Protein AF-A0A9P1CIE6-F1 (afdb_monomer_lite)

Organism: NCBI:txid2562237

Sequence (1013 aa):
MASERKTSKAWQVALQLCAAEVCHENHVEEDEKSAVLCNKIPVPSLFGGAGRTTVFGRMLWCAAMLGTGPVIDLYSGIGDSTALLVDGLAHRSSKDRRLVSFERSFERLSFVAARLQGQDAAIHTVDAQTIQQGYWLSFLHKQMDSSQASALLVAGSTAEYLDVVSKGLGEPGLLLLDPDVELPREEFARDWRKLEALKPRAVAIYNTNLPGGAGWVLNRLLALGTYVEAAAGSNDGGQGELDELFQVRAWSFLIRVDSEGPQWPLHNPPSLLVDLQSPGDLPEAQRDESGTVRMVGSEAKEWIQENLKQGWQWQNTTFRAVRGGEVLRIHRTVGEIVPVEVQRPTEDLLTPPTTETNPHRCLAEADPLIEARALRIPCFLNCEGPDFDHRWGEFRRKVLQNAMEGHPAVEELTVEATLMNKGIVESDEILIHGRSRFISRLRHEYTHDGHLEGFCLFGITAAAFLKGRYMLGMEPKELESHGRRFFPHQLGLAEMETAYTMVTDSDSKGGIEFSFLENSGWGVALEDIVSNLERQKSQLGAPFQLYQPKWASLQMRATGLSTRQAGKFHPSWEQLRICGLGDHLTATFDAVLMAENSLRLGLGSLGGEQTLKIHLEFLGRYCPKHAGQGHQCRQRCELLGSCHEDEDTDPVARFLDGVIHPQTLEELPFDLDERRERLREIILGDTRLRSADLLVCSHPTLLCMVLAEASEKPLFVHASSTLLYGLQCLRCAAVSSNLRYFDHSQGSAHSYLQRIRSLLVTKPQMSFLAEGRFLAEQIQYQVGVQVSWVPPLAMYINEGSWYGQGQQGVTQVVVLRSRFFVSLMGELLRSLLREIVALNYQKYPLEVVFLGKDKQFEEQWLSLQQLAGFDAAILWPNDLHQRTFHEVYRMGMPLLMPDADGLYRAQKMSNWGYSSYGARLVTLEEDRKHPFPPWWNSFNATPEIVSYWERFADWQQMPHVQRFSSLPGLVVQTLQLDLRKTSFDMLTFHRQLCKDALDLVSHEILSVMRPTN

Structure (mmCIF, N/CA/C/O backbone):
data_AF-A0A9P1CIE6-F1
#
_entry.id   AF-A0A9P1CIE6-F1
#
loop_
_atom_site.group_PDB
_atom_site.id
_atom_site.type_symbol
_atom_site.label_atom_id
_atom_site.label_alt_id
_atom_site.label_comp_id
_atom_site.label_asym_id
_atom_site.label_entity_id
_atom_site.label_seq_id
_atom_site.pdbx_PDB_ins_code
_atom_site.Cartn_x
_atom_site.Cartn_y
_atom_site.Cartn_z
_atom_site.occupancy
_atom_site.B_iso_or_equiv
_atom_site.auth_seq_id
_atom_site.auth_comp_id
_atom_site.auth_asym_id
_atom_site.auth_atom_id
_atom_site.pdbx_PDB_model_num
ATOM 1 N N . MET A 1 1 ? 29.860 -1.885 38.566 1.00 52.62 1 MET A N 1
ATOM 2 C CA . MET A 1 1 ? 29.087 -2.925 37.842 1.00 52.62 1 MET A CA 1
ATOM 3 C C . MET A 1 1 ? 28.930 -4.264 38.575 1.00 52.62 1 MET A C 1
ATOM 5 O O . MET A 1 1 ? 27.799 -4.716 38.692 1.00 52.62 1 MET A O 1
ATOM 9 N N . ALA A 1 2 ? 29.978 -4.935 39.080 1.00 55.00 2 ALA A N 1
ATOM 10 C CA . ALA A 1 2 ? 29.801 -6.249 39.735 1.00 55.00 2 ALA A CA 1
ATOM 11 C C . ALA A 1 2 ? 29.042 -6.190 41.083 1.00 55.00 2 ALA A C 1
ATOM 13 O O . ALA A 1 2 ? 28.145 -7.000 41.310 1.00 55.00 2 ALA A O 1
ATOM 14 N N . SER A 1 3 ? 29.334 -5.211 41.954 1.00 53.25 3 SER A N 1
ATOM 15 C CA . SER A 1 3 ? 28.553 -5.012 43.193 1.00 53.25 3 SER A CA 1
ATOM 16 C C . SER A 1 3 ? 27.125 -4.531 42.902 1.00 53.25 3 SER A C 1
ATOM 18 O O . SER A 1 3 ? 26.187 -4.974 43.552 1.00 53.25 3 SER A O 1
ATOM 20 N N . GLU A 1 4 ? 26.959 -3.711 41.861 1.00 63.78 4 GLU A N 1
ATOM 21 C CA . GLU A 1 4 ? 25.672 -3.172 41.391 1.00 63.78 4 GLU A CA 1
ATOM 22 C C . GLU A 1 4 ? 24.705 -4.294 40.985 1.00 63.78 4 GLU A C 1
ATOM 24 O O . GLU A 1 4 ? 23.546 -4.317 41.402 1.00 63.78 4 GLU A O 1
ATOM 29 N N . ARG A 1 5 ? 25.203 -5.291 40.235 1.00 69.31 5 ARG A N 1
ATOM 30 C CA . ARG A 1 5 ? 24.429 -6.489 39.868 1.00 69.31 5 ARG A CA 1
ATOM 31 C C . ARG A 1 5 ? 24.063 -7.334 41.090 1.00 69.31 5 ARG A C 1
ATOM 33 O O . ARG A 1 5 ? 23.013 -7.971 41.089 1.00 69.31 5 ARG A O 1
ATOM 40 N N . LYS A 1 6 ? 24.900 -7.334 42.133 1.00 79.69 6 LYS A N 1
ATOM 41 C CA . LYS A 1 6 ? 24.685 -8.137 43.343 1.00 79.69 6 LYS A CA 1
ATOM 42 C C . LYS A 1 6 ? 23.540 -7.586 44.193 1.00 79.69 6 LYS A C 1
ATOM 44 O O . LYS A 1 6 ? 22.676 -8.361 44.590 1.00 79.69 6 LYS A O 1
ATOM 49 N N . THR A 1 7 ? 23.493 -6.271 44.415 1.00 80.38 7 THR A N 1
ATOM 50 C CA . THR A 1 7 ? 22.428 -5.624 45.202 1.00 80.38 7 THR A CA 1
ATOM 51 C C . THR A 1 7 ? 21.068 -5.728 44.515 1.00 80.38 7 THR A C 1
ATOM 53 O O . THR A 1 7 ? 20.097 -6.145 45.140 1.00 80.38 7 THR A O 1
ATOM 56 N N . SER A 1 8 ? 20.993 -5.418 43.216 1.00 81.56 8 SER A N 1
ATOM 57 C CA . SER A 1 8 ? 19.737 -5.493 42.456 1.00 81.56 8 SER A CA 1
ATOM 58 C C . SER A 1 8 ? 19.175 -6.914 42.402 1.00 81.56 8 SER A C 1
ATOM 60 O O . SER A 1 8 ? 17.998 -7.124 42.687 1.00 81.56 8 SER A O 1
ATOM 62 N N . LYS A 1 9 ? 20.033 -7.908 42.135 1.00 84.88 9 LYS A N 1
ATOM 63 C CA . LYS A 1 9 ? 19.639 -9.321 42.128 1.00 84.88 9 LYS A CA 1
ATOM 64 C C . LYS A 1 9 ? 19.220 -9.802 43.519 1.00 84.88 9 LYS A C 1
ATOM 66 O O . LYS A 1 9 ? 18.264 -10.561 43.627 1.00 84.88 9 LYS A O 1
ATOM 71 N N . ALA A 1 10 ? 19.889 -9.344 44.580 1.00 87.19 10 ALA A N 1
ATOM 72 C CA . ALA A 1 10 ? 19.498 -9.662 45.953 1.00 87.19 10 ALA A CA 1
ATOM 73 C C . ALA A 1 10 ? 18.100 -9.122 46.286 1.00 87.19 10 ALA A C 1
ATOM 75 O O . ALA A 1 10 ? 17.286 -9.854 46.842 1.00 87.19 10 ALA A O 1
ATOM 76 N N . TRP A 1 11 ? 17.800 -7.880 45.896 1.00 90.69 11 TRP A N 1
ATOM 77 C CA . TRP A 1 11 ? 16.467 -7.295 46.040 1.00 90.69 11 TRP A CA 1
ATOM 78 C C . TRP A 1 11 ? 15.413 -8.029 45.216 1.00 90.69 11 TRP A C 1
ATOM 80 O O . TRP A 1 11 ? 14.373 -8.386 45.758 1.00 90.69 11 TRP A O 1
ATOM 90 N N . GLN A 1 12 ? 15.689 -8.316 43.944 1.00 90.88 12 GLN A N 1
ATOM 91 C CA . GLN A 1 12 ? 14.776 -9.065 43.080 1.00 90.88 12 GLN A CA 1
ATOM 92 C C . GLN A 1 12 ? 14.418 -10.427 43.686 1.00 90.88 12 GLN A C 1
ATOM 94 O O . GLN A 1 12 ? 13.241 -10.757 43.808 1.00 90.88 12 GLN A O 1
ATOM 99 N N . VAL A 1 13 ? 15.425 -11.196 44.111 1.00 89.50 13 VAL A N 1
ATOM 100 C CA . VAL A 1 13 ? 15.219 -12.514 44.727 1.00 89.50 13 VAL A CA 1
ATOM 101 C C . VAL A 1 13 ? 14.463 -12.382 46.046 1.00 89.50 13 VAL A C 1
ATOM 103 O O . VAL A 1 13 ? 13.517 -13.129 46.279 1.00 89.50 13 VAL A O 1
ATOM 106 N N . ALA A 1 14 ? 14.833 -11.427 46.902 1.00 90.81 14 ALA A N 1
ATOM 107 C CA . ALA A 1 14 ? 14.177 -11.262 48.193 1.00 90.81 14 ALA A CA 1
ATOM 108 C C . ALA A 1 14 ? 12.705 -10.856 48.057 1.00 90.81 14 ALA A C 1
ATOM 110 O O . ALA A 1 14 ? 11.856 -11.402 48.755 1.00 90.81 14 ALA A O 1
ATOM 111 N N . LEU A 1 15 ? 12.397 -9.948 47.128 1.00 91.88 15 LEU A N 1
ATOM 112 C CA . LEU A 1 15 ? 11.031 -9.525 46.837 1.00 91.88 15 LEU A CA 1
ATOM 113 C C . LEU A 1 15 ? 10.200 -10.667 46.249 1.00 91.88 15 LEU A C 1
ATOM 115 O O . LEU A 1 15 ? 9.066 -10.858 46.670 1.00 91.88 15 LEU A O 1
ATOM 119 N N . GLN A 1 16 ? 10.760 -11.461 45.333 1.00 89.88 16 GLN A N 1
ATOM 120 C CA . GLN A 1 16 ? 10.075 -12.627 44.768 1.00 89.88 16 GLN A CA 1
ATOM 121 C C . GLN A 1 16 ? 9.793 -13.702 45.820 1.00 89.88 16 GLN A C 1
ATOM 123 O O . GLN A 1 16 ? 8.680 -14.220 45.864 1.00 89.88 16 GLN A O 1
ATOM 128 N N . LEU A 1 17 ? 10.772 -14.016 46.677 1.00 89.19 17 LEU A N 1
ATOM 129 C CA . LEU A 1 17 ? 10.600 -14.986 47.760 1.00 89.19 17 LEU A CA 1
ATOM 130 C C . LEU A 1 17 ? 9.552 -14.508 48.764 1.00 89.19 17 LEU A C 1
ATOM 132 O O . LEU A 1 17 ? 8.609 -15.236 49.051 1.00 89.19 17 LEU A O 1
ATOM 136 N N . CYS A 1 18 ? 9.669 -13.263 49.226 1.00 90.50 18 CYS A N 1
ATOM 137 C CA . CYS A 1 18 ? 8.697 -12.675 50.139 1.00 90.50 18 CYS A CA 1
ATOM 138 C C . CYS A 1 18 ? 7.289 -12.632 49.519 1.00 90.50 18 CYS A C 1
ATOM 140 O O . CYS A 1 18 ? 6.321 -13.045 50.151 1.00 90.50 18 CYS A O 1
ATOM 142 N N . ALA A 1 19 ? 7.153 -12.203 48.260 1.00 89.44 19 ALA A N 1
ATOM 143 C CA . ALA A 1 19 ? 5.856 -12.145 47.595 1.00 89.44 19 ALA A CA 1
ATOM 144 C C . ALA A 1 19 ? 5.243 -13.539 47.400 1.00 89.44 19 ALA A C 1
ATOM 146 O O . ALA A 1 19 ? 4.030 -13.688 47.519 1.00 89.44 19 ALA A O 1
ATOM 147 N N . ALA A 1 20 ? 6.057 -14.560 47.126 1.00 86.62 20 ALA A N 1
ATOM 148 C CA . ALA A 1 20 ? 5.586 -15.936 47.028 1.00 86.62 20 ALA A CA 1
ATOM 149 C C . ALA A 1 20 ? 5.119 -16.488 48.385 1.00 86.62 20 ALA A C 1
ATOM 151 O O . ALA A 1 20 ? 4.121 -17.198 48.423 1.00 86.62 20 ALA A O 1
ATOM 152 N N . GLU A 1 21 ? 5.794 -16.140 49.486 1.00 86.12 21 GLU A N 1
ATOM 153 C CA . GLU A 1 21 ? 5.380 -16.529 50.843 1.00 86.12 21 GLU A CA 1
ATOM 154 C C . GLU A 1 21 ? 4.077 -15.849 51.284 1.00 86.12 21 GLU A C 1
ATOM 156 O O . GLU A 1 21 ? 3.297 -16.442 52.026 1.00 86.12 21 GLU A O 1
ATOM 161 N N . VAL A 1 22 ? 3.827 -14.619 50.820 1.00 84.00 22 VAL A N 1
ATOM 162 C CA . VAL A 1 22 ? 2.601 -13.874 51.140 1.00 84.00 22 VAL A CA 1
ATOM 163 C C . VAL A 1 22 ? 1.388 -14.449 50.407 1.00 84.00 22 VAL A C 1
ATOM 165 O O . VAL A 1 22 ? 0.367 -14.701 51.039 1.00 84.00 22 VAL A O 1
ATOM 168 N N . CYS A 1 23 ? 1.467 -14.637 49.084 1.00 82.19 23 CYS A N 1
ATOM 169 C CA . CYS A 1 23 ? 0.427 -15.335 48.326 1.00 82.19 23 CYS A CA 1
ATOM 170 C C . CYS A 1 23 ? 0.909 -15.793 46.939 1.00 82.19 23 CYS A C 1
ATOM 172 O O . CYS A 1 23 ? 1.622 -15.071 46.238 1.00 82.19 23 CYS A O 1
ATOM 174 N N . HIS A 1 24 ? 0.456 -16.972 46.503 1.00 78.75 24 HIS A N 1
ATOM 175 C CA . HIS A 1 24 ? 0.737 -17.506 45.165 1.00 78.75 24 HIS A CA 1
ATOM 176 C C . HIS A 1 24 ? -0.252 -17.044 44.086 1.00 78.75 24 HIS A C 1
ATOM 178 O O . HIS A 1 24 ? 0.095 -17.063 42.907 1.00 78.75 24 HIS A O 1
ATOM 184 N N . GLU A 1 25 ? -1.447 -16.596 44.468 1.00 76.12 25 GLU A N 1
ATOM 185 C CA . GLU A 1 25 ? -2.453 -16.097 43.529 1.00 76.12 25 GLU A CA 1
ATOM 186 C C . GLU A 1 25 ? -2.134 -14.666 43.078 1.00 76.12 25 GLU A C 1
ATOM 188 O O . GLU A 1 25 ? -1.568 -13.869 43.829 1.00 76.12 25 GLU A O 1
ATOM 193 N N . ASN A 1 26 ? -2.481 -14.334 41.834 1.00 78.81 26 ASN A N 1
ATOM 194 C CA . ASN A 1 26 ? -2.464 -12.964 41.318 1.00 78.81 26 ASN A CA 1
ATOM 195 C C . ASN A 1 26 ? -3.896 -12.553 40.982 1.00 78.81 26 ASN A C 1
ATOM 197 O O . ASN A 1 26 ? -4.284 -12.537 39.818 1.00 78.81 26 ASN A O 1
ATOM 201 N N . HIS A 1 27 ? -4.685 -12.299 42.018 1.00 73.81 27 HIS A N 1
ATOM 202 C CA . HIS A 1 27 ? -6.094 -11.943 41.899 1.00 73.81 27 HIS A CA 1
ATOM 203 C C . HIS A 1 27 ? -6.275 -10.509 42.375 1.00 73.81 27 HIS A C 1
ATOM 205 O O . HIS A 1 27 ? -5.593 -10.093 43.302 1.00 73.81 27 HIS A O 1
ATOM 211 N N . VAL A 1 28 ? -7.138 -9.723 41.753 1.00 69.81 28 VAL A N 1
ATOM 212 C CA . VAL A 1 28 ? -7.254 -8.296 42.113 1.00 69.81 28 VAL A CA 1
ATOM 213 C C . VAL A 1 28 ? -8.427 -8.065 43.043 1.00 69.81 28 VAL A C 1
ATOM 215 O O . VAL A 1 28 ? -8.393 -7.186 43.899 1.00 69.81 28 VAL A O 1
ATOM 218 N N . GLU A 1 29 ? -9.433 -8.922 42.938 1.00 70.94 29 GLU A N 1
ATOM 219 C CA . GLU A 1 29 ? -10.509 -8.948 43.905 1.00 70.94 29 GLU A CA 1
ATOM 220 C C . GLU A 1 29 ? -10.113 -9.764 45.119 1.00 70.94 29 GLU A C 1
ATOM 222 O O . GLU A 1 29 ? -9.765 -10.941 45.014 1.00 70.94 29 GLU A O 1
ATOM 227 N N . GLU A 1 30 ? -10.212 -9.144 46.281 1.00 70.56 30 GLU A N 1
ATOM 228 C CA . GLU A 1 30 ? -9.937 -9.793 47.554 1.00 70.56 30 GLU A CA 1
ATOM 229 C C . GLU A 1 30 ? -11.218 -10.422 48.118 1.00 70.56 30 GLU A C 1
ATOM 231 O O . GLU A 1 30 ? -11.697 -10.080 49.198 1.00 70.56 30 GLU A O 1
ATOM 236 N N . ASP A 1 31 ? -11.809 -11.320 47.325 1.00 74.44 31 ASP A N 1
ATOM 237 C CA . ASP A 1 31 ? -12.986 -12.115 47.676 1.00 74.44 31 ASP A CA 1
ATOM 238 C C . ASP A 1 31 ? -12.680 -13.223 48.713 1.00 74.44 31 ASP A C 1
ATOM 240 O O . ASP A 1 31 ? -11.531 -13.508 49.060 1.00 74.44 31 ASP A O 1
ATOM 244 N N . GLU A 1 32 ? -13.714 -13.905 49.223 1.00 73.06 32 GLU A N 1
ATOM 245 C CA . GLU A 1 32 ? -13.523 -15.008 50.183 1.00 73.06 32 GLU A CA 1
ATOM 246 C C . GLU A 1 32 ? -12.613 -16.120 49.632 1.00 73.06 32 GLU A C 1
ATOM 248 O O . GLU A 1 32 ? -11.897 -16.778 50.390 1.00 73.06 32 GLU A O 1
ATOM 253 N N . LYS A 1 33 ? -12.603 -16.320 48.310 1.00 75.75 33 LYS A N 1
ATOM 254 C CA . LYS A 1 33 ? -11.797 -17.344 47.645 1.00 75.75 33 LYS A CA 1
ATOM 255 C C . LYS A 1 33 ? -10.307 -17.005 47.708 1.00 75.75 33 LYS A C 1
ATOM 257 O O . LYS A 1 33 ? -9.509 -17.843 48.129 1.00 75.75 33 LYS A O 1
ATOM 262 N N . SER A 1 34 ? -9.928 -15.789 47.338 1.00 71.00 34 SER A N 1
ATOM 263 C CA . SER A 1 34 ? -8.554 -15.293 47.437 1.00 71.00 34 SER A CA 1
ATOM 264 C C . SER A 1 34 ? -8.100 -15.162 48.897 1.00 71.00 34 SER A C 1
ATOM 266 O O . SER A 1 34 ? -6.965 -15.518 49.215 1.00 71.00 34 SER A O 1
ATOM 268 N N . ALA A 1 35 ? -8.996 -14.802 49.824 1.00 71.25 35 ALA A N 1
ATOM 269 C CA . ALA A 1 35 ? -8.706 -14.815 51.257 1.00 71.25 35 ALA A CA 1
ATOM 270 C C . ALA A 1 35 ? -8.369 -16.224 51.781 1.00 71.25 35 ALA A C 1
ATOM 272 O O . ALA A 1 35 ? -7.468 -16.369 52.608 1.00 71.25 35 ALA A O 1
ATOM 273 N N . VAL A 1 36 ? -9.044 -17.272 51.299 1.00 74.56 36 VAL A N 1
ATOM 274 C CA . VAL A 1 36 ? -8.721 -18.668 51.648 1.00 74.56 36 VAL A CA 1
ATOM 275 C C . VAL A 1 36 ? -7.390 -19.106 51.030 1.00 74.56 36 VAL A C 1
ATOM 277 O O . VAL A 1 36 ? -6.581 -19.732 51.715 1.00 74.56 36 VAL A O 1
ATOM 280 N N . LEU A 1 37 ? -7.138 -18.755 49.766 1.00 71.31 37 LEU A N 1
ATOM 281 C CA . LEU A 1 37 ? -5.922 -19.146 49.039 1.00 71.31 37 LEU A CA 1
ATOM 282 C C . LEU A 1 37 ? -4.658 -18.434 49.548 1.00 71.31 37 LEU A C 1
ATOM 284 O O . LEU A 1 37 ? -3.575 -19.014 49.512 1.00 71.31 37 LEU A O 1
ATOM 288 N N . CYS A 1 38 ? -4.794 -17.217 50.077 1.00 74.88 38 CYS A N 1
ATOM 289 C CA . CYS A 1 38 ? -3.692 -16.425 50.624 1.00 74.88 38 CYS A CA 1
ATOM 290 C C . CYS A 1 38 ? -3.554 -16.523 52.160 1.00 74.88 38 CYS A C 1
ATOM 292 O O . CYS A 1 38 ? -2.998 -15.615 52.770 1.00 74.88 38 CYS A O 1
ATOM 294 N N . ASN A 1 39 ? -4.070 -17.579 52.813 1.00 71.62 39 ASN A N 1
ATOM 295 C CA . ASN A 1 39 ? -4.007 -17.755 54.279 1.00 71.62 39 ASN A CA 1
ATOM 296 C C . ASN A 1 39 ? -4.498 -16.526 55.086 1.00 71.62 39 ASN A C 1
ATOM 298 O O . ASN A 1 39 ? -3.935 -16.179 56.124 1.00 71.62 39 ASN A O 1
ATOM 302 N N . LYS A 1 40 ? -5.615 -15.936 54.636 1.00 64.00 40 LYS A N 1
ATOM 303 C CA . LYS A 1 40 ? -6.216 -14.655 55.050 1.00 64.00 40 LYS A CA 1
ATOM 304 C C . LYS A 1 40 ? -5.369 -13.443 54.672 1.00 64.00 40 LYS A C 1
ATOM 306 O O . LYS A 1 40 ? -4.245 -13.272 55.126 1.00 64.00 40 LYS A O 1
ATOM 311 N N . ILE A 1 41 ? -5.979 -12.539 53.915 1.00 62.97 41 ILE A N 1
ATOM 312 C CA . ILE A 1 41 ? -5.397 -11.245 53.570 1.00 62.97 41 ILE A CA 1
ATOM 313 C C . ILE A 1 41 ? -5.591 -10.308 54.774 1.00 62.97 41 ILE A C 1
ATOM 315 O O . ILE A 1 41 ? -6.737 -10.009 55.112 1.00 62.97 41 ILE A O 1
ATOM 319 N N . PRO A 1 42 ? -4.526 -9.850 55.462 1.00 62.00 42 PRO A N 1
ATOM 320 C CA . PRO A 1 42 ? -4.683 -9.041 56.676 1.00 62.00 42 PRO A CA 1
ATOM 321 C C . PRO A 1 42 ? -5.259 -7.650 56.390 1.00 62.00 42 PRO A C 1
ATOM 323 O O . PRO A 1 42 ? -5.907 -7.053 57.245 1.00 62.00 42 PRO A O 1
ATOM 326 N N . VAL A 1 43 ? -5.025 -7.141 55.176 1.00 76.00 43 VAL A N 1
ATOM 327 C CA . VAL A 1 43 ? -5.414 -5.802 54.730 1.00 76.00 43 VAL A CA 1
ATOM 328 C C . VAL A 1 43 ? -6.176 -5.931 53.408 1.00 76.00 43 VAL A C 1
ATOM 330 O O . VAL A 1 43 ? -5.522 -5.963 52.367 1.00 76.00 43 VAL A O 1
ATOM 333 N N . PRO A 1 44 ? -7.520 -6.042 53.440 1.00 74.31 44 PRO A N 1
ATOM 334 C CA . PRO A 1 44 ? -8.311 -6.281 52.239 1.00 74.31 44 PRO A CA 1
ATOM 335 C C . PRO A 1 44 ? -8.431 -5.016 51.371 1.00 74.31 44 PRO A C 1
ATOM 337 O O . PRO A 1 44 ? -8.944 -4.029 51.891 1.00 74.31 44 PRO A O 1
ATOM 340 N N . SER A 1 45 ? -8.022 -4.985 50.102 1.00 77.62 45 SER A N 1
ATOM 341 C CA . SER A 1 45 ? -8.281 -3.863 49.185 1.00 77.62 45 SER A CA 1
ATOM 342 C C . SER A 1 45 ? -9.784 -3.620 49.086 1.00 77.62 45 SER A C 1
ATOM 344 O O . SER A 1 45 ? -10.557 -4.539 48.823 1.00 77.62 45 SER A O 1
ATOM 346 N N . LEU A 1 46 ? -10.208 -2.378 49.326 1.00 70.38 46 LEU A N 1
ATOM 347 C CA . LEU A 1 46 ? -11.632 -2.034 49.333 1.00 70.38 46 LEU A CA 1
ATOM 348 C C . LEU A 1 46 ? -12.179 -1.748 47.930 1.00 70.38 46 LEU A C 1
ATOM 350 O O . LEU A 1 46 ? -13.388 -1.828 47.734 1.00 70.38 46 LEU A O 1
ATOM 354 N N . PHE A 1 47 ? -11.312 -1.421 46.967 1.00 63.81 47 PHE A N 1
ATOM 355 C CA . PHE A 1 47 ? -11.730 -0.971 45.634 1.00 63.81 47 PHE A CA 1
ATOM 356 C C . PHE A 1 47 ? -10.891 -1.577 44.497 1.00 63.81 47 PHE A C 1
ATOM 358 O O . PHE A 1 47 ? -10.744 -0.968 43.442 1.00 63.81 47 PHE A O 1
ATOM 365 N N . GLY A 1 48 ? -10.325 -2.773 44.698 1.00 55.75 48 GLY A N 1
ATOM 366 C CA . GLY A 1 48 ? -9.650 -3.514 43.624 1.00 55.75 48 GLY A CA 1
ATOM 367 C C . GLY A 1 48 ? -8.343 -2.878 43.133 1.00 55.75 48 GLY A C 1
ATOM 368 O O . GLY A 1 48 ? -8.010 -2.978 41.954 1.00 55.75 48 GLY A O 1
ATOM 369 N N . GLY A 1 49 ? -7.627 -2.192 44.029 1.00 65.25 49 GLY A N 1
ATOM 370 C CA . GLY A 1 49 ? -6.328 -1.577 43.762 1.00 65.25 49 GLY A CA 1
ATOM 371 C C . GLY A 1 49 ? -5.148 -2.517 44.045 1.00 65.25 49 GLY A C 1
ATOM 372 O O . GLY A 1 49 ? -5.186 -3.717 43.776 1.00 65.25 49 GLY A O 1
ATOM 373 N N . ALA A 1 50 ? -4.065 -1.969 44.608 1.00 65.94 50 ALA A N 1
ATOM 374 C CA . ALA A 1 50 ? -2.914 -2.744 45.073 1.00 65.94 50 ALA A CA 1
ATOM 375 C C . ALA A 1 50 ? -3.267 -3.525 46.354 1.00 65.94 50 ALA A C 1
ATOM 377 O O . ALA A 1 50 ? -2.949 -3.082 47.449 1.00 65.94 50 ALA A O 1
ATOM 378 N N . GLY A 1 51 ? -3.940 -4.669 46.225 1.00 70.69 51 GLY A N 1
ATOM 379 C CA . GLY A 1 51 ? -4.152 -5.637 47.311 1.00 70.69 51 GLY A CA 1
ATOM 380 C C . GLY A 1 51 ? -2.984 -6.624 47.464 1.00 70.69 51 GLY A C 1
ATOM 381 O O . GLY A 1 51 ? -2.166 -6.761 46.548 1.00 70.69 51 GLY A O 1
ATOM 382 N N . ARG A 1 52 ? -2.882 -7.360 48.584 1.00 66.94 52 ARG A N 1
ATOM 383 C CA . ARG A 1 52 ? -1.863 -8.432 48.744 1.00 66.94 52 ARG A CA 1
ATOM 384 C C . ARG A 1 52 ? -2.118 -9.637 47.850 1.00 66.94 52 ARG A C 1
ATOM 386 O O . ARG A 1 52 ? -1.237 -10.479 47.676 1.00 66.94 52 ARG A O 1
ATOM 393 N N . THR A 1 53 ? -3.293 -9.744 47.266 1.00 74.94 53 THR A N 1
ATOM 394 C CA . THR A 1 53 ? -3.567 -10.743 46.235 1.00 74.94 53 THR A CA 1
ATOM 395 C C . THR A 1 53 ? -2.967 -10.360 44.886 1.00 74.94 53 THR A C 1
ATOM 397 O O . THR A 1 53 ? -2.749 -11.245 44.064 1.00 74.94 53 THR A O 1
ATOM 400 N N . THR A 1 54 ? -2.597 -9.094 44.671 1.00 83.94 54 THR A N 1
ATOM 401 C CA . THR A 1 54 ? -1.874 -8.656 43.468 1.00 83.94 54 THR A CA 1
ATOM 402 C C . THR A 1 54 ? -0.368 -8.818 43.646 1.00 83.94 54 THR A C 1
ATOM 404 O O . THR A 1 54 ? 0.175 -8.561 44.725 1.00 83.94 54 THR A O 1
ATOM 407 N N . VAL A 1 55 ? 0.351 -9.193 42.583 1.00 87.06 55 VAL A N 1
ATOM 408 C CA . VAL A 1 55 ? 1.824 -9.266 42.630 1.00 87.06 55 VAL A CA 1
ATOM 409 C C . VAL A 1 55 ? 2.414 -7.920 43.058 1.00 87.06 55 VAL A C 1
ATOM 411 O O . VAL A 1 55 ? 3.312 -7.894 43.895 1.00 87.06 55 VAL A O 1
ATOM 414 N N . PHE A 1 56 ? 1.890 -6.802 42.552 1.00 90.12 56 PHE A N 1
ATOM 415 C CA . PHE A 1 56 ? 2.394 -5.479 42.910 1.00 90.12 56 PHE A CA 1
ATOM 416 C C . PHE A 1 56 ? 2.209 -5.146 44.390 1.00 90.12 56 PHE A C 1
ATOM 418 O O . PHE A 1 56 ? 3.168 -4.739 45.043 1.00 90.12 56 PHE A O 1
ATOM 425 N N . GLY A 1 57 ? 1.014 -5.363 44.947 1.00 89.94 57 GLY A N 1
ATOM 426 C CA . GLY A 1 57 ? 0.761 -5.107 46.364 1.00 89.94 57 GLY A CA 1
ATOM 427 C C . GLY A 1 57 ? 1.645 -5.961 47.274 1.00 89.94 57 GLY A C 1
ATOM 428 O O . GLY A 1 57 ? 2.155 -5.463 48.278 1.00 89.94 57 GLY A O 1
ATOM 429 N N . ARG A 1 58 ? 1.949 -7.210 46.888 1.00 90.31 58 ARG A N 1
ATOM 430 C CA . ARG A 1 58 ? 2.942 -8.031 47.607 1.00 90.31 58 ARG A CA 1
ATOM 431 C C . ARG A 1 58 ? 4.345 -7.463 47.514 1.00 90.31 58 ARG A C 1
ATOM 433 O O . ARG A 1 58 ? 5.030 -7.401 48.527 1.00 90.31 58 ARG A O 1
ATOM 440 N N . MET A 1 59 ? 4.765 -7.022 46.332 1.00 92.38 59 MET A N 1
ATOM 441 C CA . MET A 1 59 ? 6.076 -6.396 46.147 1.00 92.38 59 MET A CA 1
ATOM 442 C C . MET A 1 59 ? 6.202 -5.122 46.991 1.00 92.38 59 MET A C 1
ATOM 444 O O . MET A 1 59 ? 7.224 -4.938 47.648 1.00 92.38 59 MET A O 1
ATOM 448 N N . LEU A 1 60 ? 5.158 -4.286 47.043 1.00 93.19 60 LEU A N 1
ATOM 449 C CA . LEU A 1 60 ? 5.108 -3.093 47.893 1.00 93.19 60 LEU A CA 1
ATOM 450 C C . LEU A 1 60 ? 5.201 -3.435 49.375 1.00 93.19 60 LEU A C 1
ATOM 452 O O . LEU A 1 60 ? 6.032 -2.867 50.082 1.00 93.19 60 LEU A O 1
ATOM 456 N N . TRP A 1 61 ? 4.384 -4.381 49.839 1.00 93.94 61 TRP A N 1
ATOM 457 C CA . TRP A 1 61 ? 4.405 -4.826 51.227 1.00 93.94 61 TRP A CA 1
ATOM 458 C C . TRP A 1 61 ? 5.775 -5.408 51.604 1.00 93.94 61 TRP A C 1
ATOM 460 O O . TRP A 1 61 ? 6.358 -5.029 52.617 1.00 93.94 61 TRP A O 1
ATOM 470 N N . CYS A 1 62 ? 6.350 -6.252 50.745 1.00 93.94 62 CYS A N 1
ATOM 471 C CA . CYS A 1 62 ? 7.673 -6.840 50.940 1.00 93.94 62 CYS A CA 1
ATOM 472 C C . CYS A 1 62 ? 8.785 -5.791 50.933 1.00 93.94 62 CYS A C 1
ATOM 474 O O . CYS A 1 62 ? 9.693 -5.859 51.755 1.00 93.94 62 CYS A O 1
ATOM 476 N N . ALA A 1 63 ? 8.722 -4.790 50.057 1.00 94.38 63 ALA A N 1
ATOM 477 C CA . ALA A 1 63 ? 9.666 -3.678 50.055 1.00 94.38 63 ALA A CA 1
ATOM 478 C C . ALA A 1 63 ? 9.540 -2.825 51.326 1.00 94.38 63 ALA A C 1
ATOM 480 O O . ALA A 1 63 ? 10.543 -2.450 51.943 1.00 94.38 63 ALA A O 1
ATOM 481 N N . ALA A 1 64 ? 8.307 -2.563 51.762 1.00 94.69 64 ALA A N 1
ATOM 482 C CA . ALA A 1 64 ? 8.029 -1.903 53.027 1.00 94.69 64 ALA A CA 1
ATOM 483 C C . ALA A 1 64 ? 8.490 -2.740 54.224 1.00 94.69 64 ALA A C 1
ATOM 485 O O . ALA A 1 64 ? 8.921 -2.158 55.199 1.00 94.69 64 ALA A O 1
ATOM 486 N N . MET A 1 65 ? 8.512 -4.067 54.160 1.00 93.75 65 MET A N 1
ATOM 487 C CA . MET A 1 65 ? 9.042 -4.910 55.237 1.00 93.75 65 MET A CA 1
ATOM 488 C C . MET A 1 65 ? 10.577 -5.003 55.224 1.00 93.75 65 MET A C 1
ATOM 490 O O . MET A 1 65 ? 11.210 -4.847 56.262 1.00 93.75 65 MET A O 1
ATOM 494 N N . LEU A 1 66 ? 11.178 -5.255 54.059 1.00 93.19 66 LEU A N 1
ATOM 495 C CA . LEU A 1 66 ? 12.606 -5.572 53.902 1.00 93.19 66 LEU A CA 1
ATOM 496 C C . LEU A 1 66 ? 13.509 -4.333 53.816 1.00 93.19 66 LEU A C 1
ATOM 498 O O . LEU A 1 66 ? 14.730 -4.437 53.950 1.00 93.19 66 LEU A O 1
ATOM 502 N N . GLY A 1 67 ? 12.933 -3.170 53.511 1.00 92.00 67 GLY A N 1
ATOM 503 C CA . GLY A 1 67 ? 13.671 -1.917 53.367 1.00 92.00 67 GLY A CA 1
ATOM 504 C C . GLY A 1 67 ? 14.102 -1.292 54.691 1.00 92.00 67 GLY A C 1
ATOM 505 O O . GLY A 1 67 ? 13.710 -1.708 55.776 1.00 92.00 67 GLY A O 1
ATOM 506 N N . THR A 1 68 ? 14.896 -0.233 54.585 1.00 91.25 68 THR A N 1
ATOM 507 C CA . THR A 1 68 ? 15.349 0.609 55.703 1.00 91.25 68 THR A CA 1
ATOM 508 C C . THR A 1 68 ? 15.031 2.064 55.405 1.00 91.25 68 THR A C 1
ATOM 510 O O . THR A 1 68 ? 14.959 2.438 54.238 1.00 91.25 68 THR A O 1
ATOM 513 N N . GLY A 1 69 ? 14.852 2.900 56.430 1.00 91.50 69 GLY A N 1
ATOM 514 C CA . GLY A 1 69 ? 14.489 4.307 56.249 1.00 91.50 69 GLY A CA 1
ATOM 515 C C . GLY A 1 69 ? 12.989 4.547 56.011 1.00 91.50 69 GLY A C 1
ATOM 516 O O . GLY A 1 69 ? 12.209 3.603 55.871 1.00 91.50 69 GLY A O 1
ATOM 517 N N . PRO A 1 70 ? 12.550 5.817 55.999 1.00 92.81 70 PRO A N 1
ATOM 518 C CA . PRO A 1 70 ? 11.139 6.173 55.913 1.00 92.81 70 PRO A CA 1
ATOM 519 C C . PRO A 1 70 ? 10.549 5.851 54.539 1.00 92.81 70 PRO A C 1
ATOM 521 O O . PRO A 1 70 ? 11.236 5.921 53.519 1.00 92.81 70 PRO A O 1
ATOM 524 N N . VAL A 1 71 ? 9.262 5.526 54.521 1.00 95.06 71 VAL A N 1
ATOM 525 C CA . VAL A 1 71 ? 8.484 5.309 53.303 1.00 95.06 71 VAL A CA 1
ATOM 526 C C . VAL A 1 71 ? 7.697 6.573 52.991 1.00 95.06 71 VAL A C 1
ATOM 528 O O . VAL A 1 71 ? 7.143 7.201 53.893 1.00 95.06 71 VAL A O 1
ATOM 531 N N . ILE A 1 72 ? 7.668 6.950 51.719 1.00 93.94 72 ILE A N 1
ATOM 532 C CA . ILE A 1 72 ? 6.853 8.050 51.215 1.00 93.94 72 ILE A CA 1
ATOM 533 C C . ILE A 1 72 ? 5.839 7.470 50.236 1.00 93.94 72 ILE A C 1
ATOM 535 O O . ILE A 1 72 ? 6.221 6.762 49.306 1.00 93.94 72 ILE A O 1
ATOM 539 N N . ASP A 1 73 ? 4.573 7.787 50.459 1.00 93.38 73 ASP A N 1
ATOM 540 C CA . ASP A 1 73 ? 3.452 7.459 49.588 1.00 93.38 73 ASP A CA 1
ATOM 541 C C . ASP A 1 73 ? 2.874 8.758 49.023 1.00 93.38 73 ASP A C 1
ATOM 543 O O . ASP A 1 73 ? 2.677 9.738 49.747 1.00 93.38 73 ASP A O 1
ATOM 547 N N . LEU A 1 74 ? 2.682 8.811 47.713 1.00 89.50 74 LEU A N 1
ATOM 548 C CA . LEU A 1 74 ? 2.155 9.988 47.038 1.00 89.50 74 LEU A CA 1
ATOM 549 C C . LEU A 1 74 ? 0.870 9.603 46.350 1.00 89.50 74 LEU A C 1
ATOM 551 O O . LEU A 1 74 ? 0.910 8.869 45.362 1.00 89.50 74 LEU A O 1
ATOM 555 N N . TYR A 1 75 ? -0.211 10.204 46.847 1.00 83.12 75 TYR A N 1
ATOM 556 C CA . TYR A 1 75 ? -1.556 10.111 46.308 1.00 83.12 75 TYR A CA 1
ATOM 557 C C . TYR A 1 75 ? -2.142 8.707 46.422 1.00 83.12 75 TYR A C 1
ATOM 559 O O . TYR A 1 75 ? -2.615 8.138 45.451 1.00 83.12 75 TYR A O 1
ATOM 567 N N . SER A 1 76 ? -2.193 8.163 47.634 1.00 79.50 76 SER A N 1
ATOM 568 C CA . SER A 1 76 ? -2.750 6.826 47.879 1.00 79.50 76 SER A CA 1
ATOM 569 C C . SER A 1 76 ? -4.238 6.685 47.524 1.00 79.50 76 SER A C 1
ATOM 571 O O . SER A 1 76 ? -4.817 5.595 47.616 1.00 79.50 76 SER A O 1
ATOM 573 N N . GLY A 1 77 ? -4.886 7.800 47.169 1.00 81.06 77 GLY A N 1
ATOM 574 C CA . GLY A 1 77 ? -6.259 7.883 46.711 1.00 81.06 77 GLY A CA 1
ATOM 575 C C . GLY A 1 77 ? -7.215 7.628 47.865 1.00 81.06 77 GLY A C 1
ATOM 576 O O . GLY A 1 77 ? -7.655 8.548 48.549 1.00 81.06 77 GLY A O 1
ATOM 577 N N . ILE A 1 78 ? -7.567 6.364 48.069 1.00 83.25 78 ILE A N 1
ATOM 578 C CA . ILE A 1 78 ? -8.447 5.905 49.157 1.00 83.25 78 ILE A CA 1
ATOM 579 C C . ILE A 1 78 ? -7.683 5.166 50.266 1.00 83.25 78 ILE A C 1
ATOM 581 O O . ILE A 1 78 ? -8.290 4.727 51.242 1.00 83.25 78 ILE A O 1
ATOM 585 N N . GLY A 1 79 ? -6.358 5.041 50.132 1.00 85.50 79 GLY A N 1
ATOM 586 C CA . GLY A 1 79 ? -5.473 4.547 51.185 1.00 85.50 79 GLY A CA 1
ATOM 587 C C . GLY A 1 79 ? -5.143 3.059 51.140 1.00 85.50 79 GLY A C 1
ATOM 588 O O . GLY A 1 79 ? -4.584 2.564 52.113 1.00 85.50 79 GLY A O 1
ATOM 589 N N . ASP A 1 80 ? -5.456 2.331 50.062 1.00 87.44 80 ASP A N 1
ATOM 590 C CA . ASP A 1 80 ? -5.137 0.896 49.958 1.00 87.44 80 ASP A CA 1
ATOM 591 C C . ASP A 1 80 ? -3.618 0.644 49.925 1.00 87.44 80 ASP A C 1
ATOM 593 O O . ASP A 1 80 ? -3.110 -0.194 50.674 1.00 87.44 80 ASP A O 1
ATOM 597 N N . SER A 1 81 ? -2.870 1.421 49.136 1.00 89.94 81 SER A N 1
ATOM 598 C CA . SER A 1 81 ? -1.405 1.365 49.119 1.00 89.94 81 SER A CA 1
ATOM 599 C C . SER A 1 81 ? -0.804 1.782 50.464 1.00 89.94 81 SER A C 1
ATOM 601 O O . SER A 1 81 ? 0.020 1.051 51.016 1.00 89.94 81 SER A O 1
ATOM 603 N N . THR A 1 82 ? -1.265 2.894 51.048 1.00 92.44 82 THR A N 1
ATOM 604 C CA . THR A 1 82 ? -0.835 3.363 52.376 1.00 92.44 82 THR A CA 1
ATOM 605 C C . THR A 1 82 ? -1.049 2.279 53.435 1.00 92.44 82 THR A C 1
ATOM 607 O O . THR A 1 82 ? -0.145 1.983 54.212 1.00 92.44 82 THR A O 1
ATOM 610 N N . ALA A 1 83 ? -2.220 1.644 53.439 1.00 91.31 83 ALA A N 1
ATOM 611 C CA . ALA A 1 83 ? -2.583 0.558 54.342 1.00 91.31 83 ALA A CA 1
ATOM 612 C C . ALA A 1 83 ? -1.670 -0.674 54.188 1.00 91.31 83 ALA A C 1
ATOM 614 O O . ALA A 1 83 ? -1.306 -1.310 55.176 1.00 91.31 83 ALA A O 1
ATOM 615 N N . LEU A 1 84 ? -1.250 -1.017 52.967 1.00 90.81 84 LEU A N 1
ATOM 616 C CA . LEU A 1 84 ? -0.251 -2.070 52.765 1.00 90.81 84 LEU A CA 1
ATOM 617 C C . LEU A 1 84 ? 1.130 -1.676 53.288 1.00 90.81 84 LEU A C 1
ATOM 619 O O . LEU A 1 84 ? 1.806 -2.489 53.920 1.00 90.81 84 LEU A O 1
ATOM 623 N N . LEU A 1 85 ? 1.559 -0.444 53.016 1.00 94.50 85 LEU A N 1
ATOM 624 C CA . LEU A 1 85 ? 2.869 0.050 53.427 1.00 94.50 85 LEU A CA 1
ATOM 625 C C . LEU A 1 85 ? 2.983 0.116 54.956 1.00 94.50 85 LEU A C 1
ATOM 627 O O . LEU A 1 85 ? 3.997 -0.317 55.500 1.00 94.50 85 LEU A O 1
ATOM 631 N N . VAL A 1 86 ? 1.949 0.602 55.654 1.00 94.50 86 VAL A N 1
ATOM 632 C CA . VAL A 1 86 ? 1.895 0.649 57.128 1.00 94.50 86 VAL A CA 1
ATOM 633 C C . VAL A 1 86 ? 2.033 -0.739 57.737 1.00 94.50 86 VAL A C 1
ATOM 635 O O . VAL A 1 86 ? 2.833 -0.925 58.656 1.00 94.50 86 VAL A O 1
ATOM 638 N N . ASP A 1 87 ? 1.301 -1.720 57.218 1.00 92.75 87 ASP A N 1
ATOM 639 C CA . ASP A 1 87 ? 1.391 -3.077 57.741 1.00 92.75 87 ASP A CA 1
ATOM 640 C C . ASP A 1 87 ? 2.781 -3.688 57.495 1.00 92.75 87 ASP A C 1
ATOM 642 O O . ASP A 1 87 ? 3.401 -4.205 58.423 1.00 92.75 87 ASP A O 1
ATOM 646 N N . GLY A 1 88 ? 3.342 -3.537 56.288 1.00 92.56 88 GLY A N 1
ATOM 647 C CA . GLY A 1 88 ? 4.709 -3.990 56.000 1.00 92.56 88 GLY A CA 1
ATOM 648 C C . GLY A 1 88 ? 5.737 -3.359 56.945 1.00 92.56 88 GLY A C 1
ATOM 649 O O . GLY A 1 88 ? 6.638 -4.034 57.448 1.00 92.56 88 GLY A O 1
ATOM 650 N N . LEU A 1 89 ? 5.558 -2.076 57.270 1.00 93.56 89 LEU A N 1
ATOM 651 C CA . LEU A 1 89 ? 6.392 -1.356 58.230 1.00 93.56 89 LEU A CA 1
ATOM 652 C C . LEU A 1 89 ? 6.262 -1.872 59.664 1.00 93.56 89 LEU A C 1
ATOM 654 O O . LEU A 1 89 ? 7.250 -1.837 60.400 1.00 93.56 89 LEU A O 1
ATOM 658 N N . ALA A 1 90 ? 5.100 -2.377 60.079 1.00 92.06 90 ALA A N 1
ATOM 659 C CA . ALA A 1 90 ? 4.906 -2.927 61.422 1.00 92.06 90 ALA A CA 1
ATOM 660 C C . ALA A 1 90 ? 5.838 -4.124 61.709 1.00 92.06 90 ALA A C 1
ATOM 662 O O . ALA A 1 90 ? 6.196 -4.376 62.863 1.00 92.06 90 ALA A O 1
ATOM 663 N N . HIS A 1 91 ? 6.308 -4.804 60.659 1.00 90.50 91 HIS A N 1
ATOM 664 C CA . HIS A 1 91 ? 7.247 -5.923 60.742 1.00 90.50 91 HIS A CA 1
ATOM 665 C C . HIS A 1 91 ? 8.729 -5.513 60.801 1.00 90.50 91 HIS A C 1
ATOM 667 O O . HIS A 1 91 ? 9.584 -6.357 61.075 1.00 90.50 91 HIS A O 1
ATOM 673 N N . ARG A 1 92 ? 9.062 -4.229 60.599 1.00 89.44 92 ARG A N 1
ATOM 674 C CA . ARG A 1 92 ? 10.441 -3.729 60.741 1.00 89.44 92 ARG A CA 1
ATOM 675 C C . ARG A 1 92 ? 10.873 -3.621 62.198 1.00 89.44 92 ARG A C 1
ATOM 677 O O . ARG A 1 92 ? 10.053 -3.649 63.112 1.00 89.44 92 ARG A O 1
ATOM 684 N N . SER A 1 93 ? 12.164 -3.401 62.441 1.00 78.62 93 SER A N 1
ATOM 685 C CA . SER A 1 93 ? 12.629 -2.925 63.752 1.00 78.62 93 SER A CA 1
ATOM 686 C C . SER A 1 93 ? 12.050 -1.532 64.074 1.00 78.62 93 SER A C 1
ATOM 688 O O . SER A 1 93 ? 11.715 -0.773 63.163 1.00 78.62 93 SER A O 1
ATOM 690 N N . SER A 1 94 ? 11.906 -1.182 65.358 1.00 73.69 94 SER A N 1
ATOM 691 C CA . SER A 1 94 ? 11.148 0.007 65.800 1.00 73.69 94 SER A CA 1
ATOM 692 C C . SER A 1 94 ? 11.613 1.344 65.204 1.00 73.69 94 SER A C 1
ATOM 694 O O . SER A 1 94 ? 10.809 2.258 65.077 1.00 73.69 94 SER A O 1
ATOM 696 N N . LYS A 1 95 ? 12.879 1.472 64.786 1.00 75.44 95 LYS A N 1
ATOM 697 C CA . LYS A 1 95 ? 13.450 2.741 64.296 1.00 75.44 95 LYS A CA 1
ATOM 698 C C . LYS A 1 95 ? 13.070 3.098 62.849 1.00 75.44 95 LYS A C 1
ATOM 700 O O . LYS A 1 95 ? 13.222 4.252 62.448 1.00 75.44 95 LYS A O 1
ATOM 705 N N . ASP A 1 96 ? 12.546 2.142 62.080 1.00 80.56 96 ASP A N 1
ATOM 706 C CA . ASP A 1 96 ? 12.285 2.295 60.640 1.00 80.56 96 ASP A CA 1
ATOM 707 C C . ASP A 1 96 ? 10.804 2.171 60.253 1.00 80.56 96 ASP A C 1
ATOM 709 O O . ASP A 1 96 ? 10.489 2.013 59.074 1.00 80.56 96 ASP A O 1
ATOM 713 N N . ARG A 1 97 ? 9.884 2.278 61.222 1.00 90.38 97 ARG A N 1
ATOM 714 C CA . ARG A 1 97 ? 8.430 2.118 61.022 1.00 90.38 97 ARG A CA 1
ATOM 715 C C . ARG A 1 97 ? 7.718 3.430 60.671 1.00 90.38 97 ARG A C 1
ATOM 717 O O . ARG A 1 97 ? 6.738 3.804 61.312 1.00 90.38 97 ARG A O 1
ATOM 724 N N . ARG A 1 98 ? 8.253 4.177 59.702 1.00 90.75 98 ARG A N 1
ATOM 725 C CA . ARG A 1 98 ? 7.800 5.544 59.383 1.00 90.75 98 ARG A CA 1
ATOM 726 C C . ARG A 1 98 ? 7.211 5.620 57.979 1.00 90.75 98 ARG A C 1
ATOM 728 O O . ARG A 1 98 ? 7.918 5.312 57.021 1.00 90.75 98 ARG A O 1
ATOM 735 N N . LEU A 1 99 ? 5.970 6.090 57.872 1.00 93.69 99 LEU A N 1
ATOM 736 C CA . LEU A 1 99 ? 5.295 6.408 56.615 1.00 93.69 99 LEU A CA 1
ATOM 737 C C . LEU A 1 99 ? 4.900 7.886 56.585 1.00 93.69 99 LEU A C 1
ATOM 739 O O . LEU A 1 99 ? 4.373 8.412 57.566 1.00 93.69 99 LEU A O 1
ATOM 743 N N . VAL A 1 100 ? 5.109 8.543 55.448 1.00 92.44 100 VAL A N 1
ATOM 744 C CA . VAL A 1 100 ? 4.489 9.835 55.142 1.00 92.44 100 VAL A CA 1
ATOM 745 C C . VAL A 1 100 ? 3.672 9.689 53.871 1.00 92.44 100 VAL A C 1
ATOM 747 O O . VAL A 1 100 ? 4.232 9.317 52.846 1.00 92.44 100 VAL A O 1
ATOM 750 N N . SER A 1 101 ? 2.375 9.973 53.948 1.00 92.56 101 SER A N 1
ATOM 751 C CA . SER A 1 101 ? 1.473 9.934 52.798 1.00 92.56 101 SER A CA 1
ATOM 752 C C . SER A 1 101 ? 0.945 11.332 52.486 1.00 92.56 101 SER A C 1
ATOM 754 O O . SER A 1 101 ? 0.578 12.079 53.399 1.00 92.56 101 SER A O 1
ATOM 756 N N . PHE A 1 102 ? 0.937 11.700 51.210 1.00 90.81 102 PHE A N 1
ATOM 757 C CA . PHE A 1 102 ? 0.418 12.981 50.738 1.00 90.81 102 PHE A CA 1
ATOM 758 C C . PHE A 1 102 ? -0.842 12.780 49.906 1.00 90.81 102 PHE A C 1
ATOM 760 O O . PHE A 1 102 ? -0.847 11.971 48.983 1.00 90.81 102 PHE A O 1
ATOM 767 N N . GLU A 1 103 ? -1.867 13.587 50.167 1.00 89.62 103 GLU A N 1
ATOM 768 C CA . GLU A 1 103 ? -3.157 13.520 49.486 1.00 89.62 103 GLU A CA 1
ATOM 769 C C . GLU A 1 103 ? -3.581 14.869 48.908 1.00 89.62 103 GLU A C 1
ATOM 771 O O . GLU A 1 103 ? -3.325 15.925 49.487 1.00 89.62 103 GLU A O 1
ATOM 776 N N . ARG A 1 104 ? -4.293 14.843 47.772 1.00 83.56 104 ARG A N 1
ATOM 777 C CA . ARG A 1 104 ? -4.711 16.063 47.049 1.00 83.56 104 ARG A CA 1
ATOM 778 C C . ARG A 1 104 ? -5.659 16.944 47.858 1.00 83.56 104 ARG A C 1
ATOM 780 O O . ARG A 1 104 ? -5.630 18.166 47.735 1.00 83.56 104 ARG A O 1
ATOM 787 N N . SER A 1 105 ? -6.520 16.327 48.661 1.00 85.75 105 SER A N 1
ATOM 788 C CA . SER A 1 105 ? -7.551 17.021 49.424 1.00 85.75 105 SER A CA 1
ATOM 789 C C . SER A 1 105 ? -7.646 16.488 50.846 1.00 85.75 105 SER A C 1
ATOM 791 O O . SER A 1 105 ? -7.282 15.349 51.144 1.00 85.75 105 SER A O 1
ATOM 793 N N . PHE A 1 106 ? -8.182 17.323 51.733 1.00 87.06 106 PHE A N 1
ATOM 794 C CA . PHE A 1 106 ? -8.469 16.932 53.110 1.00 87.06 106 PHE A CA 1
ATOM 795 C C . PHE A 1 106 ? -9.486 15.780 53.190 1.00 87.06 106 PHE A C 1
ATOM 797 O O . PHE A 1 106 ? -9.422 14.942 54.087 1.00 87.06 106 PHE A O 1
ATOM 804 N N . GLU A 1 107 ? -10.406 15.712 52.230 1.00 88.50 107 GLU A N 1
ATOM 805 C CA . GLU A 1 107 ? -11.381 14.629 52.115 1.00 88.50 107 GLU A CA 1
ATOM 806 C C . GLU A 1 107 ? -10.696 13.286 51.825 1.00 88.50 107 GLU A C 1
ATOM 808 O O . GLU A 1 107 ? -10.898 12.327 52.568 1.00 88.50 107 GLU A O 1
ATOM 813 N N . ARG A 1 108 ? -9.806 13.233 50.822 1.00 87.00 108 ARG A N 1
ATOM 814 C CA . ARG A 1 108 ? -8.997 12.039 50.514 1.00 87.00 108 ARG A CA 1
ATOM 815 C C . ARG A 1 108 ? -8.144 11.629 51.711 1.00 87.00 108 ARG A C 1
ATOM 817 O O . ARG A 1 108 ? -8.188 10.478 52.133 1.00 87.00 108 ARG A O 1
ATOM 824 N N . LEU A 1 109 ? -7.482 12.593 52.351 1.00 90.38 109 LEU A N 1
ATOM 825 C CA . LEU A 1 109 ? -6.736 12.362 53.589 1.00 90.38 109 LEU A CA 1
ATOM 826 C C . LEU A 1 109 ? -7.604 11.756 54.701 1.00 90.38 109 LEU A C 1
ATOM 828 O O . LEU A 1 109 ? -7.135 10.889 55.436 1.00 90.38 109 LEU A O 1
ATOM 832 N N . SER A 1 110 ? -8.861 12.184 54.830 1.00 89.94 110 SER A N 1
ATOM 833 C CA . SER A 1 110 ? -9.787 11.646 55.832 1.00 89.94 110 SER A CA 1
ATOM 834 C C . SER A 1 110 ? -10.142 10.183 55.552 1.00 89.94 110 SER A C 1
ATOM 836 O O . SER A 1 110 ? -10.217 9.395 56.496 1.00 89.94 110 SER A O 1
ATOM 838 N N . PHE A 1 111 ? -10.284 9.792 54.280 1.00 88.94 111 PHE A N 1
ATOM 839 C CA . PHE A 1 111 ? -10.459 8.387 53.894 1.00 88.94 111 PHE A CA 1
ATOM 840 C C . PHE A 1 111 ? -9.233 7.544 54.247 1.00 88.94 111 PHE A C 1
ATOM 842 O O . PHE A 1 111 ? -9.377 6.502 54.886 1.00 88.94 111 PHE A O 1
ATOM 849 N N . VAL A 1 112 ? -8.028 8.026 53.928 1.00 90.00 112 VAL A N 1
ATOM 850 C CA . VAL A 1 112 ? -6.771 7.346 54.278 1.00 90.00 112 VAL A CA 1
ATOM 851 C C . VAL A 1 112 ? -6.618 7.219 55.797 1.00 90.00 112 VAL A C 1
ATOM 853 O O . VAL A 1 112 ? -6.282 6.151 56.308 1.00 90.00 112 VAL A O 1
ATOM 856 N N . ALA A 1 113 ? -6.921 8.278 56.551 1.00 92.94 113 ALA A N 1
ATOM 857 C CA . ALA A 1 113 ? -6.875 8.261 58.010 1.00 92.94 113 ALA A CA 1
ATOM 858 C C . ALA A 1 113 ? -7.853 7.234 58.595 1.00 92.94 113 ALA A C 1
ATOM 860 O O . ALA A 1 113 ? -7.460 6.418 59.427 1.00 92.94 113 ALA A O 1
ATOM 861 N N . ALA A 1 114 ? -9.107 7.232 58.138 1.00 90.69 114 ALA A N 1
ATOM 862 C CA . ALA A 1 114 ? -10.108 6.256 58.563 1.00 90.69 114 ALA A CA 1
ATOM 863 C C . ALA A 1 114 ? -9.684 4.822 58.213 1.00 90.69 114 ALA A C 1
ATOM 865 O O . ALA A 1 114 ? -9.861 3.905 59.015 1.00 90.69 114 ALA A O 1
ATOM 866 N N . ARG A 1 115 ? -9.061 4.630 57.045 1.00 88.81 115 ARG A N 1
ATOM 867 C CA . ARG A 1 115 ? -8.544 3.336 56.601 1.00 88.81 115 ARG A CA 1
ATOM 868 C C . ARG A 1 115 ? -7.443 2.808 57.521 1.00 88.81 115 ARG A C 1
ATOM 870 O O . ARG A 1 115 ? -7.466 1.635 57.890 1.00 88.81 115 ARG A O 1
ATOM 877 N N . LEU A 1 116 ? -6.517 3.671 57.931 1.00 91.31 116 LEU A N 1
ATOM 878 C CA . LEU A 1 116 ? -5.422 3.301 58.827 1.00 91.31 116 LEU A CA 1
ATOM 879 C C . LEU A 1 116 ? -5.859 3.086 60.279 1.00 91.31 116 LEU A C 1
ATOM 881 O O . LEU A 1 116 ? -5.190 2.346 60.999 1.00 91.31 116 LEU A O 1
ATOM 885 N N . GLN A 1 117 ? -6.965 3.692 60.733 1.00 89.12 117 GLN A N 1
ATOM 886 C CA . GLN A 1 117 ? -7.459 3.513 62.110 1.00 89.12 117 GLN A CA 1
ATOM 887 C C . GLN A 1 117 ? -7.741 2.038 62.441 1.00 89.12 117 GLN A C 1
ATOM 889 O O . GLN A 1 117 ? -7.683 1.648 63.605 1.00 89.12 117 GLN A O 1
ATOM 894 N N . GLY A 1 118 ? -7.991 1.205 61.425 1.00 81.19 118 GLY A N 1
ATOM 895 C CA . GLY A 1 118 ? -8.152 -0.242 61.567 1.00 81.19 118 GLY A CA 1
ATOM 896 C C . GLY A 1 118 ? -6.854 -1.056 61.694 1.00 81.19 118 GLY A C 1
ATOM 897 O O . GLY A 1 118 ? -6.951 -2.268 61.857 1.00 81.19 118 GLY A O 1
ATOM 898 N N . GLN A 1 119 ? -5.663 -0.445 61.612 1.00 82.62 119 GLN A N 1
ATOM 899 C CA . GLN A 1 119 ? -4.371 -1.149 61.484 1.00 82.62 119 GLN A CA 1
ATOM 900 C C . GLN A 1 119 ? -3.389 -0.962 62.654 1.00 82.62 119 GLN A C 1
ATOM 902 O O . GLN A 1 119 ? -2.193 -1.191 62.494 1.00 82.62 119 GLN A O 1
ATOM 907 N N . ASP A 1 120 ? -3.866 -0.535 63.827 1.00 85.25 120 ASP A N 1
ATOM 908 C CA . ASP A 1 120 ? -3.022 -0.266 65.011 1.00 85.25 120 ASP A CA 1
ATOM 909 C C . ASP A 1 120 ? -1.820 0.664 64.719 1.00 85.25 120 ASP A C 1
ATOM 911 O O . ASP A 1 120 ? -0.728 0.527 65.276 1.00 85.25 120 ASP A O 1
ATOM 915 N N . ALA A 1 121 ? -2.019 1.613 63.800 1.00 89.00 121 ALA A N 1
ATOM 916 C CA . ALA A 1 121 ? -1.020 2.593 63.399 1.00 89.00 121 ALA A CA 1
ATOM 917 C C . ALA A 1 121 ? -1.197 3.910 64.163 1.00 89.00 121 ALA A C 1
ATOM 919 O O . ALA A 1 121 ? -2.315 4.394 64.360 1.00 89.00 121 ALA A O 1
ATOM 920 N N . ALA A 1 122 ? -0.084 4.542 64.536 1.00 91.00 122 ALA A N 1
ATOM 921 C CA . ALA A 1 122 ? -0.092 5.890 65.088 1.00 91.00 122 ALA A CA 1
ATOM 922 C C . ALA A 1 122 ? -0.288 6.899 63.945 1.00 91.00 122 ALA A C 1
ATOM 924 O O . ALA A 1 122 ? 0.646 7.200 63.199 1.00 91.00 122 ALA A O 1
ATOM 925 N N . ILE A 1 123 ? -1.522 7.381 63.778 1.00 92.31 123 ILE A N 1
ATOM 926 C CA . ILE A 1 123 ? -1.909 8.260 62.667 1.00 92.31 123 ILE A CA 1
ATOM 927 C C . ILE A 1 123 ? -1.841 9.713 63.102 1.00 92.31 123 ILE A C 1
ATOM 929 O O . ILE A 1 123 ? -2.395 10.117 64.127 1.00 92.31 123 ILE A O 1
ATOM 933 N N . HIS A 1 124 ? -1.212 10.519 62.262 1.00 89.56 124 HIS A N 1
ATOM 934 C CA . HIS A 1 124 ? -1.058 11.940 62.476 1.00 89.56 124 HIS A CA 1
ATOM 935 C C . HIS A 1 124 ? -1.467 12.683 61.217 1.00 89.56 124 HIS A C 1
ATOM 937 O O . HIS A 1 124 ? -0.787 12.614 60.201 1.00 89.56 124 HIS A O 1
ATOM 943 N N . THR A 1 125 ? -2.586 13.390 61.273 1.00 88.62 125 THR A N 1
ATOM 944 C CA . THR A 1 125 ? -3.076 14.189 60.152 1.00 88.62 125 THR A CA 1
ATOM 945 C C . THR A 1 125 ? -2.596 15.619 60.284 1.00 88.62 125 THR A C 1
ATOM 947 O O . THR A 1 125 ? -2.742 16.229 61.347 1.00 88.62 125 THR A O 1
ATOM 950 N N . VAL A 1 126 ? -2.081 16.172 59.196 1.00 81.56 126 VAL A N 1
ATOM 951 C CA . VAL A 1 126 ? -1.698 17.570 59.122 1.00 81.56 126 VAL A CA 1
ATOM 952 C C . VAL A 1 126 ? -2.459 18.266 58.005 1.00 81.56 126 VAL A C 1
ATOM 954 O O . VAL A 1 126 ? -2.377 17.884 56.838 1.00 81.56 126 VAL A O 1
ATOM 957 N N . ASP A 1 127 ? -3.149 19.337 58.384 1.00 75.12 127 ASP A N 1
ATOM 958 C CA . ASP A 1 127 ? -3.669 20.318 57.446 1.00 75.12 127 ASP A CA 1
ATOM 959 C C . ASP A 1 127 ? -2.569 21.332 57.081 1.00 75.12 127 ASP A C 1
ATOM 961 O O . ASP A 1 127 ? -1.937 21.965 57.933 1.00 75.12 127 ASP A O 1
ATOM 965 N N . ALA A 1 128 ? -2.347 21.466 55.776 1.00 63.88 128 ALA A N 1
ATOM 966 C CA . ALA A 1 128 ? -1.397 22.366 55.141 1.00 63.88 128 ALA A CA 1
ATOM 967 C C . ALA A 1 128 ? -1.544 23.834 55.578 1.00 63.88 128 ALA A C 1
ATOM 969 O O . ALA A 1 128 ? -0.544 24.559 55.619 1.00 63.88 128 ALA A O 1
ATOM 970 N N . GLN A 1 129 ? -2.758 24.280 55.917 1.00 64.25 129 GLN A N 1
ATOM 971 C CA . GLN A 1 129 ? -3.027 25.686 56.234 1.00 64.25 129 GLN A CA 1
ATOM 972 C C . GLN A 1 129 ? -2.659 26.080 57.670 1.00 64.25 129 GLN A C 1
ATOM 974 O O . GLN A 1 129 ? -2.445 27.259 57.952 1.00 64.25 129 GLN A O 1
ATOM 979 N N . THR A 1 130 ? -2.572 25.120 58.593 1.00 63.50 130 THR A N 1
ATOM 980 C CA . THR A 1 130 ? -2.511 25.406 60.035 1.00 63.50 130 THR A CA 1
ATOM 981 C C . THR A 1 130 ? -1.109 25.342 60.645 1.00 63.50 130 THR A C 1
ATOM 983 O O . THR A 1 130 ? -0.948 25.693 61.816 1.00 63.50 130 THR A O 1
ATOM 986 N N . ILE A 1 131 ? -0.072 24.934 59.901 1.00 59.41 131 ILE A N 1
ATOM 987 C CA . ILE A 1 131 ? 1.234 24.627 60.509 1.00 59.41 131 ILE A CA 1
ATOM 988 C C . ILE A 1 131 ? 2.339 25.641 60.179 1.00 59.41 131 ILE A C 1
ATOM 990 O O . ILE A 1 131 ? 2.757 25.809 59.037 1.00 59.41 131 ILE A O 1
ATOM 994 N N . GLN A 1 132 ? 2.917 26.237 61.231 1.00 64.50 132 GLN A N 1
ATOM 995 C CA . GLN A 1 132 ? 4.188 26.967 61.167 1.00 64.50 132 GLN A CA 1
ATOM 996 C C . GLN A 1 132 ? 5.367 25.995 60.957 1.00 64.50 132 GLN A C 1
ATOM 998 O O . GLN A 1 132 ? 5.496 25.011 61.687 1.00 64.50 132 GLN A O 1
ATOM 1003 N N . GLN A 1 133 ? 6.270 26.299 60.014 1.00 62.09 133 GLN A N 1
ATOM 1004 C CA . GLN A 1 133 ? 7.397 25.450 59.568 1.00 62.09 133 GLN A CA 1
ATOM 1005 C C . GLN A 1 133 ? 8.248 24.807 60.692 1.00 62.09 133 GLN A C 1
ATOM 1007 O O . GLN A 1 133 ? 8.828 23.744 60.483 1.00 62.09 133 GLN A O 1
ATOM 1012 N N . GLY A 1 134 ? 8.315 25.398 61.892 1.00 65.50 134 GLY A N 1
ATOM 1013 C CA . GLY A 1 134 ? 9.069 24.853 63.032 1.00 65.50 134 GLY A CA 1
ATOM 1014 C C . GLY A 1 134 ? 8.401 23.684 63.776 1.00 65.50 134 GLY A C 1
ATOM 1015 O O . GLY A 1 134 ? 9.097 22.882 64.398 1.00 65.50 134 GLY A O 1
ATOM 1016 N N . TYR A 1 135 ? 7.072 23.547 63.709 1.00 69.31 135 TYR A N 1
ATOM 1017 C CA . TYR A 1 135 ? 6.345 22.501 64.441 1.00 69.31 135 TYR A CA 1
ATOM 1018 C C . TYR A 1 135 ? 6.570 21.111 63.823 1.00 69.31 135 TYR A C 1
ATOM 1020 O O . TYR A 1 135 ? 6.787 20.147 64.557 1.00 69.31 135 TYR A O 1
ATOM 1028 N N . TRP A 1 136 ? 6.643 21.026 62.489 1.00 69.62 136 TRP A N 1
ATOM 1029 C CA . TRP A 1 136 ? 6.856 19.787 61.725 1.00 69.62 136 TRP A CA 1
ATOM 1030 C C . TRP A 1 136 ? 8.099 18.999 62.138 1.00 69.62 136 TRP A C 1
ATOM 1032 O O . TRP A 1 136 ? 8.010 17.805 62.409 1.00 69.62 136 TRP A O 1
ATOM 1042 N N . LEU A 1 137 ? 9.258 19.659 62.222 1.00 68.50 137 LEU A N 1
ATOM 1043 C CA . LEU A 1 137 ? 10.511 18.995 62.598 1.00 68.50 137 LEU A CA 1
ATOM 1044 C C . LEU A 1 137 ? 10.441 18.463 64.032 1.00 68.50 137 LEU A C 1
ATOM 1046 O O . LEU A 1 137 ? 10.852 17.339 64.308 1.00 68.50 137 LEU A O 1
ATOM 1050 N N . SER A 1 138 ? 9.862 19.248 64.945 1.00 71.62 138 SER A N 1
ATOM 1051 C CA . SER A 1 138 ? 9.681 18.818 66.334 1.00 71.62 138 SER A CA 1
ATOM 1052 C C . SER A 1 138 ? 8.701 17.648 66.463 1.00 71.62 138 SER A C 1
ATOM 1054 O O . SER A 1 138 ? 8.881 16.793 67.329 1.00 71.62 138 SER A O 1
ATOM 1056 N N . PHE A 1 139 ? 7.700 17.591 65.583 1.00 71.25 139 PHE A N 1
ATOM 1057 C CA . PHE A 1 139 ? 6.695 16.541 65.526 1.00 71.25 139 PHE A CA 1
ATOM 1058 C C . PHE A 1 139 ? 7.280 15.223 65.004 1.00 71.25 139 PHE A C 1
ATOM 1060 O O . PHE A 1 139 ? 7.193 14.206 65.693 1.00 71.25 139 PHE A O 1
ATOM 1067 N N . LEU A 1 140 ? 7.969 15.273 63.856 1.00 69.31 140 LEU A N 1
ATOM 1068 C CA . LEU A 1 140 ? 8.689 14.139 63.264 1.00 69.31 140 LEU A CA 1
ATOM 1069 C C . LEU A 1 140 ? 9.697 13.522 64.245 1.00 69.31 140 LEU A C 1
ATOM 1071 O O . LEU A 1 140 ? 9.850 12.305 64.287 1.00 69.31 140 LEU A O 1
ATOM 1075 N N . HIS A 1 141 ? 10.353 14.342 65.073 1.00 72.38 141 HIS A N 1
ATOM 1076 C CA . HIS A 1 141 ? 11.314 13.855 66.063 1.00 72.38 141 HIS A CA 1
ATOM 1077 C C . HIS A 1 141 ? 10.693 13.325 67.370 1.00 72.38 141 HIS A C 1
ATOM 1079 O O . HIS A 1 141 ? 11.304 12.460 67.990 1.00 72.38 141 HIS A O 1
ATOM 1085 N N . LYS A 1 142 ? 9.532 13.825 67.828 1.00 69.06 142 LYS A N 1
ATOM 1086 C CA . LYS A 1 142 ? 8.961 13.466 69.149 1.00 69.06 142 LYS A CA 1
ATOM 1087 C C . LYS A 1 142 ? 7.939 12.327 69.135 1.00 69.06 142 LYS A C 1
ATOM 1089 O O . LYS A 1 142 ? 7.796 11.663 70.153 1.00 69.06 142 LYS A O 1
ATOM 1094 N N . GLN A 1 143 ? 7.195 12.140 68.046 1.00 62.59 143 GLN A N 1
ATOM 1095 C CA . GLN A 1 143 ? 6.060 11.198 68.000 1.00 62.59 143 GLN A CA 1
ATOM 1096 C C . GLN A 1 143 ? 6.415 9.838 67.369 1.00 62.59 143 GLN A C 1
ATOM 1098 O O . GLN A 1 143 ? 5.629 8.903 67.449 1.00 62.59 143 GLN A O 1
ATOM 1103 N N . MET A 1 144 ? 7.614 9.695 66.792 1.00 60.25 144 MET A N 1
ATOM 1104 C CA . MET A 1 144 ? 8.022 8.510 66.018 1.00 60.25 144 MET A CA 1
ATOM 1105 C C . MET A 1 144 ? 8.833 7.462 66.808 1.00 60.25 144 MET A C 1
ATOM 1107 O O . MET A 1 144 ? 9.407 6.564 66.203 1.00 60.25 144 MET A O 1
ATOM 1111 N N . ASP A 1 145 ? 8.866 7.547 68.144 1.00 62.47 145 ASP A N 1
ATOM 1112 C CA . ASP A 1 145 ? 9.516 6.558 69.038 1.00 62.47 145 ASP A CA 1
ATOM 1113 C C . ASP A 1 145 ? 8.515 5.499 69.559 1.00 62.47 145 ASP A C 1
ATOM 1115 O O . ASP A 1 145 ? 8.702 4.873 70.604 1.00 62.47 145 ASP A O 1
ATOM 1119 N N . SER A 1 146 ? 7.391 5.338 68.853 1.00 65.19 146 SER A N 1
ATOM 1120 C CA . SER A 1 146 ? 6.325 4.413 69.231 1.00 65.19 146 SER A CA 1
ATOM 1121 C C . SER A 1 146 ? 6.684 2.969 68.861 1.00 65.19 146 SER A C 1
ATOM 1123 O O . SER A 1 146 ? 7.379 2.709 67.879 1.00 65.19 146 SER A O 1
ATOM 1125 N N . SER A 1 147 ? 6.168 1.996 69.615 1.00 78.50 147 SER A N 1
ATOM 1126 C CA . SER A 1 147 ? 6.261 0.578 69.246 1.00 78.50 147 SER A CA 1
ATOM 1127 C C . SER A 1 147 ? 5.387 0.208 68.040 1.00 78.50 147 SER A C 1
ATOM 1129 O O . SER A 1 147 ? 5.384 -0.953 67.643 1.00 78.50 147 SER A O 1
ATOM 1131 N N . GLN A 1 148 ? 4.645 1.152 67.460 1.00 85.75 148 GLN A N 1
ATOM 1132 C CA . GLN A 1 148 ? 3.735 0.966 66.329 1.00 85.75 148 GLN A CA 1
ATOM 1133 C C . GLN A 1 148 ? 4.292 1.628 65.062 1.00 85.75 148 GLN A C 1
ATOM 1135 O O . GLN A 1 148 ? 5.216 2.440 65.121 1.00 85.75 148 GLN A O 1
ATOM 1140 N N . ALA A 1 149 ? 3.748 1.267 63.898 1.00 88.31 149 ALA A N 1
ATOM 1141 C CA . ALA A 1 149 ? 4.022 2.010 62.673 1.00 88.31 149 ALA A CA 1
ATOM 1142 C C . ALA A 1 149 ? 3.375 3.400 62.761 1.00 88.31 149 ALA A C 1
ATOM 1144 O O . ALA A 1 149 ? 2.196 3.521 63.091 1.00 88.31 149 ALA A O 1
ATOM 1145 N N . SER A 1 150 ? 4.150 4.449 62.490 1.00 90.06 150 SER A N 1
ATOM 1146 C CA . SER A 1 150 ? 3.674 5.834 62.522 1.00 90.06 150 SER A CA 1
ATOM 1147 C C . SER A 1 150 ? 3.434 6.340 61.102 1.00 90.06 150 SER A C 1
ATOM 1149 O O . SER A 1 150 ? 4.352 6.323 60.278 1.00 90.06 150 SER A O 1
ATOM 1151 N N . ALA A 1 151 ? 2.220 6.823 60.833 1.00 92.12 151 ALA A N 1
ATOM 1152 C CA . ALA A 1 151 ? 1.804 7.369 59.546 1.00 92.12 151 ALA A CA 1
ATOM 1153 C C . ALA A 1 151 ? 1.459 8.858 59.676 1.00 92.12 151 ALA A C 1
ATOM 1155 O O . ALA A 1 151 ? 0.551 9.245 60.412 1.00 92.12 151 ALA A O 1
ATOM 1156 N N . LEU A 1 152 ? 2.187 9.697 58.946 1.00 91.12 152 LEU A N 1
ATOM 1157 C CA . LEU A 1 152 ? 1.944 11.131 58.849 1.00 91.12 152 LEU A CA 1
ATOM 1158 C C . LEU A 1 152 ? 1.232 11.434 57.533 1.00 91.12 152 LEU A C 1
ATOM 1160 O O . LEU A 1 152 ? 1.803 11.232 56.466 1.00 91.12 152 LEU A O 1
ATOM 1164 N N . LEU A 1 153 ? -0.004 11.906 57.614 1.00 92.12 153 LEU A N 1
ATOM 1165 C CA . LEU A 1 153 ? -0.858 12.184 56.465 1.00 92.12 153 LEU A CA 1
ATOM 1166 C C . LEU A 1 153 ? -0.907 13.692 56.224 1.00 92.12 153 LEU A C 1
ATOM 1168 O O . LEU A 1 153 ? -1.152 14.455 57.162 1.00 92.12 153 LEU A O 1
ATOM 1172 N N . VAL A 1 154 ? -0.691 14.123 54.984 1.00 88.88 154 VAL A N 1
ATOM 1173 C CA . VAL A 1 154 ? -0.595 15.542 54.608 1.00 88.88 154 VAL A CA 1
ATOM 1174 C C . VAL A 1 154 ? -1.574 15.857 53.480 1.00 88.88 154 VAL A C 1
ATOM 1176 O O . VAL A 1 154 ? -1.525 15.201 52.447 1.00 88.88 154 VAL A O 1
ATOM 1179 N N . ALA A 1 155 ? -2.450 16.852 53.648 1.00 86.25 155 ALA A N 1
ATOM 1180 C CA . ALA A 1 155 ? -3.380 17.284 52.594 1.00 86.25 155 ALA A CA 1
ATOM 1181 C C . ALA A 1 155 ? -2.858 18.516 51.831 1.00 86.25 155 ALA A C 1
ATOM 1183 O O . ALA A 1 155 ? -2.427 19.477 52.464 1.00 86.25 155 ALA A O 1
ATOM 1184 N N . GLY A 1 156 ? -2.977 18.532 50.498 1.00 75.06 156 GLY A N 1
ATOM 1185 C CA . GLY A 1 156 ? -2.742 19.696 49.626 1.00 75.06 156 GLY A CA 1
ATOM 1186 C C . GLY A 1 156 ? -1.562 19.569 48.644 1.00 75.06 156 GLY A C 1
ATOM 1187 O O . GLY A 1 156 ? -0.926 18.525 48.542 1.00 75.06 156 GLY A O 1
ATOM 1188 N N . SER A 1 157 ? -1.274 20.657 47.907 1.00 62.28 157 SER A N 1
ATOM 1189 C CA . SER A 1 157 ? -0.217 20.737 46.872 1.00 62.28 157 SER A CA 1
ATOM 1190 C C . SER A 1 157 ? 1.153 20.338 47.427 1.00 62.28 157 SER A C 1
ATOM 1192 O O . SER A 1 157 ? 1.724 21.060 48.247 1.00 62.28 157 SER A O 1
ATOM 1194 N N . THR A 1 158 ? 1.720 19.229 46.951 1.00 66.19 158 THR A N 1
ATOM 1195 C CA . THR A 1 158 ? 2.808 18.561 47.676 1.00 66.19 158 THR A CA 1
ATOM 1196 C C . THR A 1 158 ? 4.165 19.270 47.564 1.00 66.19 158 THR A C 1
ATOM 1198 O O . THR A 1 158 ? 4.927 19.247 48.526 1.00 66.19 158 THR A O 1
ATOM 1201 N N . ALA A 1 159 ? 4.461 19.997 46.480 1.00 74.50 159 ALA A N 1
ATOM 1202 C CA . ALA A 1 159 ? 5.772 20.623 46.247 1.00 74.50 159 ALA A CA 1
ATOM 1203 C C . ALA A 1 159 ? 6.331 21.502 47.384 1.00 74.50 159 ALA A C 1
ATOM 1205 O O . ALA A 1 159 ? 7.530 21.443 47.668 1.00 74.50 159 ALA A O 1
ATOM 1206 N N . GLU A 1 160 ? 5.504 22.343 48.011 1.00 72.81 160 GLU A N 1
ATOM 1207 C CA . GLU A 1 160 ? 5.959 23.265 49.067 1.00 72.81 160 GLU A CA 1
ATOM 1208 C C . GLU A 1 160 ? 6.242 22.529 50.382 1.00 72.81 160 GLU A C 1
ATOM 1210 O O . GLU A 1 160 ? 7.181 22.859 51.109 1.00 72.81 160 GLU A O 1
ATOM 1215 N N . TYR A 1 161 ? 5.470 21.479 50.661 1.00 76.19 161 TYR A N 1
ATOM 1216 C CA . TYR A 1 161 ? 5.586 20.687 51.884 1.00 76.19 161 TYR A CA 1
ATOM 1217 C C . TYR A 1 161 ? 6.629 19.584 51.760 1.00 76.19 161 TYR A C 1
ATOM 1219 O O . TYR A 1 161 ? 7.317 19.282 52.735 1.00 76.19 161 TYR A O 1
ATOM 1227 N N . LEU A 1 162 ? 6.820 19.042 50.558 1.00 80.38 162 LEU A N 1
ATOM 1228 C CA . LEU A 1 162 ? 7.882 18.095 50.248 1.00 80.38 162 LEU A CA 1
ATOM 1229 C C . LEU A 1 162 ? 9.254 18.669 50.601 1.00 80.38 162 LEU A C 1
ATOM 1231 O O . LEU A 1 162 ? 10.087 17.937 51.122 1.00 80.38 162 LEU A O 1
ATOM 1235 N N . ASP A 1 163 ? 9.484 19.974 50.428 1.00 79.56 163 ASP A N 1
ATOM 1236 C CA . ASP A 1 163 ? 10.729 20.648 50.836 1.00 79.56 163 ASP A CA 1
ATOM 1237 C C . ASP A 1 163 ? 10.951 20.674 52.359 1.00 79.56 163 ASP A C 1
ATOM 1239 O O . ASP A 1 163 ? 12.090 20.712 52.830 1.00 79.56 163 ASP A O 1
ATOM 1243 N N . VAL A 1 164 ? 9.879 20.692 53.149 1.00 78.25 164 VAL A N 1
ATOM 1244 C CA . VAL A 1 164 ? 9.949 20.686 54.618 1.00 78.25 164 VAL A CA 1
ATOM 1245 C C . VAL A 1 164 ? 10.092 19.255 55.128 1.00 78.25 164 VAL A C 1
ATOM 1247 O O . VAL A 1 164 ? 10.951 18.972 55.964 1.00 78.25 164 VAL A O 1
ATOM 1250 N N . VAL A 1 165 ? 9.287 18.343 54.583 1.00 74.88 165 VAL A N 1
ATOM 1251 C CA . VAL A 1 165 ? 9.278 16.920 54.926 1.00 74.88 165 VAL A CA 1
ATOM 1252 C C . VAL A 1 165 ? 10.603 16.255 54.538 1.00 74.88 165 VAL A C 1
ATOM 1254 O O . VAL A 1 165 ? 11.187 15.539 55.350 1.00 74.88 165 VAL A O 1
ATOM 1257 N N . SER A 1 166 ? 11.145 16.566 53.357 1.00 75.56 166 SER A N 1
ATOM 1258 C CA . SER A 1 166 ? 12.453 16.078 52.891 1.00 75.56 166 SER A CA 1
ATOM 1259 C C . SER A 1 166 ? 13.596 16.407 53.848 1.00 75.56 166 SER A C 1
ATOM 1261 O O . SER A 1 166 ? 14.462 15.569 54.096 1.00 75.56 166 SER A O 1
ATOM 1263 N N . LYS A 1 167 ? 13.587 17.609 54.435 1.00 80.94 167 LYS A N 1
ATOM 1264 C CA . LYS A 1 167 ? 14.604 18.040 55.404 1.00 80.94 167 LYS A CA 1
ATOM 1265 C C . LYS A 1 167 ? 14.524 17.277 56.727 1.00 80.94 167 LYS A C 1
ATOM 1267 O O . LYS A 1 167 ? 15.542 17.162 57.403 1.00 80.94 167 LYS A O 1
ATOM 1272 N N . GLY A 1 168 ? 13.342 16.785 57.105 1.00 78.56 168 GLY A N 1
ATOM 1273 C CA . GLY A 1 168 ? 13.115 16.093 58.378 1.00 78.56 168 GLY A CA 1
ATOM 1274 C C . GLY A 1 168 ? 13.195 14.565 58.310 1.00 78.56 168 GLY A C 1
ATOM 1275 O O . GLY A 1 168 ? 13.546 13.933 59.303 1.00 78.56 168 GLY A O 1
ATOM 1276 N N . LEU A 1 169 ? 12.877 13.956 57.163 1.00 77.44 169 LEU A N 1
ATOM 1277 C CA . LEU A 1 169 ? 12.802 12.495 57.033 1.00 77.44 169 LEU A CA 1
ATOM 1278 C C . LEU A 1 169 ? 14.166 11.811 56.886 1.00 77.44 169 LEU A C 1
ATOM 1280 O O . LEU A 1 169 ? 14.316 10.656 57.295 1.00 77.44 169 LEU A O 1
ATOM 1284 N N . GLY A 1 170 ? 15.160 12.521 56.352 1.00 84.12 170 GLY A N 1
ATOM 1285 C CA . GLY A 1 170 ? 16.395 11.908 55.873 1.00 84.12 170 GLY A CA 1
ATOM 1286 C C . GLY A 1 170 ? 16.187 11.216 54.523 1.00 84.12 170 GLY A C 1
ATOM 1287 O O . GLY A 1 170 ? 15.238 11.508 53.800 1.00 84.12 170 GLY A O 1
ATOM 1288 N N . GLU A 1 171 ? 17.098 10.312 54.170 1.00 90.31 171 GLU A N 1
ATOM 1289 C CA . GLU A 1 171 ? 17.049 9.559 52.913 1.00 90.31 171 GLU A CA 1
ATOM 1290 C C . GLU A 1 171 ? 15.879 8.555 52.914 1.00 90.31 171 GLU A C 1
ATOM 1292 O O . GLU A 1 171 ? 15.868 7.662 53.768 1.00 90.31 171 GLU A O 1
ATOM 1297 N N . PRO A 1 172 ? 14.906 8.654 51.986 1.00 92.94 172 PRO A N 1
ATOM 1298 C CA . PRO A 1 172 ? 13.780 7.728 51.945 1.00 92.94 172 PRO A CA 1
ATOM 1299 C C . PRO A 1 172 ? 14.212 6.310 51.579 1.00 92.94 172 PRO A C 1
ATOM 1301 O O . PRO A 1 172 ? 14.991 6.093 50.650 1.00 92.94 172 PRO A O 1
ATOM 1304 N N . GLY A 1 173 ? 13.652 5.335 52.285 1.00 93.38 173 GLY A N 1
ATOM 1305 C CA . GLY A 1 173 ? 13.825 3.917 52.005 1.00 93.38 173 GLY A CA 1
ATOM 1306 C C . GLY A 1 173 ? 13.064 3.452 50.776 1.00 93.38 173 GLY A C 1
ATOM 1307 O O . GLY A 1 173 ? 13.600 2.736 49.936 1.00 93.38 173 GLY A O 1
ATOM 1308 N N . LEU A 1 174 ? 11.811 3.883 50.668 1.00 96.12 174 LEU A N 1
ATOM 1309 C CA . LEU A 1 174 ? 10.912 3.542 49.573 1.00 96.12 174 LEU A CA 1
ATOM 1310 C C . LEU A 1 174 ? 10.053 4.757 49.239 1.00 96.12 174 LEU A C 1
ATOM 1312 O O . LEU A 1 174 ? 9.506 5.399 50.134 1.00 96.12 174 LEU A O 1
ATOM 1316 N N . LEU A 1 175 ? 9.934 5.044 47.952 1.00 95.38 175 LEU A N 1
ATOM 1317 C CA . LEU A 1 175 ? 9.020 6.032 47.404 1.00 95.38 175 LEU A CA 1
ATOM 1318 C C . LEU A 1 175 ? 7.992 5.316 46.529 1.00 95.38 175 LEU A C 1
ATOM 1320 O O . LEU A 1 175 ? 8.384 4.671 45.559 1.00 95.38 175 LEU A O 1
ATOM 1324 N N . LEU A 1 176 ? 6.707 5.428 46.853 1.00 94.62 176 LEU A N 1
ATOM 1325 C CA . LEU A 1 176 ? 5.613 4.989 45.993 1.00 94.62 176 LEU A CA 1
ATOM 1326 C C . LEU A 1 176 ? 5.057 6.189 45.222 1.00 94.62 176 LEU A C 1
ATOM 1328 O O . LEU A 1 176 ? 4.719 7.213 45.811 1.00 94.62 176 LEU A O 1
ATOM 1332 N N . LEU A 1 177 ? 4.985 6.049 43.900 1.00 92.00 177 LEU A N 1
ATOM 1333 C CA . LEU A 1 177 ? 4.322 6.990 43.008 1.00 92.00 177 LEU A CA 1
ATOM 1334 C C . LEU A 1 177 ? 3.020 6.370 42.508 1.00 92.00 177 LEU A C 1
ATOM 1336 O O . LEU A 1 177 ? 3.059 5.505 41.628 1.00 92.00 177 LEU A O 1
ATOM 1340 N N . ASP A 1 178 ? 1.898 6.833 43.049 1.00 87.56 178 ASP A N 1
ATOM 1341 C CA . ASP A 1 178 ? 0.558 6.427 42.626 1.00 87.56 178 ASP A CA 1
ATOM 1342 C C . ASP A 1 178 ? -0.376 7.642 42.424 1.00 87.56 178 ASP A C 1
ATOM 1344 O O . ASP A 1 178 ? -1.469 7.677 42.970 1.00 87.56 178 ASP A O 1
ATOM 1348 N N . PRO A 1 179 ? 0.046 8.696 41.693 1.00 79.88 179 PRO A N 1
ATOM 1349 C CA . PRO A 1 179 ? -0.792 9.872 41.461 1.00 79.88 179 PRO A CA 1
ATOM 1350 C C . PRO A 1 179 ? -2.119 9.512 40.812 1.00 79.88 179 PRO A C 1
ATOM 1352 O O . PRO A 1 179 ? -2.194 8.631 39.971 1.00 79.88 179 PRO A O 1
ATOM 1355 N N . ASP A 1 180 ? -3.152 10.269 41.149 1.00 73.19 180 ASP A N 1
ATOM 1356 C CA . ASP A 1 180 ? -4.403 10.254 40.403 1.00 73.19 180 ASP A CA 1
ATOM 1357 C C . ASP A 1 180 ? -4.132 10.644 38.936 1.00 73.19 180 ASP A C 1
ATOM 1359 O O . ASP A 1 180 ? -3.429 11.629 38.680 1.00 73.19 180 ASP A O 1
ATOM 1363 N N . VAL A 1 181 ? -4.691 9.900 37.974 1.00 66.62 181 VAL A N 1
ATOM 1364 C CA . VAL A 1 181 ? -4.564 10.201 36.535 1.00 66.62 181 VAL A CA 1
ATOM 1365 C C . VAL A 1 181 ? -5.066 11.608 36.195 1.00 66.62 181 VAL A C 1
ATOM 1367 O O . VAL A 1 181 ? -4.626 12.199 35.209 1.00 66.62 181 VAL A O 1
ATOM 1370 N N . GLU A 1 182 ? -5.946 12.165 37.031 1.00 71.94 182 GLU A N 1
ATOM 1371 C CA . GLU A 1 182 ? -6.486 13.519 36.913 1.00 71.94 182 GLU A CA 1
ATOM 1372 C C . GLU A 1 182 ? -5.565 14.616 37.479 1.00 71.94 182 GLU A C 1
ATOM 1374 O O . GLU A 1 182 ? -5.908 15.804 37.447 1.00 71.94 182 GLU A O 1
ATOM 1379 N N . LEU A 1 183 ? -4.413 14.267 38.058 1.00 77.25 183 LEU A N 1
ATOM 1380 C CA . LEU A 1 183 ? -3.456 15.253 38.552 1.00 77.25 183 LEU A CA 1
ATOM 1381 C C . LEU A 1 183 ? -2.794 15.977 37.359 1.00 77.25 183 LEU A C 1
ATOM 1383 O O . LEU A 1 183 ? -2.212 15.318 36.494 1.00 77.25 183 LEU A O 1
ATOM 1387 N N . PRO A 1 184 ? -2.823 17.324 37.286 1.00 84.00 184 PRO A N 1
ATOM 1388 C CA . PRO A 1 184 ? -2.177 18.053 36.199 1.00 84.00 184 PRO A CA 1
ATOM 1389 C C . PRO A 1 184 ? -0.687 17.713 36.081 1.00 84.00 184 PRO A C 1
ATOM 1391 O O . PRO A 1 184 ? 0.042 17.636 37.076 1.00 84.00 184 PRO A O 1
ATOM 1394 N N . ARG A 1 185 ? -0.205 17.545 34.845 1.00 82.56 185 ARG A N 1
ATOM 1395 C CA . ARG A 1 185 ? 1.175 17.119 34.560 1.00 82.56 185 ARG A CA 1
ATOM 1396 C C . ARG A 1 185 ? 2.209 18.064 35.171 1.00 82.56 185 ARG A C 1
ATOM 1398 O O . ARG A 1 185 ? 3.237 17.615 35.676 1.00 82.56 185 ARG A O 1
ATOM 1405 N N . GLU A 1 186 ? 1.952 19.366 35.126 1.00 83.81 186 GLU A N 1
ATOM 1406 C CA . GLU A 1 186 ? 2.833 20.404 35.664 1.00 83.81 186 GLU A CA 1
ATOM 1407 C C . GLU A 1 186 ? 2.932 20.329 37.190 1.00 83.81 186 GLU A C 1
ATOM 1409 O O . GLU A 1 186 ? 4.012 20.537 37.750 1.00 83.81 186 GLU A O 1
ATOM 1414 N N . GLU A 1 187 ? 1.818 20.009 37.852 1.00 84.88 187 GLU A N 1
ATOM 1415 C CA . GLU A 1 187 ? 1.742 19.857 39.303 1.00 84.88 187 GLU A CA 1
ATOM 1416 C C . GLU A 1 187 ? 2.564 18.647 39.752 1.00 84.88 187 GLU A C 1
ATOM 1418 O O . GLU A 1 187 ? 3.514 18.807 40.521 1.00 84.88 187 GLU A O 1
ATOM 1423 N N . PHE A 1 188 ? 2.315 17.472 39.169 1.00 88.56 188 PHE A N 1
ATOM 1424 C CA . PHE A 1 188 ? 3.090 16.274 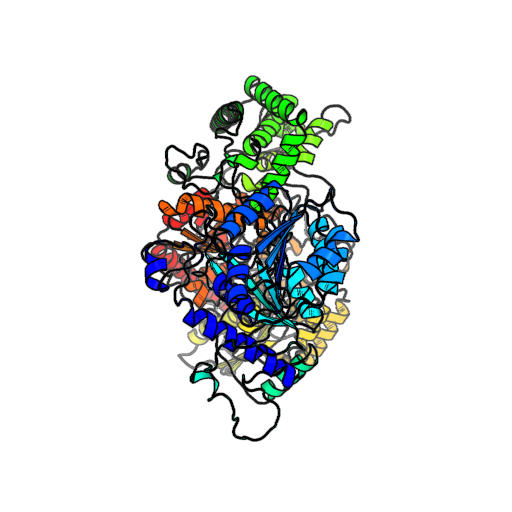39.488 1.00 88.56 188 PHE A CA 1
ATOM 1425 C C . PHE A 1 188 ? 4.577 16.426 39.139 1.00 88.56 188 PHE A C 1
ATOM 1427 O O . PHE A 1 188 ? 5.448 16.009 39.901 1.00 88.56 188 PHE A O 1
ATOM 1434 N N . ALA A 1 189 ? 4.912 17.052 38.005 1.00 85.44 189 ALA A N 1
ATOM 1435 C CA . ALA A 1 189 ? 6.306 17.272 37.621 1.00 85.44 189 ALA A CA 1
ATOM 1436 C C . ALA A 1 189 ? 7.059 18.154 38.633 1.00 85.44 189 ALA A C 1
ATOM 1438 O O . ALA A 1 189 ? 8.260 17.963 38.850 1.00 85.44 189 ALA A O 1
ATOM 1439 N N . ARG A 1 190 ? 6.375 19.121 39.257 1.00 87.31 190 ARG A N 1
ATOM 1440 C CA . ARG A 1 190 ? 6.942 19.963 40.317 1.00 87.31 190 ARG A CA 1
ATOM 1441 C C . ARG A 1 190 ? 7.230 19.143 41.573 1.00 87.31 190 ARG A C 1
ATOM 1443 O O . ARG A 1 190 ? 8.315 19.285 42.137 1.00 87.31 190 ARG A O 1
ATOM 1450 N N . ASP A 1 191 ? 6.311 18.266 41.950 1.00 87.56 191 ASP A N 1
ATOM 1451 C CA . ASP A 1 191 ? 6.443 17.375 43.103 1.00 87.56 191 ASP A CA 1
ATOM 1452 C C . ASP A 1 191 ? 7.568 16.356 42.891 1.00 87.56 191 ASP A C 1
ATOM 1454 O O . ASP A 1 191 ? 8.480 16.231 43.713 1.00 87.56 191 ASP A O 1
ATOM 1458 N N . TRP A 1 192 ? 7.580 15.709 41.721 1.00 89.88 192 TRP A N 1
ATOM 1459 C CA . TRP A 1 192 ? 8.602 14.745 41.323 1.00 89.88 192 TRP A CA 1
ATOM 1460 C C . TRP A 1 192 ? 10.015 15.323 41.418 1.00 89.88 192 TRP A C 1
ATOM 1462 O O . TRP A 1 192 ? 10.906 14.677 41.962 1.00 89.88 192 TRP A O 1
ATOM 1472 N N . ARG A 1 193 ? 10.243 16.562 40.960 1.00 88.25 193 ARG A N 1
ATOM 1473 C CA . ARG A 1 193 ? 11.571 17.202 41.044 1.00 88.25 193 ARG A CA 1
ATOM 1474 C C . ARG A 1 193 ? 12.087 17.314 42.480 1.00 88.25 193 ARG A C 1
ATOM 1476 O O . ARG A 1 193 ? 13.295 17.229 42.694 1.00 88.25 193 ARG A O 1
ATOM 1483 N N . LYS A 1 194 ? 11.200 17.512 43.461 1.00 88.69 194 LYS A N 1
ATOM 1484 C CA . LYS A 1 194 ? 11.576 17.570 44.882 1.00 88.69 194 LYS A CA 1
ATOM 1485 C C . LYS A 1 194 ? 11.952 16.193 45.421 1.00 88.69 194 LYS A C 1
ATOM 1487 O O . LYS A 1 194 ? 12.911 16.063 46.175 1.00 88.69 194 LYS A O 1
ATOM 1492 N N . LEU A 1 195 ? 11.233 15.167 44.988 1.00 88.19 195 LEU A N 1
ATOM 1493 C CA . LEU A 1 195 ? 11.435 13.782 45.405 1.00 88.19 195 LEU A CA 1
ATOM 1494 C C . LEU A 1 195 ? 12.649 13.135 44.737 1.00 88.19 195 LEU A C 1
ATOM 1496 O O . LEU A 1 195 ? 13.407 12.429 45.395 1.00 88.19 195 LEU A O 1
ATOM 1500 N N . GLU A 1 196 ? 12.898 13.421 43.458 1.00 91.00 196 GLU A N 1
ATOM 1501 C CA . GLU A 1 196 ? 14.103 12.980 42.745 1.00 91.00 196 GLU A CA 1
ATOM 1502 C C . GLU A 1 196 ? 15.365 13.462 43.488 1.00 91.00 196 GLU A C 1
ATOM 1504 O O . GLU A 1 196 ? 16.336 12.714 43.631 1.00 91.00 196 GLU A O 1
ATOM 1509 N N . ALA A 1 197 ? 15.324 14.677 44.052 1.00 90.19 197 ALA A N 1
ATOM 1510 C CA . ALA A 1 197 ? 16.417 15.250 44.836 1.00 90.19 197 ALA A CA 1
ATOM 1511 C C . ALA A 1 197 ? 16.679 14.523 46.170 1.00 90.19 197 ALA A C 1
ATOM 1513 O O . ALA A 1 197 ? 17.807 14.566 46.664 1.00 90.19 197 ALA A O 1
ATOM 1514 N N . LEU A 1 198 ? 15.679 13.826 46.726 1.00 90.06 198 LEU A N 1
ATOM 1515 C CA . LEU A 1 198 ? 15.829 13.004 47.932 1.00 90.06 198 LEU A CA 1
ATOM 1516 C C . LEU A 1 198 ? 16.599 11.709 47.692 1.00 90.06 198 LEU A C 1
ATOM 1518 O O . LEU A 1 198 ? 17.078 11.111 48.654 1.00 90.06 198 LEU A O 1
ATOM 1522 N N . LYS A 1 199 ? 16.718 11.283 46.428 1.00 93.12 199 LYS A N 1
ATOM 1523 C CA . LYS A 1 199 ? 17.378 10.036 46.027 1.00 93.12 199 LYS A CA 1
ATOM 1524 C C . LYS A 1 199 ? 16.868 8.835 46.845 1.00 93.12 199 LYS A C 1
ATOM 1526 O O . LYS A 1 199 ? 17.657 8.228 47.559 1.00 93.12 199 LYS A O 1
ATOM 1531 N N . PRO A 1 200 ? 15.579 8.485 46.797 1.00 94.12 200 PRO A N 1
ATOM 1532 C CA . PRO A 1 200 ? 15.072 7.316 47.520 1.00 94.12 200 PRO A CA 1
ATOM 1533 C C . PRO A 1 200 ? 15.879 6.037 47.214 1.00 94.12 200 PRO A C 1
ATOM 1535 O O . PRO A 1 200 ? 16.362 5.847 46.100 1.00 94.12 200 PRO A O 1
ATOM 1538 N N . ARG A 1 201 ? 16.035 5.136 48.192 1.00 95.12 201 ARG A N 1
ATOM 1539 C CA . ARG A 1 201 ? 16.751 3.856 47.996 1.00 95.12 201 ARG A CA 1
ATOM 1540 C C . ARG A 1 201 ? 15.995 2.910 47.061 1.00 95.12 201 ARG A C 1
ATOM 1542 O O . ARG A 1 201 ? 16.626 2.157 46.321 1.00 95.12 201 ARG A O 1
ATOM 1549 N N . ALA A 1 202 ? 14.668 2.974 47.071 1.00 96.12 202 ALA A N 1
ATOM 1550 C CA . ALA A 1 202 ? 13.785 2.244 46.174 1.00 96.12 202 ALA A CA 1
ATOM 1551 C C . ALA A 1 202 ? 12.647 3.145 45.678 1.00 96.12 202 ALA A C 1
ATOM 1553 O O . ALA A 1 202 ? 12.161 3.999 46.421 1.00 96.12 202 ALA A O 1
ATOM 1554 N N . VAL A 1 203 ? 12.201 2.936 44.440 1.00 95.88 203 VAL A N 1
ATOM 1555 C CA . VAL A 1 203 ? 11.046 3.629 43.855 1.00 95.88 203 VAL A CA 1
ATOM 1556 C C . VAL A 1 203 ? 10.095 2.599 43.269 1.00 95.88 203 VAL A C 1
ATOM 1558 O O . VAL A 1 203 ? 10.464 1.870 42.353 1.00 95.88 203 VAL A O 1
ATOM 1561 N N . ALA A 1 204 ? 8.872 2.555 43.777 1.00 95.00 204 ALA A N 1
ATOM 1562 C CA . ALA A 1 204 ? 7.780 1.814 43.175 1.00 95.00 204 ALA A CA 1
ATOM 1563 C C . ALA A 1 204 ? 6.888 2.781 42.395 1.00 95.00 204 ALA A C 1
ATOM 1565 O O . ALA A 1 204 ? 6.534 3.847 42.895 1.00 95.00 204 ALA A O 1
ATOM 1566 N N . ILE A 1 205 ? 6.546 2.419 41.164 1.00 92.31 205 ILE A N 1
ATOM 1567 C CA . ILE A 1 205 ? 5.788 3.271 40.252 1.00 92.31 205 ILE A CA 1
ATOM 1568 C C . ILE A 1 205 ? 4.564 2.501 39.783 1.00 92.31 205 ILE A C 1
ATOM 1570 O O . ILE A 1 205 ? 4.699 1.432 39.182 1.00 92.31 205 ILE A O 1
ATOM 1574 N N . TYR A 1 206 ? 3.385 3.075 40.014 1.00 88.25 206 TYR A N 1
ATOM 1575 C CA . TYR A 1 206 ? 2.166 2.657 39.343 1.00 88.25 206 TYR A CA 1
ATOM 1576 C C . TYR A 1 206 ? 2.157 3.260 37.939 1.00 88.25 206 TYR A C 1
ATOM 1578 O O . TYR A 1 206 ? 1.845 4.435 37.735 1.00 88.25 206 TYR A O 1
ATOM 1586 N N . ASN A 1 207 ? 2.588 2.477 36.949 1.00 83.56 207 ASN A N 1
ATOM 1587 C CA . ASN A 1 207 ? 2.971 3.032 35.658 1.00 83.56 207 ASN A CA 1
ATOM 1588 C C . ASN A 1 207 ? 1.783 3.642 34.887 1.00 83.56 207 ASN A C 1
ATOM 1590 O O . ASN A 1 207 ? 1.947 4.547 34.064 1.00 83.56 207 ASN A O 1
ATOM 1594 N N . THR A 1 208 ? 0.581 3.133 35.138 1.00 79.94 208 THR A N 1
ATOM 1595 C CA . THR A 1 208 ? -0.655 3.599 34.503 1.00 79.94 208 THR A CA 1
ATOM 1596 C C . THR A 1 208 ? -1.206 4.881 35.107 1.00 79.94 208 THR A C 1
ATOM 1598 O O . THR A 1 208 ? -1.973 5.557 34.430 1.00 79.94 208 THR A O 1
ATOM 1601 N N . ASN A 1 209 ? -0.811 5.222 36.336 1.00 78.56 209 ASN A N 1
ATOM 1602 C CA . ASN A 1 209 ? -1.463 6.286 37.097 1.00 78.56 209 ASN A CA 1
ATOM 1603 C C . ASN A 1 209 ? -0.696 7.620 37.002 1.00 78.56 209 ASN A C 1
ATOM 1605 O O . ASN A 1 209 ? -1.254 8.686 37.226 1.00 78.56 209 ASN A O 1
ATOM 1609 N N . LEU A 1 210 ? 0.566 7.596 36.547 1.00 81.94 210 LEU A N 1
ATOM 1610 C CA . LEU A 1 210 ? 1.347 8.812 36.290 1.00 81.94 210 LEU A CA 1
ATOM 1611 C C . LEU A 1 210 ? 0.691 9.722 35.221 1.00 81.94 210 LEU A C 1
ATOM 1613 O O . LEU A 1 210 ? 0.444 9.253 34.106 1.00 81.94 210 LEU A O 1
ATOM 1617 N N . PRO A 1 211 ? 0.514 11.037 35.478 1.00 75.81 211 PRO A N 1
ATOM 1618 C CA . PRO A 1 211 ? 0.079 11.996 34.463 1.00 75.81 211 PRO A CA 1
ATOM 1619 C C . PRO A 1 211 ? 1.007 12.003 33.241 1.00 75.81 211 PRO A C 1
ATOM 1621 O O . PRO A 1 211 ? 2.225 12.191 33.357 1.00 75.81 211 PRO A O 1
ATOM 1624 N N . GLY A 1 212 ? 0.431 11.788 32.053 1.00 70.00 212 GLY A N 1
ATOM 1625 C CA . GLY A 1 212 ? 1.182 11.596 30.803 1.00 70.00 212 GLY A CA 1
ATOM 1626 C C . GLY A 1 212 ? 1.816 10.203 30.642 1.00 70.00 212 GLY A C 1
ATOM 1627 O O . GLY A 1 212 ? 2.652 10.016 29.759 1.00 70.00 212 GLY A O 1
ATOM 1628 N N . GLY A 1 213 ? 1.438 9.235 31.485 1.00 69.69 213 GLY A N 1
ATOM 1629 C CA . GLY A 1 213 ? 1.971 7.872 31.527 1.00 69.69 213 GLY A CA 1
ATOM 1630 C C . GLY A 1 213 ? 3.348 7.778 32.190 1.00 69.69 213 GLY A C 1
ATOM 1631 O O . GLY A 1 213 ? 4.101 8.746 32.266 1.00 69.69 213 GLY A O 1
ATOM 1632 N N . ALA A 1 214 ? 3.729 6.593 32.668 1.00 64.19 214 ALA A N 1
ATOM 1633 C CA . ALA A 1 214 ? 4.960 6.455 33.451 1.00 64.19 214 ALA A CA 1
ATOM 1634 C C . ALA A 1 214 ? 6.275 6.385 32.696 1.00 64.19 214 ALA A C 1
ATOM 1636 O O . ALA A 1 214 ? 7.335 6.421 33.330 1.00 64.19 214 ALA A O 1
ATOM 1637 N N . GLY A 1 215 ? 6.222 6.315 31.363 1.00 73.00 215 GLY A N 1
ATOM 1638 C CA . GLY A 1 215 ? 7.422 6.226 30.539 1.00 73.00 215 GLY A CA 1
ATOM 1639 C C . GLY A 1 215 ? 8.446 7.293 30.924 1.00 73.00 215 GLY A C 1
ATOM 1640 O O . GLY A 1 215 ? 9.626 6.995 31.038 1.00 73.00 215 GLY A O 1
ATOM 1641 N N . TRP A 1 216 ? 8.017 8.515 31.248 1.00 82.62 216 TRP A N 1
ATOM 1642 C CA . TRP A 1 216 ? 8.962 9.591 31.529 1.00 82.62 216 TRP A CA 1
ATOM 1643 C C . TRP A 1 216 ? 9.650 9.502 32.903 1.00 82.62 216 TRP A C 1
ATOM 1645 O O . TRP A 1 216 ? 10.843 9.786 32.954 1.00 82.62 216 TRP A O 1
ATOM 1655 N N . VAL A 1 217 ? 8.985 9.090 33.996 1.00 86.25 217 VAL A N 1
ATOM 1656 C CA . VAL A 1 217 ? 9.647 8.951 35.318 1.00 86.25 217 VAL A CA 1
ATOM 1657 C C . VAL A 1 217 ? 10.573 7.739 35.334 1.00 86.25 217 VAL A C 1
ATOM 1659 O O . VAL A 1 217 ? 11.727 7.850 35.753 1.00 86.25 217 VAL A O 1
ATOM 1662 N N . LEU A 1 218 ? 10.095 6.598 34.830 1.00 89.12 218 LEU A N 1
ATOM 1663 C CA . LEU A 1 218 ? 10.887 5.375 34.723 1.00 89.12 218 LEU A CA 1
ATOM 1664 C C . LEU A 1 218 ? 12.135 5.612 33.864 1.00 89.12 218 LEU A C 1
ATOM 1666 O O . LEU A 1 218 ? 13.258 5.398 34.325 1.00 89.12 218 LEU A O 1
ATOM 1670 N N . ASN A 1 219 ? 11.953 6.132 32.644 1.00 85.88 219 ASN A N 1
ATOM 1671 C CA . ASN A 1 219 ? 13.066 6.403 31.734 1.00 85.88 219 ASN A CA 1
ATOM 1672 C C . ASN A 1 219 ? 14.018 7.441 32.322 1.00 85.88 219 ASN A C 1
ATOM 1674 O O . ASN A 1 219 ? 15.228 7.317 32.159 1.00 85.88 219 ASN A O 1
ATOM 1678 N N . ARG A 1 220 ? 13.500 8.438 33.049 1.00 91.88 220 ARG A N 1
ATOM 1679 C CA . ARG A 1 220 ? 14.321 9.432 33.738 1.00 91.88 220 ARG A CA 1
ATOM 1680 C C . ARG A 1 220 ? 15.225 8.790 34.791 1.00 91.88 220 ARG A C 1
ATOM 1682 O O . ARG A 1 220 ? 16.427 9.043 34.763 1.00 91.88 220 ARG A O 1
ATOM 1689 N N . LEU A 1 221 ? 14.686 7.957 35.681 1.00 91.12 221 LEU A N 1
ATOM 1690 C CA . LEU A 1 221 ? 15.467 7.289 36.729 1.00 91.12 221 LEU A CA 1
ATOM 1691 C C . LEU A 1 221 ? 16.505 6.317 36.159 1.00 91.12 221 LEU A C 1
ATOM 1693 O O . LEU A 1 221 ? 17.638 6.276 36.641 1.00 91.12 221 LEU A O 1
ATOM 1697 N N . LEU A 1 222 ? 16.145 5.577 35.108 1.00 90.19 222 LEU A N 1
ATOM 1698 C CA . LEU A 1 222 ? 17.072 4.684 34.412 1.00 90.19 222 LEU A CA 1
ATOM 1699 C C . LEU A 1 222 ? 18.168 5.468 33.673 1.00 90.19 222 LEU A C 1
ATOM 1701 O O . LEU A 1 222 ? 19.338 5.092 33.734 1.00 90.19 222 LEU A O 1
ATOM 1705 N N . ALA A 1 223 ? 17.825 6.591 33.035 1.00 85.56 223 ALA A N 1
ATOM 1706 C CA . ALA A 1 223 ? 18.778 7.450 32.329 1.00 85.56 223 ALA A CA 1
ATOM 1707 C C . ALA A 1 223 ? 19.775 8.145 33.268 1.00 85.56 223 ALA A C 1
ATOM 1709 O O . ALA A 1 223 ? 20.893 8.450 32.855 1.00 85.56 223 ALA A O 1
ATOM 1710 N N . LEU A 1 224 ? 19.410 8.371 34.536 1.00 87.62 224 LEU A N 1
ATOM 1711 C CA . LEU A 1 224 ? 20.352 8.851 35.551 1.00 87.62 224 LEU A CA 1
ATOM 1712 C C . LEU A 1 224 ? 21.452 7.825 35.868 1.00 87.62 224 LEU A C 1
ATOM 1714 O O . LEU A 1 224 ? 22.471 8.197 36.448 1.00 87.62 224 LEU A O 1
ATOM 1718 N N . GLY A 1 225 ? 21.255 6.543 35.533 1.00 86.88 225 GLY A N 1
ATOM 1719 C CA . GLY A 1 225 ? 22.199 5.456 35.812 1.00 86.88 225 GLY A CA 1
ATOM 1720 C C . GLY A 1 225 ? 22.355 5.118 37.299 1.00 86.88 225 GLY A C 1
ATOM 1721 O O . GLY A 1 225 ? 23.128 4.232 37.653 1.00 86.88 225 GLY A O 1
ATOM 1722 N N . THR A 1 226 ? 21.628 5.809 38.179 1.00 90.81 226 THR A N 1
ATOM 1723 C CA . THR A 1 226 ? 21.645 5.602 39.631 1.00 90.81 226 THR A CA 1
ATOM 1724 C C . THR A 1 226 ? 20.604 4.593 40.097 1.00 90.81 226 THR A C 1
ATOM 1726 O O . THR A 1 226 ? 20.671 4.167 41.246 1.00 90.81 226 THR A O 1
ATOM 1729 N N . TYR A 1 227 ? 19.679 4.186 39.226 1.00 94.44 227 TYR A N 1
ATOM 1730 C CA . TYR A 1 227 ? 18.637 3.203 39.511 1.00 94.44 227 TYR A CA 1
ATOM 1731 C C . TYR A 1 227 ? 18.648 2.067 38.495 1.00 94.44 227 TYR A C 1
ATOM 1733 O O . TYR A 1 227 ? 19.016 2.245 37.334 1.00 94.44 227 TYR A O 1
ATOM 1741 N N . VAL A 1 228 ? 18.194 0.902 38.940 1.00 91.88 228 VAL A N 1
ATOM 1742 C CA . VAL A 1 228 ? 17.986 -0.290 38.118 1.00 91.88 228 VAL A CA 1
ATOM 1743 C C . VAL A 1 228 ? 16.617 -0.882 38.415 1.00 91.88 228 VAL A C 1
ATOM 1745 O O . VAL A 1 228 ? 16.191 -0.925 39.567 1.00 91.88 228 VAL A O 1
ATOM 1748 N N . GLU A 1 229 ? 15.921 -1.339 37.380 1.00 93.56 229 GLU A N 1
ATOM 1749 C CA . GLU A 1 229 ? 14.632 -2.012 37.532 1.00 93.56 229 GLU A CA 1
ATOM 1750 C C . GLU A 1 229 ? 14.854 -3.425 38.093 1.00 93.56 229 GLU A C 1
ATOM 1752 O O . GLU A 1 229 ? 15.477 -4.270 37.450 1.00 93.56 229 GLU A O 1
ATOM 1757 N N . ALA A 1 230 ? 14.388 -3.660 39.321 1.00 90.25 230 ALA A N 1
ATOM 1758 C CA . ALA A 1 230 ? 14.499 -4.947 40.003 1.00 90.25 230 ALA A CA 1
ATOM 1759 C C . ALA A 1 230 ? 13.284 -5.850 39.731 1.00 90.25 230 ALA A C 1
ATOM 1761 O O . ALA A 1 230 ? 13.421 -7.073 39.719 1.00 90.25 230 ALA A O 1
ATOM 1762 N N . ALA A 1 231 ? 12.107 -5.263 39.496 1.00 90.88 231 ALA A N 1
ATOM 1763 C CA . ALA A 1 231 ? 10.900 -5.984 39.107 1.00 90.88 231 ALA A CA 1
ATOM 1764 C C . ALA A 1 231 ? 9.962 -5.084 38.295 1.00 90.88 231 ALA A C 1
ATOM 1766 O O . ALA A 1 231 ? 9.960 -3.867 38.458 1.00 90.88 231 ALA A O 1
ATOM 1767 N N . ALA A 1 232 ? 9.150 -5.703 37.446 1.00 92.06 232 ALA A N 1
ATOM 1768 C CA . ALA A 1 232 ? 8.067 -5.061 36.717 1.00 92.06 232 ALA A CA 1
ATOM 1769 C C . ALA A 1 232 ? 6.984 -6.099 36.430 1.00 92.06 232 ALA A C 1
ATOM 1771 O O . ALA A 1 232 ? 7.261 -7.304 36.406 1.00 92.06 232 ALA A O 1
ATOM 1772 N N . GLY A 1 233 ? 5.766 -5.639 36.185 1.00 87.50 233 GLY A N 1
ATOM 1773 C CA . GLY A 1 233 ? 4.673 -6.528 35.836 1.00 87.50 233 GLY A CA 1
ATOM 1774 C C . GLY A 1 233 ? 3.394 -5.789 35.496 1.00 87.50 233 GLY A C 1
ATOM 1775 O O . GLY A 1 233 ? 3.366 -4.564 35.359 1.00 87.50 233 GLY A O 1
ATOM 1776 N N . SER A 1 234 ? 2.336 -6.577 35.370 1.00 82.00 234 SER A N 1
ATOM 1777 C CA . SER A 1 234 ? 0.967 -6.108 35.246 1.00 82.00 234 SER A CA 1
ATOM 1778 C C . SER A 1 234 ? 0.053 -6.898 36.180 1.00 82.00 234 SER A C 1
ATOM 1780 O O . SER A 1 234 ? 0.284 -8.085 36.419 1.00 82.00 234 SER A O 1
ATOM 1782 N N . ASN A 1 235 ? -0.971 -6.256 36.721 1.00 71.00 235 ASN A N 1
ATOM 1783 C CA . ASN A 1 235 ? -2.092 -6.924 37.378 1.00 71.00 235 ASN A CA 1
ATOM 1784 C C . ASN A 1 235 ? -3.390 -6.445 36.750 1.00 71.00 235 ASN A C 1
ATOM 1786 O O . ASN A 1 235 ? -3.412 -5.363 36.154 1.00 71.00 235 ASN A O 1
ATOM 1790 N N . ASP A 1 236 ? -4.444 -7.246 36.893 1.00 57.06 236 ASP A N 1
ATOM 1791 C CA . ASP A 1 236 ? -5.724 -6.808 36.378 1.00 57.06 236 ASP A CA 1
ATOM 1792 C C . ASP A 1 236 ? -6.248 -5.609 37.218 1.00 57.06 236 ASP A C 1
ATOM 1794 O O . ASP A 1 236 ? -5.795 -5.389 38.346 1.00 57.06 236 ASP A O 1
ATOM 1798 N N . GLY A 1 237 ? -7.122 -4.764 36.687 1.00 57.94 237 GLY A N 1
ATOM 1799 C CA . GLY A 1 237 ? -7.920 -3.829 37.491 1.00 57.94 237 GLY A CA 1
ATOM 1800 C C . GLY A 1 237 ? -9.053 -4.618 38.147 1.00 57.94 237 GLY A C 1
ATOM 1801 O O . GLY A 1 237 ? -9.603 -5.508 37.504 1.00 57.94 237 GLY A O 1
ATOM 1802 N N . GLY A 1 238 ? -9.371 -4.404 39.428 1.00 55.84 238 GLY A N 1
ATOM 1803 C CA . GLY A 1 238 ? -10.429 -5.185 40.097 1.00 55.84 238 GLY A CA 1
ATOM 1804 C C . GLY A 1 238 ? -11.807 -4.957 39.462 1.00 55.84 238 GLY A C 1
ATOM 1805 O O . GLY A 1 238 ? -11.959 -4.030 38.676 1.00 55.84 238 GLY A O 1
ATOM 1806 N N . GLN A 1 239 ? -12.844 -5.733 39.824 1.00 44.38 239 GLN A N 1
ATOM 1807 C CA . GLN A 1 239 ? -14.191 -5.598 39.215 1.00 44.38 239 GLN A CA 1
ATOM 1808 C C . GLN A 1 239 ? -14.859 -4.223 39.413 1.00 44.38 239 GLN A C 1
ATOM 1810 O O . GLN A 1 239 ? -15.897 -3.961 38.813 1.00 44.38 239 GLN A O 1
ATOM 1815 N N . GLY A 1 240 ? -14.284 -3.342 40.239 1.00 47.00 240 GLY A N 1
ATOM 1816 C CA . GLY A 1 240 ? -14.701 -1.942 40.332 1.00 47.00 240 GLY A CA 1
ATOM 1817 C C . GLY A 1 240 ? -14.223 -1.067 39.167 1.00 47.00 240 GLY A C 1
ATOM 1818 O O . GLY A 1 240 ? -14.747 0.026 38.996 1.00 47.00 240 GLY A O 1
ATOM 1819 N N . GLU A 1 241 ? -13.254 -1.521 38.365 1.00 44.53 241 GLU A N 1
ATOM 1820 C CA . GLU A 1 241 ? -12.800 -0.821 37.164 1.00 44.53 241 GLU A CA 1
ATOM 1821 C C . GLU A 1 241 ? -13.571 -1.342 35.956 1.00 44.53 241 GLU A C 1
ATOM 1823 O O . GLU A 1 241 ? -13.263 -2.391 35.390 1.00 44.53 241 GLU A O 1
ATOM 1828 N N . LEU A 1 242 ? -14.599 -0.593 35.562 1.00 39.09 242 LEU A N 1
ATOM 1829 C CA . LEU A 1 242 ? -15.473 -0.971 34.458 1.00 39.09 242 LEU A CA 1
ATOM 1830 C C . LEU A 1 242 ? -14.706 -1.057 33.117 1.00 39.09 242 LEU A C 1
ATOM 1832 O O . LEU A 1 242 ? -15.157 -1.734 32.200 1.00 39.09 242 LEU A O 1
ATOM 1836 N N . ASP A 1 243 ? -13.531 -0.427 32.988 1.00 40.97 243 ASP A N 1
ATOM 1837 C CA . ASP A 1 243 ? -12.843 -0.264 31.706 1.00 40.97 243 ASP A CA 1
ATOM 1838 C C . ASP A 1 243 ? -11.868 -1.392 31.364 1.00 40.97 243 ASP A C 1
ATOM 1840 O O . ASP A 1 243 ? -10.793 -1.474 31.958 1.00 40.97 243 ASP A O 1
ATOM 1844 N N . GLU A 1 244 ? -12.181 -2.220 30.356 1.00 43.03 244 GLU A N 1
ATOM 1845 C CA . GLU A 1 244 ? -11.300 -3.297 29.858 1.00 43.03 244 GLU A CA 1
ATOM 1846 C C . GLU A 1 244 ? -9.896 -2.794 29.467 1.00 43.03 244 GLU A C 1
ATOM 1848 O O . GLU A 1 244 ? -8.924 -3.551 29.497 1.00 43.03 244 GLU A O 1
ATOM 1853 N N . LEU A 1 245 ? -9.743 -1.501 29.149 1.00 37.31 245 LEU A N 1
ATOM 1854 C CA . LEU A 1 245 ? -8.440 -0.895 28.881 1.00 37.31 245 LEU A CA 1
ATOM 1855 C C . LEU A 1 245 ? -7.678 -0.530 30.161 1.00 37.31 245 LEU A C 1
ATOM 1857 O O . LEU A 1 245 ? -6.446 -0.581 30.126 1.00 37.31 245 LEU A O 1
ATOM 1861 N N . PHE A 1 246 ? -8.355 -0.185 31.266 1.00 45.50 246 PHE A N 1
ATOM 1862 C CA . PHE A 1 246 ? -7.764 0.033 32.602 1.00 45.50 246 PHE A CA 1
ATOM 1863 C C . PHE A 1 246 ? -7.600 -1.245 33.416 1.00 45.50 246 PHE A C 1
ATOM 1865 O O . PHE A 1 246 ? -6.758 -1.269 34.311 1.00 45.50 246 PHE A O 1
ATOM 1872 N N . GLN A 1 247 ? -8.264 -2.325 33.004 1.00 50.78 247 GLN A N 1
ATOM 1873 C CA . GLN A 1 247 ? -8.082 -3.652 33.566 1.00 50.78 247 GLN A CA 1
ATOM 1874 C C . GLN A 1 247 ? -6.654 -4.174 33.467 1.00 50.78 247 GLN A C 1
ATOM 1876 O O . GLN A 1 247 ? -6.424 -5.228 34.007 1.00 50.78 247 GLN A O 1
ATOM 1881 N N . VAL A 1 248 ? -5.679 -3.513 32.833 1.00 60.06 248 VAL A N 1
ATOM 1882 C CA . VAL A 1 248 ? -4.267 -3.901 32.968 1.00 60.06 248 VAL A CA 1
ATOM 1883 C C . VAL A 1 248 ? -3.468 -2.737 33.537 1.00 60.06 248 VAL A C 1
ATOM 1885 O O . VAL A 1 248 ? -3.182 -1.737 32.865 1.00 60.06 248 VAL A O 1
ATOM 1888 N N . ARG A 1 249 ? -3.084 -2.899 34.799 1.00 69.50 249 ARG A N 1
ATOM 1889 C CA . ARG A 1 249 ? -2.311 -1.963 35.606 1.00 69.50 249 ARG A CA 1
ATOM 1890 C C . ARG A 1 249 ? -0.839 -2.363 35.582 1.00 69.50 249 ARG A C 1
ATOM 1892 O O . ARG A 1 249 ? -0.436 -3.356 36.183 1.00 69.50 249 ARG A O 1
ATOM 1899 N N . ALA A 1 250 ? -0.031 -1.628 34.819 1.00 83.88 250 ALA A N 1
ATOM 1900 C CA . ALA A 1 250 ? 1.412 -1.853 34.736 1.00 83.88 250 ALA A CA 1
ATOM 1901 C C . ALA A 1 250 ? 2.130 -1.190 35.916 1.00 83.88 250 ALA A C 1
ATOM 1903 O O . ALA A 1 250 ? 1.745 -0.107 36.349 1.00 83.88 250 ALA A O 1
ATOM 1904 N N . TRP A 1 251 ? 3.221 -1.786 36.383 1.00 91.12 251 TRP A N 1
ATOM 1905 C CA . TRP A 1 251 ? 4.017 -1.248 37.485 1.00 91.12 251 TRP A CA 1
ATOM 1906 C C . TRP A 1 251 ? 5.499 -1.590 37.326 1.00 91.12 251 TRP A C 1
ATOM 1908 O O . TRP A 1 251 ? 5.856 -2.593 36.703 1.00 91.12 251 TRP A O 1
ATOM 1918 N N . SER A 1 252 ? 6.356 -0.751 37.907 1.00 93.38 252 SER A N 1
ATOM 1919 C CA . SER A 1 252 ? 7.811 -0.932 37.935 1.00 93.38 252 SER A CA 1
ATOM 1920 C C . SER A 1 252 ? 8.342 -0.709 39.344 1.00 93.38 252 SER A C 1
ATOM 1922 O O . SER A 1 252 ? 7.850 0.138 40.089 1.00 93.38 252 SER A O 1
ATOM 1924 N N . PHE A 1 253 ? 9.374 -1.460 39.708 1.00 94.75 253 PHE A N 1
ATOM 1925 C CA . PHE A 1 253 ? 10.060 -1.357 40.985 1.00 94.75 253 PHE A CA 1
ATOM 1926 C C . PHE A 1 253 ? 11.559 -1.189 40.748 1.00 94.75 253 PHE A C 1
ATOM 1928 O O . PHE A 1 253 ? 12.240 -2.089 40.247 1.00 94.75 253 PHE A O 1
ATOM 1935 N N . LEU A 1 254 ? 12.077 -0.019 41.105 1.00 95.25 254 LEU A N 1
ATOM 1936 C CA . LEU A 1 254 ? 13.462 0.375 40.913 1.00 95.25 254 LEU A CA 1
ATOM 1937 C C . LEU A 1 254 ? 14.221 0.392 42.231 1.00 95.25 254 LEU A C 1
ATOM 1939 O O . LEU A 1 254 ? 13.710 0.834 43.256 1.00 95.25 254 LEU A O 1
ATOM 1943 N N . ILE A 1 255 ? 15.481 -0.020 42.173 1.00 95.06 255 ILE A N 1
ATOM 1944 C CA . ILE A 1 255 ? 16.423 0.012 43.285 1.00 95.06 255 ILE A CA 1
ATOM 1945 C C . ILE A 1 255 ? 17.582 0.927 42.924 1.00 95.06 255 ILE A C 1
ATOM 1947 O O . ILE A 1 255 ? 18.131 0.848 41.822 1.00 95.06 255 ILE A O 1
ATOM 1951 N N . ARG A 1 256 ? 17.977 1.787 43.860 1.00 94.50 256 ARG A N 1
ATOM 1952 C CA . ARG A 1 256 ? 19.162 2.622 43.712 1.00 94.50 256 ARG A CA 1
ATOM 1953 C C . ARG A 1 256 ? 20.414 1.752 43.795 1.00 94.50 256 ARG A C 1
ATOM 1955 O O . ARG A 1 256 ? 20.521 0.874 44.651 1.00 94.50 256 ARG A O 1
ATOM 1962 N N . VAL A 1 257 ? 21.362 1.977 42.898 1.00 89.00 257 VAL A N 1
ATOM 1963 C CA . VAL A 1 257 ? 22.508 1.086 42.663 1.00 89.00 257 VAL A CA 1
ATOM 1964 C C . VAL A 1 257 ? 23.421 0.926 43.888 1.00 89.00 257 VAL A C 1
ATOM 1966 O O . VAL A 1 257 ? 24.006 -0.137 44.090 1.00 89.00 257 VAL A O 1
ATOM 1969 N N . ASP A 1 258 ? 23.525 1.960 44.716 1.00 86.75 258 ASP A N 1
ATOM 1970 C CA . ASP A 1 258 ? 24.326 2.012 45.944 1.00 86.75 258 ASP A CA 1
ATOM 1971 C C . ASP A 1 258 ? 23.524 1.670 47.215 1.00 86.75 258 ASP A C 1
ATOM 1973 O O . ASP A 1 258 ? 24.019 1.861 48.326 1.00 86.75 258 ASP A O 1
ATOM 1977 N N . SER A 1 259 ? 22.284 1.194 47.072 1.00 85.62 259 SER A N 1
ATOM 1978 C CA . SER A 1 259 ? 21.461 0.808 48.217 1.00 85.62 259 SER A CA 1
ATOM 1979 C C . SER A 1 259 ? 22.039 -0.405 48.950 1.00 85.62 259 SER A C 1
ATOM 1981 O O . SER A 1 259 ? 22.716 -1.270 48.386 1.00 85.62 259 SER A O 1
ATOM 1983 N N . GLU A 1 260 ? 21.761 -0.476 50.247 1.00 86.50 260 GLU A N 1
ATOM 1984 C CA . GLU A 1 260 ? 22.012 -1.682 51.025 1.00 86.50 260 GLU A CA 1
ATOM 1985 C C . GLU A 1 260 ? 21.063 -2.802 50.567 1.00 86.50 260 GLU A C 1
ATOM 1987 O O . GLU A 1 260 ? 19.957 -2.556 50.074 1.00 86.50 260 GLU A O 1
ATOM 1992 N N . GLY A 1 261 ? 21.504 -4.053 50.713 1.00 85.88 261 GLY A N 1
ATOM 1993 C CA . GLY A 1 261 ? 20.653 -5.207 50.435 1.00 85.88 261 GLY A CA 1
ATOM 1994 C C . GLY A 1 261 ? 19.427 -5.268 51.364 1.00 85.88 261 GLY A C 1
ATOM 1995 O O . GLY A 1 261 ? 19.412 -4.614 52.409 1.00 85.88 261 GLY A O 1
ATOM 1996 N N . PRO A 1 262 ? 18.411 -6.071 51.008 1.00 87.75 262 PRO A N 1
ATOM 1997 C CA . PRO A 1 262 ? 17.207 -6.237 51.822 1.00 87.75 262 PRO A CA 1
ATOM 1998 C C . PRO A 1 262 ? 17.550 -6.789 53.216 1.00 87.75 262 PRO A C 1
ATOM 2000 O O . PRO A 1 262 ? 18.354 -7.717 53.341 1.00 87.75 262 PRO A O 1
ATOM 2003 N N . GLN A 1 263 ? 16.932 -6.238 54.265 1.00 84.12 263 GLN A N 1
ATOM 2004 C CA . GLN A 1 263 ? 17.090 -6.696 55.647 1.00 84.12 263 GLN A CA 1
ATOM 2005 C C . GLN A 1 263 ? 15.946 -7.637 56.022 1.00 84.12 263 GLN A C 1
ATOM 2007 O O . GLN A 1 263 ? 14.794 -7.226 56.116 1.00 84.12 263 GLN A O 1
ATOM 2012 N N . TRP A 1 264 ? 16.260 -8.910 56.259 1.00 80.19 264 TRP A N 1
ATOM 2013 C CA . TRP A 1 264 ? 15.271 -9.882 56.719 1.00 80.19 264 TRP A CA 1
ATOM 2014 C C . TRP A 1 264 ? 15.062 -9.748 58.234 1.00 80.19 264 TRP A C 1
ATOM 2016 O O . TRP A 1 264 ? 16.023 -9.910 58.989 1.00 80.19 264 TRP A O 1
ATOM 2026 N N . PRO A 1 265 ? 13.831 -9.491 58.709 1.00 64.50 265 PRO A N 1
ATOM 2027 C CA . PRO A 1 265 ? 13.564 -9.274 60.131 1.00 64.50 265 PRO A CA 1
ATOM 2028 C C . PRO A 1 265 ? 13.595 -10.552 60.998 1.00 64.50 265 PRO A C 1
ATOM 2030 O O . PRO A 1 265 ? 13.353 -10.469 62.201 1.00 64.50 265 PRO A O 1
ATOM 2033 N N . LEU A 1 266 ? 13.912 -11.733 60.444 1.00 56.19 266 LEU A N 1
ATOM 2034 C CA . LEU A 1 266 ? 13.878 -13.019 61.157 1.00 56.19 266 LEU A CA 1
ATOM 2035 C C . LEU A 1 266 ? 15.216 -13.773 61.100 1.00 56.19 266 LEU A C 1
ATOM 2037 O O . LEU A 1 266 ? 15.896 -13.802 60.078 1.00 56.19 266 LEU A O 1
ATOM 2041 N N . HIS A 1 267 ? 15.557 -14.452 62.202 1.00 55.78 267 HIS A N 1
ATOM 2042 C CA . HIS A 1 267 ? 16.802 -15.213 62.398 1.00 55.78 267 HIS A CA 1
ATOM 2043 C C . HIS A 1 267 ? 16.995 -16.437 61.479 1.00 55.78 267 HIS A C 1
ATOM 2045 O O . HIS A 1 267 ? 18.035 -17.082 61.571 1.00 55.78 267 HIS A O 1
ATOM 2051 N N . ASN A 1 268 ? 16.049 -16.743 60.588 1.00 54.41 268 ASN A N 1
ATOM 2052 C CA . ASN A 1 268 ? 16.151 -17.826 59.611 1.00 54.41 268 ASN A CA 1
ATOM 2053 C C . ASN A 1 268 ? 15.702 -17.309 58.233 1.00 54.41 268 ASN A C 1
ATOM 2055 O O . ASN A 1 268 ? 14.500 -17.333 57.962 1.00 54.41 268 ASN A O 1
ATOM 2059 N N . PRO A 1 269 ? 16.610 -16.833 57.358 1.00 57.41 269 PRO A N 1
ATOM 2060 C CA . PRO A 1 269 ? 16.265 -16.670 55.949 1.00 57.41 269 PRO A CA 1
ATOM 2061 C C . PRO A 1 269 ? 15.818 -18.032 55.382 1.00 57.41 269 PRO A C 1
ATOM 2063 O O . PRO A 1 269 ? 16.327 -19.065 55.836 1.00 57.41 269 PRO A O 1
ATOM 2066 N N . PRO A 1 270 ? 14.898 -18.069 54.403 1.00 56.84 270 PRO A N 1
ATOM 2067 C CA . PRO A 1 270 ? 14.523 -19.305 53.724 1.00 56.84 270 PRO A CA 1
ATOM 2068 C C . PRO A 1 270 ? 15.777 -20.076 53.299 1.00 56.84 270 PRO A C 1
ATOM 2070 O O . PRO A 1 270 ? 16.692 -19.499 52.707 1.00 56.84 270 PRO A O 1
ATOM 2073 N N . SER A 1 271 ? 15.832 -21.376 53.594 1.00 51.22 271 SER A N 1
ATOM 2074 C CA . SER A 1 271 ? 16.988 -22.251 53.323 1.00 51.22 271 SER A CA 1
ATOM 2075 C C . SER A 1 271 ? 17.454 -22.223 51.855 1.00 51.22 271 SER A C 1
ATOM 2077 O O . SER A 1 271 ? 18.619 -22.485 51.574 1.00 51.22 271 SER A O 1
ATOM 2079 N N . LEU A 1 272 ? 16.580 -21.796 50.939 1.00 49.12 272 LEU A N 1
ATOM 2080 C CA . LEU A 1 272 ? 16.834 -21.533 49.518 1.00 49.12 272 LEU A CA 1
ATOM 2081 C C . LEU A 1 272 ? 17.826 -20.390 49.211 1.00 49.12 272 LEU A C 1
ATOM 2083 O O . LEU A 1 272 ? 18.380 -20.361 48.115 1.00 49.12 272 LEU A O 1
ATOM 2087 N N . LEU A 1 273 ? 18.084 -19.452 50.130 1.00 47.88 273 LEU A N 1
ATOM 2088 C CA . LEU A 1 273 ? 19.018 -18.335 49.891 1.00 47.88 273 LEU A CA 1
ATOM 2089 C C . LEU A 1 273 ? 20.498 -18.703 50.104 1.00 47.88 273 LEU A C 1
ATOM 2091 O O . LEU A 1 273 ? 21.377 -17.954 49.675 1.00 47.88 273 LEU A O 1
ATOM 2095 N N . VAL A 1 274 ? 20.787 -19.838 50.751 1.00 49.31 274 VAL A N 1
ATOM 2096 C CA . VAL A 1 274 ? 22.155 -20.229 51.143 1.00 49.31 274 VAL A CA 1
ATOM 2097 C C . VAL A 1 274 ? 22.931 -20.892 49.990 1.00 49.31 274 VAL A C 1
ATOM 2099 O O . VAL A 1 274 ? 24.146 -20.730 49.914 1.00 49.31 274 VAL A O 1
ATOM 2102 N N . ASP A 1 275 ? 22.251 -21.519 49.024 1.00 42.44 275 ASP A N 1
ATOM 2103 C CA . ASP A 1 275 ? 22.895 -22.252 47.913 1.00 42.44 275 ASP A CA 1
ATOM 2104 C C . ASP A 1 275 ? 23.305 -21.386 46.703 1.00 42.44 275 ASP A C 1
ATOM 2106 O O . ASP A 1 275 ? 23.943 -21.869 45.770 1.00 42.44 275 ASP A O 1
ATOM 2110 N N . LEU A 1 276 ? 23.012 -20.081 46.705 1.00 46.12 276 LEU A N 1
ATOM 2111 C CA . LEU A 1 276 ? 23.409 -19.158 45.625 1.00 46.12 276 LEU A CA 1
ATOM 2112 C C . LEU A 1 276 ? 24.800 -18.524 45.827 1.00 46.12 276 LEU A C 1
ATOM 2114 O O . LEU A 1 276 ? 25.179 -17.606 45.095 1.00 46.12 276 LEU A O 1
ATOM 2118 N N . GLN A 1 277 ? 25.580 -18.997 46.803 1.00 37.56 277 GLN A N 1
ATOM 2119 C CA . GLN A 1 277 ? 26.915 -18.482 47.116 1.00 37.56 277 GLN A CA 1
ATOM 2120 C C . GLN A 1 277 ? 28.029 -19.482 46.776 1.00 37.56 277 GLN A C 1
ATOM 2122 O O . GLN A 1 277 ? 28.691 -19.965 47.684 1.00 37.56 277 GLN A O 1
ATOM 2127 N N . SER A 1 278 ? 28.266 -19.778 45.492 1.00 34.62 278 SER A N 1
ATOM 2128 C CA . SER A 1 278 ? 29.586 -20.182 44.946 1.00 34.62 278 SER A CA 1
ATOM 2129 C C . SER A 1 278 ? 29.530 -20.341 43.417 1.00 34.62 278 SER A C 1
ATOM 2131 O O . SER A 1 278 ? 28.898 -21.283 42.943 1.00 34.62 278 SER A O 1
ATOM 2133 N N . PRO A 1 279 ? 30.198 -19.487 42.618 1.00 37.09 279 PRO A N 1
ATOM 2134 C CA . PRO A 1 279 ? 30.469 -19.782 41.216 1.00 37.09 279 PRO A CA 1
ATOM 2135 C C . PRO A 1 279 ? 31.772 -20.590 41.097 1.00 37.09 279 PRO A C 1
ATOM 2137 O O . PRO A 1 279 ? 32.805 -20.178 41.620 1.00 37.09 279 PRO A O 1
ATOM 2140 N N . GLY A 1 280 ? 31.716 -21.750 40.438 1.00 29.58 280 GLY A N 1
ATOM 2141 C CA . GLY A 1 280 ? 32.893 -22.517 40.022 1.00 29.58 280 GLY A CA 1
ATOM 2142 C C . GLY A 1 280 ? 33.384 -22.071 38.642 1.00 29.58 280 GLY A C 1
ATOM 2143 O O . GLY A 1 280 ? 32.578 -21.888 37.731 1.00 29.58 280 GLY A O 1
ATOM 2144 N N . ASP A 1 281 ? 34.699 -21.898 38.520 1.00 35.09 281 ASP A N 1
ATOM 2145 C CA . ASP A 1 281 ? 35.412 -21.283 37.395 1.00 35.09 281 ASP A CA 1
ATOM 2146 C C . ASP A 1 281 ? 35.355 -22.072 36.067 1.00 35.09 281 ASP A C 1
ATOM 2148 O O . ASP A 1 281 ? 35.651 -23.268 36.016 1.00 35.09 281 ASP A O 1
ATOM 2152 N N . LEU A 1 282 ? 35.096 -21.358 34.963 1.00 26.95 282 LEU A N 1
ATOM 2153 C CA . LEU A 1 282 ? 35.451 -21.723 33.581 1.00 26.95 282 LEU A CA 1
ATOM 2154 C C . LEU A 1 282 ? 35.993 -20.471 32.846 1.00 26.95 282 LEU A C 1
ATOM 2156 O O . LEU A 1 282 ? 35.660 -19.353 33.237 1.00 26.95 282 LEU A O 1
ATOM 2160 N N . PRO A 1 283 ? 36.855 -20.623 31.818 1.00 32.06 283 PRO A N 1
ATOM 2161 C CA . PRO A 1 283 ? 37.836 -19.604 31.448 1.00 32.06 283 PRO A CA 1
ATOM 2162 C C . PRO A 1 283 ? 37.261 -18.401 30.686 1.00 32.06 283 PRO A C 1
ATOM 2164 O O . PRO A 1 283 ? 36.506 -18.540 29.723 1.00 32.06 283 PRO A O 1
ATOM 2167 N N . GLU A 1 284 ? 37.710 -17.219 31.110 1.00 43.72 284 GLU A N 1
ATOM 2168 C CA . GLU A 1 284 ? 37.366 -15.891 30.606 1.00 43.72 284 GLU A CA 1
ATOM 2169 C C . GLU A 1 284 ? 37.891 -15.613 29.187 1.00 43.72 284 GLU A C 1
ATOM 2171 O O . GLU A 1 284 ? 39.094 -15.466 28.974 1.00 43.72 284 GLU A O 1
ATOM 2176 N N . ALA A 1 285 ? 36.963 -15.418 28.243 1.00 33.91 285 ALA A N 1
ATOM 2177 C CA . ALA A 1 285 ? 37.051 -14.383 27.208 1.00 33.91 285 ALA A CA 1
ATOM 2178 C C . ALA A 1 285 ? 35.653 -14.067 26.616 1.00 33.91 285 ALA A C 1
ATOM 2180 O O . ALA A 1 285 ? 35.097 -14.830 25.831 1.00 33.91 285 ALA A O 1
ATOM 2181 N N . GLN A 1 286 ? 35.108 -12.911 27.025 1.00 40.69 286 GLN A N 1
ATOM 2182 C CA . GLN A 1 286 ? 34.013 -12.110 26.436 1.00 40.69 286 GLN A CA 1
ATOM 2183 C C . GLN A 1 286 ? 32.661 -12.770 26.084 1.00 40.69 286 GLN A C 1
ATOM 2185 O O . GLN A 1 286 ? 32.124 -12.581 24.993 1.00 40.69 286 GLN A O 1
ATOM 2190 N N . ARG A 1 287 ? 32.015 -13.413 27.058 1.00 35.91 287 ARG A N 1
ATOM 2191 C CA . ARG A 1 287 ? 30.542 -13.527 27.112 1.00 35.91 287 ARG A CA 1
ATOM 2192 C C . ARG A 1 287 ? 30.083 -13.346 28.556 1.00 35.91 287 ARG A C 1
ATOM 2194 O O . ARG A 1 287 ? 30.795 -13.781 29.456 1.00 35.91 287 ARG A O 1
ATOM 2201 N N . ASP A 1 288 ? 28.931 -12.710 28.785 1.00 40.44 288 ASP A N 1
ATOM 2202 C CA . ASP A 1 288 ? 28.280 -12.783 30.099 1.00 40.44 288 ASP A CA 1
ATOM 2203 C C . ASP A 1 288 ? 27.368 -14.017 30.203 1.00 40.44 288 ASP A C 1
ATOM 2205 O O . ASP A 1 288 ? 27.076 -14.674 29.202 1.00 40.44 288 ASP A O 1
ATOM 2209 N N . GLU A 1 289 ? 26.944 -14.349 31.424 1.00 37.78 289 GLU A N 1
ATOM 2210 C CA . GLU A 1 289 ? 26.216 -15.576 31.799 1.00 37.78 289 GLU A CA 1
ATOM 2211 C C . GLU A 1 289 ? 24.836 -15.752 31.119 1.00 37.78 289 GLU A C 1
ATOM 2213 O O . GLU A 1 289 ? 24.186 -16.777 31.310 1.00 37.78 289 GLU A O 1
ATOM 2218 N N . SER A 1 290 ? 24.392 -14.793 30.293 1.00 34.62 290 SER A N 1
ATOM 2219 C CA . SER A 1 290 ? 23.200 -14.902 29.432 1.00 34.62 290 SER A CA 1
ATOM 2220 C C . SER A 1 290 ? 23.522 -15.174 27.953 1.00 34.62 290 SER A C 1
ATOM 2222 O O . SER A 1 290 ? 22.618 -15.335 27.133 1.00 34.62 290 SER A O 1
ATOM 2224 N N . GLY A 1 291 ? 24.810 -15.218 27.600 1.00 35.34 291 GLY A N 1
ATOM 2225 C CA . GLY A 1 291 ? 25.292 -15.302 26.223 1.00 35.34 291 GLY A CA 1
ATOM 2226 C C . GLY A 1 291 ? 25.266 -13.968 25.466 1.00 35.34 291 GLY A C 1
ATOM 2227 O O . GLY A 1 291 ? 25.355 -13.985 24.238 1.00 35.34 291 GLY A O 1
ATOM 2228 N N . THR A 1 292 ? 25.148 -12.826 26.156 1.00 36.28 292 THR A N 1
ATOM 2229 C CA . THR A 1 292 ? 24.829 -11.533 25.520 1.00 36.28 292 THR A CA 1
ATOM 2230 C C . THR A 1 292 ? 26.035 -10.598 25.449 1.00 36.28 292 THR A C 1
ATOM 2232 O O . THR A 1 292 ? 26.772 -10.424 26.419 1.00 36.28 292 THR A O 1
ATOM 2235 N N . VAL A 1 293 ? 26.227 -9.968 24.286 1.00 37.19 293 VAL A N 1
ATOM 2236 C CA . VAL A 1 293 ? 27.299 -8.998 24.011 1.00 37.19 293 VAL A CA 1
ATOM 2237 C C . VAL A 1 293 ? 26.693 -7.587 24.003 1.00 37.19 293 VAL A C 1
ATOM 2239 O O . VAL A 1 293 ? 25.724 -7.337 23.290 1.00 37.19 293 VAL A O 1
ATOM 2242 N N . ARG A 1 294 ? 27.233 -6.660 24.807 1.00 40.66 294 ARG A N 1
ATOM 2243 C CA . ARG A 1 294 ? 26.837 -5.236 24.816 1.00 40.66 294 ARG A CA 1
ATOM 2244 C C . ARG A 1 294 ? 27.729 -4.451 23.862 1.00 40.66 294 ARG A C 1
ATOM 2246 O O . ARG A 1 294 ? 28.941 -4.488 24.030 1.00 40.66 294 ARG A O 1
ATOM 2253 N N . MET A 1 295 ? 27.139 -3.720 22.919 1.00 39.88 295 MET A N 1
ATOM 2254 C CA . MET A 1 295 ? 27.871 -2.883 21.960 1.00 39.88 295 MET A CA 1
ATOM 2255 C C . MET A 1 295 ? 27.090 -1.597 21.683 1.00 39.88 295 MET A C 1
ATOM 2257 O O . MET A 1 295 ? 25.859 -1.588 21.754 1.00 39.88 295 MET A O 1
ATOM 2261 N N . VAL A 1 296 ? 27.800 -0.515 21.373 1.00 41.94 296 VAL A N 1
ATOM 2262 C CA . VAL A 1 296 ? 27.216 0.769 20.949 1.00 41.94 296 VAL A CA 1
ATOM 2263 C C . VAL A 1 296 ? 27.088 0.785 19.418 1.00 41.94 296 VAL A C 1
ATOM 2265 O O . VAL A 1 296 ? 27.772 0.025 18.738 1.00 41.94 296 VAL A O 1
ATOM 2268 N N . GLY A 1 297 ? 26.198 1.609 18.853 1.00 44.22 297 GLY A N 1
ATOM 2269 C CA . GLY A 1 297 ? 25.676 1.462 17.478 1.00 44.22 297 GLY A CA 1
ATOM 2270 C C . GLY A 1 297 ? 26.685 1.258 16.330 1.00 44.22 297 GLY A C 1
ATOM 2271 O O . GLY A 1 297 ? 26.351 0.588 15.356 1.00 44.22 297 GLY A O 1
ATOM 2272 N N . SER A 1 298 ? 27.918 1.767 16.426 1.00 42.06 298 SER A N 1
ATOM 2273 C CA . SER A 1 298 ? 28.977 1.518 15.433 1.00 42.06 298 SER A CA 1
ATOM 2274 C C . SER A 1 298 ? 29.721 0.190 15.646 1.00 42.06 298 SER A C 1
ATOM 2276 O O . SER A 1 298 ? 30.007 -0.507 14.677 1.00 42.06 298 SER A O 1
ATOM 2278 N N . GLU A 1 299 ? 29.962 -0.210 16.897 1.00 44.47 299 GLU A N 1
ATOM 2279 C CA . GLU A 1 299 ? 30.641 -1.464 17.271 1.00 44.47 299 GLU A CA 1
ATOM 2280 C C . GLU A 1 299 ? 29.780 -2.704 16.982 1.00 44.47 299 GLU A C 1
ATOM 2282 O O . GLU A 1 299 ? 30.282 -3.720 16.503 1.00 44.47 299 GLU A O 1
ATOM 2287 N N . ALA A 1 300 ? 28.462 -2.616 17.204 1.00 50.09 300 ALA A N 1
ATOM 2288 C CA . ALA A 1 300 ? 27.530 -3.715 16.929 1.00 50.09 300 ALA A CA 1
ATOM 2289 C C . ALA A 1 300 ? 27.517 -4.109 15.440 1.00 50.09 300 ALA A C 1
ATOM 2291 O O . ALA A 1 300 ? 27.332 -5.274 15.089 1.00 50.09 300 ALA A O 1
ATOM 2292 N N . LYS A 1 301 ? 27.733 -3.127 14.560 1.00 44.47 301 LYS A N 1
ATOM 2293 C CA . LYS A 1 301 ? 27.685 -3.284 13.106 1.00 44.47 301 LYS A CA 1
ATOM 2294 C C . LYS A 1 301 ? 28.917 -4.010 12.558 1.00 44.47 301 LYS A C 1
ATOM 2296 O O . LYS A 1 301 ? 28.763 -4.911 11.737 1.00 44.47 301 LYS A O 1
ATOM 2301 N N . GLU A 1 302 ? 30.114 -3.661 13.030 1.00 50.44 302 GLU A N 1
ATOM 2302 C CA . GLU A 1 302 ? 31.377 -4.294 12.612 1.00 50.44 302 GLU A CA 1
ATOM 2303 C C . GLU A 1 302 ? 31.467 -5.750 13.095 1.00 50.44 302 GLU A C 1
ATOM 2305 O O . GLU A 1 302 ? 31.836 -6.648 12.338 1.00 50.44 302 GLU A O 1
ATOM 2310 N N . TRP A 1 303 ? 31.013 -6.019 14.321 1.00 57.66 303 TRP A N 1
ATOM 2311 C CA . TRP A 1 303 ? 31.021 -7.363 14.900 1.00 57.66 303 TRP A CA 1
ATOM 2312 C C . TRP A 1 303 ? 30.081 -8.344 14.178 1.00 57.66 303 TRP A C 1
ATOM 2314 O O . TRP A 1 303 ? 30.435 -9.505 13.959 1.00 57.66 303 TRP A O 1
ATOM 2324 N N . ILE A 1 304 ? 28.901 -7.891 13.742 1.00 47.44 304 ILE A N 1
ATOM 2325 C CA . ILE A 1 304 ? 27.959 -8.711 12.959 1.00 47.44 304 ILE A CA 1
ATOM 2326 C C . ILE A 1 304 ? 28.541 -9.056 11.575 1.00 47.44 304 ILE A C 1
ATOM 2328 O O . ILE A 1 304 ? 28.373 -10.179 11.096 1.00 47.44 304 ILE A O 1
ATOM 2332 N N . GLN A 1 305 ? 29.275 -8.130 10.950 1.00 46.50 305 GLN A N 1
ATOM 2333 C CA . GLN A 1 305 ? 29.919 -8.347 9.648 1.00 46.50 305 GLN A CA 1
ATOM 2334 C C . GLN A 1 305 ? 31.083 -9.350 9.718 1.00 46.50 305 GLN A C 1
ATOM 2336 O O . GLN A 1 305 ? 31.253 -10.154 8.799 1.00 46.50 305 GLN A O 1
ATOM 2341 N N . GLU A 1 306 ? 31.845 -9.349 10.812 1.00 52.44 306 GLU A N 1
ATOM 2342 C CA . GLU A 1 306 ? 32.933 -10.303 11.069 1.00 52.44 306 GLU A CA 1
ATOM 2343 C C . GLU A 1 306 ? 32.404 -11.744 11.231 1.00 52.44 306 GLU A C 1
ATOM 2345 O O . GLU A 1 306 ? 32.966 -12.692 10.686 1.00 52.44 306 GLU A O 1
ATOM 2350 N N . ASN A 1 307 ? 31.275 -11.918 11.928 1.00 48.66 307 ASN A N 1
ATOM 2351 C CA . ASN A 1 307 ? 30.704 -13.238 12.224 1.00 48.66 307 ASN A CA 1
ATOM 2352 C C . ASN A 1 307 ? 29.938 -13.851 11.035 1.00 48.66 307 ASN A C 1
ATOM 2354 O O . ASN A 1 307 ? 29.912 -15.073 10.879 1.00 48.66 307 ASN A O 1
ATOM 2358 N N . LEU A 1 308 ? 29.382 -13.026 10.141 1.00 45.31 308 LEU A N 1
ATOM 2359 C CA . LEU A 1 308 ? 28.816 -13.489 8.866 1.00 45.31 308 LEU A CA 1
ATOM 2360 C C . LEU A 1 308 ? 29.904 -14.002 7.908 1.00 45.31 308 LEU A C 1
ATOM 2362 O O . LEU A 1 308 ? 29.709 -15.032 7.263 1.00 45.31 308 LEU A O 1
ATOM 2366 N N . LYS A 1 309 ? 31.089 -13.369 7.889 1.00 48.28 309 LYS A N 1
ATOM 2367 C CA . LYS A 1 309 ? 32.270 -13.864 7.147 1.00 48.28 309 LYS A CA 1
ATOM 2368 C C . LYS A 1 309 ? 32.784 -15.217 7.657 1.00 48.28 309 LYS A C 1
ATOM 2370 O O . LYS A 1 309 ? 33.500 -15.902 6.933 1.00 48.28 309 LYS A O 1
ATOM 2375 N N . GLN A 1 310 ? 32.405 -15.612 8.873 1.00 51.19 310 GLN A N 1
ATOM 2376 C CA . GLN A 1 310 ? 32.771 -16.889 9.492 1.00 51.19 310 GLN A CA 1
ATOM 2377 C C . GLN A 1 310 ? 31.693 -17.986 9.345 1.00 51.19 310 GLN A C 1
ATOM 2379 O O . GLN A 1 310 ? 31.866 -19.073 9.890 1.00 51.19 310 GLN A O 1
ATOM 2384 N N . GLY A 1 311 ? 30.606 -17.749 8.593 1.00 30.61 311 GLY A N 1
ATOM 2385 C CA . GLY A 1 311 ? 29.725 -18.818 8.088 1.00 30.61 311 GLY A CA 1
ATOM 2386 C C . GLY A 1 311 ? 28.540 -19.251 8.970 1.00 30.61 311 GLY A C 1
ATOM 2387 O O . GLY A 1 311 ? 28.135 -20.409 8.909 1.00 30.61 311 GLY A O 1
ATOM 2388 N N . TRP A 1 312 ? 27.960 -18.364 9.785 1.00 39.00 312 TRP A N 1
ATOM 2389 C CA . TRP A 1 312 ? 26.857 -18.700 10.712 1.00 39.00 312 TRP A CA 1
ATOM 2390 C C . TRP A 1 312 ? 25.444 -18.521 10.078 1.00 39.00 312 TRP A C 1
ATOM 2392 O O . TRP A 1 312 ? 25.199 -17.498 9.445 1.00 39.00 312 TRP A O 1
ATOM 2402 N N . GLN A 1 313 ? 24.487 -19.457 10.281 1.00 30.41 313 GLN A N 1
ATOM 2403 C CA . GLN A 1 313 ? 23.086 -19.421 9.755 1.00 30.41 313 GLN A CA 1
ATOM 2404 C C . GLN A 1 313 ? 21.985 -19.569 10.845 1.00 30.41 313 GLN A C 1
ATOM 2406 O O . GLN A 1 313 ? 22.227 -20.213 11.864 1.00 30.41 313 GLN A O 1
ATOM 2411 N N . TRP A 1 314 ? 20.783 -18.977 10.646 1.00 40.34 314 TRP A N 1
ATOM 2412 C CA . TRP A 1 314 ? 19.726 -18.780 11.683 1.00 40.34 314 TRP A CA 1
ATOM 2413 C C . TRP A 1 314 ? 18.252 -18.927 11.159 1.00 40.34 314 TRP A C 1
ATOM 2415 O O . TRP A 1 314 ? 18.021 -18.675 9.981 1.00 40.34 314 TRP A O 1
ATOM 2425 N N . GLN A 1 315 ? 17.253 -19.288 12.015 1.00 28.44 315 GLN A N 1
ATOM 2426 C CA . GLN A 1 315 ? 15.787 -19.471 11.714 1.00 28.44 315 GLN A CA 1
ATOM 2427 C C . GLN A 1 315 ? 14.788 -18.717 12.688 1.00 28.44 315 GLN A C 1
ATOM 2429 O O . GLN A 1 315 ? 15.161 -18.435 13.825 1.00 28.44 315 GLN A O 1
ATOM 2434 N N . ASN A 1 316 ? 13.543 -18.421 12.216 1.00 32.75 316 ASN A N 1
ATOM 2435 C CA . ASN A 1 316 ? 12.421 -17.448 12.544 1.00 32.75 316 ASN A CA 1
ATOM 2436 C C . ASN A 1 316 ? 11.798 -17.188 13.981 1.00 32.75 316 ASN A C 1
ATOM 2438 O O . ASN A 1 316 ? 11.542 -18.160 14.689 1.00 32.75 316 ASN A O 1
ATOM 2442 N N . THR A 1 317 ? 11.389 -15.916 14.339 1.00 34.00 317 THR A N 1
ATOM 2443 C CA . THR A 1 317 ? 10.250 -15.429 15.259 1.00 34.00 317 THR A CA 1
ATOM 2444 C C . THR A 1 317 ? 10.036 -13.846 15.384 1.00 34.00 317 THR A C 1
ATOM 2446 O O . THR A 1 317 ? 10.874 -13.132 14.849 1.00 34.00 317 THR A O 1
ATOM 2449 N N . THR A 1 318 ? 8.941 -13.300 16.026 1.00 28.11 318 THR A N 1
ATOM 2450 C CA . THR A 1 318 ? 8.149 -11.982 15.863 1.00 28.11 318 THR A CA 1
ATOM 2451 C C . THR A 1 318 ? 8.110 -10.860 17.009 1.00 28.11 318 THR A C 1
ATOM 2453 O O . THR A 1 318 ? 8.595 -11.130 18.100 1.00 28.11 318 THR A O 1
ATOM 2456 N N . PHE A 1 319 ? 7.481 -9.635 16.826 1.00 36.28 319 PHE A N 1
ATOM 2457 C CA . PHE A 1 319 ? 7.568 -8.349 17.663 1.00 36.28 319 PHE A CA 1
ATOM 2458 C C . PHE A 1 319 ? 6.268 -7.583 18.182 1.00 36.28 319 PHE A C 1
ATOM 2460 O O . PHE A 1 319 ? 5.232 -7.646 17.520 1.00 36.28 319 PHE A O 1
ATOM 2467 N N . ARG A 1 320 ? 6.356 -6.706 19.247 1.00 29.55 320 ARG A N 1
ATOM 2468 C CA . ARG A 1 320 ? 5.367 -5.649 19.737 1.00 29.55 320 ARG A CA 1
ATOM 2469 C C . ARG A 1 320 ? 6.056 -4.381 20.371 1.00 29.55 320 ARG A C 1
ATOM 2471 O O . ARG A 1 320 ? 7.149 -4.526 20.900 1.00 29.55 320 ARG A O 1
ATOM 2478 N N . ALA A 1 321 ? 5.458 -3.167 20.348 1.00 28.50 321 ALA A N 1
ATOM 2479 C CA . ALA A 1 321 ? 6.086 -1.867 20.744 1.00 28.50 321 ALA A CA 1
ATOM 2480 C C . ALA A 1 321 ? 5.473 -1.162 21.996 1.00 28.50 321 ALA A C 1
ATOM 2482 O O . ALA A 1 321 ? 4.290 -1.349 22.273 1.00 28.50 321 ALA A O 1
ATOM 2483 N N . VAL A 1 322 ? 6.250 -0.306 22.696 1.00 29.56 322 VAL A N 1
ATOM 2484 C CA . VAL A 1 322 ? 5.854 0.575 23.837 1.00 29.56 322 VAL A CA 1
ATOM 2485 C C . VAL A 1 322 ? 6.121 2.056 23.471 1.00 29.56 322 VAL A C 1
ATOM 2487 O O . VAL A 1 322 ? 7.071 2.338 22.744 1.00 29.56 322 VAL A O 1
ATOM 2490 N N . ARG A 1 323 ? 5.298 3.019 23.921 1.00 28.39 323 ARG A N 1
ATOM 2491 C CA . ARG A 1 323 ? 5.351 4.446 23.507 1.00 28.39 323 ARG A CA 1
ATOM 2492 C C . ARG A 1 323 ? 6.418 5.290 24.244 1.00 28.39 323 ARG A C 1
ATOM 2494 O O . ARG A 1 323 ? 6.335 5.431 25.458 1.00 28.39 323 ARG A O 1
ATOM 2501 N N . GLY A 1 324 ? 7.326 5.927 23.477 1.00 29.33 324 GLY A N 1
ATOM 2502 C CA . GLY A 1 324 ? 8.112 7.132 23.842 1.00 29.33 324 GLY A CA 1
ATOM 2503 C C . GLY A 1 324 ? 9.651 7.003 23.995 1.00 29.33 324 GLY A C 1
ATOM 2504 O O . GLY A 1 324 ? 10.119 6.932 25.121 1.00 29.33 324 GLY A O 1
ATOM 2505 N N . GLY A 1 325 ? 10.436 7.085 22.901 1.00 29.55 325 GLY A N 1
ATOM 2506 C CA . GLY A 1 325 ? 11.871 7.497 22.877 1.00 29.55 325 GLY A CA 1
ATOM 2507 C C . GLY A 1 325 ? 12.995 6.487 23.252 1.00 29.55 325 GLY A C 1
ATOM 2508 O O . GLY A 1 325 ? 13.142 6.111 24.404 1.00 29.55 325 GLY A O 1
ATOM 2509 N N . GLU A 1 326 ? 13.810 6.123 22.249 1.00 32.84 326 GLU A N 1
ATOM 2510 C CA . GLU A 1 326 ? 15.126 5.426 22.132 1.00 32.84 326 GLU A CA 1
ATOM 2511 C C . GLU A 1 326 ? 15.937 4.885 23.359 1.00 32.84 326 GLU A C 1
ATOM 2513 O O . GLU A 1 326 ? 16.797 5.576 23.896 1.00 32.84 326 GLU A O 1
ATOM 2518 N N . VAL A 1 327 ? 15.814 3.571 23.653 1.00 27.86 327 VAL A N 1
ATOM 2519 C CA . VAL A 1 327 ? 16.901 2.597 23.984 1.00 27.86 327 VAL A CA 1
ATOM 2520 C C . VAL A 1 327 ? 16.466 1.206 23.469 1.00 27.86 327 VAL A C 1
ATOM 2522 O O . VAL A 1 327 ? 15.394 0.726 23.831 1.00 27.86 327 VAL A O 1
ATOM 2525 N N . LEU A 1 328 ? 17.283 0.526 22.645 1.00 30.03 328 LEU A N 1
ATOM 2526 C CA . LEU A 1 328 ? 17.031 -0.847 22.159 1.00 30.03 328 LEU A CA 1
ATOM 2527 C C . LEU A 1 328 ? 17.525 -1.893 23.173 1.00 30.03 328 LEU A C 1
ATOM 2529 O O . LEU A 1 328 ? 18.729 -2.063 23.372 1.00 30.03 328 LEU A O 1
ATOM 2533 N N . ARG A 1 329 ? 16.610 -2.664 23.770 1.00 29.91 329 ARG A N 1
ATOM 2534 C CA . ARG A 1 329 ? 16.964 -3.933 24.422 1.00 29.91 329 ARG A CA 1
ATOM 2535 C C . ARG A 1 329 ? 17.195 -4.968 23.317 1.00 29.91 329 ARG A C 1
ATOM 2537 O O . ARG A 1 329 ? 16.241 -5.516 22.780 1.00 29.91 329 ARG A O 1
ATOM 2544 N N . ILE A 1 330 ? 18.453 -5.226 22.957 1.00 30.52 330 ILE A N 1
ATOM 2545 C CA . ILE A 1 330 ? 18.794 -6.326 22.045 1.00 30.52 330 ILE A CA 1
ATOM 2546 C C . ILE A 1 330 ? 18.794 -7.628 22.844 1.00 30.52 330 ILE A C 1
ATOM 2548 O O . ILE A 1 330 ? 19.748 -7.954 23.543 1.00 30.52 330 ILE A O 1
ATOM 2552 N N . HIS A 1 331 ? 17.712 -8.381 22.689 1.00 31.66 331 HIS A N 1
ATOM 2553 C CA . HIS A 1 331 ? 17.733 -9.837 22.683 1.00 31.66 331 HIS A CA 1
ATOM 2554 C C . HIS A 1 331 ? 16.950 -10.285 21.455 1.00 31.66 331 HIS A C 1
ATOM 2556 O O . HIS A 1 331 ? 15.803 -9.890 21.305 1.00 31.66 331 HIS A O 1
ATOM 2562 N N . ARG A 1 332 ? 17.622 -11.051 20.579 1.00 30.62 332 ARG A N 1
ATOM 2563 C CA . ARG A 1 332 ? 17.156 -11.551 19.271 1.00 30.62 332 ARG A CA 1
ATOM 2564 C C . ARG A 1 332 ? 16.114 -10.654 18.582 1.00 30.62 332 ARG A C 1
ATOM 2566 O O . ARG A 1 332 ? 14.918 -10.827 18.759 1.00 30.62 332 ARG A O 1
ATOM 2573 N N . THR A 1 333 ? 16.646 -9.843 17.666 1.00 27.39 333 THR A N 1
ATOM 2574 C CA . THR A 1 333 ? 16.007 -9.074 16.579 1.00 27.39 333 THR A CA 1
ATOM 2575 C C . THR A 1 333 ? 15.634 -7.610 16.885 1.00 27.39 333 THR A C 1
ATOM 2577 O O . THR A 1 333 ? 15.163 -7.267 17.960 1.00 27.39 333 THR A O 1
ATOM 2580 N N . VAL A 1 334 ? 15.964 -6.745 15.915 1.00 33.12 334 VAL A N 1
ATOM 2581 C CA . VAL A 1 334 ? 15.943 -5.261 15.853 1.00 33.12 334 VAL A CA 1
ATOM 2582 C C . VAL A 1 334 ? 15.319 -4.901 14.481 1.00 33.12 334 VAL A C 1
ATOM 2584 O O . VAL A 1 334 ? 15.507 -5.701 13.565 1.00 33.12 334 VAL A O 1
ATOM 2587 N N . GLY A 1 335 ? 14.626 -3.785 14.204 1.00 28.56 335 GLY A N 1
ATOM 2588 C CA . GLY A 1 335 ? 14.161 -2.643 15.004 1.00 28.56 335 GLY A CA 1
ATOM 2589 C C . GLY A 1 335 ? 13.871 -1.385 14.147 1.00 28.56 335 GLY A C 1
ATOM 2590 O O . GLY A 1 335 ? 14.466 -1.254 13.090 1.00 28.56 335 GLY A O 1
ATOM 2591 N N . GLU A 1 336 ? 12.989 -0.486 14.613 1.00 26.97 336 GLU A N 1
ATOM 2592 C CA . GLU A 1 336 ? 13.064 1.003 14.598 1.00 26.97 336 GLU A CA 1
ATOM 2593 C C . GLU A 1 336 ? 11.852 1.605 15.380 1.00 26.97 336 GLU A C 1
ATOM 2595 O O . GLU A 1 336 ? 10.833 0.937 15.545 1.00 26.97 336 GLU A O 1
ATOM 2600 N N . ILE A 1 337 ? 11.969 2.820 15.958 1.00 26.06 337 ILE A N 1
ATOM 2601 C CA . ILE A 1 337 ? 11.072 3.410 16.998 1.00 26.06 337 ILE A CA 1
ATOM 2602 C C . ILE A 1 337 ? 10.457 4.753 16.538 1.00 26.06 337 ILE A C 1
ATOM 2604 O O . ILE A 1 337 ? 11.219 5.674 16.269 1.00 26.06 337 ILE A O 1
ATOM 2608 N N . VAL A 1 338 ? 9.117 4.944 16.588 1.00 24.05 338 VAL A N 1
ATOM 2609 C CA . VAL A 1 338 ? 8.439 6.280 16.535 1.00 24.05 338 VAL A CA 1
ATOM 2610 C C . VAL A 1 338 ? 7.104 6.306 17.359 1.00 24.05 338 VAL A C 1
ATOM 2612 O O . VAL A 1 338 ? 6.356 5.331 17.292 1.00 24.05 338 VAL A O 1
ATOM 2615 N N . PRO A 1 339 ? 6.754 7.375 18.132 1.00 27.05 339 PRO A N 1
ATOM 2616 C CA . PRO A 1 339 ? 5.704 7.393 19.180 1.00 27.05 339 PRO A CA 1
ATOM 2617 C C . PRO A 1 339 ? 4.339 8.005 18.763 1.00 27.05 339 PRO A C 1
ATOM 2619 O O . PRO A 1 339 ? 4.254 8.722 17.762 1.00 27.05 339 PRO A O 1
ATOM 2622 N N . VAL A 1 340 ? 3.287 7.770 19.573 1.00 23.56 340 VAL A N 1
ATOM 2623 C CA . VAL A 1 340 ? 1.987 8.508 19.633 1.00 23.56 340 VAL A CA 1
ATOM 2624 C C . VAL A 1 340 ? 1.446 8.431 21.089 1.00 23.56 340 VAL A C 1
ATOM 2626 O O . VAL A 1 340 ? 1.952 7.604 21.827 1.00 23.56 340 VAL A O 1
ATOM 2629 N N . GLU A 1 341 ? 0.482 9.245 21.534 1.00 25.58 341 GLU A N 1
ATOM 2630 C CA . GLU A 1 341 ? -0.250 9.221 22.837 1.00 25.58 341 GLU A CA 1
ATOM 2631 C C . GLU A 1 341 ? -1.730 8.802 22.632 1.00 25.58 341 GLU A C 1
ATOM 2633 O O . GLU A 1 341 ? -2.214 8.890 21.514 1.00 25.58 341 GLU A O 1
ATOM 2638 N N . VAL A 1 342 ? -2.429 8.241 23.637 1.00 26.09 342 VAL A N 1
ATOM 2639 C CA . VAL A 1 342 ? -3.865 7.838 23.630 1.00 26.09 342 VAL A CA 1
ATOM 2640 C C . VAL A 1 342 ? -4.290 7.860 25.098 1.00 26.09 342 VAL A C 1
ATOM 2642 O O . VAL A 1 342 ? -3.717 7.130 25.910 1.00 26.09 342 VAL A O 1
ATOM 2645 N N . GLN A 1 343 ? -5.249 8.726 25.409 1.00 27.41 343 GLN A N 1
ATOM 2646 C CA . GLN A 1 343 ? -6.001 8.766 26.663 1.00 27.41 343 GLN A CA 1
ATOM 2647 C C . GLN A 1 343 ? -7.137 7.732 26.640 1.00 27.41 343 GLN A C 1
ATOM 2649 O O . GLN A 1 343 ? -7.542 7.289 25.568 1.00 27.41 343 GLN A O 1
ATOM 2654 N N . ARG A 1 344 ? -7.619 7.325 27.822 1.00 29.98 344 ARG A N 1
ATOM 2655 C CA . ARG A 1 344 ? -8.591 6.238 27.999 1.00 29.98 344 ARG A CA 1
ATOM 2656 C C . ARG A 1 344 ? -10.038 6.728 28.324 1.00 29.98 344 ARG A C 1
ATOM 2658 O O . ARG A 1 344 ? -10.188 7.874 28.743 1.00 29.98 344 ARG A O 1
ATOM 2665 N N . PRO A 1 345 ? -11.063 5.866 28.140 1.00 28.62 345 PRO A N 1
ATOM 2666 C CA . PRO A 1 345 ? -12.516 6.144 28.267 1.00 28.62 345 PRO A CA 1
ATOM 2667 C C . PRO A 1 345 ? -13.145 6.210 29.695 1.00 28.62 345 PRO A C 1
ATOM 2669 O O . PRO A 1 345 ? -12.537 5.788 30.665 1.00 28.62 345 PRO A O 1
ATOM 2672 N N . THR A 1 346 ? -14.378 6.739 29.824 1.00 31.48 346 THR A N 1
ATOM 2673 C CA . THR A 1 346 ? -15.252 6.867 31.032 1.00 31.48 346 THR A CA 1
ATOM 2674 C C . THR A 1 346 ? -16.328 5.762 31.211 1.00 31.48 346 THR A C 1
ATOM 2676 O O . THR A 1 346 ? -16.749 5.178 30.230 1.00 31.48 346 THR A O 1
ATOM 2679 N N . GLU A 1 347 ? -16.881 5.547 32.420 1.00 31.09 347 GLU A N 1
ATOM 2680 C CA . GLU A 1 347 ? -17.811 4.447 32.830 1.00 31.09 347 GLU A CA 1
ATOM 2681 C C . GLU A 1 347 ? -19.069 4.158 31.974 1.00 31.09 347 GLU A C 1
ATOM 2683 O O . GLU A 1 347 ? -19.494 3.002 31.916 1.00 31.09 347 GLU A O 1
ATOM 2688 N N . ASP A 1 348 ? -19.632 5.121 31.236 1.00 34.56 348 ASP A N 1
ATOM 2689 C CA . ASP A 1 348 ? -20.716 4.836 30.269 1.00 34.56 348 ASP A CA 1
ATOM 2690 C C . ASP A 1 348 ? -20.256 3.892 29.136 1.00 34.56 348 ASP A C 1
ATOM 2692 O O . ASP A 1 348 ? -21.067 3.203 28.513 1.00 34.56 348 ASP A O 1
ATOM 2696 N N . LEU A 1 349 ? -18.937 3.788 28.930 1.00 31.88 349 LEU A N 1
ATOM 2697 C CA . LEU A 1 349 ? -18.287 2.987 27.892 1.00 31.88 349 LEU A CA 1
ATOM 2698 C C . LEU A 1 349 ? -18.315 1.486 28.049 1.00 31.88 349 LEU A C 1
ATOM 2700 O O . LEU A 1 349 ? -17.902 0.758 27.144 1.00 31.88 349 LEU A O 1
ATOM 2704 N N . LEU A 1 350 ? -18.763 1.034 29.207 1.00 31.09 350 LEU A N 1
ATOM 2705 C CA . LEU A 1 350 ? -18.297 -0.226 29.759 1.00 31.09 350 LEU A CA 1
ATOM 2706 C C . LEU A 1 350 ? -19.439 -1.140 30.174 1.00 31.09 350 LEU A C 1
ATOM 2708 O O . LEU A 1 350 ? -19.234 -2.253 30.652 1.00 31.09 350 LEU A O 1
ATOM 2712 N N . THR A 1 351 ? -20.663 -0.709 29.880 1.00 30.70 351 THR A N 1
ATOM 2713 C CA . THR A 1 351 ? -21.839 -1.567 29.941 1.00 30.70 351 THR A CA 1
ATOM 2714 C C . THR A 1 351 ? -22.069 -2.185 28.553 1.00 30.70 351 THR A C 1
ATOM 2716 O O . THR A 1 351 ? -22.237 -1.441 27.583 1.00 30.70 351 THR A O 1
ATOM 2719 N N . PRO A 1 352 ? -22.117 -3.527 28.397 1.00 31.00 352 PRO A N 1
ATOM 2720 C CA . PRO A 1 352 ? -22.370 -4.149 27.103 1.00 31.00 352 PRO A CA 1
ATOM 2721 C C . PRO A 1 352 ? -23.733 -3.703 26.554 1.00 31.00 352 PRO A C 1
ATOM 2723 O O . PRO A 1 352 ? -24.757 -3.876 27.223 1.00 31.00 352 PRO A O 1
ATOM 2726 N N . PRO A 1 353 ? -23.799 -3.147 25.335 1.00 32.12 353 PRO A N 1
ATOM 2727 C CA . PRO A 1 353 ? -25.044 -2.619 24.812 1.00 32.12 353 PRO A CA 1
ATOM 2728 C C . PRO A 1 353 ? -26.040 -3.750 24.521 1.00 32.12 353 PRO A C 1
ATOM 2730 O O . PRO A 1 353 ? -25.857 -4.537 23.583 1.00 32.12 353 PRO A O 1
ATOM 2733 N N . THR A 1 354 ? -27.135 -3.812 25.283 1.00 40.16 354 THR A N 1
ATOM 2734 C CA . THR A 1 354 ? -28.271 -4.697 24.980 1.00 40.16 354 THR A CA 1
ATOM 2735 C C . THR A 1 354 ? -29.000 -4.199 23.721 1.00 40.16 354 THR A C 1
ATOM 2737 O O . THR A 1 354 ? -28.729 -3.111 23.209 1.00 40.16 354 THR A O 1
ATOM 2740 N N . THR A 1 355 ? -29.918 -4.984 23.151 1.00 35.94 355 THR A N 1
ATOM 2741 C CA . THR A 1 355 ? -30.787 -4.507 22.054 1.00 35.94 355 THR A CA 1
ATOM 2742 C C . THR A 1 355 ? -31.699 -3.348 22.460 1.00 35.94 355 THR A C 1
ATOM 2744 O O . THR A 1 355 ? -32.186 -2.656 21.575 1.00 35.94 355 THR A O 1
ATOM 2747 N N . GLU A 1 356 ? -31.890 -3.116 23.761 1.00 38.16 356 GLU A N 1
ATOM 2748 C CA . GLU A 1 356 ? -32.779 -2.087 24.312 1.00 38.16 356 GLU A CA 1
ATOM 2749 C C . GLU A 1 356 ? -32.021 -0.871 24.882 1.00 38.16 356 GLU A C 1
ATOM 2751 O O . GLU A 1 356 ? -32.609 0.199 24.996 1.00 38.16 356 GLU A O 1
ATOM 2756 N N . THR A 1 357 ? -30.721 -0.990 25.194 1.00 40.19 357 THR A N 1
ATOM 2757 C CA . THR A 1 357 ? -29.940 0.063 25.885 1.00 40.19 357 THR A CA 1
ATOM 2758 C C . THR A 1 357 ? -28.902 0.782 25.027 1.00 40.19 357 THR A C 1
ATOM 2760 O O . THR A 1 357 ? -28.215 1.660 25.532 1.00 40.19 357 THR A O 1
ATOM 2763 N N . ASN A 1 358 ? -28.787 0.467 23.733 1.00 44.00 358 ASN A N 1
ATOM 2764 C CA . ASN A 1 358 ? -27.949 1.248 22.821 1.00 44.00 358 ASN A CA 1
ATOM 2765 C C . ASN A 1 358 ? -28.782 1.817 21.667 1.00 44.00 358 ASN A C 1
ATOM 2767 O O . ASN A 1 358 ? -28.851 1.208 20.594 1.00 44.00 358 ASN A O 1
ATOM 2771 N N . PRO A 1 359 ? -29.439 2.968 21.896 1.00 42.62 359 PRO A N 1
ATOM 2772 C CA . PRO A 1 359 ? -30.193 3.687 20.874 1.00 42.62 359 PRO A CA 1
ATOM 2773 C C . PRO A 1 359 ? -29.288 4.330 19.802 1.00 42.62 359 PRO A C 1
ATOM 2775 O O . PRO A 1 359 ? -29.797 4.904 18.844 1.00 42.62 359 PRO A O 1
ATOM 2778 N N . HIS A 1 360 ? -27.963 4.180 19.910 1.00 50.38 360 HIS A N 1
ATOM 2779 C CA . HIS A 1 360 ? -26.963 4.565 18.913 1.00 50.38 360 HIS A CA 1
ATOM 2780 C C . HIS A 1 360 ? -26.594 3.343 18.060 1.00 50.38 360 HIS A C 1
ATOM 2782 O O . HIS A 1 360 ? -25.445 2.900 18.016 1.00 50.38 360 HIS A O 1
ATOM 2788 N N . ARG A 1 361 ? -27.573 2.742 17.377 1.00 58.88 361 ARG A N 1
ATOM 2789 C CA . ARG A 1 361 ? -27.309 1.671 16.405 1.00 58.88 361 ARG A CA 1
ATOM 2790 C C . ARG A 1 361 ? -27.859 2.053 15.049 1.00 58.88 361 ARG A C 1
ATOM 2792 O O . ARG A 1 361 ? -29.020 1.826 14.736 1.00 58.88 361 ARG A O 1
ATOM 2799 N N . CYS A 1 362 ? -26.968 2.608 14.253 1.00 63.94 362 CYS A N 1
ATOM 2800 C CA . CYS A 1 362 ? -27.217 3.032 12.894 1.00 63.94 362 CYS A CA 1
ATOM 2801 C C . CYS A 1 362 ? -27.019 1.874 11.902 1.00 63.94 362 CYS A C 1
ATOM 2803 O O . CYS A 1 362 ? -26.126 1.047 12.083 1.00 63.94 362 CYS A O 1
ATOM 2805 N N . LEU A 1 363 ? -27.860 1.793 10.866 1.00 68.31 363 LEU A N 1
ATOM 2806 C CA . LEU A 1 363 ? -27.829 0.755 9.824 1.00 68.31 363 LEU A CA 1
ATOM 2807 C C . LEU A 1 363 ? -27.297 1.293 8.486 1.00 68.31 363 LEU A C 1
ATOM 2809 O O . LEU A 1 363 ? -27.538 2.447 8.154 1.00 68.31 363 LEU A O 1
ATOM 2813 N N . ALA A 1 364 ? -26.631 0.480 7.664 1.00 63.31 364 ALA A N 1
ATOM 2814 C CA . ALA A 1 364 ? -26.139 0.911 6.343 1.00 63.31 364 ALA A CA 1
ATOM 2815 C C . ALA A 1 364 ? -27.260 1.057 5.282 1.00 63.31 364 ALA A C 1
ATOM 2817 O O . ALA A 1 364 ? -27.209 0.457 4.212 1.00 63.31 364 ALA A O 1
ATOM 2818 N N . GLU A 1 365 ? -28.311 1.826 5.574 1.00 62.94 365 GLU A N 1
ATOM 2819 C CA . GLU A 1 365 ? -29.581 1.843 4.829 1.00 62.94 365 GLU A CA 1
ATOM 2820 C C . GLU A 1 365 ? -29.457 2.196 3.342 1.00 62.94 365 GLU A C 1
ATOM 2822 O O . GLU A 1 365 ? -30.312 1.802 2.549 1.00 62.94 365 GLU A O 1
ATOM 2827 N N . ALA A 1 366 ? -28.405 2.920 2.961 1.00 55.84 366 ALA A N 1
ATOM 2828 C CA . ALA A 1 366 ? -28.196 3.359 1.589 1.00 55.84 366 ALA A CA 1
ATOM 2829 C C . ALA A 1 366 ? -27.562 2.267 0.694 1.00 55.84 366 ALA A C 1
ATOM 2831 O O . ALA A 1 366 ? -27.697 2.328 -0.526 1.00 55.84 366 ALA A O 1
ATOM 2832 N N . ASP A 1 367 ? -26.944 1.227 1.272 1.00 65.38 367 ASP A N 1
ATOM 2833 C CA . ASP A 1 367 ? -26.186 0.220 0.519 1.00 65.38 367 ASP A CA 1
ATOM 2834 C C . ASP A 1 367 ? -27.031 -0.486 -0.563 1.00 65.38 367 ASP A C 1
ATOM 2836 O O . ASP A 1 367 ? -28.180 -0.857 -0.307 1.00 65.38 367 ASP A O 1
ATOM 2840 N N . PRO A 1 368 ? -26.523 -0.702 -1.789 1.00 63.53 368 PRO A N 1
ATOM 2841 C CA . PRO A 1 368 ? -27.269 -1.432 -2.813 1.00 63.53 368 PRO A CA 1
ATOM 2842 C C . PRO A 1 368 ? -27.535 -2.904 -2.445 1.00 63.53 368 PRO A C 1
ATOM 2844 O O . PRO A 1 368 ? -28.525 -3.467 -2.917 1.00 63.53 368 PRO A O 1
ATOM 2847 N N . LEU A 1 369 ? -26.703 -3.528 -1.602 1.00 69.38 369 LEU A N 1
ATOM 2848 C CA . LEU A 1 369 ? -26.888 -4.903 -1.136 1.00 69.38 369 LEU A CA 1
ATOM 2849 C C . LEU A 1 369 ? -27.849 -4.947 0.058 1.00 69.38 369 LEU A C 1
ATOM 2851 O O . LEU A 1 369 ? -27.604 -4.356 1.110 1.00 69.38 369 LEU A O 1
ATOM 2855 N N . ILE A 1 370 ? -28.941 -5.704 -0.077 1.00 81.56 370 ILE A N 1
ATOM 2856 C CA . ILE A 1 370 ? -30.000 -5.803 0.942 1.00 81.56 370 ILE A CA 1
ATOM 2857 C C . ILE A 1 370 ? -29.438 -6.306 2.279 1.00 81.56 370 ILE A C 1
ATOM 2859 O O . ILE A 1 370 ? -29.789 -5.792 3.339 1.00 81.56 370 ILE A O 1
ATOM 2863 N N . GLU A 1 371 ? -28.537 -7.284 2.246 1.00 82.31 371 GLU A N 1
ATOM 2864 C CA . GLU A 1 371 ? -27.908 -7.855 3.436 1.00 82.31 371 GLU A CA 1
ATOM 2865 C C . GLU A 1 371 ? -26.957 -6.869 4.120 1.00 82.31 371 GLU A C 1
ATOM 2867 O O . GLU A 1 371 ? -26.822 -6.899 5.349 1.00 82.31 371 GLU A O 1
ATOM 2872 N N . ALA A 1 372 ? -26.330 -5.981 3.340 1.00 74.94 372 ALA A N 1
ATOM 2873 C CA . ALA A 1 372 ? -25.446 -4.943 3.853 1.00 74.94 372 ALA A CA 1
ATOM 2874 C C . ALA A 1 372 ? -26.236 -3.854 4.580 1.00 74.94 372 ALA A C 1
ATOM 2876 O O . ALA A 1 372 ? -25.781 -3.390 5.617 1.00 74.94 372 ALA A O 1
ATOM 2877 N N . ARG A 1 373 ? -27.472 -3.549 4.158 1.00 76.31 373 ARG A N 1
ATOM 2878 C CA . ARG A 1 373 ? -28.365 -2.626 4.891 1.00 76.31 373 ARG A CA 1
ATOM 2879 C C . ARG A 1 373 ? -28.664 -3.065 6.319 1.00 76.31 373 ARG A C 1
ATOM 2881 O O . ARG A 1 373 ? -29.011 -2.242 7.154 1.00 76.31 373 ARG A O 1
ATOM 2888 N N . ALA A 1 374 ? -28.527 -4.357 6.611 1.00 82.25 374 ALA A N 1
ATOM 2889 C CA . ALA A 1 374 ? -28.700 -4.904 7.951 1.00 82.25 374 ALA A CA 1
ATOM 2890 C C . ALA A 1 374 ? -27.405 -4.909 8.788 1.00 82.25 374 ALA A C 1
ATOM 2892 O O . ALA A 1 374 ? -27.409 -5.472 9.887 1.00 82.25 374 ALA A O 1
ATOM 2893 N N . LEU A 1 375 ? -26.294 -4.371 8.268 1.00 74.06 375 LEU A N 1
ATOM 2894 C CA . LEU A 1 375 ? -25.064 -4.149 9.027 1.00 74.06 375 LEU A CA 1
ATOM 2895 C C . LEU A 1 375 ? -25.183 -2.889 9.876 1.00 74.06 375 LEU A C 1
ATOM 2897 O O . LEU A 1 375 ? -25.698 -1.863 9.431 1.00 74.06 375 LEU A O 1
ATOM 2901 N N . ARG A 1 376 ? -24.649 -2.976 11.093 1.00 78.00 376 ARG A N 1
ATOM 2902 C CA . ARG A 1 376 ? -24.478 -1.829 11.980 1.00 78.00 376 ARG A CA 1
ATOM 2903 C C . ARG A 1 376 ? -23.297 -0.987 11.513 1.00 78.00 376 ARG A C 1
ATOM 2905 O O . ARG A 1 376 ? -22.265 -1.532 11.132 1.00 78.00 376 ARG A O 1
ATOM 2912 N N . ILE A 1 377 ? -23.435 0.327 11.576 1.00 70.19 377 ILE A N 1
ATOM 2913 C CA . ILE A 1 377 ? -22.374 1.291 11.279 1.00 70.19 377 ILE A CA 1
ATOM 2914 C C . ILE A 1 377 ? -22.278 2.324 12.412 1.00 70.19 377 ILE A C 1
ATOM 2916 O O . ILE A 1 377 ? -23.244 2.477 13.166 1.00 70.19 377 ILE A O 1
ATOM 2920 N N . PRO A 1 378 ? -21.140 3.030 12.550 1.00 69.06 378 PRO A N 1
ATOM 2921 C CA . PRO A 1 378 ? -21.012 4.125 13.512 1.00 69.06 378 PRO A CA 1
ATOM 2922 C C . PRO A 1 378 ? -22.081 5.211 13.308 1.00 69.06 378 PRO A C 1
ATOM 2924 O O . PRO A 1 378 ? -22.426 5.544 12.170 1.00 69.06 378 PRO A O 1
ATOM 2927 N N . CYS A 1 379 ? -22.620 5.775 14.391 1.00 67.81 379 CYS A N 1
ATOM 2928 C CA . CYS A 1 379 ? -23.859 6.558 14.326 1.00 67.81 379 CYS A CA 1
ATOM 2929 C C . CYS A 1 379 ? -23.714 7.940 13.719 1.00 67.81 379 CYS A C 1
ATOM 2931 O O . CYS A 1 379 ? -24.637 8.431 13.075 1.00 67.81 379 CYS A O 1
ATOM 2933 N N . PHE A 1 380 ? -22.539 8.541 13.833 1.00 65.44 380 PHE A N 1
ATOM 2934 C CA . PHE A 1 380 ? -22.241 9.826 13.203 1.00 65.44 380 PHE A CA 1
ATOM 2935 C C . PHE A 1 380 ? -22.286 9.794 11.668 1.00 65.44 380 PHE A C 1
ATOM 2937 O O . PHE A 1 380 ? -22.416 10.845 11.042 1.00 65.44 380 PHE A O 1
ATOM 2944 N N . LEU A 1 381 ? -22.215 8.606 11.049 1.00 61.66 381 LEU A N 1
ATOM 2945 C CA . LEU A 1 381 ? -22.410 8.437 9.603 1.00 61.66 381 LEU A CA 1
ATOM 2946 C C . LEU A 1 381 ? -23.888 8.457 9.194 1.00 61.66 381 LEU A C 1
ATOM 2948 O O . LEU A 1 381 ? -24.197 8.674 8.028 1.00 61.66 381 LEU A O 1
ATOM 2952 N N . ASN A 1 382 ? -24.793 8.234 10.141 1.00 63.44 382 ASN A N 1
ATOM 2953 C CA . ASN A 1 382 ? -26.229 8.123 9.901 1.00 63.44 382 ASN A CA 1
ATOM 2954 C C . ASN A 1 382 ? -27.048 9.195 10.611 1.00 63.44 382 ASN A C 1
ATOM 2956 O O . ASN A 1 382 ? -28.216 9.364 10.286 1.00 63.44 382 ASN A O 1
ATOM 2960 N N . CYS A 1 383 ? -26.456 9.918 11.559 1.00 69.56 383 CYS A N 1
ATOM 2961 C CA . CYS A 1 383 ? -27.101 10.994 12.299 1.00 69.56 383 CYS A CA 1
ATOM 2962 C C . CYS A 1 383 ? -28.384 10.597 13.029 1.00 69.56 383 CYS A C 1
ATOM 2964 O O . CYS A 1 383 ? -29.325 11.386 13.140 1.00 69.56 383 CYS A O 1
ATOM 2966 N N . GLU A 1 384 ? -28.426 9.359 13.503 1.00 66.62 384 GLU A N 1
ATOM 2967 C CA . GLU A 1 384 ? -29.539 8.814 14.263 1.00 66.62 384 GLU A CA 1
ATOM 2968 C C . GLU A 1 384 ? -29.028 8.364 15.636 1.00 66.62 384 GLU A C 1
ATOM 2970 O O . GLU A 1 384 ? -27.940 7.801 15.769 1.00 66.62 384 GLU A O 1
ATOM 2975 N N . GLY A 1 385 ? -29.807 8.660 16.674 1.00 70.31 385 GLY A N 1
ATOM 2976 C CA . GLY A 1 385 ? -29.467 8.402 18.074 1.00 70.31 385 GLY A CA 1
ATOM 2977 C C . GLY A 1 385 ? -29.903 9.566 18.971 1.00 70.31 385 GLY A C 1
ATOM 2978 O O . GLY A 1 385 ? -30.180 10.648 18.458 1.00 70.31 385 GLY A O 1
ATOM 2979 N N . PRO A 1 386 ? -29.992 9.369 20.297 1.00 66.75 386 PRO A N 1
ATOM 2980 C CA . PRO A 1 386 ? -30.498 10.383 21.224 1.00 66.75 386 PRO A CA 1
ATOM 2981 C C . PRO A 1 386 ? -29.594 11.616 21.342 1.00 66.75 386 PRO A C 1
ATOM 2983 O O . PRO A 1 386 ? -30.083 12.671 21.734 1.00 66.75 386 PRO A O 1
ATOM 2986 N N . ASP A 1 387 ? -28.320 11.506 20.954 1.00 69.81 387 ASP A N 1
ATOM 2987 C CA . ASP A 1 387 ? -27.379 12.635 20.938 1.00 69.81 387 ASP A CA 1
ATOM 2988 C C . ASP A 1 387 ? -27.501 13.493 19.673 1.00 69.81 387 ASP A C 1
ATOM 2990 O O . ASP A 1 387 ? -26.929 14.578 19.600 1.00 69.81 387 ASP A O 1
ATOM 2994 N N . PHE A 1 388 ? -28.236 13.024 18.661 1.00 69.94 388 PHE A N 1
ATOM 2995 C CA . PHE A 1 388 ? -28.494 13.776 17.440 1.00 69.94 388 PHE A CA 1
ATOM 2996 C C . PHE A 1 388 ? -29.837 14.484 17.544 1.00 69.94 388 PHE A C 1
ATOM 2998 O O . PHE A 1 388 ? -30.840 13.906 17.962 1.00 69.94 388 PHE A O 1
ATOM 3005 N N . ASP A 1 389 ? -29.886 15.736 17.091 1.00 76.12 389 ASP A N 1
ATOM 3006 C CA . ASP A 1 389 ? -31.165 16.399 16.873 1.00 76.12 389 ASP A CA 1
ATOM 3007 C C . ASP A 1 389 ? -32.025 15.533 15.938 1.00 76.12 389 ASP A C 1
ATOM 3009 O O . ASP A 1 389 ? -31.604 15.209 14.829 1.00 76.12 389 ASP A O 1
ATOM 3013 N N . HIS A 1 390 ? -33.234 15.164 16.368 1.00 78.31 390 HIS A N 1
ATOM 3014 C CA . HIS A 1 390 ? -34.187 14.379 15.573 1.00 78.31 390 HIS A CA 1
ATOM 3015 C C . HIS A 1 390 ? -34.414 14.926 14.151 1.00 78.31 390 HIS A C 1
ATOM 3017 O O . HIS A 1 390 ? -34.709 14.153 13.234 1.00 78.31 390 HIS A O 1
ATOM 3023 N N . ARG A 1 391 ? -34.230 16.241 13.954 1.00 79.50 391 ARG A N 1
ATOM 3024 C CA . ARG A 1 391 ? -34.270 16.899 12.646 1.00 79.50 391 ARG A CA 1
ATOM 3025 C C . ARG A 1 391 ? -33.228 16.334 11.686 1.00 79.50 391 ARG A C 1
ATOM 3027 O O . ARG A 1 391 ? -33.495 16.289 10.495 1.00 79.50 391 ARG A O 1
ATOM 3034 N N . TRP A 1 392 ? -32.083 15.850 12.168 1.00 78.38 392 TRP A N 1
ATOM 3035 C CA . TRP A 1 392 ? -31.074 15.203 11.330 1.00 78.38 392 TRP A CA 1
ATOM 3036 C C . TRP A 1 392 ? -31.555 13.889 10.729 1.00 78.38 392 TRP A C 1
ATOM 3038 O O . TRP A 1 392 ? -31.415 13.693 9.523 1.00 78.38 392 TRP A O 1
ATOM 3048 N N . GLY A 1 393 ? -32.159 13.017 11.537 1.00 72.00 393 GLY A N 1
ATOM 3049 C CA . GLY A 1 393 ? -32.726 11.759 11.051 1.00 72.00 393 GLY A CA 1
ATOM 3050 C C . GLY A 1 393 ? -33.901 11.986 10.092 1.00 72.00 393 GLY A C 1
ATOM 3051 O O . GLY A 1 393 ? -34.026 11.306 9.072 1.00 72.00 393 GLY A O 1
ATOM 3052 N N . GLU A 1 394 ? -34.758 12.976 10.366 1.00 81.88 394 GLU A N 1
ATOM 3053 C CA . GLU A 1 394 ? -35.839 13.359 9.449 1.00 81.88 394 GLU A CA 1
ATOM 3054 C C . GLU A 1 394 ? -35.301 13.925 8.128 1.00 81.88 394 GLU A C 1
ATOM 3056 O O . GLU A 1 394 ? -35.680 13.443 7.055 1.00 81.88 394 GLU A O 1
ATOM 3061 N N . PHE A 1 395 ? -34.375 14.880 8.209 1.00 80.62 395 PHE A N 1
ATOM 3062 C CA . PHE A 1 395 ? -33.711 15.484 7.062 1.00 80.62 395 PHE A CA 1
ATOM 3063 C C . PHE A 1 395 ? -33.018 14.424 6.205 1.00 80.62 395 PHE A C 1
ATOM 3065 O O . PHE A 1 395 ? -33.220 14.379 4.993 1.00 80.62 395 PHE A O 1
ATOM 3072 N N . ARG A 1 396 ? -32.283 13.494 6.826 1.00 74.31 396 ARG A N 1
ATOM 3073 C CA . ARG A 1 396 ? -31.635 12.369 6.146 1.00 74.31 396 ARG A CA 1
ATOM 3074 C C . ARG A 1 396 ? -32.616 11.503 5.375 1.00 74.31 396 ARG A C 1
ATOM 3076 O O . ARG A 1 396 ? -32.380 11.244 4.198 1.00 74.31 396 ARG A O 1
ATOM 3083 N N . ARG A 1 397 ? -33.724 11.077 5.987 1.00 77.12 397 ARG A N 1
ATOM 3084 C CA . ARG A 1 397 ? -34.740 10.272 5.286 1.00 77.12 397 ARG A CA 1
ATOM 3085 C C . ARG A 1 397 ? -35.302 11.005 4.071 1.00 77.12 397 ARG A C 1
ATOM 3087 O O . ARG A 1 397 ? -35.449 10.393 3.016 1.00 77.12 397 ARG A O 1
ATOM 3094 N N . LYS A 1 398 ? -35.550 12.314 4.185 1.00 79.94 398 LYS A N 1
ATOM 3095 C CA . LYS A 1 398 ? -35.984 13.146 3.053 1.00 79.94 398 LYS A CA 1
ATOM 3096 C C . LYS A 1 398 ? -34.902 13.264 1.977 1.00 79.94 398 LYS A C 1
ATOM 3098 O O . LYS A 1 398 ? -35.229 13.180 0.799 1.00 79.94 398 LYS A O 1
ATOM 3103 N N . VAL A 1 399 ? -33.628 13.405 2.353 1.00 68.12 399 VAL A N 1
ATOM 3104 C CA . VAL A 1 399 ? -32.492 13.429 1.413 1.00 68.12 399 VAL A CA 1
ATOM 3105 C C . VAL A 1 399 ? -32.350 12.094 0.680 1.00 68.12 399 VAL A C 1
ATOM 3107 O O . VAL A 1 399 ? -32.192 12.089 -0.537 1.00 68.12 399 VAL A O 1
ATOM 3110 N N . LEU A 1 400 ? -32.438 10.963 1.385 1.00 61.91 400 LEU A N 1
ATOM 3111 C CA . LEU A 1 400 ? -32.350 9.628 0.787 1.00 61.91 400 LEU A CA 1
ATOM 3112 C C . LEU A 1 400 ? -33.533 9.345 -0.144 1.00 61.91 400 LEU A C 1
ATOM 3114 O O . LEU A 1 400 ? -33.332 8.859 -1.254 1.00 61.91 400 LEU A O 1
ATOM 3118 N N . GLN A 1 401 ? -34.748 9.717 0.261 1.00 73.81 401 GLN A N 1
ATOM 3119 C CA . GLN A 1 401 ? -35.925 9.641 -0.600 1.00 73.81 401 GLN A CA 1
ATOM 3120 C C . GLN A 1 401 ? -35.757 10.531 -1.843 1.00 73.81 401 GLN A C 1
ATOM 3122 O O . GLN A 1 401 ? -35.971 10.068 -2.962 1.00 73.81 401 GLN A O 1
ATOM 3127 N N . ASN A 1 402 ? -35.278 11.772 -1.668 1.00 71.50 402 ASN A N 1
ATOM 3128 C CA . ASN A 1 402 ? -34.943 12.674 -2.772 1.00 71.50 402 ASN A CA 1
ATOM 3129 C C . ASN A 1 402 ? -33.912 12.033 -3.711 1.00 71.50 402 ASN A C 1
ATOM 3131 O O . ASN A 1 402 ? -34.056 12.139 -4.923 1.00 71.50 402 ASN A O 1
ATOM 3135 N N . ALA A 1 403 ? -32.906 11.334 -3.179 1.00 57.22 403 ALA A N 1
ATOM 3136 C CA . ALA A 1 403 ? -31.896 10.643 -3.974 1.00 57.22 403 ALA A CA 1
ATOM 3137 C C . ALA A 1 403 ? -32.466 9.478 -4.789 1.00 57.22 403 ALA A C 1
ATOM 3139 O O . ALA A 1 403 ? -32.214 9.379 -5.989 1.00 57.22 403 ALA A O 1
ATOM 3140 N N . MET A 1 404 ? -33.296 8.638 -4.167 1.00 58.16 404 MET A N 1
ATOM 3141 C CA . MET A 1 404 ? -33.987 7.534 -4.844 1.00 58.16 404 MET A CA 1
ATOM 3142 C C . MET A 1 404 ? -34.904 8.019 -5.975 1.00 58.16 404 MET A C 1
ATOM 3144 O O . MET A 1 404 ? -35.095 7.313 -6.964 1.00 58.16 404 MET A O 1
ATOM 3148 N N . GLU A 1 405 ? -35.440 9.233 -5.856 1.00 69.25 405 GLU A N 1
ATOM 3149 C CA . GLU A 1 405 ? -36.264 9.892 -6.875 1.00 69.25 405 GLU A CA 1
ATOM 3150 C C . GLU A 1 405 ? -35.447 10.612 -7.965 1.00 69.25 405 GLU A C 1
ATOM 3152 O O . GLU A 1 405 ? -36.019 11.233 -8.860 1.00 69.25 405 GLU A O 1
ATOM 3157 N N . GLY A 1 406 ? -34.113 10.532 -7.926 1.00 57.56 406 GLY A N 1
ATOM 3158 C CA . GLY A 1 406 ? -33.237 11.190 -8.898 1.00 57.56 406 GLY A CA 1
ATOM 3159 C C . GLY A 1 406 ? -32.947 12.663 -8.589 1.00 57.56 406 GLY A C 1
ATOM 3160 O O . GLY A 1 406 ? -32.633 13.430 -9.496 1.00 57.56 406 GLY A O 1
ATOM 3161 N N . HIS A 1 407 ? -33.014 13.048 -7.314 1.00 62.66 407 HIS A N 1
ATOM 3162 C CA . HIS A 1 407 ? -32.652 14.359 -6.765 1.00 62.66 407 HIS A CA 1
ATOM 3163 C C . HIS A 1 407 ? -33.501 15.564 -7.224 1.00 62.66 407 HIS A C 1
ATOM 3165 O O . HIS A 1 407 ? -32.918 16.617 -7.489 1.00 62.66 407 HIS A O 1
ATOM 3171 N N . PRO A 1 408 ? -34.847 15.507 -7.288 1.00 72.25 408 PRO A N 1
ATOM 3172 C CA . PRO A 1 408 ? -35.647 16.656 -7.729 1.00 72.25 408 PRO A CA 1
ATOM 3173 C C . PRO A 1 408 ? -35.404 17.900 -6.857 1.00 72.25 408 PRO A C 1
ATOM 3175 O O . PRO A 1 408 ? -35.172 17.781 -5.649 1.00 72.25 408 PRO A O 1
ATOM 3178 N N . ALA A 1 409 ? -35.433 19.105 -7.439 1.00 70.25 409 ALA A N 1
ATOM 3179 C CA . ALA A 1 409 ? -35.348 20.355 -6.682 1.00 70.25 409 ALA A CA 1
ATOM 3180 C C . ALA A 1 409 ? -36.594 20.513 -5.790 1.00 70.25 409 ALA A C 1
ATOM 3182 O O . ALA A 1 409 ? -37.709 20.645 -6.286 1.00 70.25 409 ALA A O 1
ATOM 3183 N N . VAL A 1 410 ? -36.411 20.469 -4.468 1.00 82.75 410 VAL A N 1
ATOM 3184 C CA . VAL A 1 410 ? -37.502 20.594 -3.493 1.00 82.75 410 VAL A CA 1
ATOM 3185 C C . VAL A 1 410 ? -37.168 21.779 -2.598 1.00 82.75 410 VAL A C 1
ATOM 3187 O O . VAL A 1 410 ? -36.279 21.678 -1.755 1.00 82.75 410 VAL A O 1
ATOM 3190 N N . GLU A 1 411 ? -37.856 22.903 -2.812 1.00 81.31 411 GLU A N 1
ATOM 3191 C CA . GLU A 1 411 ? -37.642 24.155 -2.069 1.00 81.31 411 GLU A CA 1
ATOM 3192 C C . GLU A 1 411 ? -37.709 23.928 -0.555 1.00 81.31 411 GLU A C 1
ATOM 3194 O O . GLU A 1 411 ? -36.827 24.377 0.170 1.00 81.31 411 GLU A O 1
ATOM 3199 N N . GLU A 1 412 ? -38.681 23.144 -0.087 1.00 88.00 412 GLU A N 1
ATOM 3200 C CA . GLU A 1 412 ? -38.839 22.793 1.329 1.00 88.00 412 GLU A CA 1
ATOM 3201 C C . GLU A 1 412 ? -37.601 22.088 1.897 1.00 88.00 412 GLU A C 1
ATOM 3203 O O . GLU A 1 412 ? -37.100 22.474 2.952 1.00 88.00 412 GLU A O 1
ATOM 3208 N N . LEU A 1 413 ? -37.061 21.106 1.167 1.00 82.56 413 LEU A N 1
ATOM 3209 C CA . LEU A 1 413 ? -35.881 20.349 1.582 1.00 82.56 413 LEU A CA 1
ATOM 3210 C C . LEU A 1 413 ? -34.633 21.236 1.619 1.00 82.56 413 LEU A C 1
ATOM 3212 O O . LEU A 1 413 ? -33.737 21.021 2.434 1.00 82.56 413 LEU A O 1
ATOM 3216 N N . THR A 1 414 ? -34.567 22.261 0.770 1.00 78.56 414 THR A N 1
ATOM 3217 C CA . THR A 1 414 ? -33.471 23.220 0.829 1.00 78.56 414 THR A CA 1
ATOM 3218 C C . THR A 1 414 ? -33.655 24.285 1.903 1.00 78.56 414 THR A C 1
ATOM 3220 O O . THR A 1 414 ? -32.679 24.690 2.535 1.00 78.56 414 THR A O 1
ATOM 3223 N N . VAL A 1 415 ? -34.875 24.750 2.154 1.00 82.81 415 VAL A N 1
ATOM 3224 C CA . VAL A 1 415 ? -35.144 25.604 3.315 1.00 82.81 415 VAL A CA 1
ATOM 3225 C C . VAL A 1 415 ? -34.730 24.856 4.582 1.00 82.81 415 VAL A C 1
ATOM 3227 O O . VAL A 1 415 ? -34.002 25.413 5.400 1.00 82.81 415 VAL A O 1
ATOM 3230 N N . GLU A 1 416 ? -35.073 23.571 4.686 1.00 86.81 416 GLU A N 1
ATOM 3231 C CA . GLU A 1 416 ? -34.629 22.683 5.760 1.00 86.81 416 GLU A CA 1
ATOM 3232 C C . GLU A 1 416 ? -33.096 22.582 5.804 1.00 86.81 416 GLU A C 1
ATOM 3234 O O . GLU A 1 416 ? -32.504 22.931 6.819 1.00 86.81 416 GLU A O 1
ATOM 3239 N N . ALA A 1 417 ? -32.426 22.263 4.693 1.00 81.50 417 ALA A N 1
ATOM 3240 C CA . ALA A 1 417 ? -30.961 22.251 4.598 1.00 81.50 417 ALA A CA 1
ATOM 3241 C C . ALA A 1 417 ? -30.306 23.580 5.023 1.00 81.50 417 ALA A C 1
ATOM 3243 O O . ALA A 1 417 ? -29.276 23.602 5.694 1.00 81.50 417 ALA A O 1
ATOM 3244 N N . THR A 1 418 ? -30.905 24.707 4.643 1.00 77.69 418 THR A N 1
ATOM 3245 C CA . THR A 1 418 ? -30.416 26.049 4.970 1.00 77.69 418 THR A CA 1
ATOM 3246 C C . THR A 1 418 ? -30.578 26.340 6.454 1.00 77.69 418 THR A C 1
ATOM 3248 O O . THR A 1 418 ? -29.673 26.912 7.052 1.00 77.69 418 THR A O 1
ATOM 3251 N N . LEU A 1 419 ? -31.692 25.922 7.058 1.00 80.25 419 LEU A N 1
ATOM 3252 C CA . LEU A 1 419 ? -31.930 26.035 8.495 1.00 80.25 419 LEU A CA 1
ATOM 3253 C C . LEU A 1 419 ? -30.985 25.134 9.296 1.00 80.25 419 LEU A C 1
ATOM 3255 O O . LEU A 1 419 ? -30.445 25.589 10.303 1.00 80.25 419 LEU A O 1
ATOM 3259 N N . MET A 1 420 ? -30.735 23.908 8.824 1.00 76.62 420 MET A N 1
ATOM 3260 C CA . MET A 1 420 ? -29.760 22.996 9.429 1.00 76.62 420 MET A CA 1
ATOM 3261 C C . MET A 1 420 ? -28.355 23.616 9.375 1.00 76.62 420 MET A C 1
ATOM 3263 O O . MET A 1 420 ? -27.728 23.790 10.415 1.00 76.62 420 MET A O 1
ATOM 3267 N N . ASN A 1 421 ? -27.907 24.084 8.202 1.00 69.19 421 ASN A N 1
ATOM 3268 C CA . ASN A 1 421 ? -26.614 24.764 8.046 1.00 69.19 421 ASN A CA 1
ATOM 3269 C C . ASN A 1 421 ? -26.504 26.069 8.844 1.00 69.19 421 ASN A C 1
ATOM 3271 O O . ASN A 1 421 ? -25.432 26.390 9.341 1.00 69.19 421 ASN A O 1
ATOM 3275 N N . LYS A 1 422 ? -27.584 26.844 8.969 1.00 68.31 422 LYS A N 1
ATOM 3276 C CA . LYS A 1 422 ? -27.570 28.098 9.729 1.00 68.31 422 LYS A CA 1
ATOM 3277 C C . LYS A 1 422 ? -27.420 27.845 11.230 1.00 68.31 422 LYS A C 1
ATOM 3279 O O . LYS A 1 422 ? -26.612 28.509 11.863 1.00 68.31 422 LYS A O 1
ATOM 3284 N N . GLY A 1 423 ? -28.126 26.850 11.774 1.00 63.88 423 GLY A N 1
ATOM 3285 C CA . GLY A 1 423 ? -27.964 26.443 13.177 1.00 63.88 423 GLY A CA 1
ATOM 3286 C C . GLY A 1 423 ? -26.565 25.900 13.494 1.00 63.88 423 GLY A C 1
ATOM 3287 O O . GLY A 1 423 ? -26.104 26.014 14.623 1.00 63.88 423 GLY A O 1
ATOM 3288 N N . ILE A 1 424 ? -25.891 25.356 12.481 1.00 59.19 424 ILE A N 1
ATOM 3289 C CA . ILE A 1 424 ? -24.509 24.876 12.520 1.00 59.19 424 ILE A CA 1
ATOM 3290 C C . ILE A 1 424 ? -23.522 26.059 12.505 1.00 59.19 424 ILE A C 1
ATOM 3292 O O . ILE A 1 424 ? -22.746 26.212 13.440 1.00 59.19 424 ILE A O 1
ATOM 3296 N N . VAL A 1 425 ? -23.596 26.954 11.512 1.00 51.00 425 VAL A N 1
ATOM 3297 C CA . VAL A 1 425 ? -22.690 28.118 11.371 1.00 51.00 425 VAL A CA 1
ATOM 3298 C C . VAL A 1 425 ? -22.821 29.118 12.528 1.00 51.00 425 VAL A C 1
ATOM 3300 O O . VAL A 1 425 ? -21.855 29.777 12.891 1.00 51.00 425 VAL A O 1
ATOM 3303 N N . GLU A 1 426 ? -23.999 29.237 13.140 1.00 57.59 426 GLU A N 1
ATOM 3304 C CA . GLU A 1 426 ? -24.198 30.092 14.319 1.00 57.59 426 GLU A CA 1
ATOM 3305 C C . GLU A 1 426 ? -23.694 29.438 15.629 1.00 57.59 426 GLU A C 1
ATOM 3307 O O . GLU A 1 426 ? -23.638 30.107 16.661 1.00 57.59 426 GLU A O 1
ATOM 3312 N N . SER A 1 427 ? -23.294 28.158 15.598 1.00 53.94 427 SER A N 1
ATOM 3313 C CA . SER A 1 427 ? -22.802 27.371 16.738 1.00 53.94 427 SER A CA 1
ATOM 3314 C C . SER A 1 427 ? -21.403 26.792 16.457 1.00 53.94 427 SER A C 1
ATOM 3316 O O . SER A 1 427 ? -21.190 25.578 16.487 1.00 53.94 427 SER A O 1
ATOM 3318 N N . ASP A 1 428 ? -20.436 27.681 16.190 1.00 53.34 428 ASP A N 1
ATOM 3319 C CA . ASP A 1 428 ? -19.034 27.352 15.853 1.00 53.34 428 ASP A CA 1
ATOM 3320 C C . ASP A 1 428 ? -18.392 26.305 16.789 1.00 53.34 428 ASP A C 1
ATOM 3322 O O . ASP A 1 428 ? -17.588 25.480 16.350 1.00 53.34 428 ASP A O 1
ATOM 3326 N N . GLU A 1 429 ? -18.766 26.283 18.072 1.00 54.31 429 GLU A N 1
ATOM 3327 C CA . GLU A 1 429 ? -18.237 25.317 19.038 1.00 54.31 429 GLU A CA 1
ATOM 3328 C C . GLU A 1 429 ? -18.594 23.865 18.695 1.00 54.31 429 GLU A C 1
ATOM 3330 O O . GLU A 1 429 ? -17.699 23.026 18.753 1.00 54.31 429 GLU A O 1
ATOM 3335 N N . ILE A 1 430 ? -19.830 23.554 18.289 1.00 56.66 430 ILE A N 1
ATOM 3336 C CA . ILE A 1 430 ? -20.266 22.165 18.037 1.00 56.66 430 ILE A CA 1
ATOM 3337 C C . ILE A 1 430 ? -19.558 21.585 16.808 1.00 56.66 430 ILE A C 1
ATOM 3339 O O . ILE A 1 430 ? -19.200 20.411 16.781 1.00 56.66 430 ILE A O 1
ATOM 3343 N N . LEU A 1 431 ? -19.297 22.404 15.790 1.00 55.09 431 LEU A N 1
ATOM 3344 C CA . LEU A 1 431 ? -18.527 21.989 14.616 1.00 55.09 431 LEU A CA 1
ATOM 3345 C C . LEU A 1 431 ? -17.060 21.778 14.917 1.00 55.09 431 LEU A C 1
ATOM 3347 O O . LEU A 1 431 ? -16.494 20.781 14.483 1.00 55.09 431 LEU A O 1
ATOM 3351 N N . ILE A 1 432 ? -16.429 22.723 15.612 1.00 54.25 432 ILE A N 1
ATOM 3352 C CA . ILE A 1 432 ? -15.000 22.647 15.906 1.00 54.25 432 ILE A CA 1
ATOM 3353 C C . ILE A 1 432 ? -14.741 21.482 16.869 1.00 54.25 432 ILE A C 1
ATOM 3355 O O . ILE A 1 432 ? -13.843 20.673 16.621 1.00 54.25 432 ILE A O 1
ATOM 3359 N N . HIS A 1 433 ? -15.562 21.333 17.914 1.00 56.94 433 HIS A N 1
ATOM 3360 C CA . HIS A 1 433 ? -15.474 20.214 18.852 1.00 56.94 433 HIS A CA 1
ATOM 3361 C C . HIS A 1 433 ? -15.892 18.901 18.199 1.00 56.94 433 HIS A C 1
ATOM 3363 O O . HIS A 1 433 ? -15.154 17.928 18.311 1.00 56.94 433 HIS A O 1
ATOM 3369 N N . GLY A 1 434 ? -16.998 18.869 17.456 1.00 61.00 434 GLY A N 1
ATOM 3370 C CA . GLY A 1 434 ? -17.462 17.698 16.718 1.00 61.00 434 GLY A CA 1
ATOM 3371 C C . GLY A 1 434 ? -16.442 17.198 15.696 1.00 61.00 434 GLY A C 1
ATOM 3372 O O . GLY A 1 434 ? -16.125 16.013 15.690 1.00 61.00 434 GLY A O 1
ATOM 3373 N N . ARG A 1 435 ? -15.837 18.095 14.901 1.00 57.66 435 ARG A N 1
ATOM 3374 C CA . ARG A 1 435 ? -14.754 17.785 13.946 1.00 57.66 435 ARG A CA 1
ATOM 3375 C C . ARG A 1 435 ? -13.502 17.289 14.660 1.00 57.66 435 ARG A C 1
ATOM 3377 O O . ARG A 1 435 ? -12.942 16.269 14.265 1.00 57.66 435 ARG A O 1
ATOM 3384 N N . SER A 1 436 ? -13.062 17.988 15.705 1.00 54.78 436 SER A N 1
ATOM 3385 C CA . SER A 1 436 ? -11.886 17.596 16.490 1.00 54.78 436 SER A CA 1
ATOM 3386 C C . SER A 1 436 ? -12.085 16.211 17.112 1.00 54.78 436 SER A C 1
ATOM 3388 O O . SER A 1 436 ? -11.299 15.297 16.873 1.00 54.78 436 SER A O 1
ATOM 3390 N N . ARG A 1 437 ? -13.214 16.007 17.799 1.00 61.38 437 ARG A N 1
ATOM 3391 C CA . ARG A 1 437 ? -13.578 14.740 18.438 1.00 61.38 437 ARG A CA 1
ATOM 3392 C C . ARG A 1 437 ? -13.842 13.630 17.435 1.00 61.38 437 ARG A C 1
ATOM 3394 O O . ARG A 1 437 ? -13.542 12.484 17.737 1.00 61.38 437 ARG A O 1
ATOM 3401 N N . PHE A 1 438 ? -14.320 13.947 16.238 1.00 61.25 438 PHE A N 1
ATOM 3402 C CA . PHE A 1 438 ? -14.432 13.002 15.134 1.00 61.25 438 PHE A CA 1
ATOM 3403 C C . PHE A 1 438 ? -13.057 12.507 14.667 1.00 61.25 438 PHE A C 1
ATOM 3405 O O . PHE A 1 438 ? -12.833 11.299 14.566 1.00 61.25 438 PHE A O 1
ATOM 3412 N N . ILE A 1 439 ? -12.113 13.423 14.419 1.00 54.25 439 ILE A N 1
ATOM 3413 C CA . ILE A 1 439 ? -10.747 13.061 14.018 1.00 54.25 439 ILE A CA 1
ATOM 3414 C C . ILE A 1 439 ? -10.074 12.249 15.125 1.00 54.25 439 ILE A C 1
ATOM 3416 O O . ILE A 1 439 ? -9.456 11.222 14.848 1.00 54.25 439 ILE A O 1
ATOM 3420 N N . SER A 1 440 ? -10.259 12.654 16.376 1.00 56.44 440 SER A N 1
ATOM 3421 C CA . SER A 1 440 ? -9.803 11.919 17.548 1.00 56.44 440 SER A CA 1
ATOM 3422 C C . SER A 1 440 ? -10.467 10.541 17.673 1.00 56.44 440 SER A C 1
ATOM 3424 O O . SER A 1 440 ? -9.777 9.545 17.876 1.00 56.44 440 SER A O 1
ATOM 3426 N N . ARG A 1 441 ? -11.781 10.417 17.449 1.00 59.09 441 ARG A N 1
ATOM 3427 C CA . ARG A 1 441 ? -12.515 9.139 17.449 1.00 59.09 441 ARG A CA 1
ATOM 3428 C C . ARG A 1 441 ? -11.966 8.185 16.393 1.00 59.09 441 ARG A C 1
ATOM 3430 O O . ARG A 1 441 ? -11.697 7.029 16.706 1.00 59.09 441 ARG A O 1
ATOM 3437 N N . LEU A 1 442 ? -11.715 8.665 15.174 1.00 52.38 442 LEU A N 1
ATOM 3438 C CA . LEU A 1 442 ? -11.095 7.857 14.118 1.00 52.38 442 LEU A CA 1
ATOM 3439 C C . LEU A 1 442 ? -9.618 7.531 14.376 1.00 52.38 442 LEU A C 1
ATOM 3441 O O . LEU A 1 442 ? -9.105 6.540 13.857 1.00 52.38 442 LEU A O 1
ATOM 3445 N N . ARG A 1 443 ? -8.928 8.312 15.207 1.00 53.78 443 ARG A N 1
ATOM 3446 C CA . ARG A 1 443 ? -7.595 7.980 15.734 1.00 53.78 443 ARG A CA 1
ATOM 3447 C C . ARG A 1 443 ? -7.641 7.062 16.958 1.00 53.78 443 ARG A C 1
ATOM 3449 O O . ARG A 1 443 ? -6.587 6.741 17.498 1.00 53.78 443 ARG A O 1
ATOM 3456 N N . HIS A 1 444 ? -8.830 6.598 17.350 1.00 54.03 444 HIS A N 1
ATOM 3457 C CA . HIS A 1 444 ? -9.076 5.825 18.571 1.00 54.03 444 HIS A CA 1
ATOM 3458 C C . HIS A 1 444 ? -8.649 6.568 19.854 1.00 54.03 444 HIS A C 1
ATOM 3460 O O . HIS A 1 444 ? -8.311 5.945 20.854 1.00 54.03 444 HIS A O 1
ATOM 3466 N N . GLU A 1 445 ? -8.649 7.902 19.830 1.00 51.09 445 GLU A N 1
ATOM 3467 C CA . GLU A 1 445 ? -8.463 8.753 21.015 1.00 51.09 445 GLU A CA 1
ATOM 3468 C C . GLU A 1 445 ? -9.760 8.834 21.845 1.00 51.09 445 GLU A C 1
ATOM 3470 O O . GLU A 1 445 ? -9.710 9.111 23.038 1.00 51.09 445 GLU A O 1
ATOM 3475 N N . TYR A 1 446 ? -10.909 8.533 21.223 1.00 49.09 446 TYR A N 1
ATOM 3476 C CA . TYR A 1 446 ? -12.211 8.367 21.870 1.00 49.09 446 TYR A CA 1
ATOM 3477 C C . TYR A 1 446 ? -12.863 7.052 21.432 1.00 49.09 446 TYR A C 1
ATOM 3479 O O . TYR A 1 446 ? -12.559 6.493 20.376 1.00 49.09 446 TYR A O 1
ATOM 3487 N N . THR A 1 447 ? -13.801 6.569 22.230 1.00 45.78 447 THR A N 1
ATOM 3488 C CA . THR A 1 447 ? -14.388 5.219 22.139 1.00 45.78 447 THR A CA 1
ATOM 3489 C C . THR A 1 447 ? -15.918 5.242 22.049 1.00 45.78 447 THR A C 1
ATOM 3491 O O . THR A 1 447 ? -16.537 4.198 21.857 1.00 45.78 447 THR A O 1
ATOM 3494 N N . HIS A 1 448 ? -16.543 6.423 22.123 1.00 53.72 448 HIS A N 1
ATOM 3495 C CA . HIS A 1 448 ? -17.996 6.601 22.059 1.00 53.72 448 HIS A CA 1
ATOM 3496 C C . HIS A 1 448 ? -18.447 7.734 21.146 1.00 53.72 448 HIS A C 1
ATOM 3498 O O . HIS A 1 448 ? -17.831 8.797 21.100 1.00 53.72 448 HIS A O 1
ATOM 3504 N N . ASP A 1 449 ? -19.573 7.500 20.469 1.00 51.38 449 ASP A N 1
ATOM 3505 C CA . ASP A 1 449 ? -20.202 8.460 19.558 1.00 51.38 449 ASP A CA 1
ATOM 3506 C C . ASP A 1 449 ? -20.882 9.618 20.310 1.00 51.38 449 ASP A C 1
ATOM 3508 O O . ASP A 1 449 ? -21.012 10.701 19.745 1.00 51.38 449 ASP A O 1
ATOM 3512 N N . GLY A 1 450 ? -21.238 9.449 21.592 1.00 53.97 450 GLY A N 1
ATOM 3513 C CA . GLY A 1 450 ? -21.856 10.514 22.398 1.00 53.97 450 GLY A CA 1
ATOM 3514 C C . GLY A 1 450 ? -20.942 11.708 22.681 1.00 53.97 450 GLY A C 1
ATOM 3515 O O . GLY A 1 450 ? -21.406 12.814 22.948 1.00 53.97 450 GLY A O 1
ATOM 3516 N N . HIS A 1 451 ? -19.630 11.543 22.494 1.00 55.28 451 HIS A N 1
ATOM 3517 C CA . HIS A 1 451 ? -18.690 12.660 22.533 1.00 55.28 451 HIS A CA 1
ATOM 3518 C C . HIS A 1 451 ? -18.769 13.549 21.296 1.00 55.28 451 HIS A C 1
ATOM 3520 O O . HIS A 1 451 ? -18.201 14.632 21.306 1.00 55.28 451 HIS A O 1
ATOM 3526 N N . LEU A 1 452 ? -19.461 13.149 20.234 1.00 60.34 452 LEU A N 1
ATOM 3527 C CA . LEU A 1 452 ? -19.549 13.958 19.026 1.00 60.34 452 LEU A CA 1
ATOM 3528 C C . LEU A 1 452 ? -20.539 15.124 19.160 1.00 60.34 452 LEU A C 1
ATOM 3530 O O . LEU A 1 452 ? -20.662 15.886 18.213 1.00 60.34 452 LEU A O 1
ATOM 3534 N N . GLU A 1 453 ? -21.209 15.300 20.309 1.00 69.06 453 GLU A N 1
ATOM 3535 C CA . GLU A 1 453 ? -22.115 16.438 20.587 1.00 69.06 453 GLU A CA 1
ATOM 3536 C C . GLU A 1 453 ? -23.185 16.626 19.496 1.00 69.06 453 GLU A C 1
ATOM 3538 O O . GLU A 1 453 ? -23.529 17.740 19.106 1.00 69.06 453 GLU A O 1
ATOM 3543 N N . GLY A 1 454 ? -23.689 15.514 18.950 1.00 67.88 454 GLY A N 1
ATOM 3544 C CA . GLY A 1 454 ? -24.653 15.534 17.850 1.00 67.88 454 GLY A CA 1
ATOM 3545 C C . GLY A 1 454 ? -24.064 15.906 16.484 1.00 67.88 454 GLY A C 1
ATOM 3546 O O . GLY A 1 454 ? -24.825 16.193 15.557 1.00 67.88 454 GLY A O 1
ATOM 3547 N N . PHE A 1 455 ? -22.733 15.886 16.326 1.00 68.88 455 PHE A N 1
ATOM 3548 C CA . PHE A 1 455 ? -22.042 16.127 15.058 1.00 68.88 455 PHE A CA 1
ATOM 3549 C C . PHE A 1 455 ? -22.428 15.084 14.011 1.00 68.88 455 PHE A C 1
ATOM 3551 O O . PHE A 1 455 ? -21.970 13.939 13.997 1.00 68.88 455 PHE A O 1
ATOM 3558 N N . CYS A 1 456 ? -23.300 15.522 13.114 1.00 71.00 456 CYS A N 1
ATOM 3559 C CA . CYS A 1 456 ? -23.886 14.737 12.050 1.00 71.00 456 CYS A CA 1
ATOM 3560 C C . CYS A 1 456 ? -23.128 14.990 10.744 1.00 71.00 456 CYS A C 1
ATOM 3562 O O . CYS A 1 456 ? -23.458 15.909 9.990 1.00 71.00 456 CYS A O 1
ATOM 3564 N N . LEU A 1 457 ? -22.118 14.161 10.457 1.00 66.50 457 LEU A N 1
ATOM 3565 C CA . LEU A 1 457 ? -21.317 14.317 9.241 1.00 66.50 457 LEU A CA 1
ATOM 3566 C C . LEU A 1 457 ? -22.191 14.206 7.984 1.00 66.50 457 LEU A C 1
ATOM 3568 O O . LEU A 1 457 ? -22.102 15.052 7.099 1.00 66.50 457 LEU A O 1
ATOM 3572 N N . PHE A 1 458 ? -23.093 13.215 7.941 1.00 66.94 458 PHE A N 1
ATOM 3573 C CA . PHE A 1 458 ? -24.016 13.038 6.815 1.00 66.94 458 PHE A CA 1
ATOM 3574 C C . PHE A 1 458 ? -24.852 14.290 6.558 1.00 66.94 458 PHE A C 1
ATOM 3576 O O . PHE A 1 458 ? -24.986 14.753 5.428 1.00 66.94 458 PHE A O 1
ATOM 3583 N N . GLY A 1 459 ? -25.431 14.842 7.613 1.00 70.25 459 GLY A N 1
ATOM 3584 C CA . GLY A 1 459 ? -26.395 15.919 7.499 1.00 70.25 459 GLY A CA 1
ATOM 3585 C C . GLY A 1 459 ? -25.749 17.251 7.169 1.00 70.25 459 GLY A C 1
ATOM 3586 O O . GLY A 1 459 ? -26.311 17.978 6.357 1.00 70.25 459 GLY A O 1
ATOM 3587 N N . ILE A 1 460 ? -24.564 17.546 7.711 1.00 68.81 460 ILE A N 1
ATOM 3588 C CA . ILE A 1 460 ? -23.781 18.728 7.321 1.00 68.81 460 ILE A CA 1
ATOM 3589 C C . ILE A 1 460 ? -23.490 18.678 5.820 1.00 68.81 460 ILE A C 1
ATOM 3591 O O . ILE A 1 460 ? -23.778 19.632 5.092 1.00 68.81 460 ILE A O 1
ATOM 3595 N N . THR A 1 461 ? -23.002 17.538 5.331 1.00 62.19 461 THR A N 1
ATOM 3596 C CA . THR A 1 461 ? -22.668 17.390 3.916 1.00 62.19 461 THR A CA 1
ATOM 3597 C C . THR A 1 461 ? -23.907 17.448 3.017 1.00 62.19 461 THR A C 1
ATOM 3599 O O . THR A 1 461 ? -23.926 18.171 2.017 1.00 62.19 461 THR A O 1
ATOM 3602 N N . ALA A 1 462 ? -24.989 16.764 3.399 1.00 65.25 462 ALA A N 1
ATOM 3603 C CA . ALA A 1 462 ? -26.258 16.784 2.675 1.00 65.25 462 ALA A CA 1
ATOM 3604 C C . ALA A 1 462 ? -26.903 18.181 2.655 1.00 65.25 462 ALA A C 1
ATOM 3606 O O . ALA A 1 462 ? -27.457 18.604 1.636 1.00 65.25 462 ALA A O 1
ATOM 3607 N N . ALA A 1 463 ? -26.809 18.922 3.759 1.00 71.00 463 ALA A N 1
ATOM 3608 C CA . ALA A 1 463 ? -27.325 20.277 3.867 1.00 71.00 463 ALA A CA 1
ATOM 3609 C C . ALA A 1 463 ? -26.537 21.250 2.985 1.00 71.00 463 ALA A C 1
ATOM 3611 O O . ALA A 1 463 ? -27.135 22.045 2.254 1.00 71.00 463 ALA A O 1
ATOM 3612 N N . ALA A 1 464 ? -25.204 21.165 2.994 1.00 63.47 464 ALA A N 1
ATOM 3613 C CA . ALA A 1 464 ? -24.347 21.938 2.097 1.00 63.47 464 ALA A CA 1
ATOM 3614 C C . ALA A 1 464 ? -24.677 21.662 0.621 1.00 63.47 464 ALA A C 1
ATOM 3616 O O . ALA A 1 464 ? -24.846 22.606 -0.155 1.00 63.47 464 ALA A O 1
ATOM 3617 N N . PHE A 1 465 ? -24.868 20.391 0.251 1.00 62.75 465 PHE A N 1
ATOM 3618 C CA . PHE A 1 465 ? -25.263 20.007 -1.103 1.00 62.75 465 PHE A CA 1
ATOM 3619 C C . PHE A 1 465 ? -26.602 20.621 -1.528 1.00 62.75 465 PHE A C 1
ATOM 3621 O O . PHE A 1 465 ? -26.686 21.303 -2.553 1.00 62.75 465 PHE A O 1
ATOM 3628 N N . LEU A 1 466 ? -27.656 20.394 -0.743 1.00 67.50 466 LEU A N 1
ATOM 3629 C CA . LEU A 1 466 ? -29.006 20.844 -1.078 1.00 67.50 466 LEU A CA 1
ATOM 3630 C C . LEU A 1 466 ? -29.099 22.371 -1.121 1.00 67.50 466 LEU A C 1
ATOM 3632 O O . LEU A 1 466 ? -29.732 22.907 -2.032 1.00 67.50 466 LEU A O 1
ATOM 3636 N N . LYS A 1 467 ? -28.435 23.067 -0.185 1.00 66.31 467 LYS A N 1
ATOM 3637 C CA . LYS A 1 467 ? -28.326 24.534 -0.160 1.00 66.31 467 LYS A CA 1
ATOM 3638 C C . LYS A 1 467 ? -27.612 25.059 -1.401 1.00 66.31 467 LYS A C 1
ATOM 3640 O O . LYS A 1 467 ? -28.138 25.955 -2.060 1.00 66.31 467 LYS A O 1
ATOM 3645 N N . GLY A 1 468 ? -26.479 24.453 -1.764 1.00 60.16 468 GLY A N 1
ATOM 3646 C CA . GLY A 1 468 ? -25.778 24.748 -3.012 1.00 60.16 468 GLY A CA 1
ATOM 3647 C C . GLY A 1 468 ? -26.699 24.613 -4.225 1.00 60.16 468 GLY A C 1
ATOM 3648 O O . GLY A 1 468 ? -26.765 25.535 -5.036 1.00 60.16 468 GLY A O 1
ATOM 3649 N N . ARG A 1 469 ? -27.488 23.528 -4.297 1.00 62.84 469 ARG A N 1
ATOM 3650 C CA . ARG A 1 469 ? -28.448 23.270 -5.388 1.00 62.84 469 ARG A CA 1
ATOM 3651 C C . ARG A 1 469 ? -29.487 24.372 -5.568 1.00 62.84 469 ARG A C 1
ATOM 3653 O O . ARG A 1 469 ? -29.746 24.822 -6.681 1.00 62.84 469 ARG A O 1
ATOM 3660 N N . TYR A 1 470 ? -30.074 24.820 -4.472 1.00 65.50 470 TYR A N 1
ATOM 3661 C CA . TYR A 1 470 ? -31.169 25.786 -4.505 1.00 65.50 470 TYR A CA 1
ATOM 3662 C C . TYR A 1 470 ? -30.728 27.237 -4.616 1.00 65.50 470 TYR A C 1
ATOM 3664 O O . TYR A 1 470 ? -31.389 28.002 -5.304 1.00 65.50 470 TYR A O 1
ATOM 3672 N N . MET A 1 471 ? -29.626 27.634 -3.965 1.00 57.50 471 MET A N 1
ATOM 3673 C CA . MET A 1 471 ? -29.101 29.007 -4.067 1.00 57.50 471 MET A CA 1
ATOM 3674 C C . MET A 1 471 ? -28.782 29.380 -5.508 1.00 57.50 471 MET A C 1
ATOM 3676 O O . MET A 1 471 ? -28.886 30.530 -5.922 1.00 57.50 471 MET A O 1
ATOM 3680 N N . LEU A 1 472 ? -28.388 28.372 -6.262 1.00 52.12 472 LEU A N 1
ATOM 3681 C CA . LEU A 1 472 ? -28.102 28.477 -7.666 1.00 52.12 472 LEU A CA 1
ATOM 3682 C C . LEU A 1 472 ? -29.415 28.394 -8.497 1.00 52.12 472 LEU A C 1
ATOM 3684 O O . LEU A 1 472 ? -29.481 28.913 -9.604 1.00 52.12 472 LEU A O 1
ATOM 3688 N N . GLY A 1 473 ? -30.531 27.921 -7.938 1.00 50.41 473 GLY A N 1
ATOM 3689 C CA . GLY A 1 473 ? -31.849 27.969 -8.585 1.00 50.41 473 GLY A CA 1
ATOM 3690 C C . GLY A 1 473 ? -31.930 27.015 -9.766 1.00 50.41 473 GLY A C 1
ATOM 3691 O O . GLY A 1 473 ? -32.461 27.356 -10.819 1.00 50.41 473 GLY A O 1
ATOM 3692 N N . MET A 1 474 ? -31.312 25.851 -9.608 1.00 50.50 474 MET A N 1
ATOM 3693 C CA . MET A 1 474 ? -31.020 24.974 -10.719 1.00 50.50 474 MET A CA 1
ATOM 3694 C C . MET A 1 474 ? -31.473 23.548 -10.436 1.00 50.50 474 MET A C 1
ATOM 3696 O O . MET A 1 474 ? -31.205 22.990 -9.369 1.00 50.50 474 MET A O 1
ATOM 3700 N N . GLU A 1 475 ? -32.099 22.930 -11.437 1.00 51.06 475 GLU A N 1
ATOM 3701 C CA . GLU A 1 475 ? -32.264 21.475 -11.493 1.00 51.06 475 GLU A CA 1
ATOM 3702 C C . GLU A 1 475 ? -30.896 20.784 -11.332 1.00 51.06 475 GLU A C 1
ATOM 3704 O O . GLU A 1 475 ? -29.891 21.386 -11.710 1.00 51.06 475 GLU A O 1
ATOM 3709 N N . PRO A 1 476 ? -30.782 19.532 -10.837 1.00 46.16 476 PRO A N 1
ATOM 3710 C CA . PRO A 1 476 ? -29.482 18.866 -10.657 1.00 46.16 476 PRO A CA 1
ATOM 3711 C C . PRO A 1 476 ? -28.561 18.994 -11.877 1.00 46.16 476 PRO A C 1
ATOM 3713 O O . PRO A 1 476 ? -27.385 19.293 -11.721 1.00 46.16 476 PRO A O 1
ATOM 3716 N N . LYS A 1 477 ? -29.138 18.898 -13.085 1.00 42.38 477 LYS A N 1
ATOM 3717 C CA . LYS A 1 477 ? -28.461 19.069 -14.383 1.00 42.38 477 LYS A CA 1
ATOM 3718 C C . LYS A 1 477 ? -28.139 20.524 -14.766 1.00 42.38 477 LYS A C 1
ATOM 3720 O O . LYS A 1 477 ? -27.245 20.766 -15.574 1.00 42.38 477 LYS A O 1
ATOM 3725 N N . GLU A 1 478 ? -28.869 21.506 -14.241 1.00 42.22 478 GLU A N 1
ATOM 3726 C CA . GLU A 1 478 ? -28.591 22.939 -14.417 1.00 42.22 478 GLU A CA 1
ATOM 3727 C C . GLU A 1 478 ? -27.581 23.459 -13.379 1.00 42.22 478 GLU A C 1
ATOM 3729 O O . GLU A 1 478 ? -26.791 24.348 -13.697 1.00 42.22 478 GLU A O 1
ATOM 3734 N N . LEU A 1 479 ? -27.531 22.851 -12.186 1.00 41.31 479 LEU A N 1
ATOM 3735 C CA . LEU A 1 479 ? -26.567 23.143 -11.122 1.00 41.31 479 LEU A CA 1
ATOM 3736 C C . LEU A 1 479 ? -25.174 22.739 -11.581 1.00 41.31 479 LEU A C 1
ATOM 3738 O O . LEU A 1 479 ? -24.219 23.515 -11.545 1.00 41.31 479 LEU A O 1
ATOM 3742 N N . GLU A 1 480 ? -25.149 21.545 -12.162 1.00 39.28 480 GLU A N 1
ATOM 3743 C CA . GLU A 1 480 ? -24.096 20.956 -12.976 1.00 39.28 480 GLU A CA 1
ATOM 3744 C C . GLU A 1 480 ? -23.705 21.833 -14.192 1.00 39.28 480 GLU A C 1
ATOM 3746 O O . GLU A 1 480 ? -22.606 21.702 -14.731 1.00 39.28 480 GLU A O 1
ATOM 3751 N N . SER A 1 481 ? -24.574 22.759 -14.634 1.00 35.78 481 SER A N 1
ATOM 3752 C CA . SER A 1 481 ? -24.388 23.646 -15.798 1.00 35.78 481 SER A CA 1
ATOM 3753 C C . SER A 1 481 ? -23.888 25.056 -15.483 1.00 35.78 481 SER A C 1
ATOM 3755 O O . SER A 1 481 ? -23.126 25.627 -16.264 1.00 35.78 481 SER A O 1
ATOM 3757 N N . HIS A 1 482 ? -24.269 25.644 -14.356 1.00 36.56 482 HIS A N 1
ATOM 3758 C CA . HIS A 1 482 ? -23.982 27.053 -14.079 1.00 36.56 482 HIS A CA 1
ATOM 3759 C C . HIS A 1 482 ? -22.763 27.270 -13.177 1.00 36.56 482 HIS A C 1
ATOM 3761 O O . HIS A 1 482 ? -22.088 28.291 -13.323 1.00 36.56 482 HIS A O 1
ATOM 3767 N N . GLY A 1 483 ? -22.388 26.277 -12.356 1.00 38.31 483 GLY A N 1
ATOM 3768 C CA . GLY A 1 483 ? -21.056 26.231 -11.730 1.00 38.31 483 GLY A CA 1
ATOM 3769 C C . GLY A 1 483 ? -19.913 26.304 -12.761 1.00 38.31 483 GLY A C 1
ATOM 3770 O O . GLY A 1 483 ? -18.780 26.632 -12.426 1.00 38.31 483 GLY A O 1
ATOM 3771 N N . ARG A 1 484 ? -20.225 26.088 -14.052 1.00 34.75 484 ARG A N 1
ATOM 3772 C CA . ARG A 1 484 ? -19.311 26.148 -15.200 1.00 34.75 484 ARG A CA 1
ATOM 3773 C C . ARG A 1 484 ? -18.852 27.554 -15.633 1.00 34.75 484 ARG A C 1
ATOM 3775 O O . ARG A 1 484 ? -17.975 27.612 -16.494 1.00 34.75 484 ARG A O 1
ATOM 3782 N N . ARG A 1 485 ? -19.454 28.675 -15.180 1.00 34.84 485 ARG A N 1
ATOM 3783 C CA . ARG A 1 485 ? -19.282 29.989 -15.868 1.00 34.84 485 ARG A CA 1
ATOM 3784 C C . ARG A 1 485 ? -18.845 31.216 -15.058 1.00 34.84 485 ARG A C 1
ATOM 3786 O O . ARG A 1 485 ? -18.397 32.163 -15.697 1.00 34.84 485 ARG A O 1
ATOM 3793 N N . PHE A 1 486 ? -18.908 31.246 -13.730 1.00 36.91 486 PHE A N 1
ATOM 3794 C CA . PHE A 1 486 ? -18.505 32.435 -12.966 1.00 36.91 486 PHE A CA 1
ATOM 3795 C C . PHE A 1 486 ? -17.971 32.066 -11.575 1.00 36.91 486 PHE A C 1
ATOM 3797 O O . PHE A 1 486 ? -18.654 31.391 -10.816 1.00 36.91 486 PHE A O 1
ATOM 3804 N N . PHE A 1 487 ? -16.807 32.612 -11.213 1.00 34.25 487 PHE A N 1
ATOM 3805 C CA . PHE A 1 487 ? -16.654 33.247 -9.904 1.00 34.25 487 PHE A CA 1
ATOM 3806 C C . PHE A 1 487 ? -17.131 34.696 -10.087 1.00 34.25 487 PHE A C 1
ATOM 3808 O O . PHE A 1 487 ? -16.380 35.493 -10.657 1.00 34.25 487 PHE A O 1
ATOM 3815 N N . PRO A 1 488 ? -18.354 35.090 -9.691 1.00 31.30 488 PRO A N 1
ATOM 3816 C CA . PRO A 1 488 ? -18.633 36.495 -9.490 1.00 31.30 488 PRO A CA 1
ATOM 3817 C C . PRO A 1 488 ? -18.103 36.873 -8.106 1.00 31.30 488 PRO A C 1
ATOM 3819 O O . PRO A 1 488 ? -18.416 36.249 -7.093 1.00 31.30 488 PRO A O 1
ATOM 3822 N N . HIS A 1 489 ? -17.285 37.919 -8.072 1.00 36.09 489 HIS A N 1
ATOM 3823 C CA . HIS A 1 489 ? -17.016 38.650 -6.848 1.00 36.09 489 HIS A CA 1
ATOM 3824 C C . HIS A 1 489 ? -18.352 39.087 -6.225 1.00 36.09 489 HIS A C 1
ATOM 3826 O O . HIS A 1 489 ? -19.135 39.763 -6.884 1.00 36.09 489 HIS A O 1
ATOM 3832 N N . GLN A 1 490 ? -18.518 38.780 -4.936 1.00 36.72 490 GLN A N 1
ATOM 3833 C CA . GLN A 1 490 ? -19.521 39.312 -4.002 1.00 36.72 490 GLN A CA 1
ATOM 3834 C C . GLN A 1 490 ? -20.855 38.542 -3.914 1.00 36.72 490 GLN A C 1
ATOM 3836 O O . GLN A 1 490 ? -21.623 38.459 -4.863 1.00 36.72 490 GLN A O 1
ATOM 3841 N N . LEU A 1 491 ? -21.120 38.080 -2.682 1.00 33.81 491 LEU A N 1
ATOM 3842 C CA . LEU A 1 491 ? -22.296 37.373 -2.148 1.00 33.81 491 LEU A CA 1
ATOM 3843 C C . LEU A 1 491 ? -22.403 35.870 -2.469 1.00 33.81 491 LEU A C 1
ATOM 3845 O O . LEU A 1 491 ? -22.952 35.457 -3.481 1.00 33.81 491 LEU A O 1
ATOM 3849 N N . GLY A 1 492 ? -21.898 35.059 -1.532 1.00 36.25 492 GLY A N 1
ATOM 3850 C CA . GLY A 1 492 ? -21.993 33.590 -1.506 1.00 36.25 492 GLY A CA 1
ATOM 3851 C C . GLY A 1 492 ? -20.710 32.905 -1.018 1.00 36.25 492 GLY A C 1
ATOM 3852 O O . GLY A 1 492 ? -20.766 31.821 -0.446 1.00 36.25 492 GLY A O 1
ATOM 3853 N N . LEU A 1 493 ? -19.565 33.583 -1.173 1.00 36.00 493 LEU A N 1
ATOM 3854 C CA . LEU A 1 493 ? -18.241 33.068 -0.811 1.00 36.00 493 LEU A CA 1
ATOM 3855 C C . LEU A 1 493 ? -18.077 32.793 0.680 1.00 36.00 493 LEU A C 1
ATOM 3857 O O . LEU A 1 493 ? -17.498 31.778 0.982 1.00 36.00 493 LEU A O 1
ATOM 3861 N N . ALA A 1 494 ? -18.631 33.587 1.599 1.00 38.56 494 ALA A N 1
ATOM 3862 C CA . ALA A 1 494 ? -18.400 33.351 3.027 1.00 38.56 494 ALA A CA 1
ATOM 3863 C C . ALA A 1 494 ? -19.017 32.035 3.525 1.00 38.56 494 ALA A C 1
ATOM 3865 O O . ALA A 1 494 ? -18.396 31.346 4.307 1.00 38.56 494 ALA A O 1
ATOM 3866 N N . GLU A 1 495 ? -20.202 31.643 3.050 1.00 39.72 495 GLU A N 1
ATOM 3867 C CA . GLU A 1 495 ? -20.884 30.431 3.532 1.00 39.72 495 GLU A CA 1
ATOM 3868 C C . GLU A 1 495 ? -20.464 29.174 2.759 1.00 39.72 495 GLU A C 1
ATOM 3870 O O . GLU A 1 495 ? -20.435 28.088 3.334 1.00 39.72 495 GLU A O 1
ATOM 3875 N N . MET A 1 496 ? -20.118 29.315 1.471 1.00 38.19 496 MET A N 1
ATOM 3876 C CA . MET A 1 496 ? -19.467 28.243 0.715 1.00 38.19 496 MET A CA 1
ATOM 3877 C C . MET A 1 496 ? -17.998 28.089 1.103 1.00 38.19 496 MET A C 1
ATOM 3879 O O . MET A 1 496 ? -17.576 26.952 1.181 1.00 38.19 496 MET A O 1
ATOM 3883 N N . GLU A 1 497 ? -17.248 29.155 1.415 1.00 39.72 497 GLU A N 1
ATOM 3884 C CA . GLU A 1 497 ? -15.961 29.065 2.123 1.00 39.72 497 GLU A CA 1
ATOM 3885 C C . GLU A 1 497 ? -16.198 28.422 3.470 1.00 39.72 497 GLU A C 1
ATOM 3887 O O . GLU A 1 497 ? -15.567 27.432 3.718 1.00 39.72 497 GLU A O 1
ATOM 3892 N N . THR A 1 498 ? -17.134 28.845 4.318 1.00 41.03 498 THR A N 1
ATOM 3893 C CA . THR A 1 498 ? -17.342 28.163 5.605 1.00 41.03 498 THR A CA 1
ATOM 3894 C C . THR A 1 498 ? -17.641 26.672 5.424 1.00 41.03 498 THR A C 1
ATOM 3896 O O . THR A 1 498 ? -17.007 25.874 6.095 1.00 41.03 498 THR A O 1
ATOM 3899 N N . ALA A 1 499 ? -18.487 26.259 4.472 1.00 40.03 499 ALA A N 1
ATOM 3900 C CA . ALA A 1 499 ? -18.688 24.840 4.155 1.00 40.03 499 ALA A CA 1
ATOM 3901 C C . ALA A 1 499 ? -17.441 24.167 3.542 1.00 40.03 499 ALA A C 1
ATOM 3903 O O . ALA A 1 499 ? -17.202 22.992 3.787 1.00 40.03 499 ALA A O 1
ATOM 3904 N N . TYR A 1 500 ? -16.640 24.901 2.768 1.00 39.81 500 TYR A N 1
ATOM 3905 C CA . TYR A 1 500 ? -15.391 24.447 2.159 1.00 39.81 500 TYR A CA 1
ATOM 3906 C C . TYR A 1 500 ? -14.287 24.374 3.223 1.00 39.81 500 TYR A C 1
ATOM 3908 O O . TYR A 1 500 ? -13.866 23.287 3.542 1.00 39.81 500 TYR A O 1
ATOM 3916 N N . THR A 1 501 ? -13.914 25.454 3.903 1.00 39.41 501 THR A N 1
ATOM 3917 C CA . THR A 1 501 ? -13.038 25.567 5.080 1.00 39.41 501 THR A CA 1
ATOM 3918 C C . THR A 1 501 ? -13.403 24.613 6.232 1.00 39.41 501 THR A C 1
ATOM 3920 O O . THR A 1 501 ? -12.499 24.023 6.820 1.00 39.41 501 THR A O 1
ATOM 3923 N N . MET A 1 502 ? -14.687 24.350 6.521 1.00 40.62 502 MET A N 1
ATOM 3924 C CA . MET A 1 502 ? -15.108 23.294 7.473 1.00 40.62 502 MET A CA 1
ATOM 3925 C C . MET A 1 502 ? -14.702 21.885 7.029 1.00 40.62 502 MET A C 1
ATOM 3927 O O . MET A 1 502 ? -14.529 20.997 7.863 1.00 40.62 502 MET A O 1
ATOM 3931 N N . VAL A 1 503 ? -14.532 21.703 5.723 1.00 38.84 503 VAL A N 1
ATOM 3932 C CA . VAL A 1 503 ? -14.217 20.457 5.022 1.00 38.84 503 VAL A CA 1
ATOM 3933 C C . VAL A 1 503 ? -12.782 20.482 4.445 1.00 38.84 503 VAL A C 1
ATOM 3935 O O . VAL A 1 503 ? -12.310 19.474 3.940 1.00 38.84 503 VAL A O 1
ATOM 3938 N N . THR A 1 504 ? -12.046 21.603 4.481 1.00 39.19 504 THR A N 1
ATOM 3939 C CA . THR A 1 504 ? -10.819 21.770 3.675 1.00 39.19 504 THR A CA 1
ATOM 3940 C C . THR A 1 504 ? -9.749 22.713 4.248 1.00 39.19 504 THR A C 1
ATOM 3942 O O . THR A 1 504 ? -8.928 23.147 3.447 1.00 39.19 504 THR A O 1
ATOM 3945 N N . ASP A 1 505 ? -9.722 23.095 5.535 1.00 37.44 505 ASP A N 1
ATOM 3946 C CA . ASP A 1 505 ? -8.875 24.208 6.050 1.00 37.44 505 ASP A CA 1
ATOM 3947 C C . ASP A 1 505 ? -7.342 24.148 5.750 1.00 37.44 505 ASP A C 1
ATOM 3949 O O . ASP A 1 505 ? -6.518 23.621 6.498 1.00 37.44 505 ASP A O 1
ATOM 3953 N N . SER A 1 506 ? -6.994 24.575 4.536 1.00 35.31 506 SER A N 1
ATOM 3954 C CA . SER A 1 506 ? -6.227 25.728 4.048 1.00 35.31 506 SER A CA 1
ATOM 3955 C C . SER A 1 506 ? -4.804 26.075 4.507 1.00 35.31 506 SER A C 1
ATOM 3957 O O . SER A 1 506 ? -4.184 26.867 3.804 1.00 35.31 506 SER A O 1
ATOM 3959 N N . ASP A 1 507 ? -4.198 25.407 5.494 1.00 37.72 507 ASP A N 1
ATOM 3960 C CA . ASP A 1 507 ? -2.743 25.577 5.762 1.00 37.72 507 ASP A CA 1
ATOM 3961 C C . ASP A 1 507 ? -1.935 24.268 5.780 1.00 37.72 507 ASP A C 1
ATOM 3963 O O . ASP A 1 507 ? -0.699 24.270 5.761 1.00 37.72 507 ASP A O 1
ATOM 3967 N N . SER A 1 508 ? -2.611 23.119 5.731 1.00 36.72 508 SER A N 1
ATOM 3968 C CA . SER A 1 508 ? -1.965 21.835 5.465 1.00 36.72 508 SER A CA 1
ATOM 3969 C C . SER A 1 508 ? -2.128 21.477 3.984 1.00 36.72 508 SER A C 1
ATOM 3971 O O . SER A 1 508 ? -3.126 21.810 3.353 1.00 36.72 508 SER A O 1
ATOM 3973 N N . LYS A 1 509 ? -1.138 20.808 3.389 1.00 36.66 509 LYS A N 1
ATOM 3974 C CA . LYS A 1 509 ? -1.071 20.440 1.958 1.00 36.66 509 LYS A CA 1
ATOM 3975 C C . LYS A 1 509 ? -2.170 19.452 1.481 1.00 36.66 509 LYS A C 1
ATOM 3977 O O . LYS A 1 509 ? -1.924 18.698 0.546 1.00 36.66 509 LYS A O 1
ATOM 3982 N N . GLY A 1 510 ? -3.343 19.409 2.117 1.00 37.28 510 GLY A N 1
ATOM 3983 C CA . GLY A 1 510 ? -4.369 18.376 1.956 1.00 37.28 510 GLY A CA 1
ATOM 3984 C C . GLY A 1 510 ? -5.811 18.887 1.952 1.00 37.28 510 GLY A C 1
ATOM 3985 O O . GLY A 1 510 ? -6.674 18.232 2.522 1.00 37.28 510 GLY A O 1
ATOM 3986 N N . GLY A 1 511 ? -6.097 20.026 1.315 1.00 36.03 511 GLY A N 1
ATOM 3987 C CA . GLY A 1 511 ? -7.479 20.465 1.096 1.00 36.03 511 GLY A CA 1
ATOM 3988 C C . GLY A 1 511 ? -8.246 19.494 0.189 1.00 36.03 511 GLY A C 1
ATOM 3989 O O . GLY A 1 511 ? -8.143 19.630 -1.022 1.00 36.03 511 GLY A O 1
ATOM 3990 N N . ILE A 1 512 ? -8.926 18.516 0.801 1.00 41.00 512 ILE A N 1
ATOM 3991 C CA . ILE A 1 512 ? -10.169 17.781 0.468 1.00 41.00 512 ILE A CA 1
ATOM 3992 C C . ILE A 1 512 ? -10.356 16.835 1.674 1.00 41.00 512 ILE A C 1
ATOM 3994 O O . ILE A 1 512 ? -9.690 15.803 1.750 1.00 41.00 512 ILE A O 1
ATOM 3998 N N . GLU A 1 513 ? -11.198 17.173 2.652 1.00 50.78 513 GLU A N 1
ATOM 3999 C CA . GLU A 1 513 ? -11.491 16.286 3.791 1.00 50.78 513 GLU A CA 1
ATOM 4000 C C . GLU A 1 513 ? -12.937 15.743 3.700 1.00 50.78 513 GLU A C 1
ATOM 4002 O O . GLU A 1 513 ? -13.821 16.359 3.122 1.00 50.78 513 GLU A O 1
ATOM 4007 N N . PHE A 1 514 ? -13.175 14.551 4.254 1.00 42.50 514 PHE A N 1
ATOM 4008 C CA . PHE A 1 514 ? -14.472 13.886 4.520 1.00 4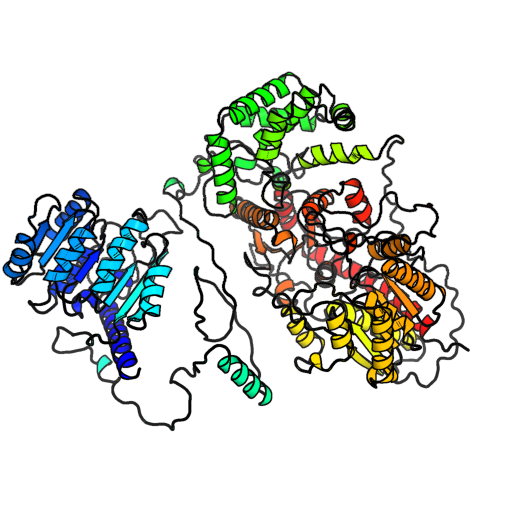2.50 514 PHE A CA 1
ATOM 4009 C C . PHE A 1 514 ? -15.249 13.133 3.418 1.00 42.50 514 PHE A C 1
ATOM 4011 O O . PHE A 1 514 ? -16.002 12.229 3.782 1.00 42.50 514 PHE A O 1
ATOM 4018 N N . SER A 1 515 ? -15.045 13.366 2.120 1.00 44.53 515 SER A N 1
ATOM 4019 C CA . SER A 1 515 ? -15.822 12.700 1.038 1.00 44.53 515 SER A CA 1
ATOM 4020 C C . SER A 1 515 ? -15.758 11.159 1.029 1.00 44.53 515 SER A C 1
ATOM 4022 O O . SER A 1 515 ? -16.678 10.470 0.590 1.00 44.53 515 SER A O 1
ATOM 4024 N N . PHE A 1 516 ? -14.666 10.578 1.530 1.00 38.31 516 PHE A N 1
ATOM 4025 C CA . PHE A 1 516 ? -14.430 9.137 1.455 1.00 38.31 516 PHE A CA 1
ATOM 4026 C C . PHE A 1 516 ? -15.226 8.321 2.498 1.00 38.31 516 PHE A C 1
ATOM 4028 O O . PHE A 1 516 ? -15.493 7.136 2.288 1.00 38.31 516 PHE A O 1
ATOM 4035 N N . LEU A 1 517 ? -15.667 8.941 3.600 1.00 45.47 517 LEU A N 1
ATOM 4036 C CA . LEU A 1 517 ? -16.472 8.288 4.653 1.00 45.47 517 LEU A CA 1
ATOM 4037 C C . LEU A 1 517 ? -17.911 7.981 4.198 1.00 45.47 517 LEU A C 1
ATOM 4039 O O . LEU A 1 517 ? -18.640 7.230 4.847 1.00 45.47 517 LEU A O 1
ATOM 4043 N N . GLU A 1 518 ? -18.290 8.509 3.037 1.00 48.50 518 GLU A N 1
ATOM 4044 C CA . GLU A 1 518 ? -19.578 8.321 2.368 1.00 48.50 518 GLU A CA 1
ATOM 4045 C C . GLU A 1 518 ? -19.664 6.969 1.623 1.00 48.50 518 GLU A C 1
ATOM 4047 O O . GLU A 1 518 ? -20.709 6.598 1.091 1.00 48.50 518 GLU A O 1
ATOM 4052 N N . ASN A 1 519 ? -18.602 6.148 1.663 1.00 42.50 519 ASN A N 1
ATOM 4053 C CA . ASN A 1 519 ? -18.593 4.739 1.225 1.00 42.50 519 ASN A CA 1
ATOM 4054 C C . ASN A 1 519 ? -19.378 3.785 2.162 1.00 42.50 519 ASN A C 1
ATOM 4056 O O . ASN A 1 519 ? -19.076 2.595 2.262 1.00 42.50 519 ASN A O 1
ATOM 4060 N N . SER A 1 520 ? -20.408 4.281 2.851 1.00 45.94 520 SER A N 1
ATOM 4061 C CA . SER A 1 520 ? -21.385 3.478 3.607 1.00 45.94 520 SER A CA 1
ATOM 4062 C C . SER A 1 520 ? -22.613 3.080 2.770 1.00 45.94 520 SER A C 1
ATOM 4064 O O . SER A 1 520 ? -23.557 2.509 3.310 1.00 45.94 520 SER A O 1
ATOM 4066 N N . GLY A 1 521 ? -22.586 3.346 1.454 1.00 44.97 521 GLY A N 1
ATOM 4067 C CA . GLY A 1 521 ? -23.641 2.973 0.507 1.00 44.97 521 GLY A CA 1
ATOM 4068 C C . GLY A 1 521 ? -24.404 4.148 -0.113 1.00 44.97 521 GLY A C 1
ATOM 4069 O O . GLY A 1 521 ? -25.531 3.968 -0.535 1.00 44.97 521 GLY A O 1
ATOM 4070 N N . TRP A 1 522 ? -23.868 5.366 -0.142 1.00 41.44 522 TRP A N 1
ATOM 4071 C CA . TRP A 1 522 ? -24.644 6.549 -0.530 1.00 41.44 522 TRP A CA 1
ATOM 4072 C C . TRP A 1 522 ? -25.000 6.600 -2.023 1.00 41.44 522 TRP A C 1
ATOM 4074 O O . TRP A 1 522 ? -24.219 6.184 -2.872 1.00 41.44 522 TRP A O 1
ATOM 4084 N N . GLY A 1 523 ? -26.167 7.175 -2.341 1.00 35.19 523 GLY A N 1
ATOM 4085 C CA . GLY A 1 523 ? -26.606 7.418 -3.722 1.00 35.19 523 GLY A CA 1
ATOM 4086 C C . GLY A 1 523 ? -25.995 8.662 -4.384 1.00 35.19 523 GLY A C 1
ATOM 4087 O O . GLY A 1 523 ? -25.963 8.715 -5.608 1.00 35.19 523 GLY A O 1
ATOM 4088 N N . VAL A 1 524 ? -25.510 9.637 -3.600 1.00 35.44 524 VAL A N 1
ATOM 4089 C CA . VAL A 1 524 ? -24.769 10.827 -4.067 1.00 35.44 524 VAL A CA 1
ATOM 4090 C C . VAL A 1 524 ? -23.766 11.257 -3.004 1.00 35.44 524 VAL A C 1
ATOM 4092 O O . VAL A 1 524 ? -24.168 11.616 -1.899 1.00 35.44 524 VAL A O 1
ATOM 4095 N N . ALA A 1 525 ? -22.481 11.234 -3.351 1.00 46.50 525 ALA A N 1
ATOM 4096 C CA . ALA A 1 525 ? -21.390 11.743 -2.527 1.00 46.50 525 ALA A CA 1
ATOM 4097 C C . ALA A 1 525 ? -21.113 13.236 -2.781 1.00 46.50 525 ALA A C 1
ATOM 4099 O O . ALA A 1 525 ? -21.353 13.746 -3.879 1.00 46.50 525 ALA A O 1
ATOM 4100 N N . LEU A 1 526 ? -20.508 13.933 -1.813 1.00 42.19 526 LEU A N 1
ATOM 4101 C CA . LEU A 1 526 ? -19.952 15.285 -1.987 1.00 42.19 526 LEU A CA 1
ATOM 4102 C C . LEU A 1 526 ? -18.971 15.339 -3.162 1.00 42.19 526 LEU A C 1
ATOM 4104 O O . LEU A 1 526 ? -18.930 16.302 -3.925 1.00 42.19 526 LEU A O 1
ATOM 4108 N N . GLU A 1 527 ? -18.228 14.255 -3.358 1.00 42.09 527 GLU A N 1
ATOM 4109 C CA . GLU A 1 527 ? -17.369 14.066 -4.516 1.00 42.09 527 GLU A CA 1
ATOM 4110 C C . GLU A 1 527 ? -18.112 13.731 -5.794 1.00 42.09 527 GLU A C 1
ATOM 4112 O O . GLU A 1 527 ? -17.577 14.075 -6.830 1.00 42.09 527 GLU A O 1
ATOM 4117 N N . ASP A 1 528 ? -19.300 13.124 -5.770 1.00 39.03 528 ASP A N 1
ATOM 4118 C CA . ASP A 1 528 ? -20.134 12.948 -6.969 1.00 39.03 528 ASP A CA 1
ATOM 4119 C C . ASP A 1 528 ? -20.744 14.284 -7.399 1.00 39.03 528 ASP A C 1
ATOM 4121 O O . ASP A 1 528 ? -20.984 14.512 -8.579 1.00 39.03 528 ASP A O 1
ATOM 4125 N N . ILE A 1 529 ? -20.936 15.200 -6.450 1.00 38.53 529 ILE A N 1
ATOM 4126 C CA . ILE A 1 529 ? -21.351 16.583 -6.684 1.00 38.53 529 ILE A CA 1
ATOM 4127 C C . ILE A 1 529 ? -20.185 17.358 -7.299 1.00 38.53 529 ILE A C 1
ATOM 4129 O O . ILE A 1 529 ? -20.337 17.897 -8.389 1.00 38.53 529 ILE A O 1
ATOM 4133 N N . VAL A 1 530 ? -18.997 17.333 -6.683 1.00 39.06 530 VAL A N 1
ATOM 4134 C CA . VAL A 1 530 ? -17.759 17.940 -7.222 1.00 39.06 530 VAL A CA 1
ATOM 4135 C C . VAL A 1 530 ? -17.365 17.308 -8.565 1.00 39.06 530 VAL A C 1
ATOM 4137 O O . VAL A 1 530 ? -17.015 18.007 -9.509 1.00 39.06 530 VAL A O 1
ATOM 4140 N N . SER A 1 531 ? -17.501 15.992 -8.692 1.00 37.81 531 SER A N 1
ATOM 4141 C CA . SER A 1 531 ? -17.225 15.219 -9.900 1.00 37.81 531 SER A CA 1
ATOM 4142 C C . SER A 1 531 ? -18.220 15.461 -11.003 1.00 37.81 531 SER A C 1
ATOM 4144 O O . SER A 1 531 ? -17.785 15.583 -12.130 1.00 37.81 531 SER A O 1
ATOM 4146 N N . ASN A 1 532 ? -19.530 15.521 -10.743 1.00 35.66 532 ASN A N 1
ATOM 4147 C CA . ASN A 1 532 ? -20.506 15.869 -11.780 1.00 35.66 532 ASN A CA 1
ATOM 4148 C C . ASN A 1 532 ? -20.323 17.332 -12.219 1.00 35.66 532 ASN A C 1
ATOM 4150 O O . ASN A 1 532 ? -20.386 17.625 -13.416 1.00 35.66 532 ASN A O 1
ATOM 4154 N N . LEU A 1 533 ? -19.974 18.228 -11.283 1.00 34.72 533 LEU A N 1
ATOM 4155 C CA . LEU A 1 533 ? -19.553 19.605 -11.573 1.00 34.72 533 LEU A CA 1
ATOM 4156 C C . LEU A 1 533 ? -18.277 19.653 -12.451 1.00 34.72 533 LEU A C 1
ATOM 4158 O O . LEU A 1 533 ? -18.168 20.516 -13.323 1.00 34.72 533 LEU A O 1
ATOM 4162 N N . GLU A 1 534 ? -17.343 18.706 -12.296 1.00 36.56 534 GLU A N 1
ATOM 4163 C CA . GLU A 1 534 ? -16.135 18.549 -13.128 1.00 36.56 534 GLU A CA 1
ATOM 4164 C C . GLU A 1 534 ? -16.378 17.785 -14.456 1.00 36.56 534 GLU A C 1
ATOM 4166 O O . GLU A 1 534 ? -15.819 18.152 -15.495 1.00 36.56 534 GLU A O 1
ATOM 4171 N N . ARG A 1 535 ? -17.254 16.770 -14.457 1.00 34.97 535 ARG A N 1
ATOM 4172 C CA . ARG A 1 535 ? -17.582 15.814 -15.540 1.00 34.97 535 ARG A CA 1
ATOM 4173 C C . ARG A 1 535 ? -18.169 16.510 -16.753 1.00 34.97 535 ARG A C 1
ATOM 4175 O O . ARG A 1 535 ? -17.839 16.187 -17.898 1.00 34.97 535 ARG A O 1
ATOM 4182 N N . GLN A 1 536 ? -18.961 17.554 -16.529 1.00 37.56 536 GLN A N 1
ATOM 4183 C CA . GLN A 1 536 ? -19.582 18.321 -17.608 1.00 37.56 536 GLN A CA 1
ATOM 4184 C C . GLN A 1 536 ? -18.744 19.516 -18.104 1.00 37.56 536 GLN A C 1
ATOM 4186 O O . GLN A 1 536 ? -19.183 20.242 -19.000 1.00 37.56 536 GLN A O 1
ATOM 4191 N N . LYS A 1 537 ? -17.483 19.652 -17.653 1.00 34.59 537 LYS A N 1
ATOM 4192 C CA . LYS A 1 537 ? -16.459 20.511 -18.288 1.00 34.59 537 LYS A CA 1
ATOM 4193 C C . LYS A 1 537 ? -16.114 20.058 -19.718 1.00 34.59 537 LYS A C 1
ATOM 4195 O O . LYS A 1 537 ? -15.611 20.861 -20.500 1.00 34.59 537 LYS A O 1
ATOM 4200 N N . SER A 1 538 ? -16.380 18.793 -20.073 1.00 36.25 538 SER A N 1
ATOM 4201 C CA . SER A 1 538 ? -15.918 18.174 -21.329 1.00 36.25 538 SER A CA 1
ATOM 4202 C C . SER A 1 538 ? -17.009 17.788 -22.341 1.00 36.25 538 SER A C 1
ATOM 4204 O O . SER A 1 538 ? -16.672 17.360 -23.443 1.00 36.25 538 SER A O 1
ATOM 4206 N N . GLN A 1 539 ? -18.302 17.964 -22.037 1.00 33.00 539 GLN A N 1
ATOM 4207 C CA . GLN A 1 539 ? -19.383 17.504 -22.921 1.00 33.00 539 GLN A CA 1
ATOM 4208 C C . GLN A 1 539 ? -20.385 18.602 -23.292 1.00 33.00 539 GLN A C 1
ATOM 4210 O O . GLN A 1 539 ? -21.519 18.653 -22.823 1.00 33.00 539 GLN A O 1
ATOM 4215 N N . LEU A 1 540 ? -19.975 19.438 -24.248 1.00 30.19 540 LEU A N 1
ATOM 4216 C CA . LEU A 1 540 ? -20.886 19.951 -25.267 1.00 30.19 540 LEU A CA 1
ATOM 4217 C C . LEU A 1 540 ? -20.902 18.948 -26.435 1.00 30.19 540 LEU A C 1
ATOM 4219 O O . LEU A 1 540 ? -20.051 19.010 -27.316 1.00 30.19 540 LEU A O 1
ATOM 4223 N N . GLY A 1 541 ? -21.893 18.045 -26.433 1.00 32.78 541 GLY A N 1
ATOM 4224 C CA . GLY A 1 541 ? -22.445 17.442 -27.655 1.00 32.78 541 GLY A CA 1
ATOM 4225 C C . GLY A 1 541 ? -22.119 15.973 -27.964 1.00 32.78 541 GLY A C 1
ATOM 4226 O O . GLY A 1 541 ? -21.303 15.718 -28.839 1.00 32.78 541 GLY A O 1
ATOM 4227 N N . ALA A 1 542 ? -22.831 15.024 -27.336 1.00 27.58 542 ALA A N 1
ATOM 4228 C CA . ALA A 1 542 ? -23.483 13.849 -27.964 1.00 27.58 542 ALA A CA 1
ATOM 4229 C C . ALA A 1 542 ? -24.021 12.876 -26.884 1.00 27.58 542 ALA A C 1
ATOM 4231 O O . ALA A 1 542 ? -23.400 12.745 -25.831 1.00 27.58 542 ALA A O 1
ATOM 4232 N N . PRO A 1 543 ? -25.155 12.179 -27.110 1.00 28.81 543 PRO A N 1
ATOM 4233 C CA . PRO A 1 543 ? -25.720 11.241 -26.140 1.00 28.81 543 PRO A CA 1
ATOM 4234 C C . PRO A 1 543 ? -24.897 9.946 -26.051 1.00 28.81 543 PRO A C 1
ATOM 4236 O O . PRO A 1 543 ? -24.492 9.375 -27.065 1.00 28.81 543 PRO A O 1
ATOM 4239 N N . PHE A 1 544 ? -24.689 9.468 -24.823 1.00 28.89 544 PHE A N 1
ATOM 4240 C CA . PHE A 1 544 ? -23.999 8.217 -24.518 1.00 28.89 544 PHE A CA 1
ATOM 4241 C C . PHE A 1 544 ? -24.727 6.999 -25.101 1.00 28.89 544 PHE A C 1
ATOM 4243 O O . PHE A 1 544 ? -25.887 6.736 -24.789 1.00 28.89 544 PHE A O 1
ATOM 4250 N N . GLN A 1 545 ? -23.997 6.192 -25.869 1.00 23.73 545 GLN A N 1
ATOM 4251 C CA . GLN A 1 545 ? -24.254 4.759 -25.961 1.00 23.73 545 GLN A CA 1
ATOM 4252 C C . GLN A 1 545 ? -23.399 4.071 -24.896 1.00 23.73 545 GLN A C 1
ATOM 4254 O O . GLN A 1 545 ? -22.172 4.179 -24.921 1.00 23.73 545 GLN A O 1
ATOM 4259 N N . LEU A 1 546 ? -24.042 3.346 -23.979 1.00 24.95 546 LEU A N 1
ATOM 4260 C CA . LEU A 1 546 ? -23.393 2.298 -23.196 1.00 24.95 546 LEU A CA 1
ATOM 4261 C C . LEU A 1 546 ? -22.823 1.285 -24.190 1.00 24.95 546 LEU A C 1
ATOM 4263 O O . LEU A 1 546 ? -23.534 0.423 -24.708 1.00 24.95 546 LEU A O 1
ATOM 4267 N N . TYR A 1 547 ? -21.537 1.422 -24.499 1.00 24.75 547 TYR A N 1
ATOM 4268 C CA . TYR A 1 547 ? -20.806 0.396 -25.216 1.00 24.75 547 TYR A CA 1
ATOM 4269 C C . TYR A 1 547 ? -20.633 -0.747 -24.222 1.00 24.75 547 TYR A C 1
ATOM 4271 O O . TYR A 1 547 ? -19.680 -0.767 -23.450 1.00 24.75 547 TYR A O 1
ATOM 4279 N N . GLN A 1 548 ? -21.582 -1.686 -24.200 1.00 22.94 548 GLN A N 1
ATOM 4280 C CA . GLN A 1 548 ? -21.258 -3.011 -23.699 1.00 22.94 548 GLN A CA 1
ATOM 4281 C C . GLN A 1 548 ? -20.120 -3.500 -24.588 1.00 22.94 548 GLN A C 1
ATOM 4283 O O . GLN A 1 548 ? -20.340 -3.657 -25.798 1.00 22.94 548 GLN A O 1
ATOM 4288 N N . PRO A 1 549 ? -18.898 -3.698 -24.065 1.00 26.23 549 PRO A N 1
ATOM 4289 C CA . PRO A 1 549 ? -17.928 -4.428 -24.838 1.00 26.23 549 PRO A CA 1
ATOM 4290 C C . PRO A 1 549 ? -18.589 -5.784 -25.069 1.00 26.23 549 PRO A C 1
ATOM 4292 O O . PRO A 1 549 ? -18.808 -6.558 -24.137 1.00 26.23 549 PRO A O 1
ATOM 4295 N N . LYS A 1 550 ? -18.953 -6.077 -26.325 1.00 23.95 550 LYS A N 1
ATOM 4296 C CA . LYS A 1 550 ? -18.941 -7.468 -26.750 1.00 23.95 550 LYS A CA 1
ATOM 4297 C C . LYS A 1 550 ? -17.563 -7.923 -26.322 1.00 23.95 550 LYS A C 1
ATOM 4299 O O . LYS A 1 550 ? -16.578 -7.400 -26.845 1.00 23.95 550 LYS A O 1
ATOM 4304 N N . TRP A 1 551 ? -17.523 -8.798 -25.325 1.00 28.06 551 TRP A N 1
ATOM 4305 C CA . TRP A 1 551 ? -16.372 -9.616 -25.035 1.00 28.06 551 TRP A CA 1
ATOM 4306 C C . TRP A 1 551 ? -16.088 -10.322 -26.355 1.00 28.06 551 TRP A C 1
ATOM 4308 O O . TRP A 1 551 ? -16.603 -11.398 -26.646 1.00 28.06 551 TRP A O 1
ATOM 4318 N N . ALA A 1 552 ? -15.314 -9.675 -27.224 1.00 29.94 552 ALA A N 1
ATOM 4319 C CA . ALA A 1 552 ? -14.386 -10.421 -28.013 1.00 29.94 552 ALA A CA 1
ATOM 4320 C C . ALA A 1 552 ? -13.644 -11.176 -26.921 1.00 29.94 552 ALA A C 1
ATOM 4322 O O . ALA A 1 552 ? -12.979 -10.565 -26.083 1.00 29.94 552 ALA A O 1
ATOM 4323 N N . SER A 1 553 ? -13.852 -12.492 -26.878 1.00 33.72 553 SER A N 1
ATOM 4324 C CA . SER A 1 553 ? -12.836 -13.425 -26.414 1.00 33.72 553 SER A CA 1
ATOM 4325 C C . SER A 1 553 ? -11.469 -12.774 -26.586 1.00 33.72 553 SER A C 1
ATOM 4327 O O . SER A 1 553 ? -11.278 -12.097 -27.602 1.00 33.72 553 SER A O 1
ATOM 4329 N N . LEU A 1 554 ? -10.538 -12.992 -25.666 1.00 38.72 554 LEU A N 1
ATOM 4330 C CA . LEU A 1 554 ? -9.103 -12.844 -25.902 1.00 38.72 554 LEU A CA 1
ATOM 4331 C C . LEU A 1 554 ? -8.674 -13.655 -27.153 1.00 38.72 554 LEU A C 1
ATOM 4333 O O . LEU A 1 554 ? -7.875 -14.570 -27.104 1.00 38.72 554 LEU A O 1
ATOM 4337 N N . GLN A 1 555 ? -9.185 -13.313 -28.330 1.00 37.09 555 GLN A N 1
ATOM 4338 C CA . GLN A 1 555 ? -8.474 -13.320 -29.570 1.00 37.09 555 GLN A CA 1
ATOM 4339 C C . GLN A 1 555 ? -7.506 -12.162 -29.383 1.00 37.09 555 GLN A C 1
ATOM 4341 O O . GLN A 1 555 ? -7.678 -11.072 -29.934 1.00 37.09 555 GLN A O 1
ATOM 4346 N N . MET A 1 556 ? -6.438 -12.429 -28.622 1.00 39.75 556 MET A N 1
ATOM 4347 C CA . MET A 1 556 ? -5.129 -12.076 -29.138 1.00 39.75 556 MET A CA 1
ATOM 4348 C C . MET A 1 556 ? -5.221 -12.426 -30.615 1.00 39.75 556 MET A C 1
ATOM 4350 O O . MET A 1 556 ? -5.418 -13.593 -30.961 1.00 39.75 556 MET A O 1
ATOM 4354 N N . ARG A 1 557 ? -5.309 -11.415 -31.483 1.00 35.97 557 ARG A N 1
ATOM 4355 C CA . ARG A 1 557 ? -5.290 -11.652 -32.917 1.00 35.97 557 ARG A CA 1
ATOM 4356 C C . ARG A 1 557 ? -3.902 -12.221 -33.178 1.00 35.97 557 ARG A C 1
ATOM 4358 O O . ARG A 1 557 ? -2.995 -11.487 -33.542 1.00 35.97 557 ARG A O 1
ATOM 4365 N N . ALA A 1 558 ? -3.754 -13.532 -33.007 1.00 36.94 558 ALA A N 1
ATOM 4366 C CA . ALA A 1 558 ? -2.875 -14.350 -33.802 1.00 36.94 558 ALA A CA 1
ATOM 4367 C C . ALA A 1 558 ? -3.403 -14.155 -35.221 1.00 36.94 558 ALA A C 1
ATOM 4369 O O . ALA A 1 558 ? -4.260 -14.889 -35.707 1.00 36.94 558 ALA A O 1
ATOM 4370 N N . THR A 1 559 ? -3.031 -13.032 -35.828 1.00 35.28 559 THR A N 1
ATOM 4371 C CA . THR A 1 559 ? -3.355 -12.685 -37.200 1.00 35.28 559 THR A CA 1
ATOM 4372 C C . THR A 1 559 ? -2.822 -13.818 -38.047 1.00 35.28 559 THR A C 1
ATOM 4374 O O . THR A 1 559 ? -1.621 -13.836 -38.273 1.00 35.28 559 THR A O 1
ATOM 4377 N N . GLY A 1 560 ? -3.686 -14.774 -38.420 1.00 34.69 560 GLY A N 1
ATOM 4378 C CA . GLY A 1 560 ? -3.423 -15.921 -39.293 1.00 34.69 560 GLY A CA 1
ATOM 4379 C C . GLY A 1 560 ? -1.945 -16.157 -39.580 1.00 34.69 560 GLY A C 1
ATOM 4380 O O . GLY A 1 560 ? -1.495 -15.925 -40.702 1.00 34.69 560 GLY A O 1
ATOM 4381 N N . LEU A 1 561 ? -1.175 -16.550 -38.561 1.00 39.22 561 LEU A N 1
ATOM 4382 C CA . LEU A 1 561 ? 0.246 -16.817 -38.723 1.00 39.22 561 LEU A CA 1
ATOM 4383 C C . LEU A 1 561 ? 0.339 -18.196 -39.361 1.00 39.22 561 LEU A C 1
ATOM 4385 O O . LEU A 1 561 ? 0.468 -19.217 -38.694 1.00 39.22 561 LEU A O 1
ATOM 4389 N N . SER A 1 562 ? 0.211 -18.202 -40.690 1.00 38.50 562 SER A N 1
ATOM 4390 C CA . SER A 1 562 ? 0.692 -19.272 -41.553 1.00 38.50 562 SER A CA 1
ATOM 4391 C C . SER A 1 562 ? 2.023 -19.746 -40.989 1.00 38.50 562 SER A C 1
ATOM 4393 O O . SER A 1 562 ? 2.944 -18.935 -40.876 1.00 38.50 562 SER A O 1
ATOM 4395 N N . THR A 1 563 ? 2.112 -21.033 -40.657 1.00 42.66 563 THR A N 1
ATOM 4396 C CA . THR A 1 563 ? 3.329 -21.759 -40.287 1.00 42.66 563 THR A CA 1
ATOM 4397 C C . THR A 1 563 ? 4.412 -21.496 -41.333 1.00 42.66 563 TH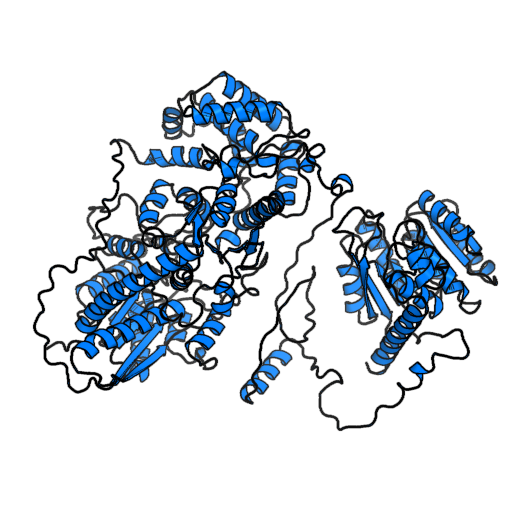R A C 1
ATOM 4399 O O . THR A 1 563 ? 4.562 -22.237 -42.305 1.00 42.66 563 THR A O 1
ATOM 4402 N N . ARG A 1 564 ? 5.133 -20.379 -41.201 1.00 45.12 564 ARG A N 1
ATOM 4403 C CA . ARG A 1 564 ? 6.309 -20.087 -42.012 1.00 45.12 564 ARG A CA 1
ATOM 4404 C C . ARG A 1 564 ? 7.317 -21.162 -41.648 1.00 45.12 564 ARG A C 1
ATOM 4406 O O . ARG A 1 564 ? 7.614 -21.337 -40.469 1.00 45.12 564 ARG A O 1
ATOM 4413 N N . GLN A 1 565 ? 7.761 -21.901 -42.664 1.00 46.62 565 GLN A N 1
ATOM 4414 C CA . GLN A 1 565 ? 8.726 -22.989 -42.549 1.00 46.62 565 GLN A CA 1
ATOM 4415 C C . GLN A 1 565 ? 9.829 -22.604 -41.564 1.00 46.62 565 GLN A C 1
ATOM 4417 O O . GLN A 1 565 ? 10.493 -21.581 -41.746 1.00 46.62 565 GLN A O 1
ATOM 4422 N N . ALA A 1 566 ? 9.975 -23.406 -40.508 1.00 49.62 566 ALA A N 1
ATOM 4423 C CA . ALA A 1 566 ? 11.038 -23.252 -39.534 1.00 49.62 566 ALA A CA 1
ATOM 4424 C C . ALA A 1 566 ? 12.375 -23.288 -40.285 1.00 49.62 566 ALA A C 1
ATOM 4426 O O . ALA A 1 566 ? 12.772 -24.324 -40.822 1.00 49.62 566 ALA A O 1
ATOM 4427 N N . GLY A 1 567 ? 13.040 -22.135 -40.385 1.00 54.12 567 GLY A N 1
ATOM 4428 C CA . GLY A 1 567 ? 14.429 -22.090 -40.823 1.00 54.12 567 GLY A CA 1
ATOM 4429 C C . GLY A 1 567 ? 15.251 -23.007 -39.919 1.00 54.12 567 GLY A C 1
ATOM 4430 O O . GLY A 1 567 ? 14.961 -23.119 -38.728 1.00 54.12 567 GLY A O 1
ATOM 4431 N N . LYS A 1 568 ? 16.242 -23.705 -40.482 1.00 53.00 568 LYS A N 1
ATOM 4432 C CA . LYS A 1 568 ? 17.128 -24.569 -39.694 1.00 53.00 568 LYS A CA 1
ATOM 4433 C C . LYS A 1 568 ? 17.794 -23.728 -38.601 1.00 53.00 568 LYS A C 1
ATOM 4435 O O . LYS A 1 568 ? 18.540 -22.803 -38.915 1.00 53.00 568 LYS A O 1
ATOM 4440 N N . PHE A 1 569 ? 17.495 -24.042 -37.343 1.00 58.62 569 PHE A N 1
ATOM 4441 C CA . PHE A 1 569 ? 18.128 -23.416 -36.187 1.00 58.62 569 PHE A CA 1
ATOM 4442 C C . PHE A 1 569 ? 19.616 -23.773 -36.141 1.00 58.62 569 PHE A C 1
ATOM 4444 O O . PHE A 1 569 ? 20.032 -24.830 -36.624 1.00 58.62 569 PHE A O 1
ATOM 4451 N N . HIS A 1 570 ? 20.423 -22.863 -35.598 1.00 62.09 570 HIS A N 1
ATOM 4452 C CA . HIS A 1 570 ? 21.866 -23.050 -35.527 1.00 62.09 570 HIS A CA 1
ATOM 4453 C C . HIS A 1 570 ? 22.186 -24.213 -34.560 1.00 62.09 570 HIS A C 1
ATOM 4455 O O . HIS A 1 570 ? 21.691 -24.200 -33.433 1.00 62.09 570 HIS A O 1
ATOM 4461 N N . PRO A 1 571 ? 23.025 -25.198 -34.936 1.00 55.41 571 PRO A N 1
ATOM 4462 C CA . PRO A 1 571 ? 23.358 -26.359 -34.095 1.00 55.41 571 PRO A CA 1
ATOM 4463 C C . PRO A 1 571 ? 23.994 -26.033 -32.732 1.00 55.41 571 PRO A C 1
ATOM 4465 O O . PRO A 1 571 ? 24.166 -26.922 -31.912 1.00 55.41 571 PRO A O 1
ATOM 4468 N N . SER A 1 572 ? 24.369 -24.775 -32.479 1.00 66.44 572 SER A N 1
ATOM 4469 C CA . SER A 1 572 ? 25.055 -24.344 -31.251 1.00 66.44 572 SER A CA 1
ATOM 4470 C C . SER A 1 572 ? 24.127 -23.988 -30.086 1.00 66.44 572 SER A C 1
ATOM 4472 O O . SER A 1 572 ? 24.611 -23.486 -29.079 1.00 66.44 572 SER A O 1
ATOM 4474 N N . TRP A 1 573 ? 22.812 -24.180 -30.212 1.00 74.31 573 TRP A N 1
ATOM 4475 C CA . TRP A 1 573 ? 21.841 -23.750 -29.195 1.00 74.31 573 TRP A CA 1
ATOM 4476 C C . TRP A 1 573 ? 21.678 -24.758 -28.048 1.00 74.31 573 TRP A C 1
ATOM 4478 O O . TRP A 1 573 ? 20.735 -24.650 -27.278 1.00 74.31 573 TRP A O 1
ATOM 4488 N N . GLU A 1 574 ? 22.578 -25.735 -27.892 1.00 82.44 574 GLU A N 1
ATOM 4489 C CA . GLU A 1 574 ? 22.543 -26.678 -26.758 1.00 82.44 574 GLU A CA 1
ATOM 4490 C C . GLU A 1 574 ? 22.656 -25.965 -25.397 1.00 82.44 574 GLU A C 1
ATOM 4492 O O . GLU A 1 574 ? 22.146 -26.452 -24.382 1.00 82.44 574 GLU A O 1
ATOM 4497 N N . GLN A 1 575 ? 23.297 -24.794 -25.388 1.00 90.75 575 GLN A N 1
ATOM 4498 C CA . GLN A 1 575 ? 23.479 -23.949 -24.220 1.00 90.75 575 GLN A CA 1
ATOM 4499 C C . GLN A 1 575 ? 23.159 -22.494 -24.579 1.00 90.75 575 GLN A C 1
ATOM 4501 O O . GLN A 1 575 ? 23.714 -21.968 -25.539 1.00 90.75 575 GLN A O 1
ATOM 4506 N N . LEU A 1 576 ? 22.288 -21.851 -23.800 1.00 94.19 576 LEU A N 1
ATOM 4507 C CA . LEU A 1 576 ? 21.950 -20.432 -23.930 1.00 94.19 576 LEU A CA 1
ATOM 4508 C C . LEU A 1 576 ? 22.271 -19.689 -22.637 1.00 94.19 576 LEU A C 1
ATOM 4510 O O . LEU A 1 576 ? 22.064 -20.215 -21.543 1.00 94.19 576 LEU A O 1
ATOM 4514 N N . ARG A 1 577 ? 22.742 -18.452 -22.758 1.00 96.31 577 ARG A N 1
ATOM 4515 C CA . ARG A 1 577 ? 22.987 -17.524 -21.652 1.00 96.31 577 ARG A CA 1
ATOM 4516 C C . ARG A 1 577 ? 22.015 -16.356 -21.737 1.00 96.31 577 ARG A C 1
ATOM 4518 O O . ARG A 1 577 ? 22.060 -15.579 -22.691 1.00 96.31 577 ARG A O 1
ATOM 4525 N N . ILE A 1 578 ? 21.161 -16.225 -20.730 1.00 97.38 578 ILE A N 1
ATOM 4526 C CA . ILE A 1 578 ? 20.225 -15.112 -20.585 1.00 97.38 578 ILE A CA 1
ATOM 4527 C C . ILE A 1 578 ? 20.725 -14.223 -19.456 1.00 97.38 578 ILE A C 1
ATOM 4529 O O . ILE A 1 578 ? 20.943 -14.699 -18.344 1.00 97.38 578 ILE A O 1
ATOM 4533 N N . CYS A 1 579 ? 20.881 -12.933 -19.734 1.00 97.69 579 CYS A N 1
ATOM 4534 C CA . CYS A 1 579 ? 21.230 -11.946 -18.720 1.00 97.69 579 CYS A CA 1
ATOM 4535 C C . CYS A 1 579 ? 20.037 -11.016 -18.484 1.00 97.69 579 CYS A C 1
ATOM 4537 O O . CYS A 1 579 ? 19.628 -10.295 -19.394 1.00 97.69 579 CYS A O 1
ATOM 4539 N N . GLY A 1 580 ? 19.463 -11.065 -17.282 1.00 97.00 580 GLY A N 1
ATOM 4540 C CA . GLY A 1 580 ? 18.407 -10.178 -16.807 1.00 97.00 580 GLY A CA 1
ATOM 4541 C C . GLY A 1 580 ? 18.970 -8.890 -16.217 1.00 97.00 580 GLY A C 1
ATOM 4542 O O . GLY A 1 580 ? 19.917 -8.935 -15.436 1.00 97.00 580 GLY A O 1
ATOM 4543 N N . LEU A 1 581 ? 18.388 -7.745 -16.568 1.00 96.94 581 LEU A N 1
ATOM 4544 C CA . LEU A 1 581 ? 18.808 -6.428 -16.103 1.00 96.94 581 LEU A CA 1
ATOM 4545 C C . LEU A 1 581 ? 17.648 -5.643 -15.480 1.00 96.94 581 LEU A C 1
ATOM 4547 O O . LEU A 1 581 ? 16.579 -5.523 -16.087 1.00 96.94 581 LEU A O 1
ATOM 4551 N N . GLY A 1 582 ? 17.888 -5.052 -14.308 1.00 95.00 582 GLY A N 1
ATOM 4552 C CA . GLY A 1 582 ? 16.995 -4.054 -13.720 1.00 95.00 582 GLY A CA 1
ATOM 4553 C C . GLY A 1 582 ? 17.235 -3.736 -12.245 1.00 95.00 582 GLY A C 1
ATOM 4554 O O . GLY A 1 582 ? 18.174 -4.221 -11.625 1.00 95.00 582 GLY A O 1
ATOM 4555 N N . ASP A 1 583 ? 16.393 -2.883 -11.675 1.00 90.56 583 ASP A N 1
ATOM 4556 C CA . ASP A 1 583 ? 16.361 -2.500 -10.248 1.00 90.56 583 ASP A CA 1
ATOM 4557 C C . ASP A 1 583 ? 15.130 -3.051 -9.501 1.00 90.56 583 ASP A C 1
ATOM 4559 O O . ASP A 1 583 ? 15.114 -3.110 -8.277 1.00 90.56 583 ASP A O 1
ATOM 4563 N N . HIS A 1 584 ? 14.086 -3.490 -10.206 1.00 89.12 584 HIS A N 1
ATOM 4564 C CA . HIS A 1 584 ? 12.897 -4.063 -9.579 1.00 89.12 584 HIS A CA 1
ATOM 4565 C C . HIS A 1 584 ? 12.915 -5.591 -9.686 1.00 89.12 584 HIS A C 1
ATOM 4567 O O . HIS A 1 584 ? 12.555 -6.149 -10.724 1.00 89.12 584 HIS A O 1
ATOM 4573 N N . LEU A 1 585 ? 13.283 -6.278 -8.595 1.00 88.88 585 LEU A N 1
ATOM 4574 C CA . LEU A 1 585 ? 13.490 -7.736 -8.555 1.00 88.88 585 LEU A CA 1
ATOM 4575 C C . LEU A 1 585 ? 12.371 -8.524 -9.235 1.00 88.88 585 LEU A C 1
ATOM 4577 O O . LEU A 1 585 ? 12.615 -9.219 -10.215 1.00 88.88 585 LEU A O 1
ATOM 4581 N N . THR A 1 586 ? 11.135 -8.402 -8.752 1.00 90.50 586 THR A N 1
ATOM 4582 C CA . THR A 1 586 ? 10.024 -9.197 -9.292 1.00 90.50 586 THR A CA 1
ATOM 4583 C C . THR A 1 586 ? 9.701 -8.855 -10.739 1.00 90.50 586 THR A C 1
ATOM 4585 O O . THR A 1 586 ? 9.144 -9.691 -11.443 1.00 90.50 586 THR A O 1
ATOM 4588 N N . ALA A 1 587 ? 10.087 -7.666 -11.212 1.00 93.19 587 ALA A N 1
ATOM 4589 C CA . ALA A 1 587 ? 9.911 -7.298 -12.605 1.00 93.19 587 ALA A CA 1
ATOM 4590 C C . ALA A 1 587 ? 10.893 -7.995 -13.516 1.00 93.19 587 ALA A C 1
ATOM 4592 O O . ALA A 1 587 ? 10.495 -8.623 -14.497 1.00 93.19 587 ALA A O 1
ATOM 4593 N N . THR A 1 588 ? 12.166 -7.932 -13.151 1.00 94.44 588 THR A N 1
ATOM 4594 C CA . THR A 1 588 ? 13.216 -8.557 -13.940 1.00 94.44 588 THR A CA 1
ATOM 4595 C C . THR A 1 588 ? 13.110 -10.074 -13.885 1.00 94.44 588 THR A C 1
ATOM 4597 O O . THR A 1 588 ? 13.281 -10.733 -14.906 1.00 94.44 588 THR A O 1
ATOM 4600 N N . PHE A 1 589 ? 12.757 -10.637 -12.728 1.00 92.88 589 PHE A N 1
ATOM 4601 C CA . PHE A 1 589 ? 12.598 -12.081 -12.559 1.00 92.88 589 PHE A CA 1
ATOM 4602 C C . PHE A 1 589 ? 11.488 -12.636 -13.420 1.00 92.88 589 PHE A C 1
ATOM 4604 O O . PHE A 1 589 ? 11.697 -13.611 -14.135 1.00 92.88 589 PHE A O 1
ATOM 4611 N N . ASP A 1 590 ? 10.321 -12.004 -13.376 1.00 94.94 590 ASP A N 1
ATOM 4612 C CA . ASP A 1 590 ? 9.188 -12.467 -14.156 1.00 94.94 590 ASP A CA 1
ATOM 4613 C C . ASP A 1 590 ? 9.488 -12.403 -15.656 1.00 94.94 590 ASP A C 1
ATOM 4615 O O . ASP A 1 590 ? 9.272 -13.382 -16.362 1.00 94.94 590 ASP A O 1
ATOM 4619 N N . ALA A 1 591 ? 10.102 -11.315 -16.133 1.00 96.81 591 ALA A N 1
ATOM 4620 C CA . ALA A 1 591 ? 10.509 -11.181 -17.529 1.00 96.81 591 ALA A CA 1
ATOM 4621 C C . ALA A 1 591 ? 11.539 -12.245 -17.960 1.00 96.81 591 ALA A C 1
ATOM 4623 O O . ALA A 1 591 ? 11.426 -12.818 -19.046 1.00 96.81 591 ALA A O 1
ATOM 4624 N N . VAL A 1 592 ? 12.537 -12.539 -17.116 1.00 97.00 592 VAL A N 1
ATOM 4625 C CA . VAL A 1 592 ? 13.552 -13.572 -17.388 1.00 97.00 592 VAL A CA 1
ATOM 4626 C C . VAL A 1 592 ? 12.929 -14.965 -17.400 1.00 97.00 592 VAL A C 1
ATOM 4628 O O . VAL A 1 592 ? 13.220 -15.747 -18.303 1.00 97.00 592 VAL A O 1
ATOM 4631 N N . LEU A 1 593 ? 12.040 -15.272 -16.453 1.00 96.06 593 LEU A N 1
ATOM 4632 C CA . LEU A 1 593 ? 11.343 -16.557 -16.405 1.00 96.06 593 LEU A CA 1
ATOM 4633 C C . LEU A 1 593 ? 10.370 -16.717 -17.575 1.00 96.06 593 LEU A C 1
ATOM 4635 O O . LEU A 1 593 ? 10.286 -17.808 -18.140 1.00 96.06 593 LEU A O 1
ATOM 4639 N N . MET A 1 594 ? 9.689 -15.648 -17.999 1.00 96.81 594 MET A N 1
ATOM 4640 C CA . MET A 1 594 ? 8.904 -15.653 -19.235 1.00 96.81 594 MET A CA 1
ATOM 4641 C C . MET A 1 594 ? 9.788 -15.994 -20.431 1.00 96.81 594 MET A C 1
ATOM 4643 O O . MET A 1 594 ? 9.427 -16.865 -21.222 1.00 96.81 594 MET A O 1
ATOM 4647 N N . ALA A 1 595 ? 10.957 -15.358 -20.548 1.00 97.19 595 ALA A N 1
ATOM 4648 C CA . ALA A 1 595 ? 11.892 -15.618 -21.634 1.00 97.19 595 ALA A CA 1
ATOM 4649 C C . ALA A 1 595 ? 12.419 -17.060 -21.620 1.00 97.19 595 ALA A C 1
ATOM 4651 O O . ALA A 1 595 ? 12.389 -17.739 -22.647 1.00 97.19 595 ALA A O 1
ATOM 4652 N N . GLU A 1 596 ? 12.837 -17.555 -20.454 1.00 96.19 596 GLU A N 1
ATOM 4653 C CA . GLU A 1 596 ? 13.315 -18.924 -20.276 1.00 96.19 596 GLU A CA 1
ATOM 4654 C C . GLU A 1 596 ? 12.247 -19.946 -20.688 1.00 96.19 596 GLU A C 1
ATOM 4656 O O . GLU A 1 596 ? 12.498 -20.810 -21.533 1.00 96.19 596 GLU A O 1
ATOM 4661 N N . ASN A 1 597 ? 11.042 -19.843 -20.120 1.00 95.06 597 ASN A N 1
ATOM 4662 C CA . ASN A 1 597 ? 9.959 -20.787 -20.391 1.00 95.06 597 ASN A CA 1
ATOM 4663 C C . ASN A 1 597 ? 9.520 -20.727 -21.857 1.00 95.06 597 ASN A C 1
ATOM 4665 O O . ASN A 1 597 ? 9.312 -21.764 -22.484 1.00 95.06 597 ASN A O 1
ATOM 4669 N N . SER A 1 598 ? 9.467 -19.531 -22.439 1.00 95.38 598 SER A N 1
ATOM 4670 C CA . SER A 1 598 ? 9.126 -19.331 -23.848 1.00 95.38 598 SER A CA 1
ATOM 4671 C C . SER A 1 598 ? 10.152 -19.941 -24.804 1.00 95.38 598 SER A C 1
ATOM 4673 O O . SER A 1 598 ? 9.777 -20.515 -25.830 1.00 95.38 598 SER A O 1
ATOM 4675 N N . LEU A 1 599 ? 11.444 -19.866 -24.468 1.00 93.50 599 LEU A N 1
ATOM 4676 C CA . LEU A 1 599 ? 12.513 -20.514 -25.229 1.00 93.50 599 LEU A CA 1
ATOM 4677 C C . LEU A 1 599 ? 12.443 -22.036 -25.116 1.00 93.50 599 LEU A C 1
ATOM 4679 O O . LEU A 1 599 ? 12.569 -22.724 -26.129 1.00 93.50 599 LEU A O 1
ATOM 4683 N N . ARG A 1 600 ? 12.182 -22.569 -23.916 1.00 92.06 600 ARG A N 1
ATOM 4684 C CA . ARG A 1 600 ? 11.987 -24.013 -23.711 1.00 92.06 600 ARG A CA 1
ATOM 4685 C C . ARG A 1 600 ? 10.797 -24.540 -24.515 1.00 92.06 600 ARG A C 1
ATOM 4687 O O . ARG A 1 600 ? 10.932 -25.569 -25.169 1.00 92.06 600 ARG A O 1
ATOM 4694 N N . LEU A 1 601 ? 9.671 -23.824 -24.517 1.00 89.12 601 LEU A N 1
ATOM 4695 C CA . LEU A 1 601 ? 8.481 -24.184 -25.296 1.00 89.12 601 LEU A CA 1
ATOM 4696 C C . LEU A 1 601 ? 8.741 -24.106 -26.807 1.00 89.12 601 LEU A C 1
ATOM 4698 O O . LEU A 1 601 ? 8.483 -25.064 -27.539 1.00 89.12 601 LEU A O 1
ATOM 4702 N N . GLY A 1 602 ? 9.302 -22.987 -27.269 1.00 86.69 602 GLY A N 1
ATOM 4703 C CA . GLY A 1 602 ? 9.544 -22.738 -28.687 1.00 86.69 602 GLY A CA 1
ATOM 4704 C C . GLY A 1 602 ? 10.553 -23.710 -29.300 1.00 86.69 602 GLY A C 1
ATOM 4705 O O . GLY A 1 602 ? 10.299 -24.275 -30.363 1.00 86.69 602 GLY A O 1
ATOM 4706 N N . LEU A 1 603 ? 11.672 -23.959 -28.613 1.00 84.12 603 LEU A N 1
ATOM 4707 C CA . LEU A 1 603 ? 12.748 -24.827 -29.102 1.00 84.12 603 LEU A CA 1
ATOM 4708 C C . LEU A 1 603 ? 12.487 -26.312 -28.821 1.00 84.12 603 LEU A C 1
ATOM 4710 O O . LEU A 1 603 ? 12.831 -27.152 -29.650 1.00 84.12 603 LEU A O 1
ATOM 4714 N N . GLY A 1 604 ? 11.830 -26.647 -27.705 1.00 74.44 604 GLY A N 1
ATOM 4715 C CA . GLY A 1 604 ? 11.483 -28.030 -27.357 1.00 74.44 604 GLY A CA 1
ATOM 4716 C C . GLY A 1 604 ? 10.504 -28.674 -28.341 1.00 74.44 604 GLY A C 1
ATOM 4717 O O . GLY A 1 604 ? 10.549 -29.882 -28.562 1.00 74.44 604 GLY A O 1
ATOM 4718 N N . SER A 1 605 ? 9.670 -27.871 -29.011 1.00 71.12 605 SER A N 1
ATOM 4719 C CA . SER A 1 605 ? 8.784 -28.350 -30.080 1.00 71.12 605 SER A CA 1
ATOM 4720 C C . SER A 1 605 ? 9.520 -28.793 -31.360 1.00 71.12 605 SER A C 1
ATOM 4722 O O . SER A 1 605 ? 8.935 -29.482 -32.195 1.00 71.12 605 SER A O 1
ATOM 4724 N N . LEU A 1 606 ? 10.800 -28.424 -31.523 1.00 67.94 606 LEU A N 1
ATOM 4725 C CA . LEU A 1 606 ? 11.569 -28.586 -32.765 1.00 67.94 606 LEU A CA 1
ATOM 4726 C C . LEU A 1 606 ? 12.605 -29.723 -32.734 1.00 67.94 606 LEU A C 1
ATOM 4728 O O . LEU A 1 606 ? 13.089 -30.126 -33.792 1.00 67.94 606 LEU A O 1
ATOM 4732 N N . GLY A 1 607 ? 12.939 -30.263 -31.562 1.00 55.56 607 GLY A N 1
ATOM 4733 C CA . GLY A 1 607 ? 13.896 -31.360 -31.408 1.00 55.56 607 GLY A CA 1
ATOM 4734 C C . GLY A 1 607 ? 13.614 -32.121 -30.119 1.00 55.56 607 GLY A C 1
ATOM 4735 O O . GLY A 1 607 ? 13.673 -31.538 -29.043 1.00 55.56 607 GLY A O 1
ATOM 4736 N N . GLY A 1 608 ? 13.248 -33.402 -30.231 1.00 56.06 608 GLY A N 1
ATOM 4737 C CA . GLY A 1 608 ? 12.724 -34.191 -29.111 1.00 56.06 608 GLY A CA 1
ATOM 4738 C C . GLY A 1 608 ? 13.621 -34.165 -27.874 1.00 56.06 608 GLY A C 1
ATOM 4739 O O . GLY A 1 608 ? 14.802 -34.454 -28.005 1.00 56.06 608 GLY A O 1
ATOM 4740 N N . GLU A 1 609 ? 13.038 -33.811 -26.720 1.00 53.59 609 GLU A N 1
ATOM 4741 C CA . GLU A 1 609 ? 13.521 -33.928 -25.323 1.00 53.59 609 GLU A CA 1
ATOM 4742 C C . GLU A 1 609 ? 15.018 -33.696 -25.013 1.00 53.59 609 GLU A C 1
ATOM 4744 O O . GLU A 1 609 ? 15.470 -33.965 -23.899 1.00 53.59 609 GLU A O 1
ATOM 4749 N N . GLN A 1 610 ? 15.816 -33.147 -25.930 1.00 57.38 610 GLN A N 1
ATOM 4750 C CA . GLN A 1 610 ? 17.172 -32.727 -25.616 1.00 57.38 610 GLN A CA 1
ATOM 4751 C C . GLN A 1 610 ? 17.094 -31.515 -24.687 1.00 57.38 610 GLN A C 1
ATOM 4753 O O . GLN A 1 610 ? 16.500 -30.483 -24.997 1.00 57.38 610 GLN A O 1
ATOM 4758 N N . THR A 1 611 ? 17.674 -31.683 -23.501 1.00 75.62 611 THR A N 1
ATOM 4759 C CA . THR A 1 611 ? 17.647 -30.737 -22.387 1.00 75.62 611 THR A CA 1
ATOM 4760 C C . THR A 1 611 ? 18.412 -29.459 -22.736 1.00 75.62 611 THR A C 1
ATOM 4762 O O . THR A 1 611 ? 19.599 -29.353 -22.425 1.00 75.62 611 THR A O 1
ATOM 4765 N N . LEU A 1 612 ? 17.751 -28.491 -23.376 1.00 86.38 612 LEU A N 1
ATOM 4766 C CA . LEU A 1 612 ? 18.266 -27.131 -23.551 1.00 86.38 612 LEU A CA 1
ATOM 4767 C C . LEU A 1 612 ? 18.756 -26.592 -22.197 1.00 86.38 612 LEU A C 1
ATOM 4769 O O . LEU A 1 612 ? 17.968 -26.456 -21.249 1.00 86.38 612 LEU A O 1
ATOM 4773 N N . LYS A 1 613 ? 20.057 -26.297 -22.097 1.00 91.56 613 LYS A N 1
ATOM 4774 C CA . LYS A 1 613 ? 20.661 -25.738 -20.883 1.00 91.56 613 LYS A CA 1
ATOM 4775 C C . LYS A 1 613 ? 20.623 -24.220 -20.958 1.00 91.56 613 LYS A C 1
ATOM 4777 O O . LYS A 1 613 ? 21.373 -23.617 -21.717 1.00 91.56 613 LYS A O 1
ATOM 4782 N N . ILE A 1 614 ? 19.758 -23.607 -20.160 1.00 93.81 614 ILE A N 1
ATOM 4783 C CA . ILE A 1 614 ? 19.686 -22.152 -20.039 1.00 93.81 614 ILE A CA 1
ATOM 4784 C C . ILE A 1 614 ? 20.425 -21.742 -18.766 1.00 93.81 614 ILE A C 1
ATOM 4786 O O . ILE A 1 614 ? 20.122 -22.234 -17.682 1.00 93.81 614 ILE A O 1
ATOM 4790 N N . HIS A 1 615 ? 21.409 -20.863 -18.916 1.00 94.94 615 HIS A N 1
ATOM 4791 C CA . HIS A 1 615 ? 22.126 -20.218 -17.827 1.00 94.94 615 HIS A CA 1
ATOM 4792 C C . HIS A 1 615 ? 21.545 -18.828 -17.626 1.00 94.94 615 HIS A C 1
ATOM 4794 O O . HIS A 1 615 ? 21.507 -18.039 -18.570 1.00 94.94 615 HIS A O 1
ATOM 4800 N N . LEU A 1 616 ? 21.094 -18.550 -16.407 1.00 94.31 616 LEU A N 1
ATOM 4801 C CA . LEU A 1 616 ? 20.534 -17.261 -16.033 1.00 94.31 616 LEU A CA 1
ATOM 4802 C C . LEU A 1 616 ? 21.569 -16.469 -15.244 1.00 94.31 616 LEU A C 1
ATOM 4804 O O . LEU A 1 616 ? 22.154 -16.976 -14.287 1.00 94.31 616 LEU A O 1
ATOM 4808 N N . GLU A 1 617 ? 21.763 -15.221 -15.636 1.00 94.12 617 GLU A N 1
ATOM 4809 C CA . GLU A 1 617 ? 22.538 -14.235 -14.896 1.00 94.12 617 GLU A CA 1
ATOM 4810 C C . GLU A 1 617 ? 21.669 -13.003 -14.659 1.00 94.12 617 GLU A C 1
ATOM 4812 O O . GLU A 1 617 ? 20.802 -12.686 -15.470 1.00 94.12 617 GLU A O 1
ATOM 4817 N N . PHE A 1 618 ? 21.897 -12.298 -13.555 1.00 93.00 618 PHE A N 1
ATOM 4818 C CA . PHE A 1 618 ? 21.113 -11.125 -13.178 1.00 93.00 618 PHE A CA 1
ATOM 4819 C C . PHE A 1 618 ? 22.049 -9.984 -12.802 1.00 93.00 618 PHE A C 1
ATOM 4821 O O . PHE A 1 618 ? 22.947 -10.182 -11.985 1.00 93.00 618 PHE A O 1
ATOM 4828 N N . LEU A 1 619 ? 21.823 -8.805 -13.385 1.00 93.56 619 LEU A N 1
ATOM 4829 C CA . LEU A 1 619 ? 22.575 -7.581 -13.118 1.00 93.56 619 LEU A CA 1
ATOM 4830 C C . LEU A 1 619 ? 21.659 -6.424 -12.734 1.00 93.56 619 LEU A C 1
ATOM 4832 O O . LEU A 1 619 ? 20.606 -6.243 -13.341 1.00 93.56 619 LEU A O 1
ATOM 4836 N N . GLY A 1 620 ? 22.078 -5.616 -11.771 1.00 90.44 620 GLY A N 1
ATOM 4837 C CA . GLY A 1 620 ? 21.386 -4.410 -11.335 1.00 90.44 620 GLY A CA 1
ATOM 4838 C C . GLY A 1 620 ? 21.120 -4.361 -9.830 1.00 90.44 620 GLY A C 1
ATOM 4839 O O . GLY A 1 620 ? 21.829 -4.974 -9.034 1.00 90.44 620 GLY A O 1
ATOM 4840 N N . ARG A 1 621 ? 20.142 -3.549 -9.423 1.00 85.94 621 ARG A N 1
ATOM 4841 C CA . ARG A 1 621 ? 19.939 -3.126 -8.025 1.00 85.94 621 ARG A CA 1
ATOM 4842 C C . ARG A 1 621 ? 18.705 -3.792 -7.418 1.00 85.94 621 ARG A C 1
ATOM 4844 O O . ARG A 1 621 ? 17.704 -3.135 -7.184 1.00 85.94 621 ARG A O 1
ATOM 4851 N N . TYR A 1 622 ? 18.766 -5.092 -7.161 1.00 81.62 622 TYR A N 1
ATOM 4852 C CA . TYR A 1 622 ? 17.610 -5.862 -6.678 1.00 81.62 622 TYR A CA 1
ATOM 4853 C C . TYR A 1 622 ? 17.372 -5.771 -5.163 1.00 81.62 622 TYR A C 1
ATOM 4855 O O . TYR A 1 622 ? 16.321 -6.188 -4.674 1.00 81.62 622 TYR A O 1
ATOM 4863 N N . CYS A 1 623 ? 18.347 -5.250 -4.418 1.00 82.94 623 CYS A N 1
ATOM 4864 C CA . CYS A 1 623 ? 18.253 -4.932 -3.003 1.00 82.94 623 CYS A CA 1
ATOM 4865 C C . CYS A 1 623 ? 18.416 -3.413 -2.814 1.00 82.94 623 CYS A C 1
ATOM 4867 O O . CYS A 1 623 ? 19.541 -2.904 -2.744 1.00 82.94 623 CYS A O 1
ATOM 4869 N N . PRO A 1 624 ? 17.307 -2.656 -2.757 1.00 75.19 624 PRO A N 1
ATOM 4870 C CA . PRO A 1 624 ? 17.363 -1.213 -2.567 1.00 75.19 624 PRO A CA 1
ATOM 4871 C C . PRO A 1 624 ? 18.004 -0.864 -1.223 1.00 75.19 624 PRO A C 1
ATOM 4873 O O . PRO A 1 624 ? 17.793 -1.550 -0.222 1.00 75.19 624 PRO A O 1
ATOM 4876 N N . LYS A 1 625 ? 18.730 0.258 -1.167 1.00 80.88 625 LYS A N 1
ATOM 4877 C CA . LYS A 1 625 ? 19.291 0.786 0.093 1.00 80.88 625 LYS A CA 1
ATOM 4878 C C . LYS A 1 625 ? 18.233 1.511 0.940 1.00 80.88 625 LYS A C 1
ATOM 4880 O O . LYS A 1 625 ? 18.540 1.973 2.036 1.00 80.88 625 LYS A O 1
ATOM 4885 N N . HIS A 1 626 ? 17.005 1.625 0.436 1.00 77.69 626 HIS A N 1
ATOM 4886 C CA . HIS A 1 626 ? 15.860 2.205 1.128 1.00 77.69 626 HIS A CA 1
ATOM 4887 C C . HIS A 1 626 ? 15.367 1.266 2.244 1.00 77.69 626 HIS A C 1
ATOM 4889 O O . HIS A 1 626 ? 14.970 0.132 1.975 1.00 77.69 626 HIS A O 1
ATOM 4895 N N . ALA A 1 627 ? 15.302 1.756 3.486 1.00 70.56 627 ALA A N 1
ATOM 4896 C CA . ALA A 1 627 ? 14.936 0.961 4.669 1.00 70.56 627 ALA A CA 1
ATOM 4897 C C . ALA A 1 627 ? 13.559 0.262 4.525 1.00 70.56 627 ALA A C 1
ATOM 4899 O O . ALA A 1 627 ? 13.453 -0.961 4.644 1.00 70.56 627 ALA A O 1
ATOM 4900 N N . GLY A 1 628 ? 12.545 0.993 4.043 1.00 67.62 628 GLY A N 1
ATOM 4901 C CA . GLY A 1 628 ? 11.216 0.467 3.677 1.00 67.62 628 GLY A CA 1
ATOM 4902 C C . GLY A 1 628 ? 11.161 -0.646 2.610 1.00 67.62 628 GLY A C 1
ATOM 4903 O O . GLY A 1 628 ? 10.113 -1.274 2.434 1.00 67.62 628 GLY A O 1
ATOM 4904 N N . GLN A 1 629 ? 12.255 -0.926 1.894 1.00 74.00 629 GLN A N 1
ATOM 4905 C CA . GLN A 1 629 ? 12.314 -1.939 0.832 1.00 74.00 629 GLN A CA 1
ATOM 4906 C C . GLN A 1 629 ? 13.210 -3.140 1.161 1.00 74.00 629 GLN A C 1
ATOM 4908 O O . GLN A 1 629 ? 13.389 -4.008 0.310 1.00 74.00 629 GLN A O 1
ATOM 4913 N N . GLY A 1 630 ? 13.670 -3.291 2.411 1.00 73.50 630 GLY A N 1
ATOM 4914 C CA . GLY A 1 630 ? 14.484 -4.447 2.827 1.00 73.50 630 GLY A CA 1
ATOM 4915 C C . GLY A 1 630 ? 13.835 -5.821 2.573 1.00 73.50 630 GLY A C 1
ATOM 4916 O O . GLY A 1 630 ? 14.517 -6.841 2.489 1.00 73.50 630 GLY A O 1
ATOM 4917 N N . HIS A 1 631 ? 12.514 -5.868 2.380 1.00 75.81 631 HIS A N 1
ATOM 4918 C CA . HIS A 1 631 ? 11.806 -7.077 1.960 1.00 75.81 631 HIS A CA 1
ATOM 4919 C C . HIS A 1 631 ? 12.172 -7.556 0.546 1.00 75.81 631 HIS A C 1
ATOM 4921 O O . HIS A 1 631 ? 12.171 -8.760 0.319 1.00 75.81 631 HIS A O 1
ATOM 4927 N N . GLN A 1 632 ? 12.528 -6.659 -0.379 1.00 79.88 632 GLN A N 1
ATOM 4928 C CA . GLN A 1 632 ? 12.973 -7.042 -1.724 1.00 79.88 632 GLN A CA 1
ATOM 4929 C C . GLN A 1 632 ? 14.306 -7.796 -1.666 1.00 79.88 632 GLN A C 1
ATOM 4931 O O . GLN A 1 632 ? 14.490 -8.775 -2.378 1.00 79.88 632 GLN A O 1
ATOM 4936 N N . CYS A 1 633 ? 15.191 -7.435 -0.731 1.00 81.44 633 CYS A N 1
ATOM 4937 C CA . CYS A 1 633 ? 16.432 -8.168 -0.478 1.00 81.44 633 CYS A CA 1
ATOM 4938 C C . CYS A 1 633 ? 16.166 -9.592 0.040 1.00 81.44 633 CYS A C 1
ATOM 4940 O O . CYS A 1 633 ? 16.814 -10.542 -0.395 1.00 81.44 633 CYS A O 1
ATOM 4942 N N . ARG A 1 634 ? 15.184 -9.759 0.941 1.00 80.81 634 ARG A N 1
ATOM 4943 C CA . ARG A 1 634 ? 14.748 -11.088 1.411 1.00 80.81 634 ARG A CA 1
ATOM 4944 C C . ARG A 1 634 ? 14.121 -11.910 0.287 1.00 80.81 634 ARG A C 1
ATOM 4946 O O . ARG A 1 634 ? 14.454 -13.075 0.125 1.00 80.81 634 ARG A O 1
ATOM 4953 N N . GLN A 1 635 ? 13.283 -11.291 -0.537 1.00 79.81 635 GLN A N 1
ATOM 4954 C CA . GLN A 1 635 ? 12.706 -11.962 -1.697 1.00 79.81 635 GLN A CA 1
ATOM 4955 C C . GLN A 1 635 ? 13.792 -12.355 -2.711 1.00 79.81 635 GLN A C 1
ATOM 4957 O O . GLN A 1 635 ? 13.745 -13.443 -3.270 1.00 79.81 635 GLN A O 1
ATOM 4962 N N . ARG A 1 636 ? 14.824 -11.523 -2.907 1.00 82.81 636 ARG A N 1
ATOM 4963 C CA . ARG A 1 636 ? 15.985 -11.855 -3.746 1.00 82.81 636 ARG A CA 1
ATOM 4964 C C . ARG A 1 636 ? 16.702 -13.087 -3.209 1.00 82.81 636 ARG A C 1
ATOM 4966 O O . ARG A 1 636 ? 16.960 -14.004 -3.977 1.00 82.81 636 ARG A O 1
ATOM 4973 N N . CYS A 1 637 ? 17.007 -13.104 -1.912 1.00 81.75 637 CYS A N 1
ATOM 4974 C CA . CYS A 1 637 ? 17.581 -14.262 -1.226 1.00 81.75 637 CYS A CA 1
ATOM 4975 C C . CYS A 1 637 ? 16.797 -15.546 -1.519 1.00 81.75 637 CYS A C 1
ATOM 4977 O O . CYS A 1 637 ? 17.389 -16.554 -1.891 1.00 81.75 637 CYS A O 1
ATOM 4979 N N . GLU A 1 638 ? 15.474 -15.493 -1.355 1.00 77.69 638 GLU A N 1
ATOM 4980 C CA . GLU A 1 638 ? 14.579 -16.635 -1.558 1.00 77.69 638 GLU A CA 1
ATOM 4981 C C . GLU A 1 638 ? 14.544 -17.088 -3.021 1.00 77.69 638 GLU A C 1
ATOM 4983 O O . GLU A 1 638 ? 14.623 -18.283 -3.293 1.00 77.69 638 GLU A O 1
ATOM 4988 N N . LEU A 1 639 ? 14.471 -16.147 -3.968 1.00 80.38 639 LEU A N 1
ATOM 4989 C CA . LEU A 1 639 ? 14.343 -16.455 -5.393 1.00 80.38 639 LEU A CA 1
ATOM 4990 C C . LEU A 1 639 ? 15.666 -16.860 -6.059 1.00 80.38 639 LEU A C 1
ATOM 4992 O O . LEU A 1 639 ? 15.654 -17.676 -6.977 1.00 80.38 639 LEU A O 1
ATOM 4996 N N . LEU A 1 640 ? 16.799 -16.297 -5.629 1.00 77.19 640 LEU A N 1
ATOM 4997 C CA . LEU A 1 640 ? 18.120 -16.571 -6.212 1.00 77.19 640 LEU A CA 1
ATOM 4998 C C . LEU A 1 640 ? 18.950 -17.593 -5.447 1.00 77.19 640 LEU A C 1
ATOM 5000 O O . LEU A 1 640 ? 19.960 -18.061 -5.968 1.00 77.19 640 LEU A O 1
ATOM 5004 N N . GLY A 1 641 ? 18.615 -17.869 -4.187 1.00 77.31 641 GLY A N 1
ATOM 5005 C CA . GLY A 1 641 ? 19.486 -18.625 -3.286 1.00 77.31 641 GLY A CA 1
ATOM 5006 C C . GLY A 1 641 ? 20.800 -17.906 -2.931 1.00 77.31 641 GLY A C 1
ATOM 5007 O O . GLY A 1 641 ? 21.602 -18.454 -2.178 1.00 77.31 641 GLY A O 1
ATOM 5008 N N . SER A 1 642 ? 21.033 -16.684 -3.433 1.00 74.31 642 SER A N 1
ATOM 5009 C CA . SER A 1 642 ? 22.211 -15.860 -3.141 1.00 74.31 642 SER A CA 1
ATOM 5010 C C . SER A 1 642 ? 21.819 -14.639 -2.300 1.00 74.31 642 SER A C 1
ATOM 5012 O O . SER A 1 642 ? 21.299 -13.649 -2.821 1.00 74.31 642 SER A O 1
ATOM 5014 N N . CYS A 1 643 ? 22.079 -14.700 -0.993 1.00 70.19 643 CYS A N 1
ATOM 5015 C CA . CYS A 1 643 ? 21.864 -13.578 -0.068 1.00 70.19 643 CYS A CA 1
ATOM 5016 C C . CYS A 1 643 ? 23.020 -12.584 0.003 1.00 70.19 643 CYS A C 1
ATOM 5018 O O . CYS A 1 643 ? 22.848 -11.450 0.446 1.00 70.19 643 CYS A O 1
ATOM 5020 N N . HIS A 1 644 ? 24.200 -13.023 -0.412 1.00 61.41 644 HIS A N 1
ATOM 5021 C CA . HIS A 1 644 ? 25.390 -12.204 -0.484 1.00 61.41 644 HIS A CA 1
ATOM 5022 C C . HIS A 1 644 ? 25.828 -12.129 -1.933 1.00 61.41 644 HIS A C 1
ATOM 5024 O O . HIS A 1 644 ? 25.887 -13.152 -2.603 1.00 61.41 644 HIS A O 1
ATOM 5030 N N . GLU A 1 645 ? 26.089 -10.908 -2.385 1.00 58.12 645 GLU A N 1
ATOM 5031 C CA . GLU A 1 645 ? 27.289 -10.520 -3.124 1.00 58.12 645 GLU A CA 1
ATOM 5032 C C . GLU A 1 645 ? 27.118 -9.058 -3.526 1.00 58.12 645 GLU A C 1
ATOM 5034 O O . GLU A 1 645 ? 26.086 -8.684 -4.082 1.00 58.12 645 GLU A O 1
ATOM 5039 N N . ASP A 1 646 ? 28.098 -8.259 -3.108 1.00 69.12 646 ASP A N 1
ATOM 5040 C CA . ASP A 1 646 ? 28.546 -6.955 -3.595 1.00 69.12 646 ASP A CA 1
ATOM 5041 C C . ASP A 1 646 ? 27.760 -6.381 -4.803 1.00 69.12 646 ASP A C 1
ATOM 5043 O O . ASP A 1 646 ? 28.318 -6.150 -5.870 1.00 69.12 646 ASP A O 1
ATOM 5047 N N . GLU A 1 647 ? 26.459 -6.087 -4.671 1.00 72.00 647 GLU A N 1
ATOM 5048 C CA . GLU A 1 647 ? 25.714 -5.322 -5.691 1.00 72.00 647 GLU A CA 1
ATOM 5049 C C . GLU A 1 647 ? 26.372 -3.948 -5.892 1.00 72.00 647 GLU A C 1
ATOM 5051 O O . GLU A 1 647 ? 26.287 -3.349 -6.954 1.00 72.00 647 GLU A O 1
ATOM 5056 N N . ASP A 1 648 ? 27.107 -3.468 -4.887 1.00 76.69 648 ASP A N 1
ATOM 5057 C CA . ASP A 1 648 ? 27.963 -2.292 -5.004 1.00 76.69 648 ASP A CA 1
ATOM 5058 C C . ASP A 1 648 ? 29.150 -2.501 -5.967 1.00 76.69 648 ASP A C 1
ATOM 5060 O O . ASP A 1 648 ? 29.803 -1.532 -6.356 1.00 76.69 648 ASP A O 1
ATOM 5064 N N . THR A 1 649 ? 29.432 -3.731 -6.400 1.00 85.69 649 THR A N 1
ATOM 5065 C CA . THR A 1 649 ? 30.340 -4.068 -7.512 1.00 85.69 649 THR A CA 1
ATOM 5066 C C . THR A 1 649 ? 29.631 -4.304 -8.833 1.00 85.69 649 THR A C 1
ATOM 5068 O O . THR A 1 649 ? 30.297 -4.270 -9.869 1.00 85.69 649 THR A O 1
ATOM 5071 N N . ASP A 1 650 ? 28.308 -4.469 -8.826 1.00 91.94 650 ASP A N 1
ATOM 5072 C CA . ASP A 1 650 ? 27.537 -4.619 -10.047 1.00 91.94 650 ASP A CA 1
ATOM 5073 C C . ASP A 1 650 ? 27.578 -3.299 -10.841 1.00 91.94 650 ASP A C 1
ATOM 5075 O O . ASP A 1 650 ? 27.107 -2.253 -10.372 1.00 91.94 650 ASP A O 1
ATOM 5079 N N . PRO A 1 651 ? 28.163 -3.303 -12.050 1.00 94.62 651 PRO A N 1
ATOM 5080 C CA . PRO A 1 651 ? 28.307 -2.082 -12.824 1.00 94.62 651 PRO A CA 1
ATOM 5081 C C . PRO A 1 651 ? 26.956 -1.496 -13.263 1.00 94.62 651 PRO A C 1
ATOM 5083 O O . PRO A 1 651 ? 26.840 -0.273 -13.367 1.00 94.62 651 PRO A O 1
ATOM 5086 N N . VAL A 1 652 ? 25.930 -2.328 -13.470 1.00 95.81 652 VAL A N 1
ATOM 5087 C CA . VAL A 1 652 ? 24.568 -1.893 -13.814 1.00 95.81 652 VAL A CA 1
ATOM 5088 C C . VAL A 1 652 ? 23.886 -1.282 -12.591 1.00 95.81 652 VAL A C 1
ATOM 5090 O O . VAL A 1 652 ? 23.239 -0.245 -12.718 1.00 95.81 652 VAL A O 1
ATOM 5093 N N . ALA A 1 653 ? 24.088 -1.841 -11.394 1.00 93.62 653 ALA A N 1
ATOM 5094 C CA . ALA A 1 653 ? 23.590 -1.228 -10.159 1.00 93.62 653 ALA A CA 1
ATOM 5095 C C . ALA A 1 653 ? 24.194 0.168 -9.939 1.00 93.62 653 ALA A C 1
ATOM 5097 O O . ALA A 1 653 ? 23.471 1.113 -9.649 1.00 93.62 653 ALA A O 1
ATOM 5098 N N . ARG A 1 654 ? 25.504 0.341 -10.169 1.00 93.62 654 ARG A N 1
ATOM 5099 C CA . ARG A 1 654 ? 26.160 1.663 -10.100 1.00 93.62 654 ARG A CA 1
ATOM 5100 C C . ARG A 1 654 ? 25.650 2.644 -11.151 1.00 93.62 654 ARG A C 1
ATOM 5102 O O . ARG A 1 654 ? 25.612 3.847 -10.902 1.00 93.62 654 ARG A O 1
ATOM 5109 N N . PHE A 1 655 ? 25.311 2.151 -12.342 1.00 95.75 655 PHE A N 1
ATOM 5110 C CA . PHE A 1 655 ? 24.652 2.968 -13.355 1.00 95.75 655 PHE A CA 1
ATOM 5111 C C . PHE A 1 655 ? 23.298 3.470 -12.834 1.00 95.75 655 PHE A C 1
ATOM 5113 O O . PHE A 1 655 ? 23.036 4.670 -12.904 1.00 95.75 655 PHE A O 1
ATOM 5120 N N . LEU A 1 656 ? 22.491 2.573 -12.258 1.00 95.00 656 LEU A N 1
ATOM 5121 C CA . LEU A 1 656 ? 21.173 2.872 -11.695 1.00 95.00 656 LEU A CA 1
ATOM 5122 C C . LEU A 1 656 ? 21.241 3.824 -10.496 1.00 95.00 656 LEU A C 1
ATOM 5124 O O . LEU A 1 656 ? 20.453 4.762 -10.456 1.00 95.00 656 LEU A O 1
ATOM 5128 N N . ASP A 1 657 ? 22.223 3.673 -9.602 1.00 93.38 657 ASP A N 1
ATOM 5129 C CA . ASP A 1 657 ? 22.466 4.582 -8.465 1.00 93.38 657 ASP A CA 1
ATOM 5130 C C . ASP A 1 657 ? 22.712 6.038 -8.922 1.00 93.38 657 ASP A C 1
ATOM 5132 O O . ASP A 1 657 ? 22.552 6.981 -8.151 1.00 93.38 657 ASP A O 1
ATOM 5136 N N . GLY A 1 658 ? 23.116 6.235 -10.182 1.00 93.81 658 GLY A N 1
ATOM 5137 C CA . GLY A 1 658 ? 23.293 7.546 -10.801 1.00 93.81 658 GLY A CA 1
ATOM 5138 C C . GLY A 1 658 ? 22.062 8.097 -11.537 1.00 93.81 658 GLY A C 1
ATOM 5139 O O . GLY A 1 658 ? 22.111 9.220 -12.043 1.00 93.81 658 GLY A O 1
ATOM 5140 N N . VAL A 1 659 ? 20.993 7.309 -11.632 1.00 94.00 659 VAL A N 1
ATOM 5141 C CA . VAL A 1 659 ? 19.710 7.656 -12.264 1.00 94.00 659 VAL A CA 1
ATOM 5142 C C . VAL A 1 659 ? 18.625 7.798 -11.197 1.00 94.00 659 VAL A C 1
ATOM 5144 O O . VAL A 1 659 ? 17.827 8.730 -11.247 1.00 94.00 659 VAL A O 1
ATOM 5147 N N . ILE A 1 660 ? 18.616 6.902 -10.210 1.00 92.25 660 ILE A N 1
ATOM 5148 C CA . ILE A 1 660 ? 17.661 6.852 -9.106 1.00 92.25 660 ILE A CA 1
ATOM 5149 C C . ILE A 1 660 ? 18.456 6.759 -7.806 1.00 92.25 660 ILE A C 1
ATOM 5151 O O . ILE A 1 660 ? 19.314 5.893 -7.646 1.00 92.25 660 ILE A O 1
ATOM 5155 N N . HIS A 1 661 ? 18.165 7.643 -6.858 1.00 90.75 661 HIS A N 1
ATOM 5156 C CA . HIS A 1 661 ? 18.843 7.666 -5.575 1.00 90.75 661 HIS A CA 1
ATOM 5157 C C . HIS A 1 661 ? 18.503 6.398 -4.768 1.00 90.75 661 HIS A C 1
ATOM 5159 O O . HIS A 1 661 ? 17.329 6.161 -4.468 1.00 90.75 661 HIS A O 1
ATOM 5165 N N . PRO A 1 662 ? 19.488 5.585 -4.354 1.00 84.25 662 PRO A N 1
ATOM 5166 C CA . PRO A 1 662 ? 19.221 4.233 -3.864 1.00 84.25 662 PRO A CA 1
ATOM 5167 C C . PRO A 1 662 ? 18.546 4.181 -2.486 1.00 84.25 662 PRO A C 1
ATOM 5169 O O . PRO A 1 662 ? 17.985 3.145 -2.130 1.00 84.25 662 PRO A O 1
ATOM 5172 N N . GLN A 1 663 ? 18.591 5.268 -1.703 1.00 84.62 663 GLN A N 1
ATOM 5173 C CA . GLN A 1 663 ? 17.894 5.359 -0.412 1.00 84.62 663 GLN A CA 1
ATOM 5174 C C . GLN A 1 663 ? 16.548 6.080 -0.473 1.00 84.62 663 GLN A C 1
ATOM 5176 O O . GLN A 1 663 ? 15.700 5.789 0.357 1.00 84.62 663 GLN A O 1
ATOM 5181 N N . THR A 1 664 ? 16.348 7.029 -1.394 1.00 83.75 664 THR A N 1
ATOM 5182 C CA . THR A 1 664 ? 15.129 7.873 -1.428 1.00 83.75 664 THR A CA 1
ATOM 5183 C C . THR A 1 664 ? 14.225 7.548 -2.610 1.00 83.75 664 THR A C 1
ATOM 5185 O O . THR A 1 664 ? 13.069 7.960 -2.624 1.00 83.75 664 THR A O 1
ATOM 5188 N N . LEU A 1 665 ? 14.733 6.786 -3.586 1.00 84.75 665 LEU A N 1
ATOM 5189 C CA . LEU A 1 665 ? 14.072 6.455 -4.850 1.00 84.75 665 LEU A CA 1
ATOM 5190 C C . LEU A 1 665 ? 13.731 7.691 -5.700 1.00 84.75 665 LEU A C 1
ATOM 5192 O O . LEU A 1 665 ? 12.885 7.631 -6.593 1.00 84.75 665 LEU A O 1
ATOM 5196 N N . GLU A 1 666 ? 14.377 8.823 -5.420 1.00 87.12 666 GLU A N 1
ATOM 5197 C CA . GLU A 1 666 ? 14.229 10.050 -6.194 1.00 87.12 666 GLU A CA 1
ATOM 5198 C C . GLU A 1 666 ? 15.039 9.973 -7.491 1.00 87.12 666 GLU A C 1
ATOM 5200 O O . GLU A 1 666 ? 16.151 9.453 -7.517 1.00 87.12 666 GLU A O 1
ATOM 5205 N N . GLU A 1 667 ? 14.493 10.519 -8.574 1.00 89.12 667 GLU A N 1
ATOM 5206 C CA . GLU A 1 667 ? 15.179 10.598 -9.867 1.00 89.12 667 GLU A CA 1
ATOM 5207 C C . GLU A 1 667 ? 16.259 11.686 -9.804 1.00 89.12 667 GLU A C 1
ATOM 5209 O O . GLU A 1 667 ? 15.978 12.841 -9.470 1.00 89.12 667 GLU A O 1
ATOM 5214 N N . LEU A 1 668 ? 17.499 11.320 -10.119 1.00 91.06 668 LEU A N 1
ATOM 5215 C CA . LEU A 1 668 ? 18.661 12.195 -10.008 1.00 91.06 668 LEU A CA 1
ATOM 5216 C C . LEU A 1 668 ? 18.903 12.994 -11.298 1.00 91.06 668 LEU A C 1
ATOM 5218 O O . LEU A 1 668 ? 18.616 12.502 -12.389 1.00 91.06 668 LEU A O 1
ATOM 5222 N N . PRO A 1 669 ? 19.477 14.211 -11.211 1.00 89.62 669 PRO A N 1
ATOM 5223 C CA . PRO A 1 669 ? 20.027 14.895 -12.377 1.00 89.62 669 PRO A CA 1
ATOM 5224 C C . PRO A 1 669 ? 21.174 14.094 -12.993 1.00 89.62 669 PRO A C 1
ATOM 5226 O O . PRO A 1 669 ? 22.130 13.742 -12.303 1.00 89.62 669 PRO A O 1
ATOM 5229 N N . PHE A 1 670 ? 21.124 13.876 -14.305 1.00 92.50 670 PHE A N 1
ATOM 5230 C CA . PHE A 1 670 ? 22.242 13.334 -15.075 1.00 92.50 670 PHE A CA 1
ATOM 5231 C C . PHE A 1 670 ? 22.199 13.810 -16.527 1.00 92.50 670 PHE A C 1
ATOM 5233 O O . PHE A 1 670 ? 21.148 14.201 -17.042 1.00 92.50 670 PHE A O 1
ATOM 5240 N N . ASP A 1 671 ? 23.345 13.730 -17.199 1.00 92.75 671 ASP A N 1
ATOM 5241 C CA . ASP A 1 671 ? 23.430 13.882 -18.646 1.00 92.75 671 ASP A CA 1
ATOM 5242 C C . ASP A 1 671 ? 23.143 12.540 -19.341 1.00 92.75 671 ASP A C 1
ATOM 5244 O O . ASP A 1 671 ? 23.735 11.503 -19.028 1.00 92.75 671 ASP A O 1
ATOM 5248 N N . LEU A 1 672 ? 22.177 12.536 -20.260 1.00 91.56 672 LEU A N 1
ATOM 5249 C CA . LEU A 1 672 ? 21.717 11.309 -20.908 1.00 91.56 672 LEU A CA 1
ATOM 5250 C C . LEU A 1 672 ? 22.766 10.730 -21.872 1.00 91.56 672 LEU A C 1
ATOM 5252 O O . LEU A 1 672 ? 22.824 9.511 -22.030 1.00 91.56 672 LEU A O 1
ATOM 5256 N N . ASP A 1 673 ? 23.591 11.569 -22.502 1.00 92.81 673 ASP A N 1
ATOM 5257 C CA . ASP A 1 673 ? 24.665 11.121 -23.392 1.00 92.81 673 ASP A CA 1
ATOM 5258 C C . ASP A 1 673 ? 25.828 10.515 -22.594 1.00 92.81 673 ASP A C 1
ATOM 5260 O O . ASP A 1 673 ? 26.320 9.443 -22.952 1.00 92.81 673 ASP A O 1
ATOM 5264 N N . GLU A 1 674 ? 26.188 11.112 -21.456 1.00 94.81 674 GLU A N 1
ATOM 5265 C CA . GLU A 1 674 ? 27.145 10.533 -20.506 1.00 94.81 674 GLU A CA 1
ATOM 5266 C C . GLU A 1 674 ? 26.669 9.163 -20.005 1.00 94.81 674 GLU A C 1
ATOM 5268 O O . GLU A 1 674 ? 27.428 8.191 -20.009 1.00 94.81 674 GLU A O 1
ATOM 5273 N N . ARG A 1 675 ? 25.387 9.040 -19.626 1.00 93.69 675 ARG A N 1
ATOM 5274 C CA . ARG A 1 675 ? 24.811 7.756 -19.195 1.00 93.69 675 ARG A CA 1
ATOM 5275 C C . ARG A 1 675 ? 24.849 6.707 -20.307 1.00 93.69 675 ARG A C 1
ATOM 5277 O O . ARG A 1 675 ? 25.203 5.561 -20.032 1.00 93.69 675 ARG A O 1
ATOM 5284 N N . ARG A 1 676 ? 24.544 7.074 -21.555 1.00 94.62 676 ARG A N 1
ATOM 5285 C CA . ARG A 1 676 ? 24.669 6.160 -22.706 1.00 94.62 676 ARG A CA 1
ATOM 5286 C C . ARG A 1 676 ? 26.085 5.628 -22.858 1.00 94.62 676 ARG A C 1
ATOM 5288 O O . ARG A 1 676 ? 26.260 4.416 -22.980 1.00 94.62 676 ARG A O 1
ATOM 5295 N N . GLU A 1 677 ? 27.077 6.516 -22.847 1.00 96.25 677 GLU A N 1
ATOM 5296 C CA . GLU A 1 677 ? 28.473 6.108 -22.997 1.00 96.25 677 GLU A CA 1
ATOM 5297 C C . GLU A 1 677 ? 28.909 5.229 -21.829 1.00 96.25 677 GLU A C 1
ATOM 5299 O O . GLU A 1 677 ? 29.487 4.163 -22.032 1.00 96.25 677 GLU A O 1
ATOM 5304 N N . ARG A 1 678 ? 28.507 5.588 -20.607 1.00 96.75 678 ARG A N 1
ATOM 5305 C CA . ARG A 1 678 ? 28.801 4.775 -19.432 1.00 96.75 678 ARG A CA 1
ATOM 5306 C C . ARG A 1 678 ? 28.209 3.370 -19.529 1.00 96.75 678 ARG A C 1
ATOM 5308 O O . ARG A 1 678 ? 28.886 2.406 -19.182 1.00 96.75 678 ARG A O 1
ATOM 5315 N N . LEU A 1 679 ? 26.969 3.220 -20.000 1.00 96.81 679 LEU A N 1
ATOM 5316 C CA . LEU A 1 679 ? 26.379 1.891 -20.175 1.00 96.81 679 LEU A CA 1
ATOM 5317 C C . LEU A 1 679 ? 27.072 1.105 -21.299 1.00 96.81 679 LEU A C 1
ATOM 5319 O O . LEU A 1 679 ? 27.272 -0.100 -21.157 1.00 96.81 679 LEU A O 1
ATOM 5323 N N . ARG A 1 680 ? 27.506 1.773 -22.376 1.00 97.19 680 ARG A N 1
ATOM 5324 C CA . ARG A 1 680 ? 28.321 1.160 -23.437 1.00 97.19 680 ARG A CA 1
ATOM 5325 C C . ARG A 1 680 ? 29.642 0.619 -22.888 1.00 97.19 680 ARG A C 1
ATOM 5327 O O . ARG A 1 680 ? 29.972 -0.535 -23.158 1.00 97.19 680 ARG A O 1
ATOM 5334 N N . GLU A 1 681 ? 30.357 1.394 -22.074 1.00 97.81 681 GLU A N 1
ATOM 5335 C CA . GLU A 1 681 ? 31.570 0.934 -21.383 1.00 97.81 681 GLU A CA 1
ATOM 5336 C C . GLU A 1 681 ? 31.297 -0.293 -20.505 1.00 97.81 681 GLU A C 1
ATOM 5338 O O . GLU A 1 681 ? 32.079 -1.241 -20.509 1.00 97.81 681 GLU A O 1
ATOM 5343 N N . ILE A 1 682 ? 30.176 -0.301 -19.777 1.00 97.50 682 ILE A N 1
ATOM 5344 C CA . ILE A 1 682 ? 29.774 -1.424 -18.921 1.00 97.50 682 ILE A CA 1
ATOM 5345 C C . ILE A 1 682 ? 29.530 -2.686 -19.755 1.00 97.50 682 ILE A C 1
ATOM 5347 O O . ILE A 1 682 ? 30.068 -3.740 -19.424 1.00 97.50 682 ILE A O 1
ATOM 5351 N N . ILE A 1 683 ? 28.783 -2.589 -20.857 1.00 97.06 683 ILE A N 1
ATOM 5352 C CA . ILE A 1 683 ? 28.516 -3.721 -21.760 1.00 97.06 683 ILE A CA 1
ATOM 5353 C C . ILE A 1 683 ? 29.820 -4.252 -22.361 1.00 97.06 683 ILE A C 1
ATOM 5355 O O . ILE A 1 683 ? 30.022 -5.463 -22.435 1.00 97.06 683 ILE A O 1
ATOM 5359 N N . LEU A 1 684 ? 30.723 -3.358 -22.771 1.00 96.19 684 LEU A N 1
ATOM 5360 C CA . LEU A 1 684 ? 32.024 -3.728 -23.324 1.00 96.19 684 LEU A CA 1
ATOM 5361 C C . LEU A 1 684 ? 32.992 -4.257 -22.267 1.00 96.19 684 LEU A C 1
ATOM 5363 O O . LEU A 1 684 ? 33.890 -5.011 -22.627 1.00 96.19 684 LEU A O 1
ATOM 5367 N N . GLY A 1 685 ? 32.837 -3.890 -20.995 1.00 96.88 685 GLY A N 1
ATOM 5368 C CA . GLY A 1 685 ? 33.707 -4.281 -19.885 1.00 96.88 685 GLY A CA 1
ATOM 5369 C C . GLY A 1 685 ? 33.276 -5.568 -19.179 1.00 96.88 685 GLY A C 1
ATOM 5370 O O . GLY A 1 685 ? 34.134 -6.379 -18.821 1.00 96.88 685 GLY A O 1
ATOM 5371 N N . ASP A 1 686 ? 31.972 -5.816 -19.057 1.00 97.12 686 ASP A N 1
ATOM 5372 C CA . ASP A 1 686 ? 31.422 -6.952 -18.317 1.00 97.12 686 ASP A CA 1
ATOM 5373 C C . ASP A 1 686 ? 31.279 -8.208 -19.196 1.00 97.12 686 ASP A C 1
ATOM 5375 O O . ASP A 1 686 ? 30.534 -8.257 -20.177 1.00 97.12 686 ASP A O 1
ATOM 5379 N N . THR A 1 687 ? 31.998 -9.270 -18.827 1.00 96.69 687 THR A N 1
ATOM 5380 C CA . THR A 1 687 ? 31.982 -10.572 -19.512 1.00 96.69 687 THR A CA 1
ATOM 5381 C C . THR A 1 687 ? 30.594 -11.201 -19.596 1.00 96.69 687 THR A C 1
ATOM 5383 O O . THR A 1 687 ? 30.310 -11.901 -20.569 1.00 96.69 687 THR A O 1
ATOM 5386 N N . ARG A 1 688 ? 29.737 -10.956 -18.601 1.00 95.44 688 ARG A N 1
ATOM 5387 C CA . ARG A 1 688 ? 28.379 -11.504 -18.503 1.00 95.44 688 ARG A CA 1
ATOM 5388 C C . ARG A 1 688 ? 27.519 -10.972 -19.640 1.00 95.44 688 ARG A C 1
ATOM 5390 O O . ARG A 1 688 ? 27.047 -11.737 -20.478 1.00 95.44 688 ARG A O 1
ATOM 5397 N N . LEU A 1 689 ? 27.498 -9.646 -19.788 1.00 96.94 689 LEU A N 1
ATOM 5398 C CA . LEU A 1 689 ? 26.811 -8.940 -20.872 1.00 96.94 689 LEU A CA 1
ATOM 5399 C C . LEU A 1 689 ? 27.369 -9.285 -22.256 1.00 96.94 689 LEU A C 1
ATOM 5401 O O . LEU A 1 689 ? 26.601 -9.533 -23.186 1.00 96.94 689 LEU A O 1
ATOM 5405 N N . ARG A 1 690 ? 28.700 -9.357 -22.409 1.00 96.38 690 ARG A N 1
ATOM 5406 C CA . ARG A 1 690 ? 29.316 -9.733 -23.696 1.00 96.38 690 ARG A CA 1
ATOM 5407 C C . ARG A 1 690 ? 28.993 -11.166 -24.111 1.00 96.38 690 ARG A C 1
ATOM 5409 O O . ARG A 1 690 ? 28.844 -11.433 -25.305 1.00 96.38 690 ARG A O 1
ATOM 5416 N N . SER A 1 691 ? 28.935 -12.087 -23.150 1.00 96.06 691 SER A N 1
ATOM 5417 C CA . SER A 1 691 ? 28.715 -13.513 -23.417 1.00 96.06 691 SER A CA 1
ATOM 5418 C C . SER A 1 691 ? 27.244 -13.923 -23.459 1.00 96.06 691 SER A C 1
ATOM 5420 O O . SER A 1 691 ? 26.968 -15.045 -23.864 1.00 96.06 691 SER A O 1
ATOM 5422 N N . ALA A 1 692 ? 26.317 -13.036 -23.091 1.00 97.12 692 ALA A N 1
ATOM 5423 C CA . ALA A 1 692 ? 24.888 -13.296 -23.193 1.00 97.12 692 ALA A CA 1
ATOM 5424 C C . ALA A 1 692 ? 24.455 -13.521 -24.654 1.00 97.12 692 ALA A C 1
ATOM 5426 O O . ALA A 1 692 ? 24.894 -12.812 -25.572 1.00 97.12 692 ALA A O 1
ATOM 5427 N N . ASP A 1 693 ? 23.570 -14.497 -24.845 1.00 96.38 693 ASP A N 1
ATOM 5428 C CA . ASP A 1 693 ? 22.881 -14.780 -26.109 1.00 96.38 693 ASP A CA 1
ATOM 5429 C C . ASP A 1 693 ? 21.586 -13.966 -26.220 1.00 96.38 693 ASP A C 1
ATOM 5431 O O . ASP A 1 693 ? 21.166 -13.598 -27.317 1.00 96.38 693 ASP A O 1
ATOM 5435 N N . LEU A 1 694 ? 20.981 -13.654 -25.071 1.00 97.81 694 LEU A N 1
ATOM 5436 C CA . LEU A 1 694 ? 19.799 -12.813 -24.942 1.00 97.81 694 LEU A CA 1
ATOM 5437 C C . LEU A 1 694 ? 19.938 -11.911 -23.713 1.00 97.81 694 LEU A C 1
ATOM 5439 O O . LEU A 1 694 ? 20.215 -12.378 -22.607 1.00 97.81 694 LEU A O 1
ATOM 5443 N N . LEU A 1 695 ? 19.706 -10.617 -23.906 1.00 98.38 695 LEU A N 1
ATOM 5444 C CA . LEU A 1 695 ? 19.512 -9.670 -22.815 1.00 98.38 695 LEU A CA 1
ATOM 5445 C C . LEU A 1 695 ? 18.014 -9.540 -22.536 1.00 98.38 695 LEU A C 1
ATOM 5447 O O . LEU A 1 695 ? 17.219 -9.429 -23.468 1.00 98.38 695 LEU A O 1
ATOM 5451 N N . VAL A 1 696 ? 17.627 -9.531 -21.264 1.00 98.38 696 VAL A N 1
ATOM 5452 C CA . VAL A 1 696 ? 16.245 -9.319 -20.820 1.00 98.38 696 VAL A CA 1
ATOM 5453 C C . VAL A 1 696 ? 16.216 -8.113 -19.894 1.00 98.38 696 VAL A C 1
ATOM 5455 O O . VAL A 1 696 ? 16.972 -8.067 -18.933 1.00 98.38 696 VAL A O 1
ATOM 5458 N N . CYS A 1 697 ? 15.362 -7.131 -20.163 1.00 98.25 697 CYS A N 1
ATOM 5459 C CA . CYS A 1 697 ? 15.255 -5.927 -19.339 1.00 98.25 697 CYS A CA 1
ATOM 5460 C C . CYS A 1 697 ? 13.793 -5.557 -19.084 1.00 98.25 697 CYS A C 1
ATOM 5462 O O . CYS A 1 697 ? 12.959 -5.691 -19.979 1.00 98.25 697 CYS A O 1
ATOM 5464 N N . SER A 1 698 ? 13.484 -5.073 -17.881 1.00 96.06 698 SER A N 1
ATOM 5465 C CA . SER A 1 698 ? 12.111 -4.704 -17.503 1.00 96.06 698 SER A CA 1
ATOM 5466 C C . SER A 1 698 ? 11.977 -3.333 -16.836 1.00 96.06 698 SER A C 1
ATOM 5468 O O . SER A 1 698 ? 11.119 -2.549 -17.241 1.00 96.06 698 SER A O 1
ATOM 5470 N N . HIS A 1 699 ? 12.830 -3.017 -15.853 1.00 94.69 699 HIS A N 1
ATOM 5471 C CA . HIS A 1 699 ? 12.773 -1.780 -15.067 1.00 94.69 699 HIS A CA 1
ATOM 5472 C C . HIS A 1 699 ? 14.170 -1.190 -14.819 1.00 94.69 699 HIS A C 1
ATOM 5474 O O . HIS A 1 699 ? 15.105 -1.958 -14.596 1.00 94.69 699 HIS A O 1
ATOM 5480 N N . PRO A 1 700 ? 14.321 0.143 -14.792 1.00 95.12 700 PRO A N 1
ATOM 5481 C CA . PRO A 1 700 ? 13.393 1.116 -15.355 1.00 95.12 700 PRO A CA 1
ATOM 5482 C C . PRO A 1 700 ? 13.410 1.034 -16.889 1.00 95.12 700 PRO A C 1
ATOM 5484 O O . PRO A 1 700 ? 14.435 0.692 -17.482 1.00 95.12 700 PRO A O 1
ATOM 5487 N N . THR A 1 701 ? 12.319 1.406 -17.564 1.00 95.62 701 THR A N 1
ATOM 5488 C CA . THR A 1 701 ? 12.289 1.403 -19.041 1.00 95.62 701 THR A CA 1
ATOM 5489 C C . THR A 1 701 ? 13.400 2.276 -19.645 1.00 95.62 701 THR A C 1
ATOM 5491 O O . THR A 1 701 ? 13.939 1.945 -20.704 1.00 95.62 701 THR A O 1
ATOM 5494 N N . LEU A 1 702 ? 13.846 3.317 -18.928 1.00 96.06 702 LEU A N 1
ATOM 5495 C CA . LEU A 1 702 ? 15.038 4.094 -19.268 1.00 96.06 702 LEU A CA 1
ATOM 5496 C C . LEU A 1 702 ? 16.294 3.233 -19.461 1.00 96.06 702 LEU A C 1
ATOM 5498 O O . LEU A 1 702 ? 16.946 3.357 -20.499 1.00 96.06 702 LEU A O 1
ATOM 5502 N N . LEU A 1 703 ? 16.607 2.338 -18.517 1.00 97.31 703 LEU A N 1
ATOM 5503 C CA . LEU A 1 703 ? 17.743 1.418 -18.631 1.00 97.31 703 LEU A CA 1
ATOM 5504 C C . LEU A 1 703 ? 17.602 0.557 -19.888 1.00 97.31 703 LEU A C 1
ATOM 5506 O O . LEU A 1 703 ? 18.553 0.441 -20.656 1.00 97.31 703 LEU A O 1
ATOM 5510 N N . CYS A 1 704 ? 16.413 0.005 -20.132 1.00 97.94 704 CYS A N 1
ATOM 5511 C CA . CYS A 1 704 ? 16.175 -0.888 -21.264 1.00 97.94 704 CYS A CA 1
ATOM 5512 C C . CYS A 1 704 ? 16.374 -0.190 -22.613 1.00 97.94 704 CYS A C 1
ATOM 5514 O O . CYS A 1 704 ? 16.930 -0.777 -23.540 1.00 97.94 704 CYS A O 1
ATOM 5516 N N . MET A 1 705 ? 15.963 1.075 -22.729 1.00 97.50 705 MET A N 1
ATOM 5517 C CA . MET A 1 705 ? 16.130 1.852 -23.961 1.00 97.50 705 MET A CA 1
ATOM 5518 C C . MET A 1 705 ? 17.580 2.279 -24.180 1.00 97.50 705 MET A C 1
ATOM 5520 O O . MET A 1 705 ? 18.079 2.174 -25.297 1.00 97.50 705 MET A O 1
ATOM 5524 N N . VAL A 1 706 ? 18.298 2.677 -23.126 1.00 96.62 706 VAL A N 1
ATOM 5525 C CA . VAL A 1 706 ? 19.737 2.972 -23.230 1.00 96.62 706 VAL A CA 1
ATOM 5526 C C . VAL A 1 706 ? 20.528 1.696 -23.556 1.00 96.62 706 VAL A C 1
ATOM 5528 O O . VAL A 1 706 ? 21.440 1.729 -24.381 1.00 96.62 706 VAL A O 1
ATOM 5531 N N . LEU A 1 707 ? 20.137 0.547 -22.995 1.00 97.06 707 LEU A N 1
ATOM 5532 C CA . LEU A 1 707 ? 20.710 -0.763 -23.314 1.00 97.06 707 LEU A CA 1
ATOM 5533 C C . LEU A 1 707 ? 20.481 -1.136 -24.785 1.00 97.06 707 LEU A C 1
ATOM 5535 O O . LEU A 1 707 ? 21.398 -1.620 -25.446 1.00 97.06 707 LEU A O 1
ATOM 5539 N N . ALA A 1 708 ? 19.286 -0.866 -25.316 1.00 97.06 708 ALA A N 1
ATOM 5540 C CA . ALA A 1 708 ? 18.973 -1.067 -26.726 1.00 97.06 708 ALA A CA 1
ATOM 5541 C C . ALA A 1 708 ? 19.833 -0.189 -27.651 1.00 97.06 708 ALA A C 1
ATOM 5543 O O . ALA A 1 708 ? 20.166 -0.610 -28.754 1.00 97.06 708 ALA A O 1
ATOM 5544 N N . GLU A 1 709 ? 20.225 1.014 -27.237 1.00 95.62 709 GLU A N 1
ATOM 5545 C CA . GLU A 1 709 ? 21.144 1.857 -28.017 1.00 95.62 709 GLU A CA 1
ATOM 5546 C C . GLU A 1 709 ? 22.600 1.383 -27.922 1.00 95.62 709 GLU A C 1
ATOM 5548 O O . GLU A 1 709 ? 23.360 1.506 -28.884 1.00 95.62 709 GLU A O 1
ATOM 5553 N N . ALA A 1 710 ? 23.001 0.863 -26.761 1.00 95.31 710 ALA A N 1
ATOM 5554 C CA . ALA A 1 710 ? 24.389 0.534 -26.460 1.00 95.31 710 ALA A CA 1
ATOM 5555 C C . ALA A 1 710 ? 24.790 -0.910 -26.819 1.00 95.31 710 ALA A C 1
ATOM 5557 O O . ALA A 1 710 ? 25.983 -1.195 -26.909 1.00 95.31 710 ALA A O 1
ATOM 5558 N N . SER A 1 711 ? 23.823 -1.810 -27.034 1.00 95.12 711 SER A N 1
ATOM 5559 C CA . SER A 1 711 ? 24.056 -3.232 -27.310 1.00 95.12 711 SER A CA 1
ATOM 5560 C C . SER A 1 711 ? 23.561 -3.668 -28.692 1.00 95.12 711 SER A C 1
ATOM 5562 O O . SER A 1 711 ? 22.456 -3.325 -29.120 1.00 95.12 711 SER A O 1
ATOM 5564 N N . GLU A 1 712 ? 24.351 -4.506 -29.362 1.00 94.69 712 GLU A N 1
ATOM 5565 C CA . GLU A 1 712 ? 23.967 -5.251 -30.574 1.00 94.69 712 GLU A CA 1
ATOM 5566 C C . GLU A 1 712 ? 23.438 -6.660 -30.255 1.00 94.69 712 GLU A C 1
ATOM 5568 O O . GLU A 1 712 ? 23.139 -7.444 -31.150 1.00 94.69 712 GLU A O 1
ATOM 5573 N N . LYS A 1 713 ? 23.345 -7.028 -28.973 1.00 95.88 713 LYS A N 1
ATOM 5574 C CA . LYS A 1 713 ? 22.780 -8.321 -28.585 1.00 95.88 713 LYS A CA 1
ATOM 5575 C C . LYS A 1 713 ? 21.264 -8.334 -28.794 1.00 95.88 713 LYS A C 1
ATOM 5577 O O . LYS A 1 713 ? 20.630 -7.289 -28.608 1.00 95.88 713 LYS A O 1
ATOM 5582 N N . PRO A 1 714 ? 20.673 -9.506 -29.099 1.00 97.56 714 PRO A N 1
ATOM 5583 C CA . PRO A 1 714 ? 19.235 -9.691 -28.999 1.00 97.56 714 PRO A CA 1
ATOM 5584 C C . PRO A 1 714 ? 18.739 -9.218 -27.633 1.00 97.56 714 PRO A C 1
ATOM 5586 O O . PRO A 1 714 ? 19.298 -9.587 -26.596 1.00 97.56 714 PRO A O 1
ATOM 5589 N N . LEU A 1 715 ? 17.711 -8.378 -27.647 1.00 98.19 715 LEU A N 1
ATOM 5590 C CA . LEU A 1 715 ? 17.151 -7.760 -26.456 1.00 98.19 715 LEU A CA 1
ATOM 5591 C C . LEU A 1 715 ? 15.649 -8.024 -26.395 1.00 98.19 715 LEU A C 1
ATOM 5593 O O . LEU A 1 715 ? 14.904 -7.680 -27.311 1.00 98.19 715 LEU A O 1
ATOM 5597 N N . PHE A 1 716 ? 15.205 -8.586 -25.281 1.00 98.44 716 PHE A N 1
ATOM 5598 C CA . PHE A 1 716 ? 13.802 -8.704 -24.925 1.00 98.44 716 PHE A CA 1
ATOM 5599 C C . PHE A 1 716 ? 13.477 -7.698 -23.817 1.00 98.44 716 PHE A C 1
ATOM 5601 O O . PHE A 1 716 ? 14.066 -7.733 -22.737 1.00 98.44 716 PHE A O 1
ATOM 5608 N N . VAL A 1 717 ? 12.554 -6.780 -24.093 1.00 98.44 717 VAL A N 1
ATOM 5609 C CA . VAL A 1 717 ? 12.084 -5.777 -23.138 1.00 98.44 717 VAL A CA 1
ATOM 5610 C C . VAL A 1 717 ? 10.663 -6.118 -22.709 1.00 98.44 717 VAL A C 1
ATOM 5612 O O . VAL A 1 717 ? 9.766 -6.158 -23.548 1.00 98.44 717 VAL A O 1
ATOM 5615 N N . HIS A 1 718 ? 10.455 -6.318 -21.408 1.00 97.88 718 HIS A N 1
ATOM 5616 C CA . HIS A 1 718 ? 9.134 -6.409 -20.774 1.00 97.88 718 HIS A CA 1
ATOM 5617 C C . HIS A 1 718 ? 8.957 -5.194 -19.863 1.00 97.88 718 HIS A C 1
ATOM 5619 O O . HIS A 1 718 ? 9.259 -5.238 -18.675 1.00 97.88 718 HIS A O 1
ATOM 5625 N N . ALA A 1 719 ? 8.585 -4.065 -20.460 1.00 97.25 719 ALA A N 1
ATOM 5626 C CA . ALA A 1 719 ? 8.619 -2.761 -19.813 1.00 97.25 719 ALA A CA 1
ATOM 5627 C C . ALA A 1 719 ? 7.643 -2.693 -18.635 1.00 97.25 719 ALA A C 1
ATOM 5629 O O . ALA A 1 719 ? 6.431 -2.754 -18.835 1.00 97.25 719 ALA A O 1
ATOM 5630 N N . SER A 1 720 ? 8.186 -2.508 -17.433 1.00 95.00 720 SER A N 1
ATOM 5631 C CA . SER A 1 720 ? 7.456 -2.467 -16.161 1.00 95.00 720 SER A CA 1
ATOM 5632 C C . SER A 1 720 ? 7.433 -1.078 -15.521 1.00 95.00 720 SER A C 1
ATOM 5634 O O . SER A 1 720 ? 7.248 -0.946 -14.311 1.00 95.00 720 SER A O 1
ATOM 5636 N N . SER A 1 721 ? 7.714 -0.037 -16.303 1.00 94.56 721 SER A N 1
ATOM 5637 C CA . SER A 1 721 ? 7.510 1.365 -15.934 1.00 94.56 721 SER A CA 1
ATOM 5638 C C . SER A 1 721 ? 7.279 2.234 -17.162 1.00 94.56 721 SER A C 1
ATOM 5640 O O . SER A 1 721 ? 7.513 1.816 -18.301 1.00 94.56 721 SER A O 1
ATOM 5642 N N . THR A 1 722 ? 6.796 3.458 -16.941 1.00 94.69 722 THR A N 1
ATOM 5643 C CA . THR A 1 722 ? 6.592 4.438 -18.017 1.00 94.69 722 THR A CA 1
ATOM 5644 C C . THR A 1 722 ? 7.905 4.712 -18.752 1.00 94.69 722 THR A C 1
ATOM 5646 O O . THR A 1 722 ? 8.989 4.564 -18.186 1.00 94.69 722 THR A O 1
ATOM 5649 N N . LEU A 1 723 ? 7.827 5.170 -20.006 1.00 95.88 723 LEU A N 1
ATOM 5650 C CA . LEU A 1 723 ? 9.028 5.538 -20.768 1.00 95.88 723 LEU A CA 1
ATOM 5651 C C . LEU A 1 723 ? 9.873 6.593 -20.042 1.00 95.88 723 LEU A C 1
ATOM 5653 O O . LEU A 1 723 ? 11.081 6.630 -20.214 1.00 95.88 723 LEU A O 1
ATOM 5657 N N . LEU A 1 724 ? 9.242 7.451 -19.243 1.00 94.50 724 LEU A N 1
ATOM 5658 C CA . LEU A 1 724 ? 9.875 8.613 -18.626 1.00 94.50 724 LEU A CA 1
ATOM 5659 C C . LEU A 1 724 ? 10.378 8.339 -17.203 1.00 94.50 724 LEU A C 1
ATOM 5661 O O . LEU A 1 724 ? 11.037 9.202 -16.630 1.00 94.50 724 LEU A O 1
ATOM 5665 N N . TYR A 1 725 ? 10.071 7.173 -16.629 1.00 92.62 725 TYR A N 1
ATOM 5666 C CA . TYR A 1 725 ? 10.523 6.824 -15.288 1.00 92.62 725 TYR A CA 1
ATOM 5667 C C . TYR A 1 725 ? 12.054 6.717 -15.252 1.00 92.62 725 TYR A C 1
ATOM 5669 O O . TYR A 1 725 ? 12.661 5.993 -16.047 1.00 92.62 725 TYR A O 1
ATOM 5677 N N . GLY A 1 726 ? 12.675 7.451 -14.328 1.00 89.69 726 GLY A N 1
ATOM 5678 C CA . GLY A 1 726 ? 14.125 7.611 -14.247 1.00 89.69 726 GLY A CA 1
ATOM 5679 C C . GLY A 1 726 ? 14.659 8.865 -14.943 1.00 89.69 726 GLY A C 1
ATOM 5680 O O . GLY A 1 726 ? 15.833 9.165 -14.783 1.00 89.69 726 GLY A O 1
ATOM 5681 N N . LEU A 1 727 ? 13.850 9.627 -15.690 1.00 91.25 727 LEU A N 1
ATOM 5682 C CA . LEU A 1 727 ? 14.269 10.936 -16.202 1.00 91.25 727 LEU A CA 1
ATOM 5683 C C . LEU A 1 727 ? 13.978 12.034 -15.187 1.00 91.25 727 LEU A C 1
ATOM 5685 O O . LEU A 1 727 ? 12.839 12.220 -14.769 1.00 91.25 727 LEU A O 1
ATOM 5689 N N . GLN A 1 728 ? 14.981 12.851 -14.876 1.00 85.44 728 GLN A N 1
ATOM 5690 C CA . GLN A 1 728 ? 14.766 14.001 -14.012 1.00 85.44 728 GLN A CA 1
ATOM 5691 C C . GLN A 1 728 ? 13.816 15.016 -14.658 1.00 85.44 728 GLN A C 1
ATOM 5693 O O . GLN A 1 728 ? 14.079 15.526 -15.749 1.00 85.44 728 GLN A O 1
ATOM 5698 N N . CYS A 1 729 ? 12.767 15.405 -13.931 1.00 84.94 729 CYS A N 1
ATOM 5699 C CA . CYS A 1 729 ? 11.959 16.553 -14.317 1.00 84.94 729 CYS A CA 1
ATOM 5700 C C . CYS A 1 729 ? 12.333 17.830 -13.546 1.00 84.94 729 CYS A C 1
ATOM 5702 O O . CYS A 1 729 ? 11.835 18.093 -12.451 1.00 84.94 729 CYS A O 1
ATOM 5704 N N . LEU A 1 730 ? 13.151 18.682 -14.173 1.00 76.88 730 LEU A N 1
ATOM 5705 C CA . LEU A 1 730 ? 13.697 19.919 -13.590 1.00 76.88 730 LEU A CA 1
ATOM 5706 C C . LEU A 1 730 ? 12.645 20.968 -13.184 1.00 76.88 730 LEU A C 1
ATOM 5708 O O . LEU A 1 730 ? 12.929 21.834 -12.361 1.00 76.88 730 LEU A O 1
ATOM 5712 N N . ARG A 1 731 ? 11.443 20.925 -13.774 1.00 76.00 731 ARG A N 1
ATOM 5713 C CA . ARG A 1 731 ? 10.361 21.904 -13.540 1.00 76.00 731 ARG A CA 1
ATOM 5714 C C . ARG A 1 731 ? 9.053 21.282 -13.047 1.00 76.00 731 ARG A C 1
ATOM 5716 O O . ARG A 1 731 ? 8.054 21.984 -12.948 1.00 76.00 731 ARG A O 1
ATOM 5723 N N . CYS A 1 732 ? 9.049 19.988 -12.728 1.00 70.06 732 CYS A N 1
ATOM 5724 C CA . CYS A 1 732 ? 7.845 19.303 -12.248 1.00 70.06 732 CYS A CA 1
ATOM 5725 C C . CYS A 1 732 ? 7.657 19.370 -10.733 1.00 70.06 732 CYS A C 1
ATOM 5727 O O . CYS A 1 732 ? 6.622 18.937 -10.239 1.00 70.06 732 CYS A O 1
ATOM 5729 N N . ALA A 1 733 ? 8.631 19.900 -9.989 1.00 57.78 733 ALA A N 1
ATOM 5730 C CA . ALA A 1 733 ? 8.538 20.082 -8.544 1.00 57.78 733 ALA A CA 1
ATOM 5731 C C . ALA A 1 733 ? 7.627 21.275 -8.186 1.00 57.78 733 ALA A C 1
ATOM 5733 O O . ALA A 1 733 ? 8.038 22.211 -7.506 1.00 57.78 733 ALA A O 1
ATOM 5734 N N . ALA A 1 734 ? 6.387 21.280 -8.678 1.00 54.84 734 ALA A N 1
ATOM 5735 C CA . ALA A 1 734 ? 5.357 22.153 -8.138 1.00 54.84 734 ALA A CA 1
ATOM 5736 C C . ALA A 1 734 ? 4.845 21.523 -6.838 1.00 54.84 734 ALA A C 1
ATOM 5738 O O . ALA A 1 734 ? 4.439 20.365 -6.824 1.00 54.84 734 ALA A O 1
ATOM 5739 N N . VAL A 1 735 ? 4.844 22.292 -5.745 1.00 53.94 735 VAL A N 1
ATOM 5740 C CA . VAL A 1 735 ? 4.462 21.834 -4.391 1.00 53.94 735 VAL A CA 1
ATOM 5741 C C . VAL A 1 735 ? 3.024 21.273 -4.331 1.00 53.94 735 VAL A C 1
ATOM 5743 O O . VAL A 1 735 ? 2.682 20.583 -3.376 1.00 53.94 735 VAL A O 1
ATOM 5746 N N . SER A 1 736 ? 2.203 21.532 -5.356 1.00 58.62 736 SER A N 1
ATOM 5747 C CA . SER A 1 736 ? 0.770 21.218 -5.442 1.00 58.62 736 SER A CA 1
ATOM 5748 C C . SER A 1 736 ? 0.382 20.174 -6.505 1.00 58.62 736 SER A C 1
ATOM 5750 O O . SER A 1 736 ? -0.802 20.016 -6.800 1.00 58.62 736 SER A O 1
ATOM 5752 N N . SER A 1 737 ? 1.337 19.476 -7.130 1.00 66.94 737 SER A N 1
ATOM 5753 C CA . SER A 1 737 ? 1.031 18.488 -8.176 1.00 66.94 737 SER A CA 1
ATOM 5754 C C . SER A 1 737 ? 1.897 17.246 -8.050 1.00 66.94 737 SER A C 1
ATOM 5756 O O . SER A 1 737 ? 3.109 17.333 -7.878 1.00 66.94 737 SER A O 1
ATOM 5758 N N . ASN A 1 738 ? 1.276 16.079 -8.205 1.00 74.62 738 ASN A N 1
ATOM 5759 C CA . ASN A 1 738 ? 1.999 14.821 -8.357 1.00 74.62 738 ASN A CA 1
ATOM 5760 C C . ASN A 1 738 ? 2.379 14.510 -9.814 1.00 74.62 738 ASN A C 1
ATOM 5762 O O . ASN A 1 738 ? 3.208 13.636 -10.060 1.00 74.62 738 ASN A O 1
ATOM 5766 N N . LEU A 1 739 ? 1.822 15.260 -10.771 1.00 83.94 739 LEU A N 1
ATOM 5767 C CA . LEU A 1 739 ? 2.102 15.113 -12.192 1.00 83.94 739 LEU A CA 1
ATOM 5768 C C . LEU A 1 739 ? 3.506 15.627 -12.541 1.00 83.94 739 LEU A C 1
ATOM 5770 O O . LEU A 1 739 ? 3.791 16.823 -12.457 1.00 83.94 739 LEU A O 1
ATOM 5774 N N . ARG A 1 740 ? 4.345 14.720 -13.038 1.00 87.31 740 ARG A N 1
ATOM 5775 C CA . ARG A 1 740 ? 5.624 14.975 -13.701 1.00 87.31 740 ARG A CA 1
ATOM 5776 C C . ARG A 1 740 ? 5.405 15.177 -15.201 1.00 87.31 740 ARG A C 1
ATOM 5778 O O . ARG A 1 740 ? 5.544 14.252 -16.002 1.00 87.31 740 ARG A O 1
ATOM 5785 N N . TYR A 1 741 ? 5.019 16.396 -15.577 1.00 88.12 741 TYR A N 1
ATOM 5786 C CA . TYR A 1 741 ? 4.838 16.784 -16.975 1.00 88.12 741 TYR A CA 1
ATOM 5787 C C . TYR A 1 741 ? 6.104 17.404 -17.592 1.00 88.12 741 TYR A C 1
ATOM 5789 O O . TYR A 1 741 ? 6.535 18.494 -17.213 1.00 88.12 741 TYR A O 1
ATOM 5797 N N . PHE A 1 742 ? 6.676 16.735 -18.592 1.00 88.06 742 PHE A N 1
ATOM 5798 C CA . PHE A 1 742 ? 7.824 17.209 -19.359 1.00 88.06 742 PHE A CA 1
ATOM 5799 C C . PHE A 1 742 ? 7.322 18.016 -20.560 1.00 88.06 742 PHE A C 1
ATOM 5801 O O . PHE A 1 742 ? 7.024 17.475 -21.628 1.00 88.06 742 PHE A O 1
ATOM 5808 N N . ASP A 1 743 ? 7.189 19.328 -20.365 1.00 83.00 743 ASP A N 1
ATOM 5809 C CA . ASP A 1 743 ? 6.753 20.252 -21.412 1.00 83.00 743 ASP A CA 1
ATOM 5810 C C . ASP A 1 743 ? 7.748 20.351 -22.591 1.00 83.00 743 ASP A C 1
ATOM 5812 O O . ASP A 1 743 ? 8.875 19.852 -22.549 1.00 83.00 743 ASP A O 1
ATOM 5816 N N . HIS A 1 744 ? 7.340 21.034 -23.665 1.00 78.25 744 HIS A N 1
ATOM 5817 C CA . HIS A 1 744 ? 8.161 21.221 -24.870 1.00 78.25 744 HIS A CA 1
ATOM 5818 C C . HIS A 1 744 ? 9.461 22.004 -24.639 1.00 78.25 744 HIS A C 1
ATOM 5820 O O . HIS A 1 744 ? 10.352 21.955 -25.484 1.00 78.25 744 HIS A O 1
ATOM 5826 N N . SER A 1 745 ? 9.599 22.713 -23.512 1.00 75.75 745 SER A N 1
ATOM 5827 C CA . SER A 1 745 ? 10.849 23.392 -23.158 1.00 75.75 745 SER A CA 1
ATOM 5828 C C . SER A 1 745 ? 11.915 22.413 -22.652 1.00 75.75 745 SER A C 1
ATOM 5830 O O . SER A 1 745 ? 13.106 22.721 -22.697 1.00 75.75 745 SER A O 1
ATOM 5832 N N . GLN A 1 746 ? 11.517 21.203 -22.243 1.00 80.62 746 GLN A N 1
ATOM 5833 C CA . GLN A 1 746 ? 12.419 20.118 -21.861 1.00 80.62 746 GLN A CA 1
ATOM 5834 C C . GLN A 1 746 ? 12.844 19.305 -23.093 1.00 80.62 746 GLN A C 1
ATOM 5836 O O . GLN A 1 746 ? 12.356 18.199 -23.359 1.00 80.62 746 GLN A O 1
ATOM 5841 N N . GLY A 1 747 ? 13.781 19.871 -23.860 1.00 83.81 747 GLY A N 1
ATOM 5842 C CA . GLY A 1 747 ? 14.306 19.263 -25.087 1.00 83.81 747 GLY A CA 1
ATOM 5843 C C . GLY A 1 747 ? 14.934 17.876 -24.887 1.00 83.81 747 GLY A C 1
ATOM 5844 O O . GLY A 1 747 ? 14.877 17.048 -25.796 1.00 83.81 747 GLY A O 1
ATOM 5845 N N . SER A 1 748 ? 15.467 17.578 -23.697 1.00 86.50 748 SER A N 1
ATOM 5846 C CA . SER A 1 748 ? 16.048 16.270 -23.357 1.00 86.50 748 SER A CA 1
ATOM 5847 C C . SER A 1 748 ? 15.008 15.145 -23.361 1.00 86.50 748 SER A C 1
ATOM 5849 O O . SER A 1 748 ? 15.228 14.123 -24.010 1.00 86.50 748 SER A O 1
ATOM 5851 N N . ALA A 1 749 ? 13.848 15.345 -22.724 1.00 90.31 749 ALA A N 1
ATOM 5852 C CA . ALA A 1 749 ? 12.763 14.362 -22.696 1.00 90.31 749 ALA A CA 1
ATOM 5853 C C . ALA A 1 749 ? 12.185 14.105 -24.098 1.00 90.31 749 ALA A C 1
ATOM 5855 O O . ALA A 1 749 ? 11.961 12.959 -24.484 1.00 90.31 749 ALA A O 1
ATOM 5856 N N . HIS A 1 750 ? 12.012 15.157 -24.904 1.00 91.31 750 HIS A N 1
ATOM 5857 C CA . HIS A 1 750 ? 11.527 15.031 -26.282 1.00 91.31 750 HIS A CA 1
ATOM 5858 C C . HIS A 1 750 ? 12.533 14.307 -27.188 1.00 91.31 750 HIS A C 1
ATOM 5860 O O . HIS A 1 750 ? 12.152 13.401 -27.929 1.00 91.31 750 HIS A O 1
ATOM 5866 N N . SER A 1 751 ? 13.821 14.659 -27.091 1.00 91.94 751 SER A N 1
ATOM 5867 C CA . SER A 1 751 ? 14.911 13.973 -27.800 1.00 91.94 751 SER A CA 1
ATOM 5868 C C . SER A 1 751 ? 14.974 12.490 -27.425 1.00 91.94 751 SER A C 1
ATOM 5870 O O . SER A 1 751 ? 15.112 11.625 -28.291 1.00 91.94 751 SER A O 1
ATOM 5872 N N . TYR A 1 752 ? 14.799 12.179 -26.141 1.00 94.69 752 TYR A N 1
ATOM 5873 C CA . TYR A 1 752 ? 14.741 10.810 -25.650 1.00 94.69 752 TYR A CA 1
ATOM 5874 C C . TYR A 1 752 ? 13.541 10.028 -26.211 1.00 94.69 752 TYR A C 1
ATOM 5876 O O . TYR A 1 752 ? 13.734 8.961 -26.795 1.00 94.69 752 TYR A O 1
ATOM 5884 N N . LEU A 1 753 ? 12.322 10.574 -26.146 1.00 95.81 753 LEU A N 1
ATOM 5885 C CA . LEU A 1 753 ? 11.134 9.936 -26.729 1.00 95.81 753 LEU A CA 1
ATOM 5886 C C . LEU A 1 753 ? 11.263 9.716 -28.245 1.00 95.81 753 LEU A C 1
ATOM 5888 O O . LEU A 1 753 ? 10.798 8.703 -28.770 1.00 95.81 753 LEU A O 1
ATOM 5892 N N . GLN A 1 754 ? 11.915 10.637 -28.961 1.00 95.75 754 GLN A N 1
ATOM 5893 C CA . GLN A 1 754 ? 12.127 10.512 -30.403 1.00 95.75 754 GLN A CA 1
ATOM 5894 C C . GLN A 1 754 ? 13.085 9.362 -30.729 1.00 95.75 754 GLN A C 1
ATOM 5896 O O . GLN A 1 754 ? 12.871 8.632 -31.700 1.00 95.75 754 GLN A O 1
ATOM 5901 N N . ARG A 1 755 ? 14.105 9.154 -29.893 1.00 95.19 755 ARG A N 1
ATOM 5902 C CA . ARG A 1 755 ? 15.007 8.004 -30.006 1.00 95.19 755 ARG A CA 1
ATOM 5903 C C . ARG A 1 755 ? 14.299 6.696 -29.682 1.00 95.19 755 ARG A C 1
ATOM 5905 O O . ARG A 1 755 ? 14.435 5.760 -30.462 1.00 95.19 755 ARG A O 1
ATOM 5912 N N . ILE A 1 756 ? 13.463 6.650 -28.640 1.00 96.88 756 ILE A N 1
ATOM 5913 C CA . ILE A 1 756 ? 12.634 5.468 -28.349 1.00 96.88 756 ILE A CA 1
ATOM 5914 C C . ILE A 1 756 ? 11.758 5.110 -29.548 1.00 96.88 756 ILE A C 1
ATOM 5916 O O . ILE A 1 756 ? 11.760 3.961 -29.980 1.00 96.88 756 ILE A O 1
ATOM 5920 N N . ARG A 1 757 ? 11.057 6.091 -30.136 1.00 97.06 757 ARG A N 1
ATOM 5921 C CA . ARG A 1 757 ? 10.272 5.872 -31.361 1.00 97.06 757 ARG A CA 1
ATOM 5922 C C . ARG A 1 757 ? 11.127 5.237 -32.458 1.00 97.06 757 ARG A C 1
ATOM 5924 O O . ARG A 1 757 ? 10.684 4.288 -33.096 1.00 97.06 757 ARG A O 1
ATOM 5931 N N . SER A 1 758 ? 12.342 5.747 -32.668 1.00 96.75 758 SER A N 1
ATOM 5932 C CA . SER A 1 758 ? 13.275 5.187 -33.648 1.00 96.75 758 SER A CA 1
ATOM 5933 C C . SER A 1 758 ? 13.632 3.739 -33.319 1.00 96.75 758 SER A C 1
ATOM 5935 O O . SER A 1 758 ? 13.544 2.890 -34.200 1.00 96.75 758 SER A O 1
ATOM 5937 N N . LEU A 1 759 ? 13.991 3.428 -32.072 1.00 97.00 759 LEU A N 1
ATOM 5938 C CA . LEU A 1 759 ? 14.365 2.074 -31.648 1.00 97.00 759 LEU A CA 1
ATOM 5939 C C . LEU A 1 759 ? 13.219 1.081 -31.848 1.00 97.00 759 LEU A C 1
ATOM 5941 O O . LEU A 1 759 ? 13.431 0.041 -32.464 1.00 97.00 759 LEU A O 1
ATOM 5945 N N . LEU A 1 760 ? 12.009 1.432 -31.403 1.00 96.81 760 LEU A N 1
ATOM 5946 C CA . LEU A 1 760 ? 10.816 0.586 -31.525 1.00 96.81 760 LEU A CA 1
ATOM 5947 C C . LEU A 1 760 ? 10.452 0.265 -32.983 1.00 96.81 760 LEU A C 1
ATOM 5949 O O . LEU A 1 760 ? 9.847 -0.767 -33.244 1.00 96.81 760 LEU A O 1
ATOM 5953 N N . VAL A 1 761 ? 10.800 1.141 -33.931 1.00 96.12 761 VAL A N 1
ATOM 5954 C CA . VAL A 1 761 ? 10.498 0.949 -35.360 1.00 96.12 761 VAL A CA 1
ATOM 5955 C C . VAL A 1 761 ? 11.648 0.284 -36.115 1.00 96.12 761 VAL A C 1
ATOM 5957 O O . VAL A 1 761 ? 11.409 -0.475 -37.051 1.00 96.12 761 VAL A O 1
ATOM 5960 N N . THR A 1 762 ? 12.894 0.604 -35.764 1.00 94.62 762 THR A N 1
ATOM 5961 C CA . THR A 1 762 ? 14.053 0.324 -36.628 1.00 94.62 762 THR A CA 1
ATOM 5962 C C . THR A 1 762 ? 15.025 -0.707 -36.078 1.00 94.62 762 THR A C 1
ATOM 5964 O O . THR A 1 762 ? 15.871 -1.150 -36.847 1.00 94.62 762 THR A O 1
ATOM 5967 N N . LYS A 1 763 ? 14.947 -1.107 -34.798 1.00 94.69 763 LYS A N 1
ATOM 5968 C CA . LYS A 1 763 ? 15.897 -2.064 -34.209 1.00 94.69 763 LYS A CA 1
ATOM 5969 C C . LYS A 1 763 ? 15.383 -3.507 -34.363 1.00 94.69 763 LYS A C 1
ATOM 5971 O O . LYS A 1 763 ? 14.566 -3.934 -33.553 1.00 94.69 763 LYS A O 1
ATOM 5976 N N . PRO A 1 764 ? 15.875 -4.297 -35.341 1.00 90.56 764 PRO A N 1
ATOM 5977 C CA . PRO A 1 764 ? 15.339 -5.634 -35.625 1.00 90.56 764 PRO A CA 1
ATOM 5978 C C . PRO A 1 764 ? 15.661 -6.676 -34.542 1.00 90.56 764 PRO A C 1
ATOM 5980 O O . PRO A 1 764 ? 14.978 -7.685 -34.443 1.00 90.56 764 PRO A O 1
ATOM 5983 N N . GLN A 1 765 ? 16.700 -6.445 -33.737 1.00 94.56 765 GLN A N 1
ATOM 5984 C CA . GLN A 1 765 ? 17.139 -7.340 -32.657 1.00 94.56 765 GLN A CA 1
ATOM 5985 C C . GLN A 1 765 ? 16.535 -6.962 -31.297 1.00 94.56 765 GLN A C 1
ATOM 5987 O O . GLN A 1 765 ? 17.083 -7.311 -30.254 1.00 94.56 765 GLN A O 1
ATOM 5992 N N . MET A 1 766 ? 15.439 -6.203 -31.287 1.00 97.00 766 MET A N 1
ATOM 5993 C CA . MET A 1 766 ? 14.745 -5.818 -30.065 1.00 97.00 766 MET A CA 1
ATOM 5994 C C . MET A 1 766 ? 13.274 -6.202 -30.151 1.00 97.00 766 MET A C 1
ATOM 5996 O O . MET A 1 766 ? 12.577 -5.814 -31.081 1.00 97.00 766 MET A O 1
ATOM 6000 N N . SER A 1 767 ? 12.813 -6.927 -29.139 1.00 97.44 767 SER A N 1
ATOM 6001 C CA . SER A 1 767 ? 11.405 -7.208 -28.903 1.00 97.44 767 SER A CA 1
ATOM 6002 C C . SER A 1 767 ? 10.973 -6.350 -27.730 1.00 97.44 767 SER A C 1
ATOM 6004 O O . SER A 1 767 ? 11.629 -6.370 -26.690 1.00 97.44 767 SER A O 1
ATOM 6006 N N . PHE A 1 768 ? 9.869 -5.627 -27.877 1.00 98.12 768 PHE A N 1
ATOM 6007 C CA . PHE A 1 768 ? 9.353 -4.754 -26.833 1.00 98.12 768 PHE A CA 1
ATOM 6008 C C . PHE A 1 768 ? 7.901 -5.097 -26.522 1.00 98.12 768 PHE A C 1
ATOM 6010 O O . PHE A 1 768 ? 7.019 -4.932 -27.365 1.00 98.12 768 PHE A O 1
ATOM 6017 N N . LEU A 1 769 ? 7.659 -5.509 -25.282 1.00 98.31 769 LEU A N 1
ATOM 6018 C CA . LEU A 1 769 ? 6.343 -5.756 -24.718 1.00 98.31 769 LEU A CA 1
ATOM 6019 C C . LEU A 1 769 ? 6.115 -4.818 -23.536 1.00 98.31 769 LEU A C 1
ATOM 6021 O O . LEU A 1 769 ? 6.982 -4.669 -22.679 1.00 98.31 769 LEU A O 1
ATOM 6025 N N . ALA A 1 770 ? 4.940 -4.202 -23.469 1.00 97.75 770 ALA A N 1
ATOM 6026 C CA . ALA A 1 770 ? 4.499 -3.516 -22.261 1.00 97.75 770 ALA A CA 1
ATOM 6027 C C . ALA A 1 770 ? 3.991 -4.532 -21.223 1.00 97.75 770 ALA A C 1
ATOM 6029 O O . ALA A 1 770 ? 3.365 -5.528 -21.586 1.00 97.75 770 ALA A O 1
ATOM 6030 N N . GLU A 1 771 ? 4.203 -4.255 -19.937 1.00 95.31 771 GLU A N 1
ATOM 6031 C CA . GLU A 1 771 ? 3.677 -5.076 -18.839 1.00 95.31 771 GLU A CA 1
ATOM 6032 C C . GLU A 1 771 ? 2.145 -5.108 -18.799 1.00 95.31 771 GLU A C 1
ATOM 6034 O O . GLU A 1 771 ? 1.559 -6.049 -18.292 1.00 95.31 771 GLU A O 1
ATOM 6039 N N . GLY A 1 772 ? 1.454 -4.122 -19.358 1.00 95.06 772 GLY A N 1
ATOM 6040 C CA . GLY A 1 772 ? 0.001 -4.114 -19.319 1.00 95.06 772 GLY A CA 1
ATOM 6041 C C . GLY A 1 772 ? -0.619 -3.221 -20.373 1.00 95.06 772 GLY A C 1
ATOM 6042 O O . GLY A 1 772 ? 0.059 -2.467 -21.083 1.00 95.06 772 GLY A O 1
ATOM 6043 N N . ARG A 1 773 ? -1.944 -3.327 -20.498 1.00 95.56 773 ARG A N 1
ATOM 6044 C CA . ARG A 1 773 ? -2.674 -2.628 -21.554 1.00 95.56 773 ARG A CA 1
ATOM 6045 C C . ARG A 1 773 ? -2.596 -1.111 -21.415 1.00 95.56 773 ARG A C 1
ATOM 6047 O O . ARG A 1 773 ? -2.392 -0.446 -22.428 1.00 95.56 773 ARG A O 1
ATOM 6054 N N . PHE A 1 774 ? -2.748 -0.562 -20.208 1.00 95.31 774 PHE A N 1
ATOM 6055 C CA . PHE A 1 774 ? -2.641 0.883 -20.008 1.00 95.31 774 PHE A CA 1
ATOM 6056 C C . PHE A 1 774 ? -1.250 1.402 -20.405 1.00 95.31 774 PHE A C 1
ATOM 6058 O O . PHE A 1 774 ? -1.177 2.363 -21.169 1.00 95.31 774 PHE A O 1
ATOM 6065 N N . LEU A 1 775 ? -0.161 0.729 -20.015 1.00 95.75 775 LEU A N 1
ATOM 6066 C CA . LEU A 1 775 ? 1.193 1.110 -20.435 1.00 95.75 775 LEU A CA 1
ATOM 6067 C C . LEU A 1 775 ? 1.375 1.047 -21.963 1.00 95.75 775 LEU A C 1
ATOM 6069 O O . LEU A 1 775 ? 1.980 1.947 -22.543 1.00 95.75 775 LEU A O 1
ATOM 6073 N N . ALA A 1 776 ? 0.818 0.040 -22.642 1.00 96.56 776 ALA A N 1
ATOM 6074 C CA . ALA A 1 776 ? 0.872 -0.038 -24.106 1.00 96.56 776 ALA A CA 1
ATOM 6075 C C . ALA A 1 776 ? 0.166 1.148 -24.787 1.00 96.56 776 ALA A C 1
ATOM 6077 O O . ALA A 1 776 ? 0.689 1.724 -25.744 1.00 96.56 776 ALA A O 1
ATOM 6078 N N . GLU A 1 777 ? -1.009 1.539 -24.284 1.00 95.56 777 GLU A N 1
ATOM 6079 C CA . GLU A 1 777 ? -1.739 2.713 -24.782 1.00 95.56 777 GLU A CA 1
ATOM 6080 C C . GLU A 1 777 ? -1.009 4.017 -24.425 1.00 95.56 777 GLU A C 1
ATOM 6082 O O . GLU A 1 777 ? -0.977 4.946 -25.233 1.00 95.56 777 GLU A O 1
ATOM 6087 N N . GLN A 1 778 ? -0.360 4.078 -23.257 1.00 94.94 778 GLN A N 1
ATOM 6088 C CA . GLN A 1 778 ? 0.489 5.201 -22.867 1.00 94.94 778 GLN A CA 1
ATOM 6089 C C . GLN A 1 778 ? 1.668 5.359 -23.834 1.00 94.94 778 GLN A C 1
ATOM 6091 O O . GLN A 1 778 ? 1.886 6.456 -24.344 1.00 94.94 778 GLN A O 1
ATOM 6096 N N . ILE A 1 779 ? 2.370 4.276 -24.172 1.00 95.75 779 ILE A N 1
ATOM 6097 C CA . ILE A 1 779 ? 3.459 4.281 -25.161 1.00 95.75 779 ILE A CA 1
ATOM 6098 C C . ILE A 1 779 ? 2.942 4.727 -26.531 1.00 95.75 779 ILE A C 1
ATOM 6100 O O . ILE A 1 779 ? 3.532 5.617 -27.151 1.00 95.75 779 ILE A O 1
ATOM 6104 N N . GLN A 1 780 ? 1.805 4.185 -26.985 1.00 95.12 780 GLN A N 1
ATOM 6105 C CA . GLN A 1 780 ? 1.190 4.619 -28.240 1.00 95.12 780 GLN A CA 1
ATOM 6106 C C . GLN A 1 780 ? 0.900 6.127 -28.218 1.00 95.12 780 GLN A C 1
ATOM 6108 O O . GLN A 1 780 ? 1.161 6.812 -29.205 1.00 95.12 780 GLN A O 1
ATOM 6113 N N . TYR A 1 781 ? 0.408 6.660 -27.103 1.00 93.69 781 TYR A N 1
ATOM 6114 C CA . TYR A 1 781 ? 0.118 8.083 -26.962 1.00 93.69 781 TYR A CA 1
ATOM 6115 C C . TYR A 1 781 ? 1.389 8.952 -26.928 1.00 93.69 781 TYR A C 1
ATOM 6117 O O . TYR A 1 781 ? 1.409 10.035 -27.515 1.00 93.69 781 TYR A O 1
ATOM 6125 N N . GLN A 1 782 ? 2.453 8.497 -26.257 1.00 93.69 782 GLN A N 1
ATOM 6126 C CA . GLN A 1 782 ? 3.697 9.254 -26.069 1.00 93.69 782 GLN A CA 1
ATOM 6127 C C . GLN A 1 782 ? 4.557 9.298 -27.338 1.00 93.69 782 GLN A C 1
ATOM 6129 O O . GLN A 1 782 ? 5.049 10.368 -27.713 1.00 93.69 782 GLN A O 1
ATOM 6134 N N . VAL A 1 783 ? 4.736 8.145 -27.998 1.00 95.69 783 VAL A N 1
ATOM 6135 C CA . VAL A 1 783 ? 5.679 7.988 -29.118 1.00 95.69 783 VAL A CA 1
ATOM 6136 C C . VAL A 1 783 ? 5.034 7.541 -30.425 1.00 95.69 783 VAL A C 1
ATOM 6138 O O . VAL A 1 783 ? 5.734 7.450 -31.430 1.00 95.69 783 VAL A O 1
ATOM 6141 N N . GLY A 1 784 ? 3.722 7.293 -30.464 1.00 94.31 784 GLY A N 1
ATOM 6142 C CA . GLY A 1 784 ? 2.987 6.969 -31.691 1.00 94.31 784 GLY A CA 1
ATOM 6143 C C . GLY A 1 784 ? 3.314 5.596 -32.281 1.00 94.31 784 GLY A C 1
ATOM 6144 O O . GLY A 1 784 ? 3.170 5.423 -33.490 1.00 94.31 784 GLY A O 1
ATOM 6145 N N . VAL A 1 785 ? 3.801 4.658 -31.464 1.00 94.44 785 VAL A N 1
ATOM 6146 C CA . VAL A 1 785 ? 4.114 3.272 -31.850 1.00 94.44 785 VAL A CA 1
ATOM 6147 C C . VAL A 1 785 ? 3.221 2.344 -31.035 1.00 94.44 785 VAL A C 1
ATOM 6149 O O . VAL A 1 785 ? 3.156 2.464 -29.815 1.00 94.44 785 VAL A O 1
ATOM 6152 N N . GLN A 1 786 ? 2.505 1.443 -31.706 1.00 95.38 786 GLN A N 1
ATOM 6153 C CA . GLN A 1 786 ? 1.767 0.380 -31.029 1.00 95.38 786 GLN A CA 1
ATOM 6154 C C . GLN A 1 786 ? 2.736 -0.723 -30.624 1.00 95.38 786 GLN A C 1
ATOM 6156 O O . GLN A 1 786 ? 3.488 -1.215 -31.461 1.00 95.38 786 GLN A O 1
ATOM 6161 N N . VAL A 1 787 ? 2.681 -1.114 -29.357 1.00 96.06 787 VAL A N 1
ATOM 6162 C CA . VAL A 1 787 ? 3.444 -2.240 -28.820 1.00 96.06 787 VAL A CA 1
ATOM 6163 C C . VAL A 1 787 ? 2.485 -3.312 -28.317 1.00 96.06 787 VAL A C 1
ATOM 6165 O O . VAL A 1 787 ? 1.377 -3.012 -27.857 1.00 96.06 787 VAL A O 1
ATOM 6168 N N . SER A 1 788 ? 2.906 -4.568 -28.428 1.00 97.06 788 SER A N 1
ATOM 6169 C CA . SER A 1 788 ? 2.225 -5.688 -27.783 1.00 97.06 788 SER A CA 1
ATOM 6170 C C . SER A 1 788 ? 2.387 -5.586 -26.262 1.00 97.06 788 SER A C 1
ATOM 6172 O O . SER A 1 788 ? 3.253 -4.867 -25.758 1.00 97.06 788 SER A O 1
ATOM 6174 N N . TRP A 1 789 ? 1.539 -6.283 -25.512 1.00 97.00 789 TRP A N 1
ATOM 6175 C CA . TRP A 1 789 ? 1.609 -6.298 -24.054 1.00 97.00 789 TRP A CA 1
ATOM 6176 C C . TRP A 1 789 ? 1.335 -7.696 -23.518 1.00 97.00 789 TRP A C 1
ATOM 6178 O O . TRP A 1 789 ? 0.596 -8.465 -24.134 1.00 97.00 789 TRP A O 1
ATOM 6188 N N . VAL A 1 790 ? 1.950 -8.001 -22.381 1.00 96.62 790 VAL A N 1
ATOM 6189 C CA . VAL A 1 790 ? 1.806 -9.263 -21.652 1.00 96.62 790 VAL A CA 1
ATOM 6190 C C . VAL A 1 790 ? 1.781 -8.925 -20.162 1.00 96.62 790 VAL A C 1
ATOM 6192 O O . VAL A 1 790 ? 2.736 -8.292 -19.708 1.00 96.62 790 VAL A O 1
ATOM 6195 N N . PRO A 1 791 ? 0.736 -9.321 -19.408 1.00 96.38 791 PRO A N 1
ATOM 6196 C CA . PRO A 1 791 ? 0.687 -9.082 -17.969 1.00 96.38 791 PRO A CA 1
ATOM 6197 C C . PRO A 1 791 ? 1.828 -9.819 -17.262 1.00 96.38 791 PRO A C 1
ATOM 6199 O O . PRO A 1 791 ? 2.276 -10.856 -17.763 1.00 96.38 791 PRO A O 1
ATOM 6202 N 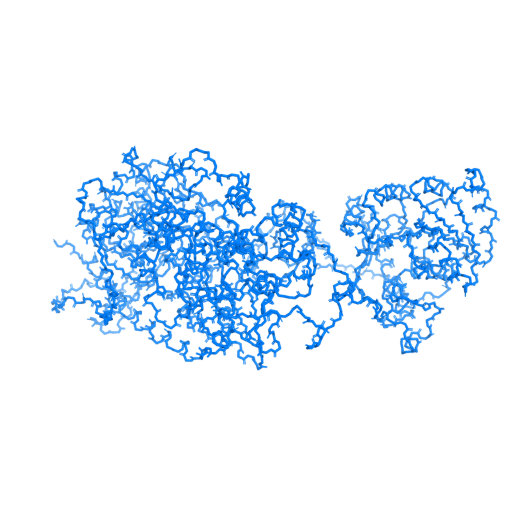N . PRO A 1 792 ? 2.285 -9.347 -16.092 1.00 96.38 792 PRO A N 1
ATOM 6203 C CA . PRO A 1 792 ? 3.089 -10.160 -15.200 1.00 96.38 792 PRO A CA 1
ATOM 6204 C C . PRO A 1 792 ? 2.430 -11.521 -14.987 1.00 96.38 792 PRO A C 1
ATOM 6206 O O . PRO A 1 792 ? 1.228 -11.622 -14.745 1.00 96.38 792 PRO A O 1
ATOM 6209 N N . LEU A 1 793 ? 3.227 -12.575 -15.079 1.00 95.44 793 LEU A N 1
ATOM 6210 C CA . LEU A 1 793 ? 2.777 -13.944 -14.862 1.00 95.44 793 LEU A CA 1
ATOM 6211 C C . LEU A 1 793 ? 3.135 -14.441 -13.457 1.00 95.44 793 LEU A C 1
ATOM 6213 O O . LEU A 1 793 ? 2.691 -15.518 -13.066 1.00 95.44 793 LEU A O 1
ATOM 6217 N N . ALA A 1 794 ? 3.933 -13.667 -12.712 1.00 94.31 794 ALA A N 1
ATOM 6218 C CA . ALA A 1 794 ? 4.453 -14.009 -11.391 1.00 94.31 794 ALA A CA 1
ATOM 6219 C C . ALA A 1 794 ? 5.014 -15.447 -11.341 1.00 94.31 794 ALA A C 1
ATOM 6221 O O . ALA A 1 794 ? 4.768 -16.205 -10.400 1.00 94.31 794 ALA A O 1
ATOM 6222 N N . MET A 1 795 ? 5.769 -15.846 -12.375 1.00 89.31 795 MET A N 1
ATOM 6223 C CA . MET A 1 795 ? 6.237 -17.232 -12.553 1.00 89.31 795 MET A CA 1
ATOM 6224 C C . MET A 1 795 ? 7.223 -17.682 -11.473 1.00 89.31 795 MET A C 1
ATOM 6226 O O . MET A 1 795 ? 7.443 -18.876 -11.302 1.00 89.31 795 MET A O 1
ATOM 6230 N N . TYR A 1 796 ? 7.802 -16.736 -10.735 1.00 88.75 796 TYR A N 1
ATOM 6231 C CA . TYR A 1 796 ? 8.676 -17.002 -9.595 1.00 88.75 796 TYR A CA 1
ATOM 6232 C C . TYR A 1 796 ? 7.918 -17.532 -8.364 1.00 88.75 796 TYR A C 1
ATOM 6234 O O . TYR A 1 796 ? 8.541 -18.006 -7.417 1.00 88.75 796 TYR A O 1
ATOM 6242 N N . ILE A 1 797 ? 6.581 -17.485 -8.364 1.00 88.44 797 ILE A N 1
ATOM 6243 C CA . ILE A 1 797 ? 5.743 -18.096 -7.328 1.00 88.44 797 ILE A CA 1
ATOM 6244 C C . ILE A 1 797 ? 5.573 -19.588 -7.649 1.00 88.44 797 ILE A C 1
ATOM 6246 O O . ILE A 1 797 ? 4.623 -20.007 -8.318 1.00 88.44 797 ILE A O 1
ATOM 6250 N N . ASN A 1 798 ? 6.535 -20.384 -7.177 1.00 69.25 798 ASN A N 1
ATOM 6251 C CA . ASN A 1 798 ? 6.530 -21.847 -7.293 1.00 69.25 798 ASN A CA 1
ATOM 6252 C C . ASN A 1 798 ? 5.755 -22.530 -6.148 1.00 69.25 798 ASN A C 1
ATOM 6254 O O . ASN A 1 798 ? 5.154 -23.584 -6.349 1.00 69.25 798 ASN A O 1
ATOM 6258 N N . GLU A 1 799 ? 5.735 -21.910 -4.965 1.00 56.69 799 GLU A N 1
ATOM 6259 C CA . GLU A 1 799 ? 5.084 -22.380 -3.735 1.00 56.69 799 GLU A CA 1
ATOM 6260 C C . GLU A 1 799 ? 4.099 -21.312 -3.224 1.00 56.69 799 GLU A C 1
ATOM 6262 O O . GLU A 1 799 ? 4.298 -20.122 -3.461 1.00 56.69 799 GLU A O 1
ATOM 6267 N N . GLY A 1 800 ? 3.028 -21.715 -2.528 1.00 59.59 800 GLY A N 1
ATOM 6268 C CA . GLY A 1 800 ? 2.031 -20.772 -1.989 1.00 59.59 800 GLY A CA 1
ATOM 6269 C C . GLY A 1 800 ? 0.738 -20.659 -2.799 1.00 59.59 800 GLY A C 1
ATOM 6270 O O . GLY A 1 800 ? 0.135 -19.590 -2.849 1.00 59.59 800 GLY A O 1
ATOM 6271 N N . SER A 1 801 ? 0.278 -21.758 -3.412 1.00 81.06 801 SER A N 1
ATOM 6272 C CA . SER A 1 801 ? -1.135 -21.831 -3.810 1.00 81.06 801 SER A CA 1
ATOM 6273 C C . SER A 1 801 ? -1.995 -21.549 -2.583 1.00 81.06 801 SER A C 1
ATOM 6275 O O . SER A 1 801 ? -1.736 -22.104 -1.513 1.00 81.06 801 SER A O 1
ATOM 6277 N N . TRP A 1 802 ? -2.973 -20.664 -2.739 1.00 92.31 802 TRP A N 1
ATOM 6278 C CA . TRP A 1 802 ? -3.911 -20.311 -1.690 1.00 92.31 802 TRP A CA 1
ATOM 6279 C C . TRP A 1 802 ? -4.514 -21.583 -1.090 1.00 92.31 802 TRP A C 1
ATOM 6281 O O . TRP A 1 802 ? -5.044 -22.432 -1.812 1.00 92.31 802 TRP A O 1
ATOM 6291 N N . TYR A 1 803 ? -4.378 -21.731 0.225 1.00 89.88 803 TYR A N 1
ATOM 6292 C CA . TYR A 1 803 ? -4.987 -22.829 0.973 1.00 89.88 803 TYR A CA 1
ATOM 6293 C C . TYR A 1 803 ? -6.084 -22.323 1.909 1.00 89.88 803 TYR A C 1
ATOM 6295 O O . TYR A 1 803 ? -7.006 -23.085 2.205 1.00 89.88 803 TYR A O 1
ATOM 6303 N N . GLY A 1 804 ? -6.020 -21.045 2.307 1.00 85.81 804 GLY A N 1
ATOM 6304 C CA . GLY A 1 804 ? -6.911 -20.457 3.301 1.00 85.81 804 GLY A CA 1
ATOM 6305 C C . GLY A 1 804 ? -6.744 -21.121 4.670 1.00 85.81 804 GLY A C 1
ATOM 6306 O O . GLY A 1 804 ? -6.292 -22.260 4.794 1.00 85.81 804 GLY A O 1
ATOM 6307 N N . GLN A 1 805 ? -7.105 -20.423 5.738 1.00 78.19 805 GLN A N 1
ATOM 6308 C CA . GLN A 1 805 ? -7.062 -21.014 7.072 1.00 78.19 805 GLN A CA 1
ATOM 6309 C C . GLN A 1 805 ? -8.270 -21.926 7.270 1.00 78.19 805 GLN A C 1
ATOM 6311 O O . GLN A 1 805 ? -8.162 -22.921 7.988 1.00 78.19 805 GLN A O 1
ATOM 6316 N N . GLY A 1 806 ? -9.404 -21.633 6.613 1.00 61.25 806 GLY A N 1
ATOM 6317 C CA . GLY A 1 806 ? -10.608 -22.462 6.680 1.00 61.25 806 GLY A CA 1
ATOM 6318 C C . GLY A 1 806 ? -11.043 -22.768 8.116 1.00 61.25 806 GLY A C 1
ATOM 6319 O O . GLY A 1 806 ? -11.684 -23.798 8.352 1.00 61.25 806 GLY A O 1
ATOM 6320 N N . GLN A 1 807 ? -10.642 -21.927 9.080 1.00 57.94 807 GLN A N 1
ATOM 6321 C CA . GLN A 1 807 ? -10.908 -22.160 10.488 1.00 57.94 807 GLN A CA 1
ATOM 6322 C C . GLN A 1 807 ? -12.417 -22.149 10.704 1.00 57.94 807 GLN A C 1
ATOM 6324 O O . GLN A 1 807 ? -13.144 -21.321 10.152 1.00 57.94 807 GLN A O 1
ATOM 6329 N N . GLN A 1 808 ? -12.901 -23.113 11.489 1.00 64.56 808 GLN A N 1
ATOM 6330 C CA . GLN A 1 808 ? -14.320 -23.255 11.783 1.00 64.56 808 GLN A CA 1
ATOM 6331 C C . GLN A 1 808 ? -14.793 -22.069 12.628 1.00 64.56 808 GLN A C 1
ATOM 6333 O O . GLN A 1 808 ? -14.758 -22.118 13.852 1.00 64.56 808 GLN A O 1
ATOM 6338 N N . GLY A 1 809 ? -15.245 -21.010 11.958 1.00 79.06 809 GLY A N 1
ATOM 6339 C CA . GLY A 1 809 ? -16.053 -19.957 12.560 1.00 79.06 809 GLY A CA 1
ATOM 6340 C C . GLY A 1 809 ? -15.581 -18.524 12.346 1.00 79.06 809 GLY A C 1
ATOM 6341 O O . GLY A 1 809 ? -16.390 -17.648 12.608 1.00 79.06 809 GLY A O 1
ATOM 6342 N N . VAL A 1 810 ? -14.357 -18.260 11.867 1.00 90.12 810 VAL A N 1
ATOM 6343 C CA . VAL A 1 810 ? -13.869 -16.885 11.625 1.00 90.12 810 VAL A CA 1
ATOM 6344 C C . VAL A 1 810 ? -13.181 -16.798 10.268 1.00 90.12 810 VAL A C 1
ATOM 6346 O O . VAL A 1 810 ? -12.271 -17.574 9.989 1.00 90.12 810 VAL A O 1
ATOM 6349 N N . THR A 1 811 ? -13.609 -15.852 9.433 1.00 93.00 811 THR A N 1
ATOM 6350 C CA . THR A 1 811 ? -12.961 -15.543 8.153 1.00 93.00 811 THR A CA 1
ATOM 6351 C C . THR A 1 811 ? -11.855 -14.519 8.379 1.00 93.00 811 THR A C 1
ATOM 6353 O O . THR A 1 811 ? -12.126 -13.432 8.883 1.00 93.00 811 THR A O 1
ATOM 6356 N N . GLN A 1 812 ? -10.619 -14.833 7.994 1.00 93.56 812 GLN A N 1
ATOM 6357 C CA . GLN A 1 812 ? -9.483 -13.915 8.100 1.00 93.56 812 GLN A CA 1
ATOM 6358 C C . GLN A 1 812 ? -9.150 -13.288 6.751 1.00 93.56 812 GLN A C 1
ATOM 6360 O O . GLN A 1 812 ? -8.814 -13.977 5.786 1.00 93.56 812 GLN A O 1
ATOM 6365 N N . VAL A 1 813 ? -9.175 -11.961 6.696 1.00 94.56 813 VAL A N 1
ATOM 6366 C CA . VAL A 1 813 ? -8.898 -11.193 5.485 1.00 94.56 813 VAL A CA 1
ATOM 6367 C C . VAL A 1 813 ? -7.695 -10.302 5.679 1.00 94.56 813 VAL A C 1
ATOM 6369 O O . VAL A 1 813 ? -7.613 -9.539 6.638 1.00 94.56 813 VAL A O 1
ATOM 6372 N N . VAL A 1 814 ? -6.771 -10.357 4.728 1.00 94.62 814 VAL A N 1
ATOM 6373 C CA . VAL A 1 814 ? -5.580 -9.513 4.738 1.00 94.62 814 VAL A CA 1
ATOM 6374 C C . VAL A 1 814 ? -5.760 -8.297 3.836 1.00 94.62 814 VAL A C 1
ATOM 6376 O O . VAL A 1 814 ? -6.096 -8.418 2.663 1.00 94.62 814 VAL A O 1
ATOM 6379 N N . VAL A 1 815 ? -5.500 -7.102 4.353 1.00 93.00 815 VAL A N 1
ATOM 6380 C CA . VAL A 1 815 ? -5.432 -5.873 3.559 1.00 93.00 815 VAL A CA 1
ATOM 6381 C C . VAL A 1 815 ? -3.994 -5.674 3.108 1.00 93.00 815 VAL A C 1
ATOM 6383 O O . VAL A 1 815 ? -3.089 -5.466 3.921 1.00 93.00 815 VAL A O 1
ATOM 6386 N N . LEU A 1 816 ? -3.781 -5.760 1.799 1.00 92.00 816 LEU A N 1
ATOM 6387 C CA . LEU A 1 816 ? -2.466 -5.667 1.181 1.00 92.00 816 LEU A CA 1
ATOM 6388 C C . LEU A 1 816 ? -1.908 -4.242 1.257 1.00 92.00 816 LEU A C 1
ATOM 6390 O O . LEU A 1 816 ? -2.636 -3.253 1.355 1.00 92.00 816 LEU A O 1
ATOM 6394 N N . ARG A 1 817 ? -0.579 -4.142 1.172 1.00 85.81 817 ARG A N 1
ATOM 6395 C CA . ARG A 1 817 ? 0.142 -2.869 1.268 1.00 85.81 817 ARG A CA 1
ATOM 6396 C C . ARG A 1 817 ? -0.277 -1.908 0.156 1.00 85.81 817 ARG A C 1
ATOM 6398 O O . ARG A 1 817 ? -0.202 -2.233 -1.029 1.00 85.81 817 ARG A O 1
ATOM 6405 N N . SER A 1 818 ? -0.605 -0.685 0.553 1.00 85.75 818 SER A N 1
ATOM 6406 C CA . SER A 1 818 ? -0.910 0.419 -0.351 1.00 85.75 818 SER A CA 1
ATOM 6407 C C . SER A 1 818 ? -0.353 1.726 0.204 1.00 85.75 818 SER A C 1
ATOM 6409 O O . SER A 1 818 ? -0.432 1.973 1.405 1.00 85.75 818 SER A O 1
ATOM 6411 N N . ARG A 1 819 ? 0.183 2.582 -0.668 1.00 77.94 819 ARG A N 1
ATOM 6412 C CA . ARG A 1 819 ? 0.521 3.979 -0.373 1.00 77.94 819 ARG A CA 1
ATOM 6413 C C . ARG A 1 819 ? -0.712 4.767 0.049 1.00 77.94 819 ARG A C 1
ATOM 6415 O O . ARG A 1 819 ? -0.586 5.692 0.841 1.00 77.94 819 ARG A O 1
ATOM 6422 N N . PHE A 1 820 ? -1.900 4.357 -0.393 1.00 81.06 820 PHE A N 1
ATOM 6423 C CA . PHE A 1 820 ? -3.145 4.916 0.114 1.00 81.06 820 PHE A CA 1
ATOM 6424 C C . PHE A 1 820 ? -3.208 4.841 1.645 1.00 81.06 820 PHE A C 1
ATOM 6426 O O . PHE A 1 820 ? -3.515 5.842 2.287 1.00 81.06 820 PHE A O 1
ATOM 6433 N N . PHE A 1 821 ? -2.813 3.710 2.241 1.00 79.19 821 PHE A N 1
ATOM 6434 C CA . PHE A 1 821 ? -2.868 3.503 3.689 1.00 79.19 821 PHE A CA 1
ATOM 6435 C C . PHE A 1 821 ? -1.872 4.327 4.500 1.00 79.19 821 PHE A C 1
ATOM 6437 O O . PHE A 1 821 ? -2.061 4.423 5.705 1.00 79.19 821 PHE A O 1
ATOM 6444 N N . VAL A 1 822 ? -0.867 4.946 3.873 1.00 70.62 822 VAL A N 1
ATOM 6445 C CA . VAL A 1 822 ? 0.029 5.884 4.573 1.00 70.62 822 VAL A CA 1
ATOM 6446 C C . VAL A 1 822 ? -0.463 7.327 4.538 1.00 70.62 822 VAL A C 1
ATOM 6448 O O . VAL A 1 822 ? 0.110 8.189 5.201 1.00 70.62 822 VAL A O 1
ATOM 6451 N N . SER A 1 823 ? -1.506 7.610 3.756 1.00 67.62 823 SER A N 1
ATOM 6452 C CA . SER A 1 823 ? -2.192 8.898 3.810 1.00 67.62 823 SER A CA 1
ATOM 6453 C C . SER A 1 823 ? -3.075 8.972 5.057 1.00 67.62 823 SER A C 1
ATOM 6455 O O . SER A 1 823 ? -3.519 7.945 5.575 1.00 67.62 823 SER A O 1
ATOM 6457 N N . LEU A 1 824 ? -3.400 10.191 5.498 1.00 61.75 824 LEU A N 1
ATOM 6458 C CA . LEU A 1 824 ? -4.378 10.396 6.568 1.00 61.75 824 LEU A CA 1
ATOM 6459 C C . LEU A 1 824 ? -5.697 9.672 6.255 1.00 61.75 824 LEU A C 1
ATOM 6461 O O . LEU A 1 824 ? -6.222 8.975 7.110 1.00 61.75 824 LEU A O 1
ATOM 6465 N N . MET A 1 825 ? -6.196 9.762 5.019 1.00 66.25 825 MET A N 1
ATOM 6466 C CA . MET A 1 825 ? -7.446 9.103 4.620 1.00 66.25 825 MET A CA 1
ATOM 6467 C C . MET A 1 825 ? -7.366 7.581 4.690 1.00 66.25 825 MET A C 1
ATOM 6469 O O . MET A 1 825 ? -8.325 6.925 5.088 1.00 66.25 825 MET A O 1
ATOM 6473 N N . GLY A 1 826 ? -6.219 7.009 4.338 1.00 73.50 826 GLY A N 1
ATOM 6474 C CA . GLY A 1 826 ? -6.003 5.578 4.469 1.00 73.50 826 GLY A CA 1
ATOM 6475 C C . GLY A 1 826 ? -5.993 5.104 5.919 1.00 73.50 826 GLY A C 1
ATOM 6476 O O . GLY A 1 826 ? -6.567 4.058 6.219 1.00 73.50 826 GLY A O 1
ATOM 6477 N N . GLU A 1 827 ? -5.404 5.882 6.825 1.00 69.38 827 GLU A N 1
ATOM 6478 C CA . GLU A 1 827 ? -5.489 5.637 8.270 1.00 69.38 827 GLU A CA 1
ATOM 6479 C C . GLU A 1 827 ? -6.940 5.707 8.767 1.00 69.38 827 GLU A C 1
ATOM 6481 O O . GLU A 1 827 ? -7.415 4.781 9.423 1.00 69.38 827 GLU A O 1
ATOM 6486 N N . LEU A 1 828 ? -7.690 6.745 8.379 1.00 67.00 828 LEU A N 1
ATOM 6487 C CA . LEU A 1 828 ? -9.110 6.872 8.731 1.00 67.00 828 LEU A CA 1
ATOM 6488 C C . LEU A 1 828 ? -9.935 5.690 8.200 1.00 67.00 828 LEU A C 1
ATOM 6490 O O . LEU A 1 828 ? -10.776 5.150 8.920 1.00 67.00 828 LEU A O 1
ATOM 6494 N N . LEU A 1 829 ? -9.670 5.247 6.967 1.00 76.56 829 LEU A N 1
ATOM 6495 C CA . LEU A 1 829 ? -10.335 4.083 6.389 1.00 76.56 829 LEU A CA 1
ATOM 6496 C C . LEU A 1 829 ? -10.034 2.809 7.175 1.00 76.56 829 LEU A C 1
ATOM 6498 O O . LEU A 1 829 ? -10.933 2.002 7.410 1.00 76.56 829 LEU A O 1
ATOM 6502 N N . ARG A 1 830 ? -8.772 2.614 7.560 1.00 78.12 830 ARG A N 1
ATOM 6503 C CA . ARG A 1 830 ? -8.350 1.463 8.360 1.00 78.12 830 ARG A CA 1
ATOM 6504 C C . ARG A 1 830 ? -9.128 1.405 9.668 1.00 78.12 830 ARG A C 1
ATOM 6506 O O . ARG A 1 830 ? -9.658 0.345 9.999 1.00 78.12 830 ARG A O 1
ATOM 6513 N N . SER A 1 831 ? -9.219 2.530 10.374 1.00 71.38 831 SER A N 1
ATOM 6514 C CA . SER A 1 831 ? -9.993 2.647 11.610 1.00 71.38 831 SER A CA 1
ATOM 6515 C C . SER A 1 831 ? -11.471 2.349 11.384 1.00 71.38 831 SER A C 1
ATOM 6517 O O . SER A 1 831 ? -12.045 1.524 12.088 1.00 71.38 831 SER A O 1
ATOM 6519 N N . LEU A 1 832 ? -12.075 2.950 10.356 1.00 73.69 832 LEU A N 1
ATOM 6520 C CA . LEU A 1 832 ? -13.491 2.750 10.059 1.00 73.69 832 LEU A CA 1
ATOM 6521 C C . LEU A 1 832 ? -13.811 1.291 9.704 1.00 73.69 832 LEU A C 1
ATOM 6523 O O . LEU A 1 832 ? -14.802 0.746 10.186 1.00 73.69 832 LEU A O 1
ATOM 6527 N N . LEU A 1 833 ? -12.978 0.638 8.889 1.00 81.75 833 LEU A N 1
ATOM 6528 C CA . LEU A 1 833 ? -13.177 -0.767 8.538 1.00 81.75 833 LEU A CA 1
ATOM 6529 C C . LEU A 1 833 ? -13.056 -1.672 9.774 1.00 81.75 833 LEU A C 1
ATOM 6531 O O . LEU A 1 833 ? -13.882 -2.565 9.940 1.00 81.75 833 LEU A O 1
ATOM 6535 N N . ARG A 1 834 ? -12.082 -1.424 10.663 1.00 80.56 834 ARG A N 1
ATOM 6536 C CA . ARG A 1 834 ? -11.959 -2.159 11.936 1.00 80.56 834 ARG A CA 1
ATOM 6537 C C . ARG A 1 834 ? -13.210 -2.003 12.799 1.00 80.56 834 ARG A C 1
ATOM 6539 O O . ARG A 1 834 ? -13.718 -3.003 13.297 1.00 80.56 834 ARG A O 1
ATOM 6546 N N . GLU A 1 835 ? -13.729 -0.785 12.917 1.00 74.12 835 GLU A N 1
ATOM 6547 C CA . GLU A 1 835 ? -14.925 -0.494 13.710 1.00 74.12 835 GLU A CA 1
ATOM 6548 C C . GLU A 1 835 ? -16.170 -1.194 13.143 1.00 74.12 835 GLU A C 1
ATOM 6550 O O . GLU A 1 835 ? -16.890 -1.873 13.873 1.00 74.12 835 GLU A O 1
ATOM 6555 N N . ILE A 1 836 ? -16.405 -1.095 11.827 1.00 78.00 836 ILE A N 1
ATOM 6556 C CA . ILE A 1 836 ? -17.534 -1.769 11.163 1.00 78.00 836 ILE A CA 1
ATOM 6557 C C . ILE A 1 836 ? -17.450 -3.281 11.380 1.00 78.00 836 ILE A C 1
ATOM 6559 O O . ILE A 1 836 ? -18.459 -3.917 11.684 1.00 78.00 836 ILE A O 1
ATOM 6563 N N . VAL A 1 837 ? -16.263 -3.871 11.253 1.00 84.94 837 VAL A N 1
ATOM 6564 C CA . VAL A 1 837 ? -16.070 -5.307 11.475 1.00 84.94 837 VAL A CA 1
ATOM 6565 C C . VAL A 1 837 ? -16.336 -5.682 12.935 1.00 84.94 837 VAL A C 1
ATOM 6567 O O . VAL A 1 837 ? -17.096 -6.616 13.187 1.00 84.94 837 VAL A O 1
ATOM 6570 N N . ALA A 1 838 ? -15.812 -4.917 13.894 1.00 81.38 838 ALA A N 1
ATOM 6571 C CA . ALA A 1 838 ? -16.024 -5.153 15.322 1.00 81.38 838 ALA A CA 1
ATOM 6572 C C . ALA A 1 838 ? -17.512 -5.074 15.715 1.00 81.38 838 ALA A C 1
ATOM 6574 O O . ALA A 1 838 ? -18.032 -5.986 16.362 1.00 81.38 838 ALA A O 1
ATOM 6575 N N . LEU A 1 839 ? -18.234 -4.045 15.252 1.00 76.00 839 LEU A N 1
ATOM 6576 C CA . LEU A 1 839 ? -19.667 -3.848 15.528 1.00 76.00 839 LEU A CA 1
ATOM 6577 C C . LEU A 1 839 ? -20.554 -4.988 15.011 1.00 76.00 839 LEU A C 1
ATOM 6579 O O . LEU A 1 839 ? -21.662 -5.201 15.517 1.00 76.00 839 LEU A O 1
ATOM 6583 N N . ASN A 1 840 ? -20.087 -5.700 13.987 1.00 84.25 840 ASN A N 1
ATOM 6584 C CA . ASN A 1 840 ? -20.842 -6.735 13.293 1.00 84.25 840 ASN A CA 1
ATOM 6585 C C . ASN A 1 840 ? -20.321 -8.155 13.544 1.00 84.25 840 ASN A C 1
ATOM 6587 O O . ASN A 1 840 ? -20.932 -9.104 13.048 1.00 84.25 840 ASN A O 1
ATOM 6591 N N . TYR A 1 841 ? -19.270 -8.321 14.353 1.00 86.31 841 TYR A N 1
ATOM 6592 C CA . TYR A 1 841 ? -18.567 -9.591 14.550 1.00 86.31 841 TYR A CA 1
ATOM 6593 C C . TYR A 1 841 ? -19.486 -10.753 14.964 1.00 86.31 841 TYR A C 1
ATOM 6595 O O . TYR A 1 841 ? -19.355 -11.863 14.459 1.00 86.31 841 TYR A O 1
ATOM 6603 N N . GLN A 1 842 ? -20.485 -10.497 15.820 1.00 84.75 842 GLN A N 1
ATOM 6604 C CA . GLN A 1 842 ? -21.447 -11.524 16.258 1.00 84.75 842 GLN A CA 1
ATOM 6605 C C . GLN A 1 842 ? -22.265 -12.129 15.107 1.00 84.75 842 GLN A C 1
ATOM 6607 O O . GLN A 1 842 ? -22.642 -13.297 15.164 1.00 84.75 842 GLN A O 1
ATOM 6612 N N . LYS A 1 843 ? -22.580 -11.328 14.083 1.00 84.88 843 LYS A N 1
ATOM 6613 C CA . LYS A 1 843 ? -23.355 -11.757 12.908 1.00 84.88 843 LYS A CA 1
ATOM 6614 C C . LYS A 1 843 ? -22.442 -12.220 11.771 1.00 84.88 843 LYS A C 1
ATOM 6616 O O . LYS A 1 843 ? -22.825 -13.077 10.981 1.00 84.88 843 LYS A O 1
ATOM 6621 N N . TYR A 1 844 ? -21.257 -11.631 11.698 1.00 87.31 844 TYR A N 1
ATOM 6622 C CA . TYR A 1 844 ? -20.314 -11.734 10.601 1.00 87.31 844 TYR A CA 1
ATOM 6623 C C . TYR A 1 844 ? -18.905 -11.869 11.195 1.00 87.31 844 TYR A C 1
ATOM 6625 O O . TYR A 1 844 ? -18.220 -10.857 11.351 1.00 87.31 844 TYR A O 1
ATOM 6633 N N . PRO A 1 845 ? -18.489 -13.089 11.586 1.00 89.94 845 PRO A N 1
ATOM 6634 C CA . PRO A 1 845 ? -17.225 -13.322 12.279 1.00 89.94 845 PRO A CA 1
ATOM 6635 C C . PRO A 1 845 ? -16.056 -13.175 11.301 1.00 89.94 845 PRO A C 1
ATOM 6637 O O . PRO A 1 845 ? -15.566 -14.134 10.706 1.00 89.94 845 PRO A O 1
ATOM 6640 N N . LEU A 1 846 ? -15.660 -11.926 11.095 1.00 91.56 846 LEU A N 1
ATOM 6641 C CA . LEU A 1 846 ? -14.643 -11.490 10.156 1.00 91.56 846 LEU A CA 1
ATOM 6642 C C . LEU A 1 846 ? -13.503 -10.842 10.942 1.00 91.56 846 LEU A C 1
ATOM 6644 O O . LEU A 1 846 ? -13.738 -10.027 11.830 1.00 91.56 846 LEU A O 1
ATOM 6648 N N . GLU A 1 847 ? -12.269 -11.171 10.589 1.00 91.94 847 GLU A N 1
ATOM 6649 C CA . GLU A 1 847 ? -11.065 -10.525 11.098 1.00 91.94 847 GLU A CA 1
ATOM 6650 C C . GLU A 1 847 ? -10.329 -9.861 9.933 1.00 91.94 847 GLU A C 1
ATOM 6652 O O . GLU A 1 847 ? -10.116 -10.482 8.892 1.00 91.94 847 GLU A O 1
ATOM 6657 N N . VAL A 1 848 ? -9.935 -8.596 10.098 1.00 90.38 848 VAL A N 1
ATOM 6658 C CA . VAL A 1 848 ? -9.224 -7.835 9.063 1.00 90.38 848 VAL A CA 1
ATOM 6659 C C . VAL A 1 848 ? -7.820 -7.477 9.541 1.00 90.38 848 VAL A C 1
ATOM 6661 O O . VAL A 1 848 ? -7.639 -6.700 10.481 1.00 90.38 848 VAL A O 1
ATOM 6664 N N . VAL A 1 849 ? -6.816 -8.009 8.849 1.00 90.50 849 VAL A N 1
ATOM 6665 C CA . VAL A 1 849 ? -5.394 -7.844 9.162 1.00 90.50 849 VAL A CA 1
ATOM 6666 C C . VAL A 1 849 ? -4.744 -6.928 8.135 1.00 90.50 849 VAL A C 1
ATOM 6668 O O . VAL A 1 849 ? -4.627 -7.271 6.965 1.00 90.50 849 VAL A O 1
ATOM 6671 N N . PHE A 1 850 ? -4.282 -5.756 8.559 1.00 87.06 850 PHE A N 1
ATOM 6672 C CA . PHE A 1 850 ? -3.599 -4.809 7.675 1.00 87.06 850 PHE A CA 1
ATOM 6673 C C . PHE A 1 850 ? -2.103 -5.108 7.606 1.00 87.06 850 PHE A C 1
ATOM 6675 O O . PHE A 1 850 ? -1.458 -5.258 8.642 1.00 87.06 850 PHE A O 1
ATOM 6682 N N . LEU A 1 851 ? -1.543 -5.167 6.395 1.00 81.31 851 LEU A N 1
ATOM 6683 C CA . LEU A 1 851 ? -0.100 -5.290 6.203 1.00 81.31 851 LEU A CA 1
ATOM 66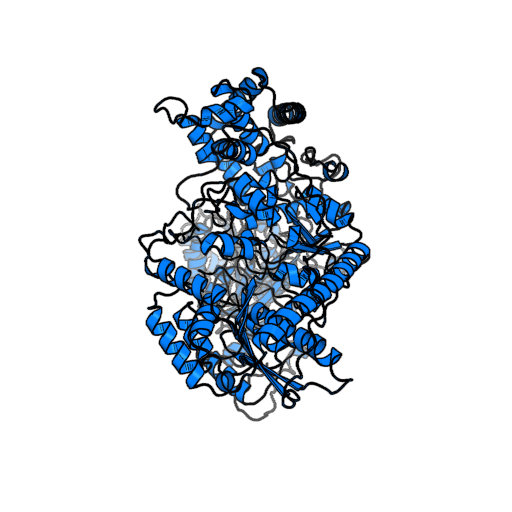84 C C . LEU A 1 851 ? 0.571 -3.919 6.260 1.00 81.31 851 LEU A C 1
ATOM 6686 O O . LEU A 1 851 ? 0.461 -3.123 5.328 1.00 81.31 851 LEU A O 1
ATOM 6690 N N . GLY A 1 852 ? 1.328 -3.694 7.332 1.00 65.00 852 GLY A N 1
ATOM 6691 C CA . GLY A 1 852 ? 1.998 -2.429 7.628 1.00 65.00 852 GLY A CA 1
ATOM 6692 C C . GLY A 1 852 ? 1.474 -1.867 8.947 1.00 65.00 852 GLY A C 1
ATOM 6693 O O . GLY A 1 852 ? 0.268 -1.718 9.121 1.00 65.00 852 GLY A O 1
ATOM 6694 N N . LYS A 1 853 ? 2.375 -1.589 9.897 1.00 54.56 853 LYS A N 1
ATOM 6695 C CA . LYS A 1 853 ? 2.002 -0.954 11.172 1.00 54.56 853 LYS A CA 1
ATOM 6696 C C . LYS A 1 853 ? 1.643 0.512 10.949 1.00 54.56 853 LYS A C 1
ATOM 6698 O O . LYS A 1 853 ? 2.142 1.119 10.004 1.00 54.56 853 LYS A O 1
ATOM 6703 N N . ASP A 1 854 ? 0.918 1.077 11.917 1.00 52.59 854 ASP A N 1
ATOM 6704 C CA . ASP A 1 854 ? 0.361 2.440 11.953 1.00 52.59 854 ASP A CA 1
ATOM 6705 C C . ASP A 1 854 ? 1.346 3.606 11.718 1.00 52.59 854 ASP A C 1
ATOM 6707 O O . ASP A 1 854 ? 0.914 4.751 11.777 1.00 52.59 854 ASP A O 1
ATOM 6711 N N . LYS A 1 855 ? 2.639 3.359 11.429 1.00 38.59 855 LYS A N 1
ATOM 6712 C CA . LYS A 1 855 ? 3.598 4.367 10.933 1.00 38.59 855 LYS A CA 1
ATOM 6713 C C . LYS A 1 855 ? 4.740 3.891 10.009 1.00 38.59 855 LYS A C 1
ATOM 6715 O O . LYS A 1 855 ? 5.466 4.766 9.556 1.00 38.59 855 LYS A O 1
ATOM 6720 N N . GLN A 1 856 ? 4.962 2.606 9.683 1.00 48.66 856 GLN A N 1
ATOM 6721 C CA . GLN A 1 856 ? 6.119 2.205 8.840 1.00 48.66 856 GLN A CA 1
ATOM 6722 C C . GLN A 1 856 ? 5.912 0.876 8.075 1.00 48.66 856 GLN A C 1
ATOM 6724 O O . GLN A 1 856 ? 5.414 -0.114 8.614 1.00 48.66 856 GLN A O 1
ATOM 6729 N N . PHE A 1 857 ? 6.379 0.834 6.817 1.00 49.38 857 PHE A N 1
ATOM 6730 C CA . PHE A 1 857 ? 6.403 -0.340 5.919 1.00 49.38 857 PHE A CA 1
ATOM 6731 C C . PHE A 1 857 ? 7.388 -1.457 6.344 1.00 49.38 857 PHE A C 1
ATOM 6733 O O . PHE A 1 857 ? 7.497 -2.480 5.659 1.00 49.38 857 PHE A O 1
ATOM 6740 N N . GLU A 1 858 ? 8.118 -1.279 7.446 1.00 47.53 858 GLU A N 1
ATOM 6741 C CA . GLU A 1 858 ? 9.352 -2.026 7.722 1.00 47.53 858 GLU A CA 1
ATOM 6742 C C . GLU A 1 858 ? 9.154 -3.359 8.463 1.00 47.53 858 GLU A C 1
ATOM 6744 O O . GLU A 1 858 ? 9.911 -4.300 8.218 1.00 47.53 858 GLU A O 1
ATOM 6749 N N . GLU A 1 859 ? 8.099 -3.529 9.270 1.00 50.44 859 GLU A N 1
ATOM 6750 C CA . GLU A 1 859 ? 8.056 -4.655 10.228 1.00 50.44 859 GLU A CA 1
ATOM 6751 C C . GLU A 1 859 ? 7.084 -5.808 9.915 1.00 50.44 859 GLU A C 1
ATOM 6753 O O . GLU A 1 859 ? 7.202 -6.874 10.515 1.00 50.44 859 GLU A O 1
ATOM 6758 N N . GLN A 1 860 ? 6.138 -5.666 8.981 1.00 63.84 860 GLN A N 1
ATOM 6759 C CA . GLN A 1 860 ? 5.151 -6.725 8.688 1.00 63.84 860 GLN A CA 1
ATOM 6760 C C . GLN A 1 860 ? 5.234 -7.182 7.236 1.00 63.84 860 GLN A C 1
ATOM 6762 O O . GLN A 1 860 ? 4.390 -6.845 6.403 1.00 63.84 860 GLN A O 1
ATOM 6767 N N . TRP A 1 861 ? 6.314 -7.883 6.894 1.00 70.19 861 TRP A N 1
ATOM 6768 C CA . TRP A 1 861 ? 6.385 -8.638 5.644 1.00 70.19 861 TRP A CA 1
ATOM 6769 C C . TRP A 1 861 ? 5.875 -10.051 5.899 1.00 70.19 861 TRP A C 1
ATOM 6771 O O . TRP A 1 861 ? 6.371 -10.721 6.802 1.00 70.19 861 TRP A O 1
ATOM 6781 N N . LEU A 1 862 ? 4.888 -10.472 5.114 1.00 80.19 862 LEU A N 1
ATOM 6782 C CA . LEU A 1 862 ? 4.456 -11.859 5.065 1.00 80.19 862 LEU A CA 1
ATOM 6783 C C . LEU A 1 862 ? 5.153 -12.542 3.897 1.00 80.19 862 LEU A C 1
ATOM 6785 O O . LEU A 1 862 ? 5.188 -11.984 2.798 1.00 80.19 862 LEU A O 1
ATOM 6789 N N . SER A 1 863 ? 5.655 -13.754 4.120 1.00 81.12 863 SER A N 1
ATOM 6790 C CA . SER A 1 863 ? 6.041 -14.619 3.010 1.00 81.12 863 SER A CA 1
ATOM 6791 C C . SER A 1 863 ? 4.812 -14.976 2.174 1.00 81.12 863 SER A C 1
ATOM 6793 O O . SER A 1 863 ? 3.678 -14.950 2.665 1.00 81.12 863 SER A O 1
ATOM 6795 N N . LEU A 1 864 ? 5.021 -15.369 0.916 1.00 83.50 864 LEU A N 1
ATOM 6796 C CA . LEU A 1 864 ? 3.928 -15.831 0.051 1.00 83.50 864 LEU A CA 1
ATOM 6797 C C . LEU A 1 864 ? 3.156 -16.999 0.691 1.00 83.50 864 LEU A C 1
ATOM 6799 O O . LEU A 1 864 ? 1.936 -17.068 0.595 1.00 83.50 864 LEU A O 1
ATOM 6803 N N . GLN A 1 865 ? 3.840 -17.872 1.438 1.00 84.00 865 GLN A N 1
ATOM 6804 C CA . GLN A 1 865 ? 3.207 -18.975 2.164 1.00 84.00 865 GLN A CA 1
ATOM 6805 C C . GLN A 1 865 ? 2.334 -18.508 3.338 1.00 84.00 865 GLN A C 1
ATOM 6807 O O . GLN A 1 865 ? 1.274 -19.087 3.579 1.00 84.00 865 GLN A O 1
ATOM 6812 N N . GLN A 1 866 ? 2.758 -17.475 4.072 1.00 87.00 866 GLN A N 1
ATOM 6813 C CA . GLN A 1 866 ? 1.944 -16.873 5.132 1.00 87.00 866 GLN A CA 1
ATOM 6814 C C . GLN A 1 866 ? 0.730 -16.157 4.541 1.00 87.00 866 GLN A C 1
ATOM 6816 O O . GLN A 1 866 ? -0.376 -16.293 5.058 1.00 87.00 866 GLN A O 1
ATOM 6821 N N . LEU A 1 867 ? 0.925 -15.438 3.433 1.00 89.94 867 LEU A N 1
ATOM 6822 C CA . LEU A 1 867 ? -0.148 -14.748 2.729 1.00 89.94 867 LEU A CA 1
ATOM 6823 C C . LEU A 1 867 ? -1.208 -15.732 2.204 1.00 89.94 867 LEU A C 1
ATOM 6825 O O . LEU A 1 867 ? -2.398 -15.487 2.368 1.00 89.94 867 LEU A O 1
ATOM 6829 N N . ALA A 1 868 ? -0.782 -16.884 1.672 1.00 91.31 868 ALA A N 1
ATOM 6830 C CA . ALA A 1 868 ? -1.663 -17.965 1.215 1.00 91.31 868 ALA A CA 1
ATOM 6831 C C . ALA A 1 868 ? -2.547 -18.575 2.320 1.00 91.31 868 ALA A C 1
ATOM 6833 O O . ALA A 1 868 ? -3.500 -19.293 2.002 1.00 91.31 868 ALA A O 1
ATOM 6834 N N . GLY A 1 869 ? -2.223 -18.313 3.591 1.00 92.06 869 GLY A N 1
ATOM 6835 C CA . GLY A 1 869 ? -3.010 -18.750 4.737 1.00 92.06 869 GLY A CA 1
ATOM 6836 C C . GLY A 1 869 ? -4.238 -17.891 5.011 1.00 92.06 869 GLY A C 1
ATOM 6837 O O . GLY A 1 869 ? -5.150 -18.370 5.659 1.00 92.06 869 GLY A O 1
ATOM 6838 N N . PHE A 1 870 ? -4.325 -16.660 4.515 1.00 94.69 870 PHE A N 1
ATOM 6839 C CA . PHE A 1 870 ? -5.537 -15.857 4.700 1.00 94.69 870 PHE A CA 1
ATOM 6840 C C . PHE A 1 870 ? -6.661 -16.333 3.772 1.00 94.69 870 PHE A C 1
ATOM 6842 O O . PHE A 1 870 ? -6.413 -16.819 2.667 1.00 94.69 870 PHE A O 1
ATOM 6849 N N . ASP A 1 871 ? -7.911 -16.181 4.204 1.00 95.69 871 ASP A N 1
ATOM 6850 C CA . ASP A 1 871 ? -9.078 -16.655 3.456 1.00 95.69 871 ASP A CA 1
ATOM 6851 C C . ASP A 1 871 ? -9.351 -15.789 2.217 1.00 95.69 871 ASP A C 1
ATOM 6853 O O . ASP A 1 871 ? -9.705 -16.313 1.161 1.00 95.69 871 ASP A O 1
ATOM 6857 N N . ALA A 1 872 ? -9.120 -14.478 2.318 1.00 96.56 872 ALA A N 1
ATOM 6858 C CA . ALA A 1 872 ? -9.179 -13.544 1.196 1.00 96.56 872 ALA A CA 1
ATOM 6859 C C . ALA A 1 872 ? -8.216 -12.364 1.394 1.00 96.56 872 ALA A C 1
ATOM 6861 O O . ALA A 1 872 ? -7.706 -12.128 2.492 1.00 96.56 872 ALA A O 1
ATOM 6862 N N . ALA A 1 873 ? -7.966 -11.612 0.323 1.00 96.81 873 ALA A N 1
ATOM 6863 C CA . ALA A 1 873 ? -7.186 -10.381 0.338 1.00 96.81 873 ALA A CA 1
ATOM 6864 C C . ALA A 1 873 ? -8.029 -9.183 -0.105 1.00 96.81 873 ALA A C 1
ATOM 6866 O O . ALA A 1 873 ? -8.882 -9.302 -0.983 1.00 96.81 873 ALA A O 1
ATOM 6867 N N . ILE A 1 874 ? -7.731 -8.008 0.446 1.00 95.88 874 ILE A N 1
ATOM 6868 C CA . ILE A 1 874 ? -8.249 -6.728 -0.034 1.00 95.88 874 ILE A CA 1
ATOM 6869 C C . ILE A 1 874 ? -7.091 -5.898 -0.579 1.00 95.88 874 ILE A C 1
ATOM 6871 O O . ILE A 1 874 ? -6.078 -5.714 0.101 1.00 95.88 874 ILE A O 1
ATOM 6875 N N . LEU A 1 875 ? -7.244 -5.368 -1.792 1.00 94.19 875 LEU A N 1
ATOM 6876 C CA . LEU A 1 875 ? -6.240 -4.528 -2.440 1.00 94.19 875 LEU A CA 1
ATOM 6877 C C . LEU A 1 875 ? -6.801 -3.147 -2.786 1.00 94.19 875 LEU A C 1
ATOM 6879 O O . LEU A 1 875 ? -7.673 -3.020 -3.642 1.00 94.19 875 LEU A O 1
ATOM 6883 N N . TRP A 1 876 ? -6.215 -2.108 -2.184 1.00 90.62 876 TRP A N 1
ATOM 6884 C CA . TRP A 1 876 ? -6.303 -0.733 -2.686 1.00 90.62 876 TRP A CA 1
ATOM 6885 C C . TRP A 1 876 ? -5.115 -0.466 -3.603 1.00 90.62 876 TRP A C 1
ATOM 6887 O O . TRP A 1 876 ? -3.989 -0.344 -3.107 1.00 90.62 876 TRP A O 1
ATOM 6897 N N . PRO A 1 877 ? -5.315 -0.408 -4.926 1.00 89.69 877 PRO A N 1
ATOM 6898 C CA . PRO A 1 877 ? -4.199 -0.341 -5.838 1.00 89.69 877 PRO A CA 1
ATOM 6899 C C . PRO A 1 877 ? -3.497 1.016 -5.760 1.00 89.69 877 PRO A C 1
ATOM 6901 O O . PRO A 1 877 ? -4.121 2.063 -5.592 1.00 89.69 877 PRO A O 1
ATOM 6904 N N . ASN A 1 878 ? -2.175 0.979 -5.895 1.00 84.06 878 ASN A N 1
ATOM 6905 C CA . ASN A 1 878 ? -1.341 2.181 -5.974 1.00 84.06 878 ASN A CA 1
ATOM 6906 C C . ASN A 1 878 ? -1.349 2.813 -7.364 1.00 84.06 878 ASN A C 1
ATOM 6908 O O . ASN A 1 878 ? -0.830 3.911 -7.534 1.00 84.06 878 ASN A O 1
ATOM 6912 N N . ASP A 1 879 ? -1.835 2.069 -8.352 1.00 87.81 879 ASP A N 1
ATOM 6913 C CA . ASP A 1 879 ? -1.759 2.405 -9.760 1.00 87.81 879 ASP A CA 1
ATOM 6914 C C . ASP A 1 879 ? -2.600 1.452 -10.598 1.00 87.81 879 ASP A C 1
ATOM 6916 O O . ASP A 1 879 ? -2.956 0.387 -10.108 1.00 87.81 879 ASP A O 1
ATOM 6920 N N . LEU A 1 880 ? -2.802 1.765 -11.879 1.00 89.62 880 LEU A N 1
ATOM 6921 C CA . LEU A 1 880 ? -3.498 0.910 -12.853 1.00 89.62 880 LEU A CA 1
ATOM 6922 C C . LEU A 1 880 ? -2.793 -0.425 -13.145 1.00 89.62 880 LEU A C 1
ATOM 6924 O O . LEU A 1 880 ? -3.428 -1.369 -13.622 1.00 89.62 880 LEU A O 1
ATOM 6928 N N . HIS A 1 881 ? -1.498 -0.496 -12.839 1.00 87.00 881 HIS A N 1
ATOM 6929 C CA . HIS A 1 881 ? -0.669 -1.690 -12.942 1.00 87.00 881 HIS A CA 1
ATOM 6930 C C . HIS A 1 881 ? 0.035 -1.938 -11.617 1.00 87.00 881 HIS A C 1
ATOM 6932 O O . HIS A 1 881 ? 0.771 -1.082 -11.122 1.00 87.00 881 HIS A O 1
ATOM 6938 N N . GLN A 1 882 ? -0.167 -3.117 -11.032 1.00 88.44 882 GLN A N 1
ATOM 6939 C CA . GLN A 1 882 ? 0.455 -3.451 -9.757 1.00 88.44 882 GLN A CA 1
ATOM 6940 C C . GLN A 1 882 ? 0.886 -4.910 -9.712 1.00 88.44 882 GLN A C 1
ATOM 6942 O O . GLN A 1 882 ? 0.069 -5.817 -9.786 1.00 88.44 882 GLN A O 1
ATOM 6947 N N . ARG A 1 883 ? 2.175 -5.157 -9.480 1.00 90.25 883 ARG A N 1
ATOM 6948 C CA . ARG A 1 883 ? 2.713 -6.525 -9.406 1.00 90.25 883 ARG A CA 1
ATOM 6949 C C . ARG A 1 883 ? 2.101 -7.354 -8.285 1.00 90.25 883 ARG A C 1
ATOM 6951 O O . ARG A 1 883 ? 1.764 -8.507 -8.514 1.00 90.25 883 ARG A O 1
ATOM 6958 N N . THR A 1 884 ? 1.831 -6.742 -7.132 1.00 90.81 884 THR A N 1
ATOM 6959 C CA . THR A 1 884 ? 1.132 -7.403 -6.016 1.00 90.81 884 THR A CA 1
ATOM 6960 C C . THR A 1 884 ? -0.233 -7.963 -6.418 1.00 90.81 884 THR A C 1
ATOM 6962 O O . THR A 1 884 ? -0.634 -9.002 -5.905 1.00 90.81 884 THR A O 1
ATOM 6965 N N . PHE A 1 885 ? -0.941 -7.316 -7.353 1.00 95.25 885 PHE A N 1
ATOM 6966 C CA . PHE A 1 885 ? -2.190 -7.855 -7.890 1.00 95.25 885 PHE A CA 1
ATOM 6967 C C . PHE A 1 885 ? -1.943 -9.193 -8.601 1.00 95.25 885 PHE A C 1
ATOM 6969 O O . PHE A 1 885 ? -2.587 -10.185 -8.273 1.00 95.25 885 PHE A O 1
ATOM 6976 N N . HIS A 1 886 ? -0.966 -9.240 -9.511 1.00 95.38 886 HIS A N 1
ATOM 6977 C CA . HIS A 1 886 ? -0.618 -10.452 -10.260 1.00 95.38 886 HIS A CA 1
ATOM 6978 C C . HIS A 1 886 ? -0.075 -11.565 -9.366 1.00 95.38 886 HIS A C 1
ATOM 6980 O O . HIS A 1 886 ? -0.412 -12.723 -9.579 1.00 95.38 886 HIS A O 1
ATOM 6986 N N . GLU A 1 887 ? 0.703 -11.227 -8.337 1.00 93.50 887 GLU A N 1
ATOM 6987 C CA . GLU A 1 887 ? 1.205 -12.191 -7.349 1.00 93.50 887 GLU A CA 1
ATOM 6988 C C . GLU A 1 887 ? 0.054 -12.887 -6.610 1.00 93.50 887 GLU A C 1
ATOM 6990 O O . GLU A 1 887 ? -0.031 -14.115 -6.585 1.00 93.50 887 GLU A O 1
ATOM 6995 N N . VAL A 1 888 ? -0.883 -12.109 -6.066 1.00 95.00 888 VAL A N 1
ATOM 6996 C CA . VAL A 1 888 ? -2.036 -12.635 -5.318 1.00 95.00 888 VAL A CA 1
ATOM 6997 C C . VAL A 1 888 ? -3.011 -13.369 -6.242 1.00 95.00 888 VAL A C 1
ATOM 6999 O O . VAL A 1 888 ? -3.549 -14.418 -5.876 1.00 95.00 888 VAL A O 1
ATOM 7002 N N . TYR A 1 889 ? -3.172 -12.891 -7.478 1.00 96.25 889 TYR A N 1
ATOM 7003 C CA . TYR A 1 889 ? -3.967 -13.580 -8.490 1.00 96.25 889 TYR A CA 1
ATOM 7004 C C . TYR A 1 889 ? -3.350 -14.931 -8.880 1.00 96.25 889 TYR A C 1
ATOM 7006 O O . TYR A 1 889 ? -4.055 -15.940 -8.938 1.00 96.25 889 TYR A O 1
ATOM 7014 N N . ARG A 1 890 ? -2.026 -14.981 -9.088 1.00 95.38 890 ARG A N 1
ATOM 7015 C CA . ARG A 1 890 ? -1.253 -16.198 -9.393 1.00 95.38 890 ARG A CA 1
ATOM 7016 C C . ARG A 1 890 ? -1.385 -17.256 -8.307 1.00 95.38 890 ARG A C 1
ATOM 7018 O O . ARG A 1 890 ? -1.427 -18.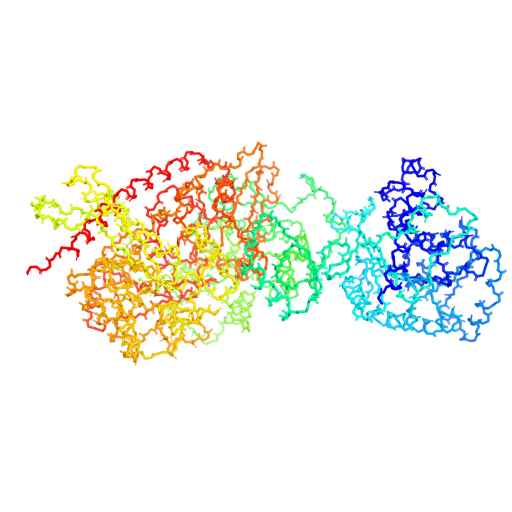448 -8.633 1.00 95.38 890 ARG A O 1
ATOM 7025 N N . MET A 1 891 ? -1.439 -16.827 -7.047 1.00 95.31 891 MET A N 1
ATOM 7026 C CA . MET A 1 891 ? -1.667 -17.696 -5.890 1.00 95.31 891 MET A CA 1
ATOM 7027 C C . MET A 1 891 ? -3.092 -18.264 -5.855 1.00 95.31 891 MET A C 1
ATOM 7029 O O . MET A 1 891 ? -3.330 -19.253 -5.166 1.00 95.31 891 MET A O 1
ATOM 7033 N N . GLY A 1 892 ? -4.036 -17.680 -6.601 1.00 96.25 892 GLY A N 1
ATOM 7034 C CA . GLY A 1 892 ? -5.449 -18.043 -6.542 1.00 96.25 892 GLY A CA 1
ATOM 7035 C C . GLY A 1 892 ? -6.120 -17.554 -5.265 1.00 96.25 892 GLY A C 1
ATOM 7036 O O . GLY A 1 892 ? -7.061 -18.182 -4.800 1.00 96.25 892 GLY A O 1
ATOM 7037 N N . MET A 1 893 ? -5.615 -16.493 -4.646 1.00 96.25 893 MET A N 1
ATOM 7038 C CA . MET A 1 893 ? -6.192 -15.970 -3.415 1.00 96.25 893 MET A CA 1
ATOM 7039 C C . MET A 1 893 ? -7.404 -15.091 -3.746 1.00 96.25 893 MET A C 1
ATOM 7041 O O . MET A 1 893 ? -7.237 -14.126 -4.496 1.00 96.25 893 MET A O 1
ATOM 7045 N N . PRO A 1 894 ? -8.606 -15.383 -3.209 1.00 97.25 894 PRO A N 1
ATOM 7046 C CA . PRO A 1 894 ? -9.789 -14.562 -3.443 1.00 97.25 894 PRO A CA 1
ATOM 7047 C C . PRO A 1 894 ? -9.508 -13.096 -3.124 1.00 97.25 894 PRO A C 1
ATOM 7049 O O . PRO A 1 894 ? -9.022 -12.770 -2.041 1.00 97.25 894 PRO A O 1
ATOM 7052 N N . LEU A 1 895 ? -9.783 -12.221 -4.088 1.00 97.31 895 LEU A N 1
ATOM 7053 C CA . LEU A 1 895 ? -9.342 -10.833 -4.054 1.00 97.31 895 LEU A CA 1
ATOM 7054 C C . LEU A 1 895 ? -10.528 -9.881 -4.170 1.00 97.31 895 LEU A C 1
ATOM 7056 O O . LEU A 1 895 ? -11.301 -9.959 -5.127 1.00 97.31 895 LEU A O 1
ATOM 7060 N N . LEU A 1 896 ? -10.627 -8.960 -3.215 1.00 97.06 896 LEU A N 1
ATOM 7061 C CA . LEU A 1 896 ? -11.599 -7.876 -3.196 1.00 97.06 896 LEU A CA 1
ATOM 7062 C C . LEU A 1 896 ? -10.895 -6.546 -3.472 1.00 97.06 896 LEU A C 1
ATOM 7064 O O . LEU A 1 896 ? -9.824 -6.260 -2.934 1.00 97.06 896 LEU A O 1
ATOM 7068 N N . MET A 1 897 ? -11.500 -5.721 -4.315 1.00 94.56 897 MET A N 1
ATOM 7069 C CA . MET A 1 897 ? -10.992 -4.400 -4.673 1.00 94.56 897 MET A CA 1
ATOM 7070 C C . MET A 1 897 ? -12.131 -3.381 -4.682 1.00 94.56 897 MET A C 1
ATOM 7072 O O . MET A 1 897 ? -13.271 -3.758 -4.966 1.00 94.56 897 MET A O 1
ATOM 7076 N N . PRO A 1 898 ? -11.840 -2.093 -4.437 1.00 89.69 898 PRO A N 1
ATOM 7077 C CA . PRO A 1 898 ? -12.814 -1.046 -4.696 1.00 89.69 898 PRO A CA 1
ATOM 7078 C C . PRO A 1 898 ? -13.275 -1.082 -6.161 1.00 89.69 898 PRO A C 1
ATOM 7080 O O . PRO A 1 898 ? -12.532 -1.502 -7.065 1.00 89.69 898 PRO A O 1
ATOM 7083 N N . ASP A 1 899 ? -14.512 -0.663 -6.392 1.00 83.31 899 ASP A N 1
ATOM 7084 C CA . ASP A 1 899 ? -15.026 -0.371 -7.727 1.00 83.31 899 ASP A CA 1
ATOM 7085 C C . ASP A 1 899 ? -14.430 0.926 -8.310 1.00 83.31 899 ASP A C 1
ATOM 7087 O O . ASP A 1 899 ? -13.559 1.559 -7.710 1.00 83.31 899 ASP A O 1
ATOM 7091 N N . ALA A 1 900 ? -14.869 1.304 -9.513 1.00 78.69 900 ALA A N 1
ATOM 7092 C CA . ALA A 1 900 ? -14.348 2.465 -10.235 1.00 78.69 900 ALA A CA 1
ATOM 7093 C C . ALA A 1 900 ? -14.432 3.762 -9.412 1.00 78.69 900 ALA A C 1
ATOM 7095 O O . ALA A 1 900 ? -13.477 4.544 -9.387 1.00 78.69 900 ALA A O 1
ATOM 7096 N N . ASP A 1 901 ? -15.539 3.958 -8.695 1.00 71.88 901 ASP A N 1
ATOM 7097 C CA . ASP A 1 901 ? -15.757 5.141 -7.870 1.00 71.88 901 ASP A CA 1
ATOM 7098 C C . ASP A 1 901 ? -14.857 5.096 -6.630 1.00 71.88 901 ASP A C 1
ATOM 7100 O O . ASP A 1 901 ? -14.135 6.054 -6.353 1.00 71.88 901 ASP A O 1
ATOM 7104 N N . GLY A 1 902 ? -14.775 3.960 -5.932 1.00 75.12 902 GLY A N 1
ATOM 7105 C CA . GLY A 1 902 ? -13.852 3.788 -4.810 1.00 75.12 902 GLY A CA 1
ATOM 7106 C C . GLY A 1 902 ? -12.381 4.006 -5.196 1.00 75.12 902 GLY A C 1
ATOM 7107 O O . GLY A 1 902 ? -11.619 4.607 -4.433 1.00 75.12 902 GLY A O 1
ATOM 7108 N N . LEU A 1 903 ? -11.983 3.577 -6.397 1.00 80.12 903 LEU A N 1
ATOM 7109 C CA . LEU A 1 903 ? -10.648 3.808 -6.957 1.00 80.12 903 LEU A CA 1
ATOM 7110 C C . LEU A 1 903 ? -10.408 5.279 -7.306 1.00 80.12 903 LEU A C 1
ATOM 7112 O O . LEU A 1 903 ? -9.342 5.815 -6.993 1.00 80.12 903 LEU A O 1
ATOM 7116 N N . TYR A 1 904 ? -11.400 5.942 -7.906 1.00 78.62 904 TYR A N 1
ATOM 7117 C CA . TYR A 1 904 ? -11.373 7.377 -8.172 1.00 78.62 904 TYR A CA 1
ATOM 7118 C C . TYR A 1 904 ? -11.167 8.204 -6.899 1.00 78.62 904 TYR A C 1
ATOM 7120 O O . TYR A 1 904 ? -10.423 9.184 -6.911 1.00 78.62 904 TYR A O 1
ATOM 7128 N N . ARG A 1 905 ? -11.774 7.800 -5.784 1.00 73.38 905 ARG A N 1
ATOM 7129 C CA . ARG A 1 905 ? -11.579 8.488 -4.501 1.00 73.38 905 ARG A CA 1
ATOM 7130 C C . ARG A 1 905 ? -10.205 8.184 -3.912 1.00 73.38 905 ARG A C 1
ATOM 7132 O O . ARG A 1 905 ? -9.492 9.091 -3.488 1.00 73.38 905 ARG A O 1
ATOM 7139 N N . ALA A 1 906 ? -9.779 6.921 -3.958 1.00 75.62 906 ALA A N 1
ATOM 7140 C CA . ALA A 1 906 ? -8.470 6.514 -3.450 1.00 75.62 906 ALA A CA 1
ATOM 7141 C C . ALA A 1 906 ? -7.309 7.238 -4.158 1.00 75.62 906 ALA A C 1
ATOM 7143 O O . ALA A 1 906 ? -6.342 7.637 -3.507 1.00 75.62 906 ALA A O 1
ATOM 7144 N N . GLN A 1 907 ? -7.407 7.456 -5.473 1.00 77.31 907 GLN A N 1
ATOM 7145 C CA . GLN A 1 907 ? -6.354 8.128 -6.242 1.00 77.31 907 GLN A CA 1
ATOM 7146 C C . GLN A 1 907 ? -6.239 9.630 -5.949 1.00 77.31 907 GLN A C 1
ATOM 7148 O O . GLN A 1 907 ? -5.140 10.169 -6.016 1.00 77.31 907 GLN A O 1
ATOM 7153 N N . LYS A 1 908 ? -7.320 10.314 -5.543 1.00 71.88 908 LYS A N 1
ATOM 7154 C CA . LYS A 1 908 ? -7.225 11.718 -5.099 1.00 71.88 908 LYS A CA 1
ATOM 7155 C C . LYS A 1 908 ? -6.340 11.881 -3.864 1.00 71.88 908 LYS A C 1
ATOM 7157 O O . LYS A 1 908 ? -5.757 12.939 -3.661 1.00 71.88 908 LYS A O 1
ATOM 7162 N N . MET A 1 909 ? -6.211 10.817 -3.075 1.00 68.56 909 MET A N 1
ATOM 7163 C CA . MET A 1 909 ? -5.510 10.816 -1.790 1.00 68.56 909 MET A CA 1
ATOM 7164 C C . MET A 1 909 ? -4.097 10.227 -1.872 1.00 68.56 909 MET A C 1
ATOM 7166 O O . MET A 1 909 ? -3.311 10.357 -0.934 1.00 68.56 909 MET A O 1
ATOM 7170 N N . SER A 1 910 ? -3.762 9.562 -2.980 1.00 70.38 910 SER A N 1
ATOM 7171 C CA . SER A 1 910 ? -2.480 8.891 -3.184 1.00 70.38 910 SER A CA 1
ATOM 7172 C C . SER A 1 910 ? -2.049 8.963 -4.640 1.00 70.38 910 SER A C 1
ATOM 7174 O O . SER A 1 910 ? -2.787 8.583 -5.543 1.00 70.38 910 SER A O 1
ATOM 7176 N N . ASN A 1 911 ? -0.795 9.348 -4.864 1.00 69.94 911 ASN A N 1
ATOM 7177 C CA . ASN A 1 911 ? -0.231 9.455 -6.204 1.00 69.94 911 ASN A CA 1
ATOM 7178 C C . ASN A 1 911 ? -0.206 8.102 -6.918 1.00 69.94 911 ASN A C 1
ATOM 7180 O O . ASN A 1 911 ? 0.409 7.154 -6.421 1.00 69.94 911 ASN A O 1
ATOM 7184 N N . TRP A 1 912 ? -0.797 8.057 -8.112 1.00 77.94 912 TRP A N 1
ATOM 7185 C CA . TRP A 1 912 ? -0.664 6.938 -9.041 1.00 77.94 912 TRP A CA 1
ATOM 7186 C C . TRP A 1 912 ? 0.592 7.128 -9.888 1.00 77.94 912 TRP A C 1
ATOM 7188 O O . TRP A 1 912 ? 0.705 8.084 -10.653 1.00 77.94 912 TRP A O 1
ATOM 7198 N N . GLY A 1 913 ? 1.576 6.254 -9.702 1.00 75.00 913 GLY A N 1
ATOM 7199 C CA . GLY A 1 913 ? 2.909 6.351 -10.295 1.00 75.00 913 GLY A CA 1
ATOM 7200 C C . GLY A 1 913 ? 2.923 6.468 -11.823 1.00 75.00 913 GLY A C 1
ATOM 7201 O O . GLY A 1 913 ? 3.462 7.436 -12.340 1.00 75.00 913 GLY A O 1
ATOM 7202 N N . TYR A 1 914 ? 2.329 5.536 -12.564 1.00 77.94 914 TYR A N 1
ATOM 7203 C CA . TYR A 1 914 ? 2.334 5.465 -14.021 1.00 77.94 914 TYR A CA 1
ATOM 7204 C C . TYR A 1 914 ? 1.572 6.621 -14.667 1.00 77.94 914 TYR A C 1
ATOM 7206 O O . TYR A 1 914 ? 2.029 7.168 -15.674 1.00 77.94 914 TYR A O 1
ATOM 7214 N N . SER A 1 915 ? 0.437 7.029 -14.096 1.00 83.31 915 SER A N 1
ATOM 7215 C CA . SER A 1 915 ? -0.317 8.188 -14.586 1.00 83.31 915 SER A CA 1
ATOM 7216 C C . SER A 1 915 ? 0.310 9.528 -14.182 1.00 83.31 915 SER A C 1
ATOM 7218 O O . SER A 1 915 ? -0.095 10.572 -14.689 1.00 83.31 915 SER A O 1
ATOM 7220 N N . SER A 1 916 ? 1.347 9.521 -13.340 1.00 86.62 916 SER A N 1
ATOM 7221 C CA . SER A 1 916 ? 2.074 10.734 -12.961 1.00 86.62 916 SER A CA 1
ATOM 7222 C C . SER A 1 916 ? 3.132 11.164 -13.984 1.00 86.62 916 SER A C 1
ATOM 7224 O O . SER A 1 916 ? 3.716 12.220 -13.792 1.00 86.62 916 SER A O 1
ATOM 7226 N N . TYR A 1 917 ? 3.404 10.427 -15.069 1.00 88.88 917 TYR A N 1
ATOM 7227 C CA . TYR A 1 917 ? 4.449 10.797 -16.043 1.00 88.88 917 TYR A CA 1
ATOM 7228 C C . TYR A 1 917 ? 3.866 11.193 -17.398 1.00 88.88 917 TYR A C 1
ATOM 7230 O O . TYR A 1 917 ? 3.332 10.358 -18.128 1.00 88.88 917 TYR A O 1
ATOM 7238 N N . GLY A 1 918 ? 4.023 12.465 -17.772 1.00 88.94 918 GLY A N 1
ATOM 7239 C CA . GLY A 1 918 ? 3.426 13.004 -18.990 1.00 88.94 918 GLY A CA 1
ATOM 7240 C C . GLY A 1 918 ? 4.408 13.700 -19.919 1.00 88.94 918 GLY A C 1
ATOM 7241 O O . GLY A 1 918 ? 5.074 14.646 -19.523 1.00 88.94 918 GLY A O 1
ATOM 7242 N N . ALA A 1 919 ? 4.450 13.271 -21.178 1.00 89.69 919 ALA A N 1
ATOM 7243 C CA . ALA A 1 919 ? 5.107 13.967 -22.283 1.00 89.69 919 ALA A CA 1
ATOM 7244 C C . ALA A 1 919 ? 4.575 13.407 -23.608 1.00 89.69 919 ALA A C 1
ATOM 7246 O O . ALA A 1 919 ? 4.107 12.272 -23.655 1.00 89.69 919 ALA A O 1
ATOM 7247 N N . ARG A 1 920 ? 4.651 14.164 -24.703 1.00 88.56 920 ARG A N 1
ATOM 7248 C CA . ARG A 1 920 ? 4.245 13.682 -26.033 1.00 88.56 920 ARG A CA 1
ATOM 7249 C C . ARG A 1 920 ? 5.156 14.255 -27.104 1.00 88.56 920 ARG A C 1
ATOM 7251 O O . ARG A 1 920 ? 5.478 15.439 -27.067 1.00 88.56 920 ARG A O 1
ATOM 7258 N N . LEU A 1 921 ? 5.513 13.442 -28.099 1.00 87.06 921 LEU A N 1
ATOM 7259 C CA . LEU A 1 921 ? 6.198 13.945 -29.287 1.00 87.06 921 LEU A CA 1
ATOM 7260 C C . LEU A 1 921 ? 5.313 14.936 -30.057 1.00 87.06 921 LEU A C 1
ATOM 7262 O O . LEU A 1 921 ? 4.212 14.597 -30.488 1.00 87.06 921 LEU A O 1
ATOM 7266 N N . VAL A 1 922 ? 5.841 16.145 -30.275 1.00 79.00 922 VAL A N 1
ATOM 7267 C CA . VAL A 1 922 ? 5.171 17.255 -30.986 1.00 79.00 922 VAL A CA 1
ATOM 7268 C C . VAL A 1 922 ? 4.757 16.870 -32.408 1.00 79.00 922 VAL A C 1
ATOM 7270 O O . VAL A 1 922 ? 3.771 17.372 -32.929 1.00 79.00 922 VAL A O 1
ATOM 7273 N N . THR A 1 923 ? 5.500 15.960 -33.039 1.00 78.88 923 THR A N 1
ATOM 7274 C CA . THR A 1 923 ? 5.309 15.551 -34.437 1.00 78.88 923 THR A CA 1
ATOM 7275 C C . THR A 1 923 ? 4.156 14.571 -34.659 1.00 78.88 923 THR A C 1
ATOM 7277 O O . THR A 1 923 ? 3.880 14.218 -35.802 1.00 78.88 923 THR A O 1
ATOM 7280 N N . LEU A 1 924 ? 3.492 14.101 -33.601 1.00 79.12 924 LEU A N 1
ATOM 7281 C CA . LEU A 1 924 ? 2.349 13.198 -33.719 1.00 79.12 924 LEU A CA 1
ATOM 7282 C C . LEU A 1 924 ? 1.074 14.016 -33.938 1.00 79.12 924 LEU A C 1
ATOM 7284 O O . LEU A 1 924 ? 0.646 14.707 -33.011 1.00 79.12 924 LEU A O 1
ATOM 7288 N N . GLU A 1 925 ? 0.466 13.900 -35.123 1.00 72.81 925 GLU A N 1
ATOM 7289 C CA . GLU A 1 925 ? -0.805 14.548 -35.487 1.00 72.81 925 GLU A CA 1
ATOM 7290 C C . GLU A 1 925 ? -1.903 14.349 -34.424 1.00 72.81 925 GLU A C 1
ATOM 7292 O O . GLU A 1 925 ? -1.899 13.384 -33.653 1.00 72.81 925 GLU A O 1
ATOM 7297 N N . GLU A 1 926 ? -2.863 15.276 -34.364 1.00 62.09 926 GLU A N 1
ATOM 7298 C CA . GLU A 1 926 ? -3.946 15.304 -33.370 1.00 62.09 926 GLU A CA 1
ATOM 7299 C C . GLU A 1 926 ? -4.993 14.181 -33.504 1.00 62.09 926 GLU A C 1
ATOM 7301 O O . GLU A 1 926 ? -6.046 14.278 -32.877 1.00 62.09 926 GLU A O 1
ATOM 7306 N N . ASP A 1 927 ? -4.713 13.090 -34.222 1.00 60.47 927 ASP A N 1
ATOM 7307 C CA . ASP A 1 927 ? -5.561 11.891 -34.265 1.00 60.47 927 ASP A CA 1
ATOM 7308 C C . ASP A 1 927 ? -5.556 11.183 -32.898 1.00 60.47 927 ASP A C 1
ATOM 7310 O O . ASP A 1 927 ? -4.907 10.164 -32.639 1.00 60.47 927 ASP A O 1
ATOM 7314 N N . ARG A 1 928 ? -6.273 11.792 -31.953 1.00 63.94 928 ARG A N 1
ATOM 7315 C CA . ARG A 1 928 ? -6.411 11.350 -30.574 1.00 63.94 928 ARG A CA 1
ATOM 7316 C C . ARG A 1 928 ? -7.330 10.137 -30.554 1.00 63.94 928 ARG A C 1
ATOM 7318 O O . ARG A 1 928 ? -8.544 10.252 -30.431 1.00 63.94 928 ARG A O 1
ATOM 7325 N N . LYS A 1 929 ? -6.724 8.949 -30.603 1.00 80.31 929 LYS A N 1
ATOM 7326 C CA . LYS A 1 929 ? -7.406 7.669 -30.339 1.00 80.31 929 LYS A CA 1
ATOM 7327 C C . LYS A 1 929 ? -8.065 7.634 -28.947 1.00 80.31 929 LYS A C 1
ATOM 7329 O O . LYS A 1 929 ? -9.040 6.915 -28.752 1.00 80.31 929 LYS A O 1
ATOM 7334 N N . HIS A 1 930 ? -7.535 8.404 -27.990 1.00 88.56 930 HIS A N 1
ATOM 7335 C CA . HIS A 1 930 ? -8.048 8.513 -26.623 1.00 88.56 930 HIS A CA 1
ATOM 7336 C C . HIS A 1 930 ? -8.545 9.946 -26.361 1.00 88.56 930 HIS A C 1
ATOM 7338 O O . HIS A 1 930 ? -7.823 10.889 -26.687 1.00 88.56 930 HIS A O 1
ATOM 7344 N N . PRO A 1 931 ? -9.729 10.132 -25.748 1.00 90.25 931 PRO A N 1
ATOM 7345 C CA . PRO A 1 931 ? -10.275 11.448 -25.418 1.00 90.25 931 PRO A CA 1
ATOM 7346 C C . PRO A 1 931 ? -9.478 12.168 -24.320 1.00 90.25 931 PRO A C 1
ATOM 7348 O O . PRO A 1 931 ? -9.506 13.394 -24.249 1.00 90.25 931 PRO A O 1
ATOM 7351 N N . PHE A 1 932 ? -8.737 11.423 -23.495 1.00 90.88 932 PHE A N 1
ATOM 7352 C CA . PHE A 1 932 ? -7.934 11.943 -22.390 1.00 90.88 932 PHE A CA 1
ATOM 7353 C C . PHE A 1 932 ? -6.465 11.528 -22.545 1.00 90.88 932 PHE A C 1
ATOM 7355 O O . PHE A 1 932 ? -6.203 10.476 -23.131 1.00 90.88 932 PHE A O 1
ATOM 7362 N N . PRO A 1 933 ? -5.496 12.313 -22.038 1.00 91.44 933 PRO A N 1
ATOM 7363 C CA . PRO A 1 933 ? -4.109 11.870 -21.932 1.00 91.44 933 PRO A CA 1
ATOM 7364 C C . PRO A 1 933 ? -3.963 10.753 -20.876 1.00 91.44 933 PRO A C 1
ATOM 7366 O O . PRO A 1 933 ? -4.675 10.784 -19.872 1.00 91.44 933 PRO A O 1
ATOM 7369 N N . PRO A 1 934 ? -3.034 9.793 -21.052 1.00 92.38 934 PRO A N 1
ATOM 7370 C CA . PRO A 1 934 ? -2.736 8.715 -20.093 1.00 92.38 934 PRO A CA 1
ATOM 7371 C C . PRO A 1 934 ? -1.875 9.186 -18.913 1.00 92.38 934 PRO A C 1
ATOM 7373 O O . PRO A 1 934 ? -1.101 8.422 -18.344 1.00 92.38 934 PRO A O 1
ATOM 7376 N N . TRP A 1 935 ? -1.963 10.468 -18.581 1.00 90.94 935 TRP A N 1
ATOM 7377 C CA . TRP A 1 935 ? -1.364 11.056 -17.398 1.00 90.94 935 TRP A CA 1
ATOM 7378 C C . TRP A 1 935 ? -2.258 12.175 -16.898 1.00 90.94 935 TRP A C 1
ATOM 7380 O O . TRP A 1 935 ? -2.875 12.897 -17.686 1.00 90.94 935 TRP A O 1
ATOM 7390 N N . TRP A 1 936 ? -2.328 12.325 -15.587 1.00 87.31 936 TRP A N 1
ATOM 7391 C CA . TRP A 1 936 ? -3.149 13.339 -14.950 1.00 87.31 936 TRP A CA 1
ATOM 7392 C C . TRP A 1 936 ? -2.603 13.655 -13.564 1.00 87.31 936 TRP A C 1
ATOM 7394 O O . TRP A 1 936 ? -1.925 12.841 -12.945 1.00 87.31 936 TRP A O 1
ATOM 7404 N N . ASN A 1 937 ? -2.899 14.858 -13.080 1.00 80.56 937 ASN A N 1
ATOM 7405 C CA . ASN A 1 937 ? -2.684 15.184 -11.678 1.00 80.56 937 ASN A CA 1
ATOM 7406 C C . ASN A 1 937 ? -3.789 14.495 -10.871 1.00 80.56 937 ASN A C 1
ATOM 7408 O O . ASN A 1 937 ? -4.958 14.820 -11.079 1.00 80.56 937 ASN A O 1
ATOM 7412 N N . SER A 1 938 ? -3.446 13.559 -9.983 1.00 74.69 938 SER A N 1
ATOM 7413 C CA . SER A 1 938 ? -4.457 12.785 -9.244 1.00 74.69 938 SER A CA 1
ATOM 7414 C C . SER A 1 938 ? -5.343 13.662 -8.361 1.00 74.69 938 SER A C 1
ATOM 7416 O O . SER A 1 938 ? -6.507 13.325 -8.177 1.00 74.69 938 SER A O 1
ATOM 7418 N N . PHE A 1 939 ? -4.849 14.820 -7.909 1.00 68.88 939 PHE A N 1
ATOM 7419 C CA . PHE A 1 939 ? -5.634 15.767 -7.110 1.00 68.88 939 PHE A CA 1
ATOM 7420 C C . PHE A 1 939 ? -6.762 16.440 -7.909 1.00 68.88 939 PHE A C 1
ATOM 7422 O O . PHE A 1 939 ? -7.841 16.669 -7.373 1.00 68.88 939 PHE A O 1
ATOM 7429 N N . ASN A 1 940 ? -6.539 16.709 -9.203 1.00 67.69 940 ASN A N 1
ATOM 7430 C CA . ASN A 1 940 ? -7.457 17.488 -10.051 1.00 67.69 940 ASN A CA 1
ATOM 7431 C C . ASN A 1 940 ? -8.044 16.666 -11.211 1.00 67.69 940 ASN A C 1
ATOM 7433 O O . ASN A 1 940 ? -8.558 17.226 -12.183 1.00 67.69 940 ASN A O 1
ATOM 7437 N N . ALA A 1 941 ? -7.884 15.343 -11.178 1.00 71.31 941 ALA A N 1
ATOM 7438 C CA . ALA A 1 941 ? -8.433 14.473 -12.201 1.00 71.31 941 ALA A CA 1
ATOM 7439 C C . ALA A 1 941 ? -9.933 14.296 -12.003 1.00 71.31 941 ALA A C 1
ATOM 7441 O O . ALA A 1 941 ? -10.407 14.050 -10.894 1.00 71.31 941 ALA A O 1
ATOM 7442 N N . THR A 1 942 ? -10.664 14.374 -13.110 1.00 75.75 942 THR A N 1
ATOM 7443 C CA . THR A 1 942 ? -12.100 14.114 -13.132 1.00 75.75 942 THR A CA 1
ATOM 7444 C C . THR A 1 942 ? -12.352 12.600 -13.155 1.00 75.75 942 THR A C 1
ATOM 7446 O O . THR A 1 942 ? -11.477 11.839 -13.600 1.00 75.75 942 THR A O 1
ATOM 7449 N N . PRO A 1 943 ? -13.523 12.111 -12.716 1.00 71.94 943 PRO A N 1
ATOM 7450 C CA . PRO A 1 943 ? -13.797 10.676 -12.746 1.00 71.94 943 PRO A CA 1
ATOM 7451 C C . PRO A 1 943 ? -13.799 10.092 -14.147 1.00 71.94 943 PRO A C 1
ATOM 7453 O O . PRO A 1 943 ? -13.548 8.905 -14.297 1.00 71.94 943 PRO A O 1
ATOM 7456 N N . GLU A 1 944 ? -14.099 10.880 -15.179 1.00 77.25 944 GLU A N 1
ATOM 7457 C CA . GLU A 1 944 ? -14.159 10.392 -16.563 1.00 77.25 944 GLU A CA 1
ATOM 7458 C C . GLU A 1 944 ? -12.770 10.003 -17.024 1.00 77.25 944 GLU A C 1
ATOM 7460 O O . GLU A 1 944 ? -12.626 8.969 -17.665 1.00 77.25 944 GLU A O 1
ATOM 7465 N N . ILE A 1 945 ? -11.753 10.803 -16.682 1.00 81.81 945 ILE A N 1
ATOM 7466 C CA . ILE A 1 945 ? -10.357 10.487 -16.994 1.00 81.81 945 ILE A CA 1
ATOM 7467 C C . ILE A 1 945 ? -9.989 9.163 -16.330 1.00 81.81 945 ILE A C 1
ATOM 7469 O O . ILE A 1 945 ? -9.439 8.272 -16.977 1.00 81.81 945 ILE A O 1
ATOM 7473 N N . VAL A 1 946 ? -10.334 9.022 -15.053 1.00 82.12 946 VAL A N 1
ATOM 7474 C CA . VAL A 1 946 ? -9.934 7.874 -14.239 1.00 82.12 946 VAL A CA 1
ATOM 7475 C C . VAL A 1 946 ? -10.685 6.626 -14.672 1.00 82.12 946 VAL A C 1
ATOM 7477 O O . VAL A 1 946 ? -10.040 5.662 -15.052 1.00 82.12 946 VAL A O 1
ATOM 7480 N N . SER A 1 947 ? -12.014 6.671 -14.759 1.00 83.75 947 SER A N 1
ATOM 7481 C CA . SER A 1 947 ? -12.863 5.573 -15.251 1.00 83.75 947 SER A CA 1
ATOM 7482 C C . SER A 1 947 ? -12.497 5.164 -16.681 1.00 83.75 947 SER A C 1
ATOM 7484 O O . SER A 1 947 ? -12.480 3.981 -17.024 1.00 83.75 947 SER A O 1
ATOM 7486 N N . TYR A 1 948 ? -12.166 6.135 -17.543 1.00 89.06 948 TYR A N 1
ATOM 7487 C CA . TYR A 1 948 ? -11.725 5.850 -18.907 1.00 89.06 948 TYR A CA 1
ATOM 7488 C C . TYR A 1 948 ? -10.428 5.047 -18.932 1.00 89.06 948 TYR A C 1
ATOM 7490 O O . TYR A 1 948 ? -10.295 4.144 -19.758 1.00 89.06 948 TYR A O 1
ATOM 7498 N N . TRP A 1 949 ? -9.460 5.383 -18.079 1.00 91.69 949 TRP A N 1
ATOM 7499 C CA . TRP A 1 949 ? -8.185 4.675 -18.037 1.00 91.69 949 TRP A CA 1
ATOM 7500 C C . TRP A 1 949 ? -8.231 3.399 -17.192 1.00 91.69 949 TRP A C 1
ATOM 7502 O O . TRP A 1 949 ? -7.539 2.437 -17.516 1.00 91.69 949 TRP A O 1
ATOM 7512 N N . GLU A 1 950 ? -9.107 3.341 -16.193 1.00 90.25 950 GLU A N 1
ATOM 7513 C CA . GLU A 1 950 ? -9.321 2.195 -15.309 1.00 90.25 950 GLU A CA 1
ATOM 7514 C C . GLU A 1 950 ? -9.772 0.948 -16.070 1.00 90.25 950 GLU A C 1
ATOM 7516 O O . GLU A 1 950 ? -9.323 -0.150 -15.759 1.00 90.25 950 GLU A O 1
ATOM 7521 N N . ARG A 1 951 ? -10.526 1.099 -17.166 1.00 91.25 951 ARG A N 1
ATOM 7522 C CA . ARG A 1 951 ? -10.881 -0.023 -18.060 1.00 91.25 951 ARG A CA 1
ATOM 7523 C C . ARG A 1 951 ? -9.674 -0.760 -18.664 1.00 91.25 951 ARG A C 1
ATOM 7525 O O . ARG A 1 951 ? -9.838 -1.835 -19.231 1.00 91.25 951 ARG A O 1
ATOM 7532 N N . PHE A 1 952 ? -8.486 -0.155 -18.620 1.00 94.00 952 PHE A N 1
ATOM 7533 C CA . PHE A 1 952 ? -7.228 -0.742 -19.083 1.00 94.00 952 PHE A CA 1
ATOM 7534 C C . PHE A 1 952 ? -6.346 -1.255 -17.935 1.00 94.00 952 PHE A C 1
ATOM 7536 O O . PHE A 1 952 ? -5.232 -1.716 -18.195 1.00 94.00 952 PHE A O 1
ATOM 7543 N N . ALA A 1 953 ? -6.820 -1.172 -16.689 1.00 93.00 953 ALA A N 1
ATOM 7544 C CA . ALA A 1 953 ? -6.155 -1.753 -15.534 1.00 93.00 953 ALA A CA 1
ATOM 7545 C C . ALA A 1 953 ? -6.124 -3.280 -15.630 1.00 93.00 953 ALA A C 1
ATOM 7547 O O . ALA A 1 953 ? -6.986 -3.907 -16.256 1.00 93.00 953 ALA A O 1
ATOM 7548 N N . ASP A 1 954 ? -5.160 -3.900 -14.962 1.00 90.56 954 ASP A N 1
ATOM 7549 C CA . ASP A 1 954 ? -4.999 -5.358 -15.008 1.00 90.56 954 ASP A CA 1
ATOM 7550 C C . ASP A 1 954 ? -6.198 -6.086 -14.389 1.00 90.56 954 ASP A C 1
ATOM 7552 O O . ASP A 1 954 ? -6.701 -7.077 -14.916 1.00 90.56 954 ASP A O 1
ATOM 7556 N N . TRP A 1 955 ? -6.743 -5.520 -13.317 1.00 92.94 955 TRP A N 1
ATOM 7557 C CA . TRP A 1 955 ? -7.880 -6.075 -12.594 1.00 92.94 955 TRP A CA 1
ATOM 7558 C C . TRP A 1 955 ? -9.223 -5.953 -13.315 1.00 92.94 955 TRP A C 1
ATOM 7560 O O . TRP A 1 955 ? -10.196 -6.566 -12.879 1.00 92.94 955 TRP A O 1
ATOM 7570 N N . GLN A 1 956 ? -9.303 -5.146 -14.377 1.00 93.12 956 GLN A N 1
ATOM 7571 C CA . GLN A 1 956 ? -10.468 -5.114 -15.268 1.00 93.12 956 GLN A CA 1
ATOM 7572 C C . GLN A 1 956 ? -10.376 -6.201 -16.347 1.00 93.12 956 GLN A C 1
ATOM 7574 O O . GLN A 1 956 ? -11.383 -6.600 -16.926 1.00 93.12 956 GLN A O 1
ATOM 7579 N N . GLN A 1 957 ? -9.167 -6.698 -16.615 1.00 90.31 957 GLN A N 1
ATOM 7580 C CA . GLN A 1 957 ? -8.898 -7.693 -17.652 1.00 90.31 957 GLN A CA 1
ATOM 7581 C C . GLN A 1 957 ? -8.885 -9.125 -17.107 1.00 90.31 957 GLN A C 1
ATOM 7583 O O . GLN A 1 957 ? -9.030 -10.076 -17.874 1.00 90.31 957 GLN A O 1
ATOM 7588 N N . MET A 1 958 ? -8.722 -9.286 -15.793 1.00 94.25 958 MET A N 1
ATOM 7589 C CA . MET A 1 958 ? -8.641 -10.582 -15.128 1.00 94.25 958 MET A CA 1
ATOM 7590 C C . MET A 1 958 ? -9.932 -10.848 -14.330 1.00 94.25 958 MET A C 1
ATOM 7592 O O . MET A 1 958 ? -10.273 -10.064 -13.443 1.00 94.25 958 MET A O 1
ATOM 7596 N N . PRO A 1 959 ? -10.684 -11.924 -14.639 1.00 96.00 959 PRO A N 1
ATOM 7597 C CA . PRO A 1 959 ? -11.984 -12.200 -14.031 1.00 96.00 959 PRO A CA 1
ATOM 7598 C C . PRO A 1 959 ? -11.859 -12.668 -12.576 1.00 96.00 959 PRO A C 1
ATOM 7600 O O . PRO A 1 959 ? -10.764 -12.922 -12.082 1.00 96.00 959 PRO A O 1
ATOM 7603 N N . HIS A 1 960 ? -13.000 -12.838 -11.903 1.00 96.69 960 HIS A N 1
ATOM 7604 C CA . HIS A 1 960 ? -13.121 -13.373 -10.533 1.00 96.69 960 HIS A CA 1
ATOM 7605 C C . HIS A 1 960 ? -12.601 -12.462 -9.405 1.00 96.69 960 HIS A C 1
ATOM 7607 O O . HIS A 1 960 ? -12.720 -12.823 -8.235 1.00 96.69 960 HIS A O 1
ATOM 7613 N N . VAL A 1 961 ? -12.122 -11.257 -9.730 1.00 96.38 961 VAL A N 1
ATOM 7614 C CA . VAL A 1 961 ? -11.876 -10.182 -8.756 1.00 96.38 961 VAL A CA 1
ATOM 7615 C C . VAL A 1 961 ? -13.216 -9.611 -8.292 1.00 96.38 961 VAL A C 1
ATOM 7617 O O . VAL A 1 961 ? -14.025 -9.187 -9.120 1.00 96.38 961 VAL A O 1
ATOM 7620 N N . GLN A 1 962 ? -13.456 -9.587 -6.982 1.00 96.50 962 GLN A N 1
ATOM 7621 C CA . GLN A 1 962 ? -14.686 -9.036 -6.413 1.00 96.50 962 GLN A CA 1
ATOM 7622 C C . GLN A 1 962 ? -14.586 -7.522 -6.254 1.00 96.50 962 GLN A C 1
ATOM 7624 O O . GLN A 1 962 ? -13.527 -6.988 -5.917 1.00 96.50 962 GLN A O 1
ATOM 7629 N N . ARG A 1 963 ? -15.703 -6.833 -6.497 1.00 92.25 963 ARG A N 1
ATOM 7630 C CA . ARG A 1 963 ? -15.803 -5.374 -6.429 1.00 92.25 963 ARG A CA 1
ATOM 7631 C C . ARG A 1 963 ? -16.798 -4.958 -5.378 1.00 92.25 963 ARG A C 1
ATOM 7633 O O . ARG A 1 963 ? -17.954 -5.369 -5.437 1.00 92.25 963 ARG A O 1
ATOM 7640 N N . PHE A 1 964 ? -16.368 -4.079 -4.487 1.00 87.31 964 PHE A N 1
ATOM 7641 C CA . PHE A 1 964 ? -17.247 -3.458 -3.511 1.00 87.31 964 PHE A CA 1
ATOM 7642 C C . PHE A 1 964 ? -17.328 -1.951 -3.748 1.00 87.31 964 PHE A C 1
ATOM 7644 O O . PHE A 1 964 ? -16.324 -1.295 -4.024 1.00 87.31 964 PHE A O 1
ATOM 7651 N N . SER A 1 965 ? -18.540 -1.426 -3.604 1.00 76.06 965 SER A N 1
ATOM 7652 C CA . SER A 1 965 ? -18.856 0.003 -3.665 1.00 76.06 965 SER A CA 1
ATOM 7653 C C . SER A 1 965 ? -18.887 0.654 -2.277 1.00 76.06 965 SER A C 1
ATOM 7655 O O . SER A 1 965 ? -19.070 1.859 -2.147 1.00 76.06 965 SER A O 1
ATOM 7657 N N . SER A 1 966 ? -18.769 -0.144 -1.211 1.00 76.06 966 SER A N 1
ATOM 7658 C CA . SER A 1 966 ? -18.929 0.301 0.173 1.00 76.06 966 SER A CA 1
ATOM 7659 C C . SER A 1 966 ? -18.211 -0.635 1.156 1.00 76.06 966 SER A C 1
ATOM 7661 O O . SER A 1 966 ? -17.935 -1.796 0.842 1.00 76.06 966 SER A O 1
ATOM 7663 N N . LEU A 1 967 ? -17.922 -0.160 2.372 1.00 82.75 967 LEU A N 1
ATOM 7664 C CA . LEU A 1 967 ? -17.347 -1.008 3.430 1.00 82.75 967 LEU A CA 1
ATOM 7665 C C . LEU A 1 967 ? -18.332 -2.052 3.980 1.00 82.75 967 LEU A C 1
ATOM 7667 O O . LEU A 1 967 ? -17.918 -3.194 4.184 1.00 82.75 967 LEU A O 1
ATOM 7671 N N . PRO A 1 968 ? -19.626 -1.737 4.187 1.00 80.56 968 PRO A N 1
ATOM 7672 C CA . PRO A 1 968 ? -20.616 -2.759 4.512 1.00 80.56 968 PRO A CA 1
ATOM 7673 C C . PRO A 1 968 ? -20.723 -3.830 3.415 1.00 80.56 968 PRO A C 1
ATOM 7675 O O . PRO A 1 968 ? -20.692 -5.027 3.705 1.00 80.56 968 PRO A O 1
ATOM 7678 N N . GLY A 1 969 ? -20.753 -3.409 2.148 1.00 82.69 969 GLY A N 1
ATOM 7679 C CA . GLY A 1 969 ? -20.747 -4.305 0.998 1.00 82.69 969 GLY A CA 1
ATOM 7680 C C . GLY A 1 969 ? -19.497 -5.181 0.947 1.00 82.69 969 GLY A C 1
ATOM 7681 O O . GLY A 1 969 ? -19.615 -6.379 0.714 1.00 82.69 969 GLY A O 1
ATOM 7682 N N . LEU A 1 970 ? -18.317 -4.634 1.259 1.00 89.12 970 LEU A N 1
ATOM 7683 C CA . LEU A 1 970 ? -17.073 -5.400 1.398 1.00 89.12 970 LEU A CA 1
ATOM 7684 C C . LEU A 1 970 ? -17.203 -6.530 2.434 1.00 89.12 970 LEU A C 1
ATOM 7686 O O . LEU A 1 970 ? -16.833 -7.668 2.140 1.00 89.12 970 LEU A O 1
ATOM 7690 N N . VAL A 1 971 ? -17.736 -6.240 3.627 1.00 89.00 971 VAL A N 1
ATOM 7691 C CA . VAL A 1 971 ? -17.916 -7.238 4.701 1.00 89.00 971 VAL A CA 1
ATOM 7692 C C . VAL A 1 971 ? -18.873 -8.348 4.262 1.00 89.00 971 VAL A C 1
ATOM 7694 O O . VAL A 1 971 ? -18.550 -9.528 4.398 1.00 89.00 971 VAL A O 1
ATOM 7697 N N . VAL A 1 972 ? -20.026 -7.986 3.689 1.00 89.38 972 VAL A N 1
ATOM 7698 C CA . VAL A 1 972 ? -21.013 -8.964 3.202 1.00 89.38 972 VAL A CA 1
ATOM 7699 C C . VAL A 1 972 ? -20.443 -9.815 2.073 1.00 89.38 972 VAL A C 1
ATOM 7701 O O . VAL A 1 972 ? -20.513 -11.042 2.143 1.00 89.38 972 VAL A O 1
ATOM 7704 N N . GLN A 1 973 ? -19.856 -9.187 1.052 1.00 91.94 973 GLN A N 1
ATOM 7705 C CA . GLN A 1 973 ? -19.306 -9.894 -0.103 1.00 91.94 973 GLN A CA 1
ATOM 7706 C C . GLN A 1 973 ? -18.221 -10.882 0.307 1.00 91.94 973 GLN A C 1
ATOM 7708 O O . GLN A 1 973 ? -18.222 -12.009 -0.174 1.00 91.94 973 GLN A O 1
ATOM 7713 N N . THR A 1 974 ? -17.336 -10.490 1.226 1.00 92.31 974 THR A N 1
ATOM 7714 C CA . THR A 1 974 ? -16.280 -11.367 1.747 1.00 92.31 974 THR A CA 1
ATOM 7715 C C . THR A 1 974 ? -16.848 -12.681 2.286 1.00 92.31 974 THR A C 1
ATOM 7717 O O . THR A 1 974 ? -16.306 -13.747 2.011 1.00 92.31 974 THR A O 1
ATOM 7720 N N . LEU A 1 975 ? -17.950 -12.611 3.036 1.00 90.81 975 LEU A N 1
ATOM 7721 C CA . LEU A 1 975 ? -18.546 -13.767 3.711 1.00 90.81 975 LEU A CA 1
ATOM 7722 C C . LEU A 1 975 ? -19.479 -14.580 2.809 1.00 90.81 975 LEU A C 1
ATOM 7724 O O . LEU A 1 975 ? -19.704 -15.762 3.059 1.00 90.81 975 LEU A O 1
ATOM 7728 N N . GLN A 1 976 ? -20.030 -13.958 1.767 1.00 92.31 976 GLN A N 1
ATOM 7729 C CA . GLN A 1 976 ? -20.864 -14.628 0.766 1.00 92.31 976 GLN A CA 1
ATOM 7730 C C . GLN A 1 976 ? -20.048 -15.262 -0.367 1.00 92.31 976 GLN A C 1
ATOM 7732 O O . GLN A 1 976 ? -20.580 -16.072 -1.130 1.00 92.31 976 GLN A O 1
ATOM 7737 N N . LEU A 1 977 ? -18.772 -14.894 -0.506 1.00 93.75 977 LEU A N 1
ATOM 7738 C CA . LEU A 1 977 ? -17.915 -15.380 -1.575 1.00 93.75 977 LEU A CA 1
ATOM 7739 C C . LEU A 1 977 ? -17.620 -16.873 -1.400 1.00 93.75 977 LEU A C 1
ATOM 7741 O O . LEU A 1 977 ? -17.085 -17.307 -0.382 1.00 93.75 977 LEU A O 1
ATOM 7745 N N . ASP A 1 978 ? -17.883 -17.668 -2.440 1.00 95.19 978 ASP A N 1
ATOM 7746 C CA . ASP A 1 978 ? -17.346 -19.027 -2.513 1.00 95.19 978 ASP A CA 1
ATOM 7747 C C . ASP A 1 978 ? -15.841 -18.941 -2.792 1.00 95.19 978 ASP A C 1
ATOM 7749 O O . ASP A 1 978 ? -15.393 -18.878 -3.942 1.00 95.19 978 ASP A O 1
ATOM 7753 N N . LEU A 1 979 ? -15.062 -18.883 -1.712 1.00 94.62 979 LEU A N 1
ATOM 7754 C CA . LEU A 1 979 ? -13.614 -18.700 -1.744 1.00 94.62 979 LEU A CA 1
ATOM 7755 C C . LEU A 1 979 ? -12.919 -19.794 -2.562 1.00 94.62 979 LEU A C 1
ATOM 7757 O O . LEU A 1 979 ? -12.041 -19.505 -3.374 1.00 94.62 979 LEU A O 1
ATOM 7761 N N . ARG A 1 980 ? -13.353 -21.052 -2.408 1.00 94.50 980 ARG A N 1
ATOM 7762 C CA . ARG A 1 980 ? -12.741 -22.199 -3.096 1.00 94.50 980 ARG A CA 1
ATOM 7763 C C . ARG A 1 980 ? -13.022 -22.169 -4.584 1.00 94.50 980 ARG A C 1
ATOM 7765 O O . ARG A 1 980 ? -12.103 -22.360 -5.379 1.00 94.50 980 ARG A O 1
ATOM 7772 N N . LYS A 1 981 ? -14.275 -21.919 -4.964 1.00 95.56 981 LYS A N 1
ATOM 7773 C CA . LYS A 1 981 ? -14.639 -21.786 -6.373 1.00 95.56 981 LYS A CA 1
ATOM 7774 C C . LYS A 1 981 ? -13.928 -20.592 -7.009 1.00 95.56 981 LYS A C 1
ATOM 7776 O O . LYS A 1 981 ? -13.363 -20.738 -8.086 1.00 95.56 981 LYS A O 1
ATOM 7781 N N . THR A 1 982 ? -13.906 -19.445 -6.331 1.00 96.00 982 THR A N 1
ATOM 7782 C CA . THR A 1 982 ? -13.231 -18.227 -6.810 1.00 96.00 982 THR A CA 1
ATOM 7783 C C . THR A 1 982 ? -11.746 -18.484 -7.041 1.00 96.00 982 THR A C 1
ATOM 7785 O O . THR A 1 982 ? -11.245 -18.218 -8.129 1.00 96.00 982 THR A O 1
ATOM 7788 N N . SER A 1 983 ? -11.065 -19.091 -6.066 1.00 95.94 983 SER A N 1
ATOM 7789 C CA . SER A 1 983 ? -9.662 -19.492 -6.182 1.00 95.94 983 SER A CA 1
ATOM 7790 C C . SER A 1 983 ? -9.412 -20.424 -7.370 1.00 95.94 983 SER A C 1
ATOM 7792 O O . SER A 1 983 ? -8.524 -20.183 -8.193 1.00 95.94 983 SER A O 1
ATOM 7794 N N . PHE A 1 984 ? -10.223 -21.478 -7.500 1.00 95.38 984 PHE A N 1
ATOM 7795 C CA . PHE A 1 984 ? -10.110 -22.440 -8.593 1.00 95.38 984 PHE A CA 1
ATOM 7796 C C . PHE A 1 984 ? -10.284 -21.778 -9.965 1.00 95.38 984 PHE A C 1
ATOM 7798 O O . PHE A 1 984 ? -9.508 -22.051 -10.889 1.00 95.38 984 PHE A O 1
ATOM 7805 N N . ASP A 1 985 ? -11.278 -20.901 -10.094 1.00 96.31 985 ASP A N 1
ATOM 7806 C CA . ASP A 1 985 ? -11.573 -20.191 -11.333 1.00 96.31 985 ASP A CA 1
ATOM 7807 C C . ASP A 1 985 ? -10.438 -19.211 -11.695 1.00 96.31 985 ASP A C 1
ATOM 7809 O O . ASP A 1 985 ? -9.979 -19.206 -12.840 1.00 96.31 985 ASP A O 1
ATOM 7813 N N . MET A 1 986 ? -9.899 -18.467 -10.716 1.00 96.19 986 MET A N 1
ATOM 7814 C CA . MET A 1 986 ? -8.722 -17.600 -10.892 1.00 96.19 986 MET A CA 1
ATOM 7815 C C . MET A 1 986 ? -7.508 -18.388 -11.395 1.00 96.19 986 MET A C 1
ATOM 7817 O O . MET A 1 986 ? -6.895 -18.018 -12.397 1.00 96.19 986 MET A O 1
ATOM 7821 N N . LEU A 1 987 ? -7.178 -19.513 -10.751 1.00 95.19 987 LEU A N 1
ATOM 7822 C CA . LEU A 1 987 ? -6.052 -20.363 -11.153 1.00 95.19 987 LEU A CA 1
ATOM 7823 C C . LEU A 1 987 ? -6.256 -20.966 -12.545 1.00 95.19 987 LEU A C 1
ATOM 7825 O O . LEU A 1 987 ? -5.301 -21.107 -13.308 1.00 95.19 987 LEU A O 1
ATOM 7829 N N . THR A 1 988 ? -7.490 -21.333 -12.887 1.00 95.25 988 THR A N 1
ATOM 7830 C CA . THR A 1 988 ? -7.826 -21.881 -14.205 1.00 95.25 988 THR A CA 1
ATOM 7831 C C . THR A 1 988 ? -7.653 -20.832 -15.296 1.00 95.25 988 THR A C 1
ATOM 7833 O O . THR A 1 988 ? -6.967 -21.101 -16.284 1.00 95.25 988 THR A O 1
ATOM 7836 N N . PHE A 1 989 ? -8.195 -19.628 -15.093 1.00 96.38 989 PHE A N 1
ATOM 7837 C CA . PHE A 1 989 ? -7.990 -18.507 -16.007 1.00 96.38 989 PHE A CA 1
ATOM 7838 C C . PHE A 1 989 ? -6.505 -18.168 -16.141 1.00 96.38 989 PHE A C 1
ATOM 7840 O O . PHE A 1 989 ? -5.994 -18.022 -17.249 1.00 96.38 989 PHE A O 1
ATOM 7847 N N . HIS A 1 990 ? -5.783 -18.107 -15.024 1.00 95.38 990 HIS A N 1
ATOM 7848 C CA . HIS A 1 990 ? -4.381 -17.733 -15.034 1.00 95.38 990 HIS A CA 1
ATOM 7849 C C . HIS A 1 990 ? -3.486 -18.748 -15.761 1.00 95.38 990 HIS A C 1
ATOM 7851 O O . HIS A 1 990 ? -2.606 -18.345 -16.514 1.00 95.38 990 HIS A O 1
ATOM 7857 N N . ARG A 1 991 ? -3.739 -20.060 -15.635 1.00 94.69 991 ARG A N 1
ATOM 7858 C CA . ARG A 1 991 ? -3.027 -21.078 -16.435 1.00 94.69 991 ARG A CA 1
ATOM 7859 C C . ARG A 1 991 ? -3.202 -20.852 -17.936 1.00 94.69 991 ARG A C 1
ATOM 7861 O O . ARG A 1 991 ? -2.240 -20.999 -18.688 1.00 94.69 991 ARG A O 1
ATOM 7868 N N . GLN A 1 992 ? -4.417 -20.504 -18.364 1.00 95.19 992 GLN A N 1
ATOM 7869 C CA . GLN A 1 992 ? -4.695 -20.188 -19.763 1.00 95.19 992 GLN A CA 1
ATOM 7870 C C . GLN A 1 992 ? -3.967 -18.905 -20.188 1.00 95.19 992 GLN A C 1
ATOM 7872 O O . GLN A 1 992 ? -3.287 -18.908 -21.209 1.00 95.19 992 GLN A O 1
ATOM 7877 N N . LEU A 1 993 ? -4.016 -17.861 -19.355 1.00 94.81 993 LEU A N 1
ATOM 7878 C CA . LEU A 1 993 ? -3.282 -16.615 -19.576 1.00 94.81 993 LEU A CA 1
ATOM 7879 C C . LEU A 1 993 ? -1.772 -16.851 -19.721 1.00 94.81 993 LEU A C 1
ATOM 7881 O O . LEU A 1 993 ? -1.173 -16.325 -20.652 1.00 94.81 993 LEU A O 1
ATOM 7885 N N . CYS A 1 994 ? -1.159 -17.660 -18.848 1.00 95.19 994 CYS A N 1
ATOM 7886 C CA . CYS A 1 994 ? 0.260 -18.010 -18.945 1.00 95.19 994 CYS A CA 1
ATOM 7887 C C . CYS A 1 994 ? 0.585 -18.687 -20.272 1.00 95.19 994 CYS A C 1
ATOM 7889 O O . CYS A 1 994 ? 1.593 -18.359 -20.887 1.00 95.19 994 CYS A O 1
ATOM 7891 N N . LYS A 1 995 ? -0.254 -19.625 -20.718 1.00 94.50 995 LYS A N 1
ATOM 7892 C CA . LYS A 1 995 ? -0.047 -20.310 -21.994 1.00 94.50 995 LYS A CA 1
ATOM 7893 C C . LYS A 1 995 ? -0.058 -19.317 -23.158 1.00 94.50 995 LYS A C 1
ATOM 7895 O O . LYS A 1 995 ? 0.897 -19.279 -23.925 1.00 94.50 995 LYS A O 1
ATOM 7900 N N . ASP A 1 996 ? -1.093 -18.486 -23.238 1.00 94.94 996 ASP A N 1
ATOM 7901 C CA . ASP A 1 996 ? -1.255 -17.519 -24.328 1.00 94.94 996 ASP A CA 1
ATOM 7902 C C . ASP A 1 996 ? -0.136 -16.460 -24.320 1.00 94.94 996 ASP A C 1
ATOM 7904 O O . ASP A 1 996 ? 0.404 -16.092 -25.366 1.00 94.94 996 ASP A O 1
ATOM 7908 N N . ALA A 1 997 ? 0.263 -16.011 -23.127 1.00 95.94 997 ALA A N 1
ATOM 7909 C CA . ALA A 1 997 ? 1.374 -15.090 -22.933 1.00 95.94 997 ALA A CA 1
ATOM 7910 C C . ALA A 1 997 ? 2.717 -15.696 -23.360 1.00 95.94 997 ALA A C 1
ATOM 7912 O O . ALA A 1 997 ? 3.458 -15.056 -24.102 1.00 95.94 997 ALA A O 1
ATOM 7913 N N . LEU A 1 998 ? 3.033 -16.922 -22.930 1.00 96.38 998 LEU A N 1
ATOM 7914 C CA . LEU A 1 998 ? 4.286 -17.595 -23.283 1.00 96.38 998 LEU A CA 1
ATOM 7915 C C . LEU A 1 998 ? 4.360 -17.927 -24.777 1.00 96.38 998 LEU A C 1
ATOM 7917 O O . LEU A 1 998 ? 5.437 -17.835 -25.359 1.00 96.38 998 LEU A O 1
ATOM 7921 N N . ASP A 1 999 ? 3.237 -18.246 -25.423 1.00 94.31 999 ASP A N 1
ATOM 7922 C CA . ASP A 1 999 ? 3.192 -18.437 -26.876 1.00 94.31 999 ASP A CA 1
ATOM 7923 C C . ASP A 1 999 ? 3.554 -17.134 -27.618 1.00 94.31 999 ASP A C 1
ATOM 7925 O O . ASP A 1 999 ? 4.368 -17.150 -28.549 1.00 94.31 999 ASP A O 1
ATOM 7929 N N . LEU A 1 1000 ? 3.015 -15.987 -27.177 1.00 95.75 1000 LEU A N 1
ATOM 7930 C CA . LEU A 1 1000 ? 3.387 -14.678 -27.725 1.00 95.75 1000 LEU A CA 1
ATOM 7931 C C . LEU A 1 1000 ? 4.857 -14.345 -27.443 1.00 95.75 1000 LEU A C 1
ATOM 7933 O O . LEU A 1 1000 ? 5.590 -13.999 -28.367 1.00 95.75 1000 LEU A O 1
ATOM 7937 N N . VAL A 1 1001 ? 5.308 -14.470 -26.194 1.00 96.81 1001 VAL A N 1
ATOM 7938 C CA . VAL A 1 1001 ? 6.696 -14.168 -25.810 1.00 96.81 1001 VAL A CA 1
ATOM 7939 C C . VAL A 1 1001 ? 7.678 -15.068 -26.569 1.00 96.81 1001 VAL A C 1
ATOM 7941 O O . VAL A 1 1001 ? 8.714 -14.591 -27.027 1.00 96.81 1001 VAL A O 1
ATOM 7944 N N . SER A 1 1002 ? 7.341 -16.341 -26.790 1.00 95.69 1002 SER A N 1
ATOM 7945 C CA . SER A 1 1002 ? 8.145 -17.266 -27.597 1.00 95.69 1002 SER A CA 1
ATOM 7946 C C . SER A 1 1002 ? 8.284 -16.778 -29.031 1.00 95.69 1002 SER A C 1
ATOM 7948 O O . SER A 1 1002 ? 9.394 -16.731 -29.562 1.00 95.69 1002 SER A O 1
ATOM 7950 N N . HIS A 1 1003 ? 7.183 -16.341 -29.647 1.00 94.31 1003 HIS A N 1
ATOM 7951 C CA . HIS A 1 1003 ? 7.219 -15.767 -30.987 1.00 94.31 1003 HIS A CA 1
ATOM 7952 C C . HIS A 1 1003 ? 8.133 -14.538 -31.065 1.00 94.31 1003 HIS A C 1
ATOM 7954 O O . HIS A 1 1003 ? 8.994 -14.460 -31.946 1.00 94.31 1003 HIS A O 1
ATOM 7960 N N . GLU A 1 1004 ? 7.966 -13.609 -30.128 1.00 95.44 1004 GLU A N 1
ATOM 7961 C CA . GLU A 1 1004 ? 8.700 -12.348 -30.080 1.00 95.44 1004 GLU A CA 1
ATOM 7962 C C . GLU A 1 1004 ? 10.204 -12.570 -29.842 1.00 95.44 1004 GLU A C 1
ATOM 7964 O O . GLU A 1 1004 ? 11.037 -12.055 -30.592 1.00 95.44 1004 GLU A O 1
ATOM 7969 N N . ILE A 1 1005 ? 10.581 -13.430 -28.889 1.00 95.62 1005 ILE A N 1
ATOM 7970 C CA . ILE A 1 1005 ? 11.988 -13.746 -28.594 1.00 95.62 1005 ILE A CA 1
ATOM 7971 C C . ILE A 1 1005 ? 12.647 -14.489 -29.758 1.00 95.62 1005 ILE A C 1
ATOM 7973 O O . ILE A 1 1005 ? 13.751 -14.140 -30.187 1.00 95.62 1005 ILE A O 1
ATOM 7977 N N . LEU A 1 1006 ? 11.974 -15.496 -30.321 1.00 93.31 1006 LEU A N 1
ATOM 7978 C CA . LEU A 1 1006 ? 12.511 -16.230 -31.468 1.00 93.31 1006 LEU A CA 1
ATOM 7979 C C . LEU A 1 1006 ? 12.646 -15.343 -32.711 1.00 93.31 1006 LEU A C 1
ATOM 7981 O O . LEU A 1 1006 ? 13.439 -15.672 -33.593 1.00 93.31 1006 LEU A O 1
ATOM 7985 N N . SER A 1 1007 ? 11.891 -14.245 -32.813 1.00 92.81 1007 SER A N 1
ATOM 7986 C CA . SER A 1 1007 ? 12.024 -13.290 -33.918 1.00 92.81 1007 SER A CA 1
ATOM 7987 C C . SER A 1 1007 ? 13.342 -12.513 -33.858 1.00 92.81 1007 SER A C 1
ATOM 7989 O O . SER A 1 1007 ? 14.001 -12.373 -34.889 1.00 92.81 1007 SER A O 1
ATOM 7991 N N . VAL A 1 1008 ? 13.774 -12.111 -32.659 1.00 94.00 1008 VAL A N 1
ATOM 7992 C CA . VAL A 1 1008 ? 14.975 -11.284 -32.455 1.00 94.00 1008 VAL A CA 1
ATOM 7993 C C . VAL A 1 1008 ? 16.259 -12.091 -32.325 1.00 94.00 1008 VAL A C 1
ATOM 7995 O O . VAL A 1 1008 ? 17.339 -11.575 -32.596 1.00 94.00 1008 VAL A O 1
ATOM 7998 N N . MET A 1 1009 ? 16.157 -13.364 -31.935 1.00 92.19 1009 MET A N 1
ATOM 7999 C CA . MET A 1 1009 ? 17.310 -14.264 -31.853 1.00 92.19 1009 MET A CA 1
ATOM 8000 C C . MET A 1 1009 ? 17.681 -14.907 -33.198 1.00 92.19 1009 MET A C 1
ATOM 8002 O O . MET A 1 1009 ? 18.688 -15.613 -33.293 1.00 92.19 1009 MET A O 1
ATOM 8006 N N . ARG A 1 1010 ? 16.890 -14.697 -34.259 1.00 88.06 1010 ARG A N 1
ATOM 8007 C CA . ARG A 1 1010 ? 17.259 -15.164 -35.600 1.00 88.06 1010 ARG A CA 1
ATOM 8008 C C . ARG A 1 1010 ? 18.453 -14.355 -36.116 1.00 88.06 1010 ARG A C 1
ATOM 8010 O O . ARG A 1 1010 ? 18.414 -13.128 -36.049 1.00 88.06 1010 ARG A O 1
ATOM 8017 N N . PRO A 1 1011 ? 19.489 -15.007 -36.672 1.00 75.69 1011 PRO A N 1
ATOM 8018 C CA . PRO A 1 1011 ? 20.592 -14.288 -37.288 1.00 75.69 1011 PRO A CA 1
ATOM 8019 C C . PRO A 1 1011 ? 20.063 -13.406 -38.424 1.00 75.69 1011 PRO A C 1
ATOM 8021 O O . PRO A 1 1011 ? 19.298 -13.858 -39.280 1.00 75.69 1011 PRO A O 1
ATOM 8024 N N . THR A 1 1012 ? 20.459 -12.136 -38.413 1.00 68.25 1012 THR A N 1
ATOM 8025 C CA . THR A 1 1012 ? 20.266 -11.220 -39.537 1.00 68.25 1012 THR A CA 1
ATOM 8026 C C . THR A 1 1012 ? 21.191 -11.681 -40.661 1.00 68.25 1012 THR A C 1
ATOM 8028 O O . THR A 1 1012 ? 22.397 -11.450 -40.587 1.00 68.25 1012 THR A O 1
ATOM 8031 N N . ASN A 1 1013 ? 20.636 -12.414 -41.629 1.00 53.41 1013 ASN A N 1
ATOM 8032 C CA . ASN A 1 1013 ? 21.343 -12.826 -42.847 1.00 53.41 1013 ASN A CA 1
ATOM 8033 C C . ASN A 1 1013 ? 21.737 -11.636 -43.718 1.00 53.41 1013 ASN A C 1
ATOM 8035 O O . ASN A 1 1013 ? 20.916 -10.692 -43.814 1.00 53.41 1013 ASN A O 1
#

Foldseek 3Di:
DVLLVVQLQLLLVQLVVQLVLQAPAAAQAPDPVLCVRRVGQPQGDPFSDLGSNHSQLSSLLSLLQQWAFEEEAEACQQQSSVLSSQLSLLNHDLQGLHYEYEHAAPVSLVSNQVSCVVPQEAEAEDEPVPDDLVVVLVCLPPVSNDNGRYYYYYYHQCLVVLQSVLVRRAQAGEYEAQAALPPDLVSVVSNVVSVVVSVHQKYKYQQCGHHQGNCVVVVVVVVVVQKDWSDKDWGARHPSPLDPVNRTTIMTMIGGSPHDHTHDSDPDDPPVVPVVPDDDDDDDDDAPPVRDHDDDPVRVVVVVVVVVVVPDDDDDDADDDDADDDDDPDDPDDDDDDHDDADDDDDVLRDPADPPRFQQWAALCQAPDPVLRRFTAGRLAQLGGPLADVLQNVLSVVLQVCLVVVNFQDVVSLVSLVVVLVVPVVCVPLLVQLVVVLLCVLVVSDDDPSSSSSNRLNSLLSSLVSNLCPVQPDTLVVSLVPLQPDPDPDDDCVSVCVSQCSQADDDDLDRGHDQLSNLSNHSATSVNSVQSNVVCNQDDDDDDDPPPPPPPDPCPVPVPPDCDPPDDDDPPQLEAEEEFEAQAQLQSVLQSVLLVVLQCVLVCVPDPPRDRHYHYHYAARQQFPALLRNVSLVVCCVLVVDSDDPSVPRLRNVLVCQLAPRHPRDGHDDDLVVSLVSVLCNCVVDPSNVRHQEYEYEPPLSSLLSCLVNDPHQYEYAHPAANCRSPDQPPQPDVNFLASADDPVNVVVLVSLQSVLCSLVPPQSYAYAYQFQLRQVLNCQANVDGHHYAHRLSVSCPDQQQPEQPPPQAAEEEEDDEPLCQFSVVSSVVSSLQVSCVSCCVVFVYHYHYQAPPHGSNRRDDDSNRVSHHLAYEYLDLALHDVVVSSCLLSLHQYEYADLVSNLVSLLRHPHRRLNYDDHNPPDDPPCPDPDNSHDGSNPDRSCSSVSSSCRRPVVVQPLHHYRSHSSRVSVCSRVDPSVVSSVVSNVSSVVSSVVSSNVSSVSSVSSSDDPD

Radius of gyration: 35.93 Å; chains: 1; bounding box: 77×74×112 Å

pLDDT: mean 73.61, std 21.41, range [22.94, 98.44]

Secondary structure (DSSP, 8-state):
-HHHHHHHHHHHHHHHHHHHHH-S---SS--HHHHHHTT--SS--SSSSS-TTSHHHHHHHHHHHH--S-EEEE--TTTHHHHHHHHHHHTS-GGG-EEEEEESSHHHHHHHHHHHHTTT-EEEEEETTT--HHHHHHHHHHS--SSS-EEEEEES-HHHHHHHHHHHH-S-SEEEE---TTS-HHHHHHHHHHHHTT--SEEEEETTTSTT-THHHHHHHHHTTSEEEEEEEEEEPPTT---TTTSEEEEEEEEETTPPPP--SSS---GGGSTT--PPP---SS--TTS-----TTHHHHHHHHHHTTT-----------SSS-----SS--------------GGGGS---TTT----EE-TT-SSTTGGGSEE-GGGTT-STTS-HHHHHHHHHHHHHHHTT----HHHHHHHHHHHHHHHT-HHHHHHHHHHHHHHHTTS---GGGGTT--HHHHHHHHHHHHHHHTT--HHHHHHHTTT---SSSSHHHHHHHHHHHH-TTSS----SGGGGTTT-SS-HHHHHHHHHHTTS-SS-PPP-------------------------TTTTEEEEEEEES-HHHHHHHHHHHHHHHHHHHHTTSTT---EEEEEEEE--S-S-GGGHHHHHHHHHHHS-----GGG-HHHHHHHTTB-TTT-PBPP--HHHHHHHHHHHHHH-HHHHH-SEEEE-SSHHHHHHHHHH--S-EEEEE-S-TTTT---TT---TT---EE--TT-HHHHHHHHHHHHHHHH-TTEEEEESSHHHHHHHHHHHS---EE-----TT--S--------TT-EEEEE---GGGGSHHHHHHHHHHHHHHHHHTTTS-EEEEESSBTTBTTS-PPPHHHHTTSSEEE---SSSS-HHHHHHHHHT--EEEE-HHHHHHHHHHS--TGGGEE---TTS-S--SSSS-S---TTT--HHHHHHHHTTSHHHHSTT-EEESSHHHHHHHHHHS-HHHHHHHHHHHHHHHHHHHHHHHHHHHHHHSS---